Protein AF-0000000086637606 (afdb_homodimer)

InterPro domains:
  IPR001753 Enoyl-CoA hydratase/isomerase-like domain [PF00378] (425-588)
  IPR005793 Formyl transferase, C-terminal [PF02911] (262-353)
  IPR011034 Formyl transferase-like, C-terminal domain superfamily [SSF50486] (273-353)
  IPR029045 ClpP/crotonase-like domain superfamily [SSF52096] (412-614)
  IPR036477 Formyl transferase, N-terminal domain superfamily [SSF53328] (28-201)
  IPR047180 Hydrogenase maturation factor HoxX-like [PTHR43388] (24-675)

Secondary structure (DSSP, 8-state):
------------------------SPP-EEEEEESS--HHHHHHHHHHTTTSEEEEEE---HHHHHHHHHHH--SEEEESS-SSPPPHHHHTTS-EEEEESS-TT-BSTTHHHHHHHT--SSS--HHHHHHHT---SS--SEEEEEEEE--SSTT-SPEEEEEEEE--TTSTT--HHHHIIIIIHHHHHHHHHHHHHHHHHHHTT---HHHHTT-TTS-----TT--SS-TT----THHHHS-TTT-----S----B-----GGGG---TTTS-HHHHHHHHHHTTTTT-EEE-TTTT--EEEEEEEEE----TT----TT-EEEEETTEEEEE-TTS-EEEEEEEEEPPPTT-SSPPPPEEHHHHHHHTTSS-GGGGG--TTS----SSSPPSS-----EEEEEEE-STT-EEEEEEE--GGGEE-HHHHHHHHHHHHHHHT-TTEEEEEEEE-SSEEE-EE-HHHHHHSSSHHHHHHHHHHHHHHHHHIIIIIHHHTT-EEEEEE-SEEETHHHHHHHTSSEEEEETT-EEE---GGGT----TTHHHHHHHHH-HHHHHHHHHH---EEHHHHHHHTS-SEEE---HHHHHHHHHHHHHTS--SS----GGGGGS--SHHHHHHHHHHHHHHHHHHHHSTTHHHHHHHHHHHHTTPPPSS--TTT-GGG--TT---GGGSGGGG-HHHHHHHHHHHHHHHHHHHHHHHHHHHHHHHHHHHHHHHHTTSTT-------------------------/------------------------SPP-EEEEEESS--HHHHHHHHHHTTTSEEEEEE---HHHHHHHHHHH--SEEEESS-SSPPPHHHHTTS-EEEEESS-TT-BSTTHHHHHHHT--SSS--HHHHHHHT---SS--SEEEEEEEE--SSTT-S-EEEEEEEE--TTSTT--HHHHIIIIIHHHHHHHHHHHHHHHHHHHTT---HHHHHHHTTS-----TT--SS-TT----THHHHS-TTT-----S----B-----GGGG---TTTS-HHHHHHHHHHTTTTT-EEE-TTTT--EEEEEEEEE----TT----TT-EEEEETTEEEEE-TTS-EEEEEEEEEPPPTT-SSPPPPEEHHHHHHHTTSS-GGGGG--TTS----SSSPPSS-----EEEEEEE-STT-EEEEEEE--GGGEE-HHHHHHHHHHHHHHHT-TTEEEEEEEE-SSEEE-EE-HHHHHHSSSHHHHHHHHHHHHHHHHHIIIIIHHHTT-EEEEEE-SEEETHHHHHHHTSSEEEEETT-EEE---GGGT----TTHHHHHHHHH-HHHHHHHHHH---EEHHHHHHHTS-SEEE---HHHHHHHHHHHHHHS--SS----GGGGSS--SHHHHHHHHHHHHHHHHHHHHSTTHHHHHHHHHHHHTTPPPSS--TTT-GGG--TT---GGGSGGGG-HHHHHHHHHHHHHHHHHHHHHHHHHHHHHHHHHHHHHHHHHHHTTS------------------------

Foldseek 3Di:
DDPPPPPPPDPPPPPPPPPPPVQFAAAWQEEEEAQDCDLLNQLLCQVNVVRYHYFYFYPQDQVRLLVLCVLRLTLAYEYAHDPDAHDCSRLQQHWYKYKAQWAFAEFEDQRLLCQLLADLCPDADQVVCLVVVPHHPFTFQKTKIWIFTDDPDGSPHHTLAMAMDGDGSQDPPQFSVLCCNPPSSVRSNLGVVSSSLQQQCQQVVNNDPVCSVVNSHDHNPCPPPRRHRHSPGDHDPQRNQAHDPPGHGDRRHDHHYDYDQDLVSLEDDQQPDDLSSNLSSQRSCPPPPARWYLLQVRATKGWHFSWKADQWDQVDDDHGSDFQADDDLWTWGAGNVSIITITQWIFHDADPPRPFGAFIGRPVVVCVVVVSDDPVRHVNCVGPDDDPALDDDDDTDDDFWHWDWDDAPDRAIEIEIEGADDVQAAFLSNLVVSVVVVVVVLPDLRYLEYEQEAHQAFNHAAHDLSHLLNDPQSLVRVLSRQVSLLVVLCCQLPVQVVSQHFYEYETQHEYEALRLLSRLSGLAYEYEQSYKYQHEPLLLLAPGASLCVQRVCLQQNPVVSLCSHQLRRIDTQVVCCVRRSHVYYDYDHDPVSVVVVVVVVSPDDRPRPDGRNSCVVAPSPPVRSVVRRVVRVVLRNCCRPALSVVSNSVSSCCVRRVPRDPTDACSSRVSVDDVPDHDCSNDPCNSPSVSSVVVVVVVVVVVVVVVVVVVVVVVVVVVCVVVCVVVVVPPPDDDDDDDDDDPDDDPPPPDDDDDDDD/DDPPPPDDDDPPPPPPPPPPVVAFAAAWQEEEEAQDCDLLNQLLCQVNVVRYHYFYFYPQDQVRLLVLCVLRLTQAYEYAHDPDAHDPSRLQQHWYKYKAQWAFAEFEDQRLLCQLLADLCPDADQVVCLVVVPHHPFTFQKTKIWIATDDPDGPPHHTLAMAMDGDGSQDPPDFPVLCCNPVSSVRSSQGVVSSSLQQQCQQVVNNDPVCSVVNSHDHNPCPPPRRHRHSPGDHDPQRNQAHRPPGHGDRRHDHHYDYDQDLVSLEDDQQPDDLSSNLSSQRSCPPPPARWYLLQVRATKGWHFSWKADQWDQVDDDHGSDFQADDDLWTWGAGNVSIITITQWIFHDADPVHPFGAFIGRPVVVCVVVVSDDPVRHVRCVGPDDDPALDDDDDTDDDFWHWDWDDAPDRAIEIEIEGADDVQAAFLSNLVVSVVVVVVVLPDLRYLEYEQEAHQAFNHAAHDLSHLLNDPQSLVRVLSRQVSLLVVLCCQLPVQVVSQHFYEYETQHEYEALRLLSRLSGLAYEYEQSYKYQHEPLLLLAPGASLCVQRVCLQQNPVVSLCSHQLRRIDTQVVCCVRRSHVYYDYDHDPVSVVVVVVVVSPDDRPRPDGRNSCVVAPSPPVRSVVRRVVRVVLRNCCRPALSVVSNSVSSCCVRRVPRDPTDACSSRVSPDDVPDHDPSNDPCNSPSVSSVVVVVVVVVVVVVVVVVVVVVVVCVVVCVVVCVVVVVPPPPDDPDDDDDDDDDDDPDDDPDDPPDD

Structure (mmCIF, N/CA/C/O backbone):
data_AF-0000000086637606-model_v1
#
loop_
_entity.id
_entity.type
_entity.pdbx_description
1 polymer 'Formyl transferase C-terminal domain-containing protein'
#
loop_
_atom_site.group_PDB
_atom_site.id
_atom_site.type_symbol
_atom_site.label_atom_id
_atom_site.label_alt_id
_atom_site.label_comp_id
_atom_site.label_asym_id
_atom_site.label_entity_id
_atom_site.label_seq_id
_atom_site.pdbx_PDB_ins_code
_atom_site.Cartn_x
_atom_site.Cartn_y
_atom_site.Cartn_z
_atom_site.occupancy
_atom_site.B_iso_or_equiv
_atom_site.auth_seq_id
_atom_site.auth_comp_id
_atom_site.auth_asym_id
_atom_site.auth_atom_id
_atom_site.pdbx_PDB_model_num
ATOM 1 N N . MET A 1 1 ? 34.812 -20.938 33.812 1 20.97 1 MET A N 1
ATOM 2 C CA . MET A 1 1 ? 33.688 -21.234 34.688 1 20.97 1 MET A CA 1
ATOM 3 C C . MET A 1 1 ? 33.594 -20.234 35.844 1 20.97 1 MET A C 1
ATOM 5 O O . MET A 1 1 ? 32.75 -20.359 36.719 1 20.97 1 MET A O 1
ATOM 9 N N . GLY A 1 2 ? 34.719 -19.516 36.031 1 22.72 2 GLY A N 1
ATOM 10 C CA . GLY A 1 2 ? 34.906 -18.75 37.25 1 22.72 2 GLY A CA 1
ATOM 11 C C . GLY A 1 2 ? 33.875 -17.656 37.438 1 22.72 2 GLY A C 1
ATOM 12 O O . GLY A 1 2 ? 33.438 -17.047 36.469 1 22.72 2 GLY A O 1
ATOM 13 N N . SER A 1 3 ? 33.125 -17.781 38.531 1 22.56 3 SER A N 1
ATOM 14 C CA . SER A 1 3 ? 31.938 -17.203 39.125 1 22.56 3 SER A CA 1
ATOM 15 C C . SER A 1 3 ? 32.125 -15.719 39.438 1 22.56 3 SER A C 1
ATOM 17 O O . SER A 1 3 ? 32.531 -15.344 40.531 1 22.56 3 SER A O 1
ATOM 19 N N . GLN A 1 4 ? 33.062 -15.102 38.531 1 23.16 4 GLN A N 1
ATOM 20 C CA . GLN A 1 4 ? 33.5 -13.82 39.094 1 23.16 4 GLN A CA 1
ATOM 21 C C . GLN A 1 4 ? 32.312 -12.938 39.438 1 23.16 4 GLN A C 1
ATOM 23 O O . GLN A 1 4 ? 31.391 -12.758 38.656 1 23.16 4 GLN A O 1
ATOM 28 N N . GLN A 1 5 ? 32.062 -12.906 40.75 1 22.53 5 GLN A N 1
ATOM 29 C CA . GLN A 1 5 ? 31.062 -12.281 41.625 1 22.53 5 GLN A CA 1
ATOM 30 C C . GLN A 1 5 ? 30.953 -10.789 41.344 1 22.53 5 GLN A C 1
ATOM 32 O O . GLN A 1 5 ? 31.906 -10.039 41.5 1 22.53 5 GLN A O 1
ATOM 37 N N . LEU A 1 6 ? 30.25 -10.523 40.188 1 21.67 6 LEU A N 1
ATOM 38 C CA . LEU A 1 6 ? 30.109 -9.164 39.656 1 21.67 6 LEU A CA 1
ATOM 39 C C . LEU A 1 6 ? 29.578 -8.227 40.75 1 21.67 6 LEU A C 1
ATOM 41 O O . LEU A 1 6 ? 28.531 -8.5 41.344 1 21.67 6 LEU A O 1
ATOM 45 N N . PHE A 1 7 ? 30.578 -7.625 41.5 1 21.58 7 PHE A N 1
ATOM 46 C CA . PHE A 1 7 ? 30.422 -6.719 42.625 1 21.58 7 PHE A CA 1
ATOM 47 C C . PHE A 1 7 ? 29.406 -5.629 42.312 1 21.58 7 PHE A C 1
ATOM 49 O O . PHE A 1 7 ? 29.469 -5 41.25 1 21.58 7 PHE A O 1
ATOM 56 N N . HIS A 1 8 ? 28.156 -5.844 42.75 1 24.38 8 HIS A N 1
ATOM 57 C CA . HIS A 1 8 ? 26.922 -5.086 42.719 1 24.38 8 HIS A CA 1
ATOM 58 C C . HIS A 1 8 ? 27.094 -3.701 43.312 1 24.38 8 HIS A C 1
ATOM 60 O O . HIS A 1 8 ? 27.312 -3.574 44.531 1 24.38 8 HIS A O 1
ATOM 66 N N . GLY A 1 9 ? 28.172 -2.99 42.75 1 23.92 9 GLY A N 1
ATOM 67 C CA . GLY A 1 9 ? 28.391 -1.745 43.469 1 23.92 9 GLY A CA 1
ATOM 68 C C . GLY A 1 9 ? 27.109 -0.968 43.719 1 23.92 9 GLY A C 1
ATOM 69 O O . GLY A 1 9 ? 26.094 -1.2 43.031 1 23.92 9 GLY A O 1
ATOM 70 N N . PRO A 1 10 ? 27.031 -0.509 44.938 1 24.5 10 PRO A N 1
ATOM 71 C CA . PRO A 1 10 ? 25.844 0.077 45.531 1 24.5 10 PRO A CA 1
ATOM 72 C C . PRO A 1 10 ? 25.219 1.182 44.688 1 24.5 10 PRO A C 1
ATOM 74 O O . PRO A 1 10 ? 25.922 1.842 43.906 1 24.5 10 PRO A O 1
ATOM 77 N N . ALA A 1 11 ? 23.984 0.899 44.25 1 22.8 11 ALA A N 1
ATOM 78 C CA . ALA A 1 11 ? 23.047 1.742 43.5 1 22.8 11 ALA A CA 1
ATOM 79 C C . ALA A 1 11 ? 22.969 3.141 44.125 1 22.8 11 ALA A C 1
ATOM 81 O O . ALA A 1 11 ? 22.547 3.305 45.25 1 22.8 11 ALA A O 1
ATOM 82 N N . GLU A 1 12 ? 24.188 3.855 43.906 1 23.06 12 GLU A N 1
ATOM 83 C CA . GLU A 1 12 ? 24.156 5.207 44.438 1 23.06 12 GLU A CA 1
ATOM 84 C C . GLU A 1 12 ? 22.797 5.863 44.219 1 23.06 12 GLU A C 1
ATOM 86 O O . GLU A 1 12 ? 22.203 5.711 43.125 1 23.06 12 GLU A O 1
ATOM 91 N N . THR A 1 13 ? 22.109 6.098 45.25 1 23.97 13 THR A N 1
ATOM 92 C CA . THR A 1 13 ? 20.812 6.73 45.469 1 23.97 13 THR A CA 1
ATOM 93 C C . THR A 1 13 ? 20.703 8.016 44.656 1 23.97 13 THR A C 1
ATOM 95 O O . THR A 1 13 ? 21.531 8.922 44.781 1 23.97 13 THR A O 1
ATOM 98 N N . ALA A 1 14 ? 20.297 7.789 43.344 1 25.23 14 ALA A N 1
ATOM 99 C CA . ALA A 1 14 ? 19.984 8.898 42.438 1 25.23 14 ALA A CA 1
ATOM 100 C C . ALA A 1 14 ? 19.297 10.039 43.188 1 25.23 14 ALA A C 1
ATOM 102 O O . ALA A 1 14 ? 18.172 9.891 43.688 1 25.23 14 ALA A O 1
ATOM 103 N N . GLN A 1 15 ? 20.172 10.758 43.938 1 22.45 15 GLN A N 1
ATOM 104 C CA . GLN A 1 15 ? 19.641 11.953 44.594 1 22.45 15 GLN A CA 1
ATOM 105 C C . GLN A 1 15 ? 18.719 12.727 43.656 1 22.45 15 GLN A C 1
ATOM 107 O O . GLN A 1 15 ? 19.094 13.016 42.531 1 22.45 15 GLN A O 1
ATOM 112 N N . THR A 1 16 ? 17.438 12.516 43.812 1 27.2 16 THR A N 1
ATOM 113 C CA . THR A 1 16 ? 16.328 13.242 43.219 1 27.2 16 THR A CA 1
ATOM 114 C C . THR A 1 16 ? 16.656 14.734 43.156 1 27.2 16 THR A C 1
ATOM 116 O O . THR A 1 16 ? 17.047 15.344 44.125 1 27.2 16 THR A O 1
ATOM 119 N N . ALA A 1 17 ? 17.109 15.086 41.938 1 29.59 17 ALA A N 1
ATOM 120 C CA . ALA A 1 17 ? 17.391 16.5 41.719 1 29.59 17 ALA A CA 1
ATOM 121 C C . ALA A 1 17 ? 16.344 17.391 42.375 1 29.59 17 ALA A C 1
ATOM 123 O O . ALA A 1 17 ? 15.141 17.109 42.281 1 29.59 17 ALA A O 1
ATOM 124 N N . PRO A 1 18 ? 16.797 18.094 43.375 1 26.17 18 PRO A N 1
ATOM 125 C CA . PRO A 1 18 ? 15.812 18.969 44 1 26.17 18 PRO A CA 1
ATOM 126 C C . PRO A 1 18 ? 14.953 19.719 43 1 26.17 18 PRO A C 1
ATOM 128 O O . PRO A 1 18 ? 15.414 20.031 41.875 1 26.17 18 PRO A O 1
ATOM 131 N N . ASP A 1 19 ? 13.672 19.344 42.875 1 30.8 19 ASP A N 1
ATOM 132 C CA . ASP A 1 19 ? 12.586 20.031 42.188 1 30.8 19 ASP A CA 1
ATOM 133 C C . ASP A 1 19 ? 12.664 21.531 42.406 1 30.8 19 ASP A C 1
ATOM 135 O O . ASP A 1 19 ? 12.156 22.047 43.406 1 30.8 19 ASP A O 1
ATOM 139 N N . THR A 1 20 ? 13.867 22.094 42.219 1 29.3 20 THR A N 1
ATOM 140 C CA . THR A 1 20 ? 13.938 23.531 42.438 1 29.3 20 THR A CA 1
ATOM 141 C C . THR A 1 20 ? 12.969 24.266 41.5 1 29.3 20 THR A C 1
ATOM 143 O O . THR A 1 20 ? 13.359 24.719 40.406 1 29.3 20 THR A O 1
ATOM 146 N N . ARG A 1 21 ? 11.789 23.672 41.188 1 37.5 21 ARG A N 1
ATOM 147 C CA . ARG A 1 21 ? 10.836 24.5 40.469 1 37.5 21 ARG A CA 1
ATOM 148 C C . ARG A 1 21 ? 10.781 25.922 41.062 1 37.5 21 ARG A C 1
ATOM 150 O O . ARG A 1 21 ? 10.773 26.094 42.281 1 37.5 21 ARG A O 1
ATOM 157 N N . PRO A 1 22 ? 11.148 26.844 40.25 1 34.5 22 PRO A N 1
ATOM 158 C CA . PRO A 1 22 ? 11.016 28.219 40.75 1 34.5 22 PRO A CA 1
ATOM 159 C C . PRO A 1 22 ? 9.672 28.469 41.438 1 34.5 22 PRO A C 1
ATOM 161 O O . PRO A 1 22 ? 8.617 28.141 40.875 1 34.5 22 PRO A O 1
ATOM 164 N N . SER A 1 23 ? 9.43 28.516 42.688 1 38.09 23 SER A N 1
ATOM 165 C CA . SER A 1 23 ? 8.398 28.438 43.719 1 38.09 23 SER A CA 1
ATOM 166 C C . SER A 1 23 ? 7.336 29.516 43.531 1 38.09 23 SER A C 1
ATOM 168 O O . SER A 1 23 ? 6.34 29.562 44.25 1 38.09 23 SER A O 1
ATOM 170 N N . GLY A 1 24 ? 7.551 30.844 42.875 1 42.97 24 GLY A N 1
ATOM 171 C CA . GLY A 1 24 ? 6.879 31.953 43.531 1 42.97 24 GLY A CA 1
ATOM 172 C C . GLY A 1 24 ? 5.434 32.125 43.094 1 42.97 24 GLY A C 1
ATOM 173 O O . GLY A 1 24 ? 4.711 32.969 43.625 1 42.97 24 GLY A O 1
ATOM 174 N N . THR A 1 25 ? 5.055 32.031 41.875 1 56.19 25 THR A N 1
ATOM 175 C CA . THR A 1 25 ? 3.678 32.375 41.531 1 56.19 25 THR A CA 1
ATOM 176 C C . THR A 1 25 ? 2.721 31.281 42 1 56.19 25 THR A C 1
ATOM 178 O O . THR A 1 25 ? 2.955 30.094 41.781 1 56.19 25 THR A O 1
ATOM 181 N N . PRO A 1 26 ? 1.835 31.719 42.844 1 67.94 26 PRO A N 1
ATOM 182 C CA . PRO A 1 26 ? 0.892 30.719 43.344 1 67.94 26 PRO A CA 1
ATOM 183 C C . PRO A 1 26 ? 0.193 29.969 42.188 1 67.94 26 PRO A C 1
ATOM 185 O O . PRO A 1 26 ? -0.072 30.547 41.125 1 67.94 26 PRO A O 1
ATOM 188 N N . THR A 1 27 ? 0.023 28.75 42.312 1 87.81 27 THR A N 1
ATOM 189 C CA . THR A 1 27 ? -0.672 27.891 41.375 1 87.81 27 THR A CA 1
ATOM 190 C C . THR A 1 27 ? -2.148 28.266 41.281 1 87.81 27 THR A C 1
ATOM 192 O O . THR A 1 27 ? -2.824 28.406 42.312 1 87.81 27 THR A O 1
ATOM 195 N N . MET A 1 28 ? -2.57 28.609 40.062 1 93.19 28 MET A N 1
ATOM 196 C CA . MET A 1 28 ? -3.949 29.016 39.812 1 93.19 28 MET A CA 1
ATOM 197 C C . MET A 1 28 ? -4.703 27.953 39.031 1 93.19 28 MET A C 1
ATOM 199 O O . MET A 1 28 ? -4.098 27.203 38.25 1 93.19 28 MET A O 1
ATOM 203 N N . LYS A 1 29 ? -6.023 27.953 39.25 1 96.38 29 LYS A N 1
ATOM 204 C CA . LYS A 1 29 ? -6.945 27.25 38.375 1 96.38 29 LYS A CA 1
ATOM 205 C C . LYS A 1 29 ? -7.406 28.156 37.219 1 96.38 29 LYS A C 1
ATOM 207 O O . LYS A 1 29 ? -8.141 29.125 37.469 1 96.38 29 LYS A O 1
ATOM 212 N N . ILE A 1 30 ? -7.023 27.797 36.062 1 98.06 30 ILE A N 1
ATOM 213 C CA . ILE A 1 30 ? -7.281 28.672 34.938 1 98.06 30 ILE A CA 1
ATOM 214 C C . ILE A 1 30 ? -8.234 27.984 33.969 1 98.06 30 ILE A C 1
ATOM 216 O O . ILE A 1 30 ? -8.039 26.828 33.594 1 98.06 30 ILE A O 1
ATOM 220 N N . LEU A 1 31 ? -9.258 28.703 33.531 1 98.44 31 LEU A N 1
ATOM 221 C CA . LEU A 1 31 ? -10.172 28.25 32.5 1 98.44 31 LEU A CA 1
ATOM 222 C C . LEU A 1 31 ? -9.93 29.016 31.203 1 98.44 31 LEU A C 1
ATOM 224 O O . LEU A 1 31 ? -9.945 30.25 31.188 1 98.44 31 LEU A O 1
ATOM 228 N N . PHE A 1 32 ? -9.648 28.281 30.125 1 98.62 32 PHE A N 1
ATOM 229 C CA . PHE A 1 32 ? -9.602 28.859 28.781 1 98.62 32 PHE A CA 1
ATOM 230 C C . PHE A 1 32 ? -10.992 28.859 28.156 1 98.62 32 PHE A C 1
ATOM 232 O O . PHE A 1 32 ? -11.688 27.844 28.156 1 98.62 32 PHE A O 1
ATOM 239 N N . LEU A 1 33 ? -11.422 29.938 27.703 1 98.25 33 LEU A N 1
ATOM 240 C CA . LEU A 1 33 ? -12.523 30.016 26.75 1 98.25 33 LEU A CA 1
ATOM 241 C C . LEU A 1 33 ? -12.016 30.359 25.359 1 98.25 33 LEU A C 1
ATOM 243 O O . LEU A 1 33 ? -11.453 31.438 25.141 1 98.25 33 LEU A O 1
ATOM 247 N N . CYS A 1 34 ? -12.18 29.422 24.453 1 96.12 34 CYS A N 1
ATOM 248 C CA . CYS A 1 34 ? -11.641 29.656 23.109 1 96.12 34 CYS A CA 1
ATOM 249 C C . CYS A 1 34 ? -12.609 29.156 22.047 1 96.12 34 CYS A C 1
ATOM 251 O O . CYS A 1 34 ? -13.352 28.203 22.266 1 96.12 34 CYS A O 1
ATOM 253 N N . THR A 1 35 ? -12.609 29.797 20.891 1 95 35 THR A N 1
ATOM 254 C CA . THR A 1 35 ? -13.383 29.328 19.75 1 95 35 THR A CA 1
ATOM 255 C C . THR A 1 35 ? -12.875 27.984 19.266 1 95 35 THR A C 1
ATOM 257 O O . THR A 1 35 ? -13.672 27.109 18.891 1 95 35 THR A O 1
ATOM 260 N N . ALA A 1 36 ? -11.594 27.828 19.219 1 94.25 36 ALA A N 1
ATOM 261 C CA . ALA A 1 36 ? -10.875 26.609 18.906 1 94.25 36 ALA A CA 1
ATOM 262 C C . ALA A 1 36 ? -9.531 26.562 19.625 1 94.25 36 ALA A C 1
ATOM 264 O O . ALA A 1 36 ? -8.977 27.594 20 1 94.25 36 ALA A O 1
ATOM 265 N N . HIS A 1 37 ? -9.078 25.375 19.906 1 96 37 HIS A N 1
ATOM 266 C CA . HIS A 1 37 ? -7.762 25.219 20.516 1 96 37 HIS A CA 1
ATOM 267 C C . HIS A 1 37 ? -6.656 25.266 19.469 1 96 37 HIS A C 1
ATOM 269 O O . HIS A 1 37 ? -6.004 24.25 19.203 1 96 37 HIS A O 1
ATOM 275 N N . ASN A 1 38 ? -6.371 26.453 18.984 1 94.44 38 ASN A N 1
ATOM 276 C CA . ASN A 1 38 ? -5.488 26.688 17.844 1 94.44 38 ASN A CA 1
ATOM 277 C C . ASN A 1 38 ? -4.039 26.859 18.281 1 94.44 38 ASN A C 1
ATOM 279 O O . ASN A 1 38 ? -3.686 26.562 19.422 1 94.44 38 ASN A O 1
ATOM 283 N N . SER A 1 39 ? -3.166 27.375 17.406 1 94.25 39 SER A N 1
ATOM 284 C CA . SER A 1 39 ? -1.729 27.469 17.641 1 94.25 39 SER A CA 1
ATOM 285 C C . SER A 1 39 ? -1.426 28.312 18.875 1 94.25 39 SER A C 1
ATOM 287 O O . SER A 1 39 ? -0.661 27.891 19.75 1 94.25 39 SER A O 1
ATOM 289 N N . LEU A 1 40 ? -2.029 29.5 18.953 1 97 40 LEU A N 1
ATOM 290 C CA . LEU A 1 40 ? -1.78 30.391 20.078 1 97 40 LEU A CA 1
ATOM 291 C C . LEU A 1 40 ? -2.303 29.797 21.375 1 97 40 LEU A C 1
ATOM 293 O O . LEU A 1 40 ? -1.593 29.781 22.391 1 97 40 LEU A O 1
ATOM 297 N N . SER A 1 41 ? -3.516 29.328 21.406 1 97.88 41 SER A N 1
ATOM 298 C CA . SER A 1 41 ? -4.098 28.766 22.609 1 97.88 41 SER A CA 1
ATOM 299 C C . SER A 1 41 ? -3.309 27.547 23.109 1 97.88 41 SER A C 1
ATOM 301 O O . SER A 1 41 ? -3.146 27.359 24.312 1 97.88 41 SER A O 1
ATOM 303 N N . GLN A 1 42 ? -2.814 26.75 22.156 1 97.88 42 GLN A N 1
ATOM 304 C CA . GLN A 1 42 ? -2.039 25.578 22.547 1 97.88 42 GLN A CA 1
ATOM 305 C C . GLN A 1 42 ? -0.701 25.984 23.156 1 97.88 42 GLN A C 1
ATOM 307 O O . GLN A 1 42 ? -0.275 25.406 24.156 1 97.88 42 GLN A O 1
ATOM 312 N N . GLN A 1 43 ? -0.052 26.891 22.5 1 97.44 43 GLN A N 1
ATOM 313 C CA . GLN A 1 43 ? 1.229 27.328 23.047 1 97.44 43 GLN A CA 1
ATOM 314 C C . GLN A 1 43 ? 1.057 27.953 24.422 1 97.44 43 GLN A C 1
ATOM 316 O O . GLN A 1 43 ? 1.854 27.688 25.328 1 97.44 43 GLN A O 1
ATOM 321 N N . LEU A 1 44 ? 0.057 28.75 24.594 1 98.12 44 LEU A N 1
ATOM 322 C CA . LEU A 1 44 ? -0.215 29.359 25.891 1 98.12 44 LEU A CA 1
ATOM 323 C C . LEU A 1 44 ? -0.602 28.312 26.922 1 98.12 44 LEU A C 1
ATOM 325 O O . LEU A 1 44 ? -0.173 28.375 28.062 1 98.12 44 LEU A O 1
ATOM 329 N N . TYR A 1 45 ? -1.462 27.406 26.516 1 98.25 45 TYR A N 1
ATOM 330 C CA . TYR A 1 45 ? -1.854 26.297 27.359 1 98.25 45 TYR A CA 1
ATOM 331 C C . TYR A 1 45 ? -0.63 25.547 27.891 1 98.25 45 TYR A C 1
ATOM 333 O O . TYR A 1 45 ? -0.525 25.266 29.078 1 98.25 45 TYR A O 1
ATOM 341 N N . LEU A 1 46 ? 0.286 25.203 27.031 1 98.06 46 LEU A N 1
ATOM 342 C CA . LEU A 1 46 ? 1.483 24.453 27.375 1 98.06 46 LEU A CA 1
ATOM 343 C C . LEU A 1 46 ? 2.379 25.25 28.312 1 98.06 46 LEU A C 1
ATOM 345 O O . LEU A 1 46 ? 2.955 24.703 29.25 1 98.06 46 LEU A O 1
ATOM 349 N N . THR A 1 47 ? 2.486 26.516 28.047 1 97.19 47 THR A N 1
ATOM 350 C CA . THR A 1 47 ? 3.314 27.391 28.875 1 97.19 47 THR A CA 1
ATOM 351 C C . THR A 1 47 ? 2.742 27.5 30.281 1 97.19 47 THR A C 1
ATOM 353 O O . THR A 1 47 ? 3.477 27.391 31.266 1 97.19 47 THR A O 1
ATOM 356 N N . LEU A 1 48 ? 1.479 27.672 30.422 1 97.62 48 LEU A N 1
ATOM 357 C CA . LEU A 1 48 ? 0.825 27.906 31.703 1 97.62 48 LEU A CA 1
ATOM 358 C C . LEU A 1 48 ? 0.695 26.594 32.5 1 97.62 48 LEU A C 1
ATOM 360 O O . LEU A 1 48 ? 0.715 26.609 33.719 1 97.62 48 LEU A O 1
ATOM 364 N N . SER A 1 49 ? 0.572 25.5 31.781 1 96.62 49 SER A N 1
ATOM 365 C CA . SER A 1 49 ? 0.348 24.219 32.438 1 96.62 49 SER A CA 1
ATOM 366 C C . SER A 1 49 ? 1.587 23.766 33.188 1 96.62 49 SER A C 1
ATOM 368 O O . SER A 1 49 ? 1.521 22.812 33.969 1 96.62 49 SER A O 1
ATOM 370 N N . GLN A 1 50 ? 2.674 24.422 32.969 1 92.88 50 GLN A N 1
ATOM 371 C CA . GLN A 1 50 ? 3.887 24.094 33.719 1 92.88 50 GLN A CA 1
ATOM 372 C C . GLN A 1 50 ? 3.746 24.469 35.188 1 92.88 50 GLN A C 1
ATOM 374 O O . GLN A 1 50 ? 4.355 23.844 36.062 1 92.88 50 GLN A O 1
ATOM 379 N N . THR A 1 51 ? 2.934 25.438 35.438 1 92.69 51 THR A N 1
ATOM 380 C CA . THR A 1 51 ? 2.834 25.969 36.781 1 92.69 51 THR A CA 1
ATOM 381 C C . THR A 1 51 ? 1.388 25.938 37.281 1 92.69 51 THR A C 1
ATOM 383 O O . THR A 1 51 ? 1.134 25.828 38.469 1 92.69 51 THR A O 1
ATOM 386 N N . HIS A 1 52 ? 0.469 26.062 36.375 1 95.75 52 HIS A N 1
ATOM 387 C CA . HIS A 1 52 ? -0.941 26.203 36.719 1 95.75 52 HIS A CA 1
ATOM 388 C C . HIS A 1 52 ? -1.752 25.016 36.219 1 95.75 52 HIS A C 1
ATOM 390 O O . HIS A 1 52 ? -1.237 24.172 35.5 1 95.75 52 HIS A O 1
ATOM 396 N N . THR A 1 53 ? -2.926 24.875 36.75 1 96.38 53 THR A N 1
ATOM 397 C CA . THR A 1 53 ? -3.893 23.922 36.219 1 96.38 53 THR A CA 1
ATOM 398 C C . THR A 1 53 ? -4.773 24.609 35.156 1 96.38 53 THR A C 1
ATOM 400 O O . THR A 1 53 ? -5.453 25.594 35.469 1 96.38 53 THR A O 1
ATOM 403 N N . VAL A 1 54 ? -4.723 24.141 34.031 1 98.12 54 VAL A N 1
ATOM 404 C CA . VAL A 1 54 ? -5.434 24.797 32.938 1 98.12 54 VAL A CA 1
ATOM 405 C C . VAL A 1 54 ? -6.418 23.812 32.281 1 98.12 54 VAL A C 1
ATOM 407 O O . VAL A 1 54 ? -6.074 22.656 32.062 1 98.12 54 VAL A O 1
ATOM 410 N N . THR A 1 55 ? -7.617 24.156 32.094 1 98.19 55 THR A N 1
ATOM 411 C CA . THR A 1 55 ? -8.633 23.406 31.359 1 98.19 55 THR A CA 1
ATOM 412 C C . THR A 1 55 ? -9.242 24.266 30.266 1 98.19 55 THR A C 1
ATOM 414 O O . THR A 1 55 ? -9.156 25.5 30.297 1 98.19 55 THR A O 1
ATOM 417 N N . VAL A 1 56 ? -9.773 23.656 29.203 1 98.56 56 VAL A N 1
ATOM 418 C CA . VAL A 1 56 ? -10.195 24.375 28 1 98.56 56 VAL A CA 1
ATOM 419 C C . VAL A 1 56 ? -11.68 24.109 27.734 1 98.56 56 VAL A C 1
ATOM 421 O O . VAL A 1 56 ? -12.133 22.969 27.812 1 98.56 56 VAL A O 1
ATOM 424 N N . GLU A 1 57 ? -12.414 25.109 27.484 1 98.38 57 GLU A N 1
ATOM 425 C CA . GLU A 1 57 ? -13.789 25.047 27 1 98.38 57 GLU A CA 1
ATOM 426 C C . GLU A 1 57 ? -13.953 25.828 25.703 1 98.38 57 GLU A C 1
ATOM 428 O O . GLU A 1 57 ? -13.57 26.984 25.625 1 98.38 57 GLU A O 1
ATOM 433 N N . TYR A 1 58 ? -14.477 25.141 24.719 1 97.81 58 TYR A N 1
ATOM 434 C CA . TYR A 1 58 ? -14.805 25.859 23.484 1 97.81 58 TYR A CA 1
ATOM 435 C C . TYR A 1 58 ? -16 26.781 23.703 1 97.81 58 TYR A C 1
ATOM 437 O O . TYR A 1 58 ? -16.953 26.422 24.375 1 97.81 58 TYR A O 1
ATOM 445 N N . ALA A 1 59 ? -15.875 27.938 23.172 1 97.06 59 ALA A N 1
ATOM 446 C CA . ALA A 1 59 ? -16.969 28.906 23.25 1 97.06 59 ALA A CA 1
ATOM 447 C C . ALA A 1 59 ? -18.047 28.609 22.219 1 97.06 59 ALA A C 1
ATOM 449 O O . ALA A 1 59 ? -18.234 29.359 21.266 1 97.06 59 ALA A O 1
ATOM 450 N N . LEU A 1 60 ? -18.781 27.609 22.484 1 95.81 60 LEU A N 1
ATOM 451 C CA . LEU A 1 60 ? -19.766 27.109 21.531 1 95.81 60 LEU A CA 1
ATOM 452 C C . LEU A 1 60 ? -21.109 27.828 21.719 1 95.81 60 LEU A C 1
ATOM 454 O O . LEU A 1 60 ? -21.875 27.969 20.766 1 95.81 60 LEU A O 1
ATOM 458 N N . SER A 1 61 ? -21.438 28.188 23 1 95.88 61 SER A N 1
ATOM 459 C CA . SER A 1 61 ? -22.641 28.906 23.375 1 95.88 61 SER A CA 1
ATOM 460 C C . SER A 1 61 ? -22.469 29.641 24.703 1 95.88 61 SER A C 1
ATOM 462 O O . SER A 1 61 ? -21.547 29.328 25.453 1 95.88 61 SER A O 1
ATOM 464 N N . ASP A 1 62 ? -23.359 30.578 24.953 1 96.5 62 ASP A N 1
ATOM 465 C CA . ASP A 1 62 ? -23.344 31.25 26.25 1 96.5 62 ASP A CA 1
ATOM 466 C C . ASP A 1 62 ? -23.531 30.266 27.391 1 96.5 62 ASP A C 1
ATOM 468 O O . ASP A 1 62 ? -22.828 30.328 28.406 1 96.5 62 ASP A O 1
ATOM 472 N N . ALA A 1 63 ? -24.453 29.391 27.125 1 96.69 63 ALA A N 1
ATOM 473 C CA . ALA A 1 63 ? -24.766 28.406 28.156 1 96.69 63 ALA A CA 1
ATOM 474 C C . ALA A 1 63 ? -23.562 27.531 28.469 1 96.69 63 ALA A C 1
ATOM 476 O O . ALA A 1 63 ? -23.312 27.219 29.641 1 96.69 63 ALA A O 1
ATOM 477 N N . ALA A 1 64 ? -22.906 27.125 27.484 1 96.69 64 ALA A N 1
ATOM 478 C CA . ALA A 1 64 ? -21.734 26.266 27.672 1 96.69 64 ALA A CA 1
ATOM 479 C C . ALA A 1 64 ? -20.641 26.984 28.438 1 96.69 64 ALA A C 1
ATOM 481 O O . ALA A 1 64 ? -19.969 26.391 29.297 1 96.69 64 ALA A O 1
ATOM 482 N N . MET A 1 65 ? -20.422 28.234 28.203 1 97.81 65 MET A N 1
ATOM 483 C CA . MET A 1 65 ? -19.391 29.016 28.891 1 97.81 65 MET A CA 1
ATOM 484 C C . MET A 1 65 ? -19.75 29.25 30.344 1 97.81 65 MET A C 1
ATOM 486 O O . MET A 1 65 ? -18.891 29.125 31.234 1 97.81 65 MET A O 1
ATOM 490 N N . ILE A 1 66 ? -20.984 29.547 30.562 1 97.94 66 ILE A N 1
ATOM 491 C CA . ILE A 1 66 ? -21.453 29.766 31.922 1 97.94 66 ILE A CA 1
ATOM 492 C C . ILE A 1 66 ? -21.328 28.484 32.75 1 97.94 66 ILE A C 1
ATOM 494 O O . ILE A 1 66 ? -20.844 28.5 33.875 1 97.94 66 ILE A O 1
ATOM 498 N N . GLU A 1 67 ? -21.781 27.422 32.156 1 97.81 67 GLU A N 1
ATOM 499 C CA . GLU A 1 67 ? -21.703 26.125 32.812 1 97.81 67 GLU A CA 1
ATOM 500 C C . GLU A 1 67 ? -20.25 25.75 33.125 1 97.81 67 GLU A C 1
ATOM 502 O O . GLU A 1 67 ? -19.953 25.25 34.219 1 97.81 67 GLU A O 1
ATOM 507 N N . ALA A 1 68 ? -19.391 25.969 32.188 1 98.25 68 ALA A N 1
ATOM 508 C CA . ALA A 1 68 ? -17.969 25.641 32.375 1 98.25 68 ALA A CA 1
ATOM 509 C C . ALA A 1 68 ? -17.375 26.438 33.531 1 98.25 68 ALA A C 1
ATOM 511 O O . ALA A 1 68 ? -16.641 25.891 34.344 1 98.25 68 ALA A O 1
ATOM 512 N N . ALA A 1 69 ? -17.641 27.672 33.594 1 97.5 69 ALA A N 1
ATOM 513 C CA . ALA A 1 69 ? -17.141 28.516 34.688 1 97.5 69 ALA A CA 1
ATOM 514 C C . ALA A 1 69 ? -17.641 28.016 36.031 1 97.5 69 ALA A C 1
ATOM 516 O O . ALA A 1 69 ? -16.891 28 37 1 97.5 69 ALA A O 1
ATOM 517 N N . SER A 1 70 ? -18.891 27.594 36 1 96.69 70 SER A N 1
ATOM 518 C CA . SER A 1 70 ? -19.484 27.078 37.219 1 96.69 70 SER A CA 1
ATOM 519 C C . SER A 1 70 ? -18.828 25.75 37.656 1 96.69 70 SER A C 1
ATOM 521 O O . SER A 1 70 ? -18.703 25.469 38.844 1 96.69 70 SER A O 1
ATOM 523 N N . LEU A 1 71 ? -18.578 24.938 36.719 1 96.75 71 LEU A N 1
ATOM 524 C CA . LEU A 1 71 ? -17.984 23.641 36.969 1 96.75 71 LEU A CA 1
ATOM 525 C C . LEU A 1 71 ? -16.547 23.781 37.469 1 96.75 71 LEU A C 1
ATOM 527 O O . LEU A 1 71 ? -16.125 23.109 38.406 1 96.75 71 LEU A O 1
ATOM 531 N N . VAL A 1 72 ? -15.789 24.703 36.875 1 97.06 72 VAL A N 1
ATOM 532 C CA . VAL A 1 72 ? -14.359 24.812 37.125 1 97.06 72 VAL A CA 1
ATOM 533 C C . VAL A 1 72 ? -14.133 25.656 38.375 1 97.06 72 VAL A C 1
ATOM 535 O O . VAL A 1 72 ? -13.203 25.406 39.156 1 97.06 72 VAL A O 1
ATOM 538 N N . GLN A 1 73 ? -14.977 26.656 38.562 1 95.56 73 GLN A N 1
ATOM 539 C CA . GLN A 1 73 ? -14.742 27.656 39.594 1 95.56 73 GLN A CA 1
ATOM 540 C C . GLN A 1 73 ? -13.305 28.172 39.531 1 95.56 73 GLN A C 1
ATOM 542 O O . GLN A 1 73 ? -12.57 28.094 40.531 1 95.56 73 GLN A O 1
ATOM 547 N N . PRO A 1 74 ? -12.953 28.781 38.438 1 97.38 74 PRO A N 1
ATOM 548 C CA . PRO A 1 74 ? -11.555 29.156 38.219 1 97.38 74 PRO A CA 1
ATOM 549 C C . PRO A 1 74 ? -11.133 30.375 39.031 1 97.38 74 PRO A C 1
ATOM 551 O O . PRO A 1 74 ? -11.984 31.172 39.469 1 97.38 74 PRO A O 1
ATOM 554 N N . ASP A 1 75 ? -9.867 30.438 39.281 1 95.56 75 ASP A N 1
ATOM 555 C CA . ASP A 1 75 ? -9.312 31.672 39.844 1 95.56 75 ASP A CA 1
ATOM 556 C C . ASP A 1 75 ? -9.336 32.781 38.812 1 95.56 75 ASP A C 1
ATOM 558 O O . ASP A 1 75 ? -9.477 33.969 39.156 1 95.56 75 ASP A O 1
ATOM 562 N N . ILE A 1 76 ? -9.117 32.406 37.594 1 96.56 76 ILE A N 1
ATOM 563 C CA . ILE A 1 76 ? -9.07 33.375 36.5 1 96.56 76 ILE A CA 1
ATOM 564 C C . ILE A 1 76 ? -9.453 32.688 35.188 1 96.56 76 ILE A C 1
ATOM 566 O O . ILE A 1 76 ? -9.266 31.484 35.031 1 96.56 76 ILE A O 1
ATOM 570 N N . ILE A 1 77 ? -10.094 33.469 34.281 1 98.12 77 ILE A N 1
ATOM 571 C CA . ILE A 1 77 ? -10.438 33 32.938 1 98.12 77 ILE A CA 1
ATOM 572 C C . ILE A 1 77 ? -9.594 33.75 31.906 1 98.12 77 ILE A C 1
ATOM 574 O O . ILE A 1 77 ? -9.383 34.969 32.031 1 98.12 77 ILE A O 1
ATOM 578 N N . ILE A 1 78 ? -9.023 33.031 30.969 1 98.44 78 ILE A N 1
ATOM 579 C CA . ILE A 1 78 ? -8.25 33.625 29.875 1 98.44 78 ILE A CA 1
ATOM 580 C C . ILE A 1 78 ? -8.867 33.219 28.547 1 98.44 78 ILE A C 1
ATOM 582 O O . ILE A 1 78 ? -9.219 32.062 28.328 1 98.44 78 ILE A O 1
ATOM 586 N N . CYS A 1 79 ? -9 34.156 27.656 1 98.19 79 CYS A N 1
ATOM 587 C CA . CYS A 1 79 ? -9.539 33.906 26.312 1 98.19 79 CYS A CA 1
ATOM 588 C C . CYS A 1 79 ? -8.492 34.219 25.25 1 98.19 79 CYS A C 1
ATOM 590 O O . CYS A 1 79 ? -8.5 35.312 24.656 1 98.19 79 CYS A O 1
ATOM 592 N N . PRO A 1 80 ? -7.73 33.219 24.891 1 96.94 80 PRO A N 1
ATOM 593 C CA . PRO A 1 80 ? -6.625 33.469 23.953 1 96.94 80 PRO A CA 1
ATOM 594 C C . PRO A 1 80 ? -7.102 33.688 22.516 1 96.94 80 PRO A C 1
ATOM 596 O O . PRO A 1 80 ? -6.414 34.344 21.734 1 96.94 80 PRO A O 1
ATOM 599 N N . PHE A 1 81 ? -8.164 33.062 22.141 1 93.12 81 PHE A N 1
ATOM 600 C CA . PHE A 1 81 ? -8.719 33.156 20.781 1 93.12 81 PHE A CA 1
ATOM 601 C C . PHE A 1 81 ? -10.242 33.094 20.828 1 93.12 81 PHE A C 1
ATOM 603 O O . PHE A 1 81 ? -10.836 32.062 21.047 1 93.12 81 PHE A O 1
ATOM 610 N N . LEU A 1 82 ? -10.875 34.188 20.594 1 91.69 82 LEU A N 1
ATOM 611 C CA . LEU A 1 82 ? -12.328 34.25 20.656 1 91.69 82 LEU A CA 1
ATOM 612 C C . LEU A 1 82 ? -12.891 35 19.453 1 91.69 82 LEU A C 1
ATOM 614 O O . LEU A 1 82 ? -12.344 36.031 19.062 1 91.69 82 LEU A O 1
ATOM 618 N N . THR A 1 83 ? -13.945 34.438 18.922 1 87.25 83 THR A N 1
ATOM 619 C CA . THR A 1 83 ? -14.672 35.125 17.859 1 87.25 83 THR A CA 1
ATOM 620 C C . THR A 1 83 ? -16.062 35.562 18.359 1 87.25 83 THR A C 1
ATOM 622 O O . THR A 1 83 ? -16.828 36.156 17.609 1 87.25 83 THR A O 1
ATOM 625 N N . THR A 1 84 ? -16.375 35.219 19.641 1 88.88 84 THR A N 1
ATOM 626 C CA . THR A 1 84 ? -17.641 35.594 20.25 1 88.88 84 THR A CA 1
ATOM 627 C C . THR A 1 84 ? -17.422 36.312 21.578 1 88.88 84 THR A C 1
ATOM 629 O O . THR A 1 84 ? -16.359 36.188 22.172 1 88.88 84 THR A O 1
ATOM 632 N N . ARG A 1 85 ? -18.453 36.906 22.031 1 90.62 85 ARG A N 1
ATOM 633 C CA . ARG A 1 85 ? -18.359 37.625 23.297 1 90.62 85 ARG A CA 1
ATOM 634 C C . ARG A 1 85 ? -18.531 36.688 24.484 1 90.62 85 ARG A C 1
ATOM 636 O O . ARG A 1 85 ? -19.266 35.688 24.406 1 90.62 85 ARG A O 1
ATOM 643 N N . VAL A 1 86 ? -17.828 37.094 25.531 1 95.31 86 VAL A N 1
ATOM 644 C CA . VAL A 1 86 ? -18.016 36.375 26.781 1 95.31 86 VAL A CA 1
ATOM 645 C C . VAL A 1 86 ? -19.25 36.906 27.5 1 95.31 86 VAL A C 1
ATOM 647 O O . VAL A 1 86 ? -19.406 38.125 27.656 1 95.31 86 VAL A O 1
ATOM 650 N N . PRO A 1 87 ? -20.109 36 27.984 1 95.69 87 PRO A N 1
ATOM 651 C CA . PRO A 1 87 ? -21.328 36.469 28.656 1 95.69 87 PRO A CA 1
ATOM 652 C C . PRO A 1 87 ? -21.016 37.25 29.938 1 95.69 87 PRO A C 1
ATOM 654 O O . PRO A 1 87 ? -20.078 36.906 30.672 1 95.69 87 PRO A O 1
ATOM 657 N N . SER A 1 88 ? -21.906 38.188 30.281 1 95.5 88 SER A N 1
ATOM 658 C CA . SER A 1 88 ? -21.719 39.031 31.469 1 95.5 88 SER A CA 1
ATOM 659 C C . SER A 1 88 ? -21.781 38.188 32.75 1 95.5 88 SER A C 1
ATOM 661 O O . SER A 1 88 ? -21.125 38.531 33.719 1 95.5 88 SER A O 1
ATOM 663 N N . GLU A 1 89 ? -22.562 37.156 32.688 1 94.88 89 GLU A N 1
ATOM 664 C CA . GLU A 1 89 ? -22.688 36.25 33.812 1 94.88 89 GLU A CA 1
ATOM 665 C C . GLU A 1 89 ? -21.328 35.656 34.188 1 94.88 89 GLU A C 1
ATOM 667 O O . GLU A 1 89 ? -21.109 35.281 35.344 1 94.88 89 GLU A O 1
ATOM 672 N N . VAL A 1 90 ? -20.469 35.656 33.219 1 96.56 90 VAL A N 1
ATOM 673 C CA . VAL A 1 90 ? -19.172 35.031 33.438 1 96.56 90 VAL A CA 1
ATOM 674 C C . VAL A 1 90 ? -18.156 36.094 33.875 1 96.56 90 VAL A C 1
ATOM 676 O O . VAL A 1 90 ? -17.562 36 34.969 1 96.56 90 VAL A O 1
ATOM 679 N N . TYR A 1 91 ? -18.016 37.219 33.156 1 94.94 91 TYR A N 1
ATOM 680 C CA . TYR A 1 91 ? -16.922 38.125 33.438 1 94.94 91 TYR A CA 1
ATOM 681 C C . TYR A 1 91 ? -17.25 39.031 34.625 1 94.94 91 TYR A C 1
ATOM 683 O O . TYR A 1 91 ? -16.359 39.719 35.156 1 94.94 91 TYR A O 1
ATOM 691 N N . SER A 1 92 ? -18.516 39.062 35.094 1 93.5 92 SER A N 1
ATOM 692 C CA . SER A 1 92 ? -18.859 39.781 36.281 1 93.5 92 SER A CA 1
ATOM 693 C C . SER A 1 92 ? -18.484 39.031 37.562 1 93.5 92 SER A C 1
ATOM 695 O O . SER A 1 92 ? -18.359 39.594 38.625 1 93.5 92 SER A O 1
ATOM 697 N N . LYS A 1 93 ? -18.375 37.75 37.406 1 93.62 93 LYS A N 1
ATOM 698 C CA . LYS A 1 93 ? -18.109 36.875 38.562 1 93.62 93 LYS A CA 1
ATOM 699 C C . LYS A 1 93 ? -16.656 36.469 38.625 1 93.62 93 LYS A C 1
ATOM 701 O O . LYS A 1 93 ? -16.078 36.312 39.688 1 93.62 93 LYS A O 1
ATOM 706 N N . TYR A 1 94 ? -16.094 36.219 37.531 1 95.5 94 TYR A N 1
ATOM 707 C CA . TYR A 1 94 ? -14.711 35.75 37.406 1 95.5 94 TYR A CA 1
ATOM 708 C C . TYR A 1 94 ? -13.867 36.75 36.625 1 95.5 94 TYR A C 1
ATOM 710 O O . TYR A 1 94 ? -14.289 37.219 35.562 1 95.5 94 TYR A O 1
ATOM 718 N N . LEU A 1 95 ? -12.672 37.094 37.156 1 95.62 95 LEU A N 1
ATOM 719 C CA . LEU A 1 95 ? -11.773 37.938 36.375 1 95.62 95 LEU A CA 1
ATOM 720 C C . LEU A 1 95 ? -11.43 37.281 35.031 1 95.62 95 LEU A C 1
ATOM 722 O O . LEU A 1 95 ? -10.859 36.188 35.031 1 95.62 95 LEU A O 1
ATOM 726 N N . THR A 1 96 ? -11.852 37.906 33.969 1 97 96 THR A N 1
ATOM 727 C CA . THR A 1 96 ? -11.719 37.344 32.625 1 97 96 THR A CA 1
ATOM 728 C C . THR A 1 96 ? -10.805 38.188 31.766 1 97 96 THR A C 1
ATOM 730 O O . THR A 1 96 ? -11.055 39.406 31.578 1 97 96 THR A O 1
ATOM 733 N N . LEU A 1 97 ? -9.773 37.562 31.234 1 97.56 97 LEU A N 1
ATOM 734 C CA . LEU A 1 97 ? -8.797 38.281 30.406 1 97.56 97 LEU A CA 1
ATOM 735 C C . LEU A 1 97 ? -8.992 37.938 28.938 1 97.56 97 LEU A C 1
ATOM 737 O O . LEU A 1 97 ? -9.188 36.781 28.578 1 97.56 97 LEU A O 1
ATOM 741 N N . ILE A 1 98 ? -8.938 38.938 28.078 1 96.88 98 ILE A N 1
ATOM 742 C CA . ILE A 1 98 ? -8.992 38.812 26.625 1 96.88 98 ILE A CA 1
ATOM 743 C C . ILE A 1 98 ? -7.617 39.094 26.031 1 96.88 98 ILE A C 1
ATOM 745 O O . ILE A 1 98 ? -7.016 40.125 26.328 1 96.88 98 ILE A O 1
ATOM 749 N N . VAL A 1 99 ? -7.129 38.219 25.234 1 97.69 99 VAL A N 1
ATOM 750 C CA . VAL A 1 99 ? -5.895 38.469 24.5 1 97.69 99 VAL A CA 1
ATOM 751 C C . VAL A 1 99 ? -6.227 39.062 23.125 1 97.69 99 VAL A C 1
ATOM 753 O O . VAL A 1 99 ? -6.652 38.344 22.219 1 97.69 99 VAL A O 1
ATOM 756 N N . HIS A 1 100 ? -5.988 40.312 22.953 1 96.56 100 HIS A N 1
ATOM 757 C CA . HIS A 1 100 ? -6.309 41.031 21.734 1 96.56 100 HIS A CA 1
ATOM 758 C C . HIS A 1 100 ? -5.07 41.219 20.859 1 96.56 100 HIS A C 1
ATOM 760 O O . HIS A 1 100 ? -4.062 41.75 21.312 1 96.56 100 HIS A O 1
ATOM 766 N N . PRO A 1 101 ? -5.125 40.812 19.625 1 96.94 101 PRO A N 1
ATOM 767 C CA . PRO A 1 101 ? -3.959 40.938 18.75 1 96.94 101 PRO A CA 1
ATOM 768 C C . PRO A 1 101 ? -3.787 42.344 18.203 1 96.94 101 PRO A C 1
ATOM 770 O O . PRO A 1 101 ? -3.68 42.531 16.984 1 96.94 101 PRO A O 1
ATOM 773 N N . GLY A 1 102 ? -3.686 43.281 19.062 1 97.31 102 GLY A N 1
ATOM 774 C CA . GLY A 1 102 ? -3.471 44.688 18.797 1 97.31 102 GLY A CA 1
ATOM 775 C C . GLY A 1 102 ? -2.938 45.438 20 1 97.31 102 GLY A C 1
ATOM 776 O O . GLY A 1 102 ? -3.129 45 21.141 1 97.31 102 GLY A O 1
ATOM 777 N N . PRO A 1 103 ? -2.248 46.562 19.781 1 97.31 103 PRO A N 1
ATOM 778 C CA . PRO A 1 103 ? -1.709 47.344 20.875 1 97.31 103 PRO A CA 1
ATOM 779 C C . PRO A 1 103 ? -2.791 48.125 21.625 1 97.31 103 PRO A C 1
ATOM 781 O O . PRO A 1 103 ? -3.949 48.156 21.203 1 97.31 103 PRO A O 1
ATOM 784 N N . PRO A 1 104 ? -2.424 48.688 22.781 1 95.88 104 PRO A N 1
ATOM 785 C CA . PRO A 1 104 ? -3.428 49.438 23.516 1 95.88 104 PRO A CA 1
ATOM 786 C C . PRO A 1 104 ? -4.086 50.531 22.688 1 95.88 104 PRO A C 1
ATOM 788 O O . PRO A 1 104 ? -3.398 51.25 21.953 1 95.88 104 PRO A O 1
ATOM 791 N N . GLY A 1 105 ? -5.316 50.625 22.797 1 93.44 105 GLY A N 1
ATOM 792 C CA . GLY A 1 105 ? -6.066 51.594 22.016 1 93.44 105 GLY A CA 1
ATOM 793 C C . GLY A 1 105 ? -6.68 51 20.75 1 93.44 105 GLY A C 1
ATOM 794 O O . GLY A 1 105 ? -7.633 51.562 20.203 1 93.44 105 GLY A O 1
ATOM 795 N N . ASP A 1 106 ? -6.066 50 20.266 1 94.25 106 ASP A N 1
ATOM 796 C CA . ASP A 1 106 ? -6.664 49.281 19.141 1 94.25 106 ASP A CA 1
ATOM 797 C C . ASP A 1 106 ? -7.867 48.438 19.594 1 94.25 106 ASP A C 1
ATOM 799 O O . ASP A 1 106 ? -7.852 47.875 20.688 1 94.25 106 ASP A O 1
ATOM 803 N N . ALA A 1 107 ? -8.891 48.438 18.828 1 89.75 107 ALA A N 1
ATOM 804 C CA . ALA A 1 107 ? -10.078 47.625 19.125 1 89.75 107 ALA A CA 1
ATOM 805 C C . ALA A 1 107 ? -10.797 47.219 17.844 1 89.75 107 ALA A C 1
ATOM 807 O O . ALA A 1 107 ? -10.734 47.906 16.828 1 89.75 107 ALA A O 1
ATOM 808 N N . GLY A 1 108 ? -11.43 46.062 17.984 1 88.81 108 GLY A N 1
ATOM 809 C CA . GLY A 1 108 ? -12.188 45.531 16.844 1 88.81 108 GLY A CA 1
ATOM 810 C C . GLY A 1 108 ? -11.773 44.125 16.453 1 88.81 108 GLY A C 1
ATOM 811 O O . GLY A 1 108 ? -10.688 43.688 16.812 1 88.81 108 GLY A O 1
ATOM 812 N N . PRO A 1 109 ? -12.594 43.531 15.602 1 89.81 109 PRO A N 1
ATOM 813 C CA . PRO A 1 109 ? -12.422 42.094 15.32 1 89.81 109 PRO A CA 1
ATOM 814 C C . PRO A 1 109 ? -11.398 41.844 14.219 1 89.81 109 PRO A C 1
ATOM 816 O O . PRO A 1 109 ? -10.977 40.688 14.023 1 89.81 109 PRO A O 1
ATOM 819 N N . SER A 1 110 ? -10.93 42.875 13.477 1 94.56 110 SER A N 1
ATOM 820 C CA . SER A 1 110 ? -10.047 42.688 12.328 1 94.56 110 SER A CA 1
ATOM 821 C C . SER A 1 110 ? -8.742 43.469 12.5 1 94.56 110 SER A C 1
ATOM 823 O O . SER A 1 110 ? -8.289 44.125 11.57 1 94.56 110 SER A O 1
ATOM 825 N N . ALA A 1 111 ? -8.195 43.344 13.656 1 95.5 111 ALA A N 1
ATOM 826 C CA . ALA A 1 111 ? -7.016 44.125 14.008 1 95.5 111 ALA A CA 1
ATOM 827 C C . ALA A 1 111 ? -5.855 43.844 13.062 1 95.5 111 ALA A C 1
ATOM 829 O O . ALA A 1 111 ? -5.238 44.75 12.516 1 95.5 111 ALA A O 1
ATOM 830 N N . LEU A 1 112 ? -5.543 42.594 12.836 1 96.88 112 LEU A N 1
ATOM 831 C CA . LEU A 1 112 ? -4.414 42.219 11.992 1 96.88 112 LEU A CA 1
ATOM 832 C C . LEU A 1 112 ? -4.699 42.531 10.523 1 96.88 112 LEU A C 1
ATOM 834 O O . LEU A 1 112 ? -3.791 42.875 9.773 1 96.88 112 LEU A O 1
ATOM 838 N N . ASP A 1 113 ? -5.918 42.375 10.094 1 96.56 113 ASP A N 1
ATOM 839 C CA . ASP A 1 113 ? -6.293 42.688 8.719 1 96.56 113 ASP A CA 1
ATOM 840 C C . ASP A 1 113 ? -5.98 44.125 8.383 1 96.56 113 ASP A C 1
ATOM 842 O O . ASP A 1 113 ? -5.359 44.406 7.355 1 96.56 113 ASP A O 1
ATOM 846 N N . TRP A 1 114 ? -6.363 45 9.289 1 96.56 114 TRP A N 1
ATOM 847 C CA . TRP A 1 114 ? -6.191 46.438 9.078 1 96.56 114 TRP A CA 1
ATOM 848 C C . TRP A 1 114 ? -4.715 46.812 8.984 1 96.56 114 TRP A C 1
ATOM 850 O O . TRP A 1 114 ? -4.305 47.531 8.078 1 96.56 114 TRP A O 1
ATOM 860 N N . VAL A 1 115 ? -3.951 46.344 9.914 1 97.5 115 VAL A N 1
ATOM 861 C CA . VAL A 1 115 ? -2.545 46.719 9.953 1 97.5 115 VAL A CA 1
ATOM 862 C C . VAL A 1 115 ? -1.826 46.156 8.719 1 97.5 115 VAL A C 1
ATOM 864 O O . VAL A 1 115 ? -0.943 46.812 8.164 1 97.5 115 VAL A O 1
ATOM 867 N N . LEU A 1 116 ? -2.152 45.031 8.258 1 96.81 116 LEU A N 1
ATOM 868 C CA . LEU A 1 116 ? -1.497 44.406 7.113 1 96.81 116 LEU A CA 1
ATOM 869 C C . LEU A 1 116 ? -1.903 45.094 5.816 1 96.81 116 LEU A C 1
ATOM 871 O O . LEU A 1 116 ? -1.149 45.062 4.84 1 96.81 116 LEU A O 1
ATOM 875 N N . MET A 1 117 ? -3.098 45.656 5.805 1 95.44 117 MET A N 1
ATOM 876 C CA . MET A 1 117 ? -3.521 46.438 4.641 1 95.44 117 MET A CA 1
ATOM 877 C C . MET A 1 117 ? -2.727 47.719 4.527 1 95.44 117 MET A C 1
ATOM 879 O O . MET A 1 117 ? -2.582 48.281 3.436 1 95.44 117 MET A O 1
ATOM 883 N N . GLY A 1 118 ? -2.256 48.25 5.66 1 96.12 118 GLY A N 1
ATOM 884 C CA . GLY A 1 118 ? -1.442 49.438 5.645 1 96.12 118 GLY A CA 1
ATOM 885 C C . GLY A 1 118 ? -1.985 50.531 6.543 1 96.12 118 GLY A C 1
ATOM 886 O O . GLY A 1 118 ? -1.551 51.688 6.457 1 96.12 118 GLY A O 1
ATOM 887 N N . ASP A 1 119 ? -2.93 50.219 7.398 1 96.75 119 ASP A N 1
ATOM 888 C CA . ASP A 1 119 ? -3.441 51.188 8.336 1 96.75 119 ASP A CA 1
ATOM 889 C C . ASP A 1 119 ? -2.354 51.656 9.305 1 96.75 119 ASP A C 1
ATOM 891 O O . ASP A 1 119 ? -1.838 50.844 10.086 1 96.75 119 ASP A O 1
ATOM 895 N N . ASP A 1 120 ? -2.072 52.938 9.297 1 95.62 120 ASP A N 1
ATOM 896 C CA . ASP A 1 120 ? -1.031 53.469 10.18 1 95.62 120 ASP A CA 1
ATOM 897 C C . ASP A 1 120 ? -1.62 54.375 11.234 1 95.62 120 ASP A C 1
ATOM 899 O O . ASP A 1 120 ? -0.882 55.031 11.992 1 95.62 120 ASP A O 1
ATOM 903 N N . GLY A 1 121 ? -2.969 54.562 11.203 1 95.12 121 GLY A N 1
ATOM 904 C CA . GLY A 1 121 ? -3.674 55.312 12.242 1 95.12 121 GLY A CA 1
ATOM 905 C C . GLY A 1 121 ? -3.773 56.781 11.969 1 95.12 121 GLY A C 1
ATOM 906 O O . GLY A 1 121 ? -4.41 57.531 12.727 1 95.12 121 GLY A O 1
ATOM 907 N N . ILE A 1 122 ? -3.244 57.281 10.914 1 94.5 122 ILE A N 1
ATOM 908 C CA . ILE A 1 122 ? -3.277 58.719 10.586 1 94.5 122 ILE A CA 1
ATOM 909 C C . ILE A 1 122 ? -4.711 59.125 10.297 1 94.5 122 ILE A C 1
ATOM 911 O O . ILE A 1 122 ? -5.168 60.188 10.781 1 94.5 122 ILE A O 1
ATOM 915 N N . VAL A 1 123 ? -5.348 58.281 9.469 1 95.56 123 VAL A N 1
ATOM 916 C CA . VAL A 1 123 ? -6.754 58.562 9.195 1 95.56 123 VAL A CA 1
ATOM 917 C C . VAL A 1 123 ? -7.617 57.938 10.305 1 95.56 123 VAL A C 1
ATOM 919 O O . VAL A 1 123 ? -7.645 56.719 10.484 1 95.56 123 VAL A O 1
ATOM 922 N N . THR A 1 124 ? -8.383 58.75 11.008 1 94.62 124 THR A N 1
ATOM 923 C CA . THR A 1 124 ? -9.141 58.312 12.18 1 94.62 124 THR A CA 1
ATOM 924 C C . THR A 1 124 ? -10.414 57.594 11.766 1 94.62 124 THR A C 1
ATOM 926 O O . THR A 1 124 ? -10.781 56.594 12.359 1 94.62 124 THR A O 1
ATOM 929 N N . GLU A 1 125 ? -11.102 58.125 10.734 1 94.56 125 GLU A N 1
ATOM 930 C CA . GLU A 1 125 ? -12.375 57.562 10.305 1 94.56 125 GLU A CA 1
ATOM 931 C C . GLU A 1 125 ? -12.172 56.375 9.375 1 94.56 125 GLU A C 1
ATOM 933 O O . GLU A 1 125 ? -11.656 56.531 8.266 1 94.56 125 GLU A O 1
ATOM 938 N N . PRO A 1 126 ? -12.617 55.25 9.789 1 93.69 126 PRO A N 1
ATOM 939 C CA . PRO A 1 126 ? -12.383 54.062 8.969 1 93.69 126 PRO A CA 1
ATOM 940 C C . PRO A 1 126 ? -13.047 54.156 7.598 1 93.69 126 PRO A C 1
ATOM 942 O O . PRO A 1 126 ? -12.484 53.688 6.602 1 93.69 126 PRO A O 1
ATOM 945 N N . GLY A 1 127 ? -14.281 54.688 7.543 1 93.06 127 GLY A N 1
ATOM 946 C CA . GLY A 1 127 ? -14.961 54.844 6.27 1 93.06 127 GLY A CA 1
ATOM 947 C C . GLY A 1 127 ? -14.172 55.656 5.27 1 93.06 127 GLY A C 1
ATOM 948 O O . GLY A 1 127 ? -14.117 55.344 4.086 1 93.06 127 GLY A O 1
ATOM 949 N N . LYS A 1 128 ? -13.57 56.719 5.754 1 94.44 128 LYS A N 1
ATOM 950 C CA . LYS A 1 128 ? -12.758 57.594 4.895 1 94.44 128 LYS A CA 1
ATOM 951 C C . LYS A 1 128 ? -11.531 56.844 4.379 1 94.44 128 LYS A C 1
ATOM 953 O O . LYS A 1 128 ? -11.156 57 3.211 1 94.44 128 LYS A O 1
ATOM 958 N N . LEU A 1 129 ? -10.938 56.125 5.227 1 93.5 129 LEU A N 1
ATOM 959 C CA . LEU A 1 129 ? -9.758 55.375 4.848 1 93.5 129 LEU A CA 1
ATOM 960 C C . LEU A 1 129 ? -10.094 54.344 3.768 1 93.5 129 LEU A C 1
ATOM 962 O O . LEU A 1 129 ? -9.328 54.156 2.82 1 93.5 129 LEU A O 1
ATOM 966 N N . LEU A 1 130 ? -11.203 53.656 3.895 1 92.81 130 LEU A N 1
ATOM 967 C CA . LEU A 1 130 ? -11.633 52.656 2.939 1 92.81 130 LEU A CA 1
ATOM 968 C C . LEU A 1 130 ? -12.023 53.281 1.608 1 92.81 130 LEU A C 1
ATOM 970 O O . LEU A 1 130 ? -11.82 52.688 0.549 1 92.81 130 LEU A O 1
ATOM 974 N N . GLU A 1 131 ? -12.57 54.438 1.674 1 91.19 131 GLU A N 1
ATOM 975 C CA . GLU A 1 131 ? -12.984 55.156 0.469 1 91.19 131 GLU A CA 1
ATOM 976 C C . GLU A 1 131 ? -11.789 55.688 -0.308 1 91.19 131 GLU A C 1
ATOM 978 O O . GLU A 1 131 ? -11.719 55.562 -1.531 1 91.19 131 GLU A O 1
ATOM 983 N N . THR A 1 132 ? -10.859 56.281 0.433 1 90.56 132 THR A N 1
ATOM 984 C CA . THR A 1 132 ? -9.727 56.906 -0.221 1 90.56 132 THR A CA 1
ATOM 985 C C . THR A 1 132 ? -8.617 55.906 -0.493 1 90.56 132 THR A C 1
ATOM 987 O O . THR A 1 132 ? -7.723 56.156 -1.306 1 90.56 132 THR A O 1
ATOM 990 N N . GLN A 1 133 ? -8.641 54.844 0.274 1 89.5 133 GLN A N 1
ATOM 991 C CA . GLN A 1 133 ? -7.617 53.812 0.207 1 89.5 133 GLN A CA 1
ATOM 992 C C . GLN A 1 133 ? -6.227 54.406 0.423 1 89.5 133 GLN A C 1
ATOM 994 O O . GLN A 1 133 ? -5.285 54.062 -0.299 1 89.5 133 GLN A O 1
ATOM 999 N N . SER A 1 134 ? -6.137 55.375 1.287 1 89.38 134 SER A N 1
ATOM 1000 C CA . SER A 1 134 ? -4.875 56.031 1.597 1 89.38 134 SER A CA 1
ATOM 1001 C C . SER A 1 134 ? -4.039 55.219 2.561 1 89.38 134 SER A C 1
ATOM 1003 O O . SER A 1 134 ? -3.684 55.688 3.646 1 89.38 134 SER A O 1
ATOM 1005 N N . TRP A 1 135 ? -3.695 54.062 2.098 1 92.75 135 TRP A N 1
ATOM 1006 C CA . TRP A 1 135 ? -2.879 53.125 2.896 1 92.75 135 TRP A CA 1
ATOM 1007 C C . TRP A 1 135 ? -1.438 53.625 2.98 1 92.75 135 TRP A C 1
ATOM 1009 O O . TRP A 1 135 ? -0.914 54.188 2.02 1 92.75 135 TRP A O 1
ATOM 1019 N N . SER A 1 136 ? -0.819 53.344 4.059 1 94.56 136 SER A N 1
ATOM 1020 C CA . SER A 1 136 ? 0.569 53.75 4.258 1 94.56 136 SER A CA 1
ATOM 1021 C C . SER A 1 136 ? 1.495 53.062 3.266 1 94.56 136 SER A C 1
ATOM 1023 O O . SER A 1 136 ? 1.316 51.875 2.963 1 94.56 136 SER A O 1
ATOM 1025 N N . GLN A 1 137 ? 2.514 53.781 2.854 1 91.5 137 GLN A N 1
ATOM 1026 C CA . GLN A 1 137 ? 3.475 53.25 1.902 1 91.5 137 GLN A CA 1
ATOM 1027 C C . GLN A 1 137 ? 4.418 52.25 2.584 1 91.5 137 GLN A C 1
ATOM 1029 O O . GLN A 1 137 ? 4.84 51.25 1.976 1 91.5 137 GLN A O 1
ATOM 1034 N N . THR A 1 138 ? 4.648 52.5 3.785 1 93 138 THR A N 1
ATOM 1035 C CA . THR A 1 138 ? 5.637 51.688 4.461 1 93 138 THR A CA 1
ATOM 1036 C C . THR A 1 138 ? 4.98 50.844 5.57 1 93 138 THR A C 1
ATOM 1038 O O . THR A 1 138 ? 5.57 49.875 6.062 1 93 138 THR A O 1
ATOM 1041 N N . GLY A 1 139 ? 3.779 51.156 5.945 1 94.38 139 GLY A N 1
ATOM 1042 C CA . GLY A 1 139 ? 3.131 50.469 7.062 1 94.38 139 GLY A CA 1
ATOM 1043 C C . GLY A 1 139 ? 3.656 50.938 8.414 1 94.38 139 GLY A C 1
ATOM 1044 O O . GLY A 1 139 ? 4.543 51.781 8.484 1 94.38 139 GLY A O 1
ATOM 1045 N N . ARG A 1 140 ? 3.098 50.375 9.461 1 96.81 140 ARG A N 1
ATOM 1046 C CA . ARG A 1 140 ? 3.555 50.656 10.82 1 96.81 140 ARG A CA 1
ATOM 1047 C C . ARG A 1 140 ? 4.891 49.969 11.094 1 96.81 140 ARG A C 1
ATOM 1049 O O . ARG A 1 140 ? 5.184 48.906 10.531 1 96.81 140 ARG A O 1
ATOM 1056 N N . SER A 1 141 ? 5.684 50.594 11.977 1 97 141 SER A N 1
ATOM 1057 C CA . SER A 1 141 ? 6.961 50 12.352 1 97 141 SER A CA 1
ATOM 1058 C C . SER A 1 141 ? 6.77 48.906 13.398 1 97 141 SER A C 1
ATOM 1060 O O . SER A 1 141 ? 7.594 48 13.508 1 97 141 SER A O 1
ATOM 1062 N N . HIS A 1 142 ? 5.773 49.062 14.18 1 97.88 142 HIS A N 1
ATOM 1063 C CA . HIS A 1 142 ? 5.508 48.125 15.273 1 97.88 142 HIS A CA 1
ATOM 1064 C C . HIS A 1 142 ? 4.023 47.781 15.352 1 97.88 142 HIS A C 1
ATOM 1066 O O . HIS A 1 142 ? 3.178 48.531 14.883 1 97.88 142 HIS A O 1
ATOM 1072 N N . TRP A 1 143 ? 3.748 46.688 15.836 1 98.19 143 TRP A N 1
ATOM 1073 C CA . TRP A 1 143 ? 2.412 46.281 16.266 1 98.19 143 TRP A CA 1
ATOM 1074 C C . TRP A 1 143 ? 2.465 45.594 17.641 1 98.19 143 TRP A C 1
ATOM 1076 O O . TRP A 1 143 ? 3.5 45.625 18.312 1 98.19 143 TRP A O 1
ATOM 1086 N N . GLY A 1 144 ? 1.313 45.125 18.141 1 97.81 144 GLY A N 1
ATOM 1087 C CA . GLY A 1 144 ? 1.393 44.562 19.484 1 97.81 144 GLY A CA 1
ATOM 1088 C C . GLY A 1 144 ? 0.2 43.719 19.844 1 97.81 144 GLY A C 1
ATOM 1089 O O . GLY A 1 144 ? -0.687 43.5 19.016 1 97.81 144 GLY A O 1
ATOM 1090 N N . VAL A 1 145 ? 0.297 43.156 21.016 1 98.38 145 VAL A N 1
ATOM 1091 C CA . VAL A 1 145 ? -0.758 42.344 21.625 1 98.38 145 VAL A CA 1
ATOM 1092 C C . VAL A 1 145 ? -1.09 42.906 23 1 98.38 145 VAL A C 1
ATOM 1094 O O . VAL A 1 145 ? -0.191 43.281 23.766 1 98.38 145 VAL A O 1
ATOM 1097 N N . THR A 1 146 ? -2.363 42.969 23.297 1 98 146 THR A N 1
ATOM 1098 C CA . THR A 1 146 ? -2.812 43.5 24.594 1 98 146 THR A CA 1
ATOM 1099 C C . THR A 1 146 ? -3.637 42.469 25.344 1 98 146 THR A C 1
ATOM 1101 O O . THR A 1 146 ? -4.473 41.781 24.75 1 98 146 THR A O 1
ATOM 1104 N N . VAL A 1 147 ? -3.348 42.281 26.625 1 98.19 147 VAL A N 1
ATOM 1105 C CA . VAL A 1 147 ? -4.168 41.5 27.516 1 98.19 147 VAL A CA 1
ATOM 1106 C C . VAL A 1 147 ? -5.027 42.406 28.391 1 98.19 147 VAL A C 1
ATOM 1108 O O . VAL A 1 147 ? -4.512 43.125 29.25 1 98.19 147 VAL A O 1
ATOM 1111 N N . LEU A 1 148 ? -6.281 42.344 28.156 1 95.94 148 LEU A N 1
ATOM 1112 C CA . LEU A 1 148 ? -7.18 43.25 28.859 1 95.94 148 LEU A CA 1
ATOM 1113 C C . LEU A 1 148 ? -8.305 42.469 29.531 1 95.94 148 LEU A C 1
ATOM 1115 O O . LEU A 1 148 ? -8.547 41.312 29.219 1 95.94 148 LEU A O 1
ATOM 1119 N N . GLN A 1 149 ? -8.891 43.094 30.484 1 95.5 149 GLN A N 1
ATOM 1120 C CA . GLN A 1 149 ? -9.992 42.5 31.219 1 95.5 149 GLN A CA 1
ATOM 1121 C C . GLN A 1 149 ? -11.305 42.625 30.453 1 95.5 149 GLN A C 1
ATOM 1123 O O . GLN A 1 149 ? -11.57 43.688 29.859 1 95.5 149 GLN A O 1
ATOM 1128 N N . ALA A 1 150 ? -12.094 41.594 30.453 1 93.69 150 ALA A N 1
ATOM 1129 C CA . ALA A 1 150 ? -13.391 41.594 29.781 1 93.69 150 ALA A CA 1
ATOM 1130 C C . ALA A 1 150 ? -14.359 42.531 30.484 1 93.69 150 ALA A C 1
ATOM 1132 O O . ALA A 1 150 ? -14.492 42.5 31.719 1 93.69 150 ALA A O 1
ATOM 1133 N N . VAL A 1 151 ? -14.945 43.375 29.75 1 89.12 151 VAL A N 1
ATOM 1134 C CA . VAL A 1 151 ? -16.016 44.281 30.203 1 89.12 151 VAL A CA 1
ATOM 1135 C C . VAL A 1 151 ? -17.141 44.281 29.172 1 89.12 151 VAL A C 1
ATOM 1137 O O . VAL A 1 151 ? -17.125 43.5 28.203 1 89.12 151 VAL A O 1
ATOM 1140 N N . ALA A 1 152 ? -18.094 45.031 29.438 1 82.12 152 ALA A N 1
ATOM 1141 C CA . ALA A 1 152 ? -19.266 45.062 28.562 1 82.12 152 ALA A CA 1
ATOM 1142 C C . ALA A 1 152 ? -18.891 45.531 27.156 1 82.12 152 ALA A C 1
ATOM 1144 O O . ALA A 1 152 ? -19.344 44.969 26.156 1 82.12 152 ALA A O 1
ATOM 1145 N N . GLU A 1 153 ? -18.094 46.531 27.188 1 77.44 153 GLU A N 1
ATOM 1146 C CA . GLU A 1 153 ? -17.641 47.031 25.891 1 77.44 153 GLU A CA 1
ATOM 1147 C C . GLU A 1 153 ? -16.438 46.25 25.375 1 77.44 153 GLU A C 1
ATOM 1149 O O . GLU A 1 153 ? -15.477 46.031 26.125 1 77.44 153 GLU A O 1
ATOM 1154 N N . MET A 1 154 ? -16.484 45.844 24.172 1 74.94 154 MET A N 1
ATOM 1155 C CA . MET A 1 154 ? -15.461 45 23.562 1 74.94 154 MET A CA 1
ATOM 1156 C C . MET A 1 154 ? -14.102 45.688 23.578 1 74.94 154 MET A C 1
ATOM 1158 O O . MET A 1 154 ? -13.977 46.844 23.109 1 74.94 154 MET A O 1
ATOM 1162 N N . ASP A 1 155 ? -13.086 45.094 24.094 1 75.31 155 ASP A N 1
ATOM 1163 C CA . ASP A 1 155 ? -11.672 45.469 24.094 1 75.31 155 ASP A CA 1
ATOM 1164 C C . ASP A 1 155 ? -11.453 46.812 24.766 1 75.31 155 ASP A C 1
ATOM 1166 O O . ASP A 1 155 ? -10.586 47.562 24.344 1 75.31 155 ASP A O 1
ATOM 1170 N N . ALA A 1 156 ? -12.289 47.156 25.703 1 76.62 156 ALA A N 1
ATOM 1171 C CA . ALA A 1 156 ? -12.203 48.469 26.328 1 76.62 156 ALA A CA 1
ATOM 1172 C C . ALA A 1 156 ? -11.875 48.344 27.812 1 76.62 156 ALA A C 1
ATOM 1174 O O . ALA A 1 156 ? -11.789 49.344 28.516 1 76.62 156 ALA A O 1
ATOM 1175 N N . GLY A 1 157 ? -11.625 47.25 28.219 1 87.25 157 GLY A N 1
ATOM 1176 C CA . GLY A 1 157 ? -11.383 47.031 29.641 1 87.25 157 GLY A CA 1
ATOM 1177 C C . GLY A 1 157 ? -9.977 47.406 30.078 1 87.25 157 GLY A C 1
ATOM 1178 O O . GLY A 1 157 ? -9.156 47.812 29.234 1 87.25 157 GLY A O 1
ATOM 1179 N N . PRO A 1 158 ? -9.758 47.375 31.344 1 93.75 158 PRO A N 1
ATOM 1180 C CA . PRO A 1 158 ? -8.414 47.688 31.859 1 93.75 158 PRO A CA 1
ATOM 1181 C C . PRO A 1 158 ? -7.336 46.781 31.266 1 93.75 158 PRO A C 1
ATOM 1183 O O . PRO A 1 158 ? -7.547 45.562 31.109 1 93.75 158 PRO A O 1
ATOM 1186 N N . VAL A 1 159 ? -6.238 47.406 30.859 1 97.25 159 VAL A N 1
ATOM 1187 C CA . VAL A 1 159 ? -5.105 46.688 30.297 1 97.25 159 VAL A CA 1
ATOM 1188 C C . VAL A 1 159 ? -4.191 46.188 31.422 1 97.25 159 VAL A C 1
ATOM 1190 O O . VAL A 1 159 ? -3.754 47 32.25 1 97.25 159 VAL A O 1
ATOM 1193 N N . TRP A 1 160 ? -3.945 44.938 31.422 1 97.5 160 TRP A N 1
ATOM 1194 C CA . TRP A 1 160 ? -3.082 44.375 32.438 1 97.5 160 TRP A CA 1
ATOM 1195 C C . TRP A 1 160 ? -1.652 44.219 31.938 1 97.5 160 TRP A C 1
ATOM 1197 O O . TRP A 1 160 ? -0.706 44.188 32.719 1 97.5 160 TRP A O 1
ATOM 1207 N N . ALA A 1 161 ? -1.522 44.094 30.656 1 98.25 161 ALA A N 1
ATOM 1208 C CA . ALA A 1 161 ? -0.202 44.062 30.031 1 98.25 161 ALA A CA 1
ATOM 1209 C C . ALA A 1 161 ? -0.303 44.188 28.516 1 98.25 161 ALA A C 1
ATOM 1211 O O . ALA A 1 161 ? -1.327 43.844 27.922 1 98.25 161 ALA A O 1
ATOM 1212 N N . PHE A 1 162 ? 0.672 44.688 27.875 1 97.94 162 PHE A N 1
ATOM 1213 C CA . PHE A 1 162 ? 0.792 44.594 26.422 1 97.94 162 PHE A CA 1
ATOM 1214 C C . PHE A 1 162 ? 2.252 44.469 26.016 1 97.94 162 PHE A C 1
ATOM 1216 O O . PHE A 1 162 ? 3.152 44.906 26.734 1 97.94 162 PHE A O 1
ATOM 1223 N N . GLU A 1 163 ? 2.451 43.812 25.016 1 98.44 163 GLU A N 1
ATOM 1224 C CA . GLU A 1 163 ? 3.758 43.625 24.391 1 98.44 163 GLU A CA 1
ATOM 1225 C C . GLU A 1 163 ? 3.738 44.031 22.922 1 98.44 163 GLU A C 1
ATOM 1227 O O . GLU A 1 163 ? 2.691 44 22.281 1 98.44 163 GLU A O 1
ATOM 1232 N N . GLN A 1 164 ? 4.879 44.594 22.422 1 98.44 164 GLN A N 1
ATOM 1233 C CA . GLN A 1 164 ? 4.949 45.062 21.031 1 98.44 164 GLN A CA 1
ATOM 1234 C C . GLN A 1 164 ? 6.133 44.438 20.312 1 98.44 164 GLN A C 1
ATOM 1236 O O . GLN A 1 164 ? 7.059 43.938 20.938 1 98.44 164 GLN A O 1
ATOM 1241 N N . PHE A 1 165 ? 6.133 44.406 19.047 1 97.44 165 PHE A N 1
ATOM 1242 C CA . PHE A 1 165 ? 7.156 43.812 18.188 1 97.44 165 PHE A CA 1
ATOM 1243 C C . PHE A 1 165 ? 7.254 44.562 16.875 1 97.44 165 PHE A C 1
ATOM 1245 O O . PHE A 1 165 ? 6.301 45.219 16.453 1 97.44 165 PHE A O 1
ATOM 1252 N N . LYS A 1 166 ? 8.391 44.438 16.234 1 96.31 166 LYS A N 1
ATOM 1253 C CA . LYS A 1 166 ? 8.586 45.031 14.93 1 96.31 166 LYS A CA 1
ATOM 1254 C C . LYS A 1 166 ? 7.789 44.312 13.852 1 96.31 166 LYS A C 1
ATOM 1256 O O . LYS A 1 166 ? 7.648 43.094 13.914 1 96.31 166 LYS A O 1
ATOM 1261 N N . ILE A 1 167 ? 7.254 45.062 12.906 1 96.81 167 ILE A N 1
ATOM 1262 C CA . ILE A 1 167 ? 6.52 44.438 11.812 1 96.81 167 ILE A CA 1
ATOM 1263 C C . ILE A 1 167 ? 6.926 45.062 10.492 1 96.81 167 ILE A C 1
ATOM 1265 O O . ILE A 1 167 ? 7.258 46.25 10.438 1 96.81 167 ILE A O 1
ATOM 1269 N N . ASP A 1 168 ? 7.164 44.312 9.539 1 96.38 168 ASP A N 1
ATOM 1270 C CA . ASP A 1 168 ? 7.27 44.688 8.133 1 96.38 168 ASP A CA 1
ATOM 1271 C C . ASP A 1 168 ? 6.184 44.031 7.293 1 96.38 168 ASP A C 1
ATOM 1273 O O . ASP A 1 168 ? 6.281 42.844 6.977 1 96.38 168 ASP A O 1
ATOM 1277 N N . ILE A 1 169 ? 5.18 44.812 6.918 1 96.38 169 ILE A N 1
ATOM 1278 C CA . ILE A 1 169 ? 3.986 44.25 6.305 1 96.38 169 ILE A CA 1
ATOM 1279 C C . ILE A 1 169 ? 4.293 43.812 4.867 1 96.38 169 ILE A C 1
ATOM 1281 O O . ILE A 1 169 ? 3.502 43.125 4.234 1 96.38 169 ILE A O 1
ATOM 1285 N N . ASP A 1 170 ? 5.449 44.219 4.305 1 95.88 170 ASP A N 1
ATOM 1286 C CA . ASP A 1 170 ? 5.805 43.875 2.934 1 95.88 170 ASP A CA 1
ATOM 1287 C C . ASP A 1 170 ? 6.918 42.812 2.904 1 95.88 170 ASP A C 1
ATOM 1289 O O . ASP A 1 170 ? 7.402 42.438 1.833 1 95.88 170 ASP A O 1
ATOM 1293 N N . ALA A 1 171 ? 7.309 42.375 4.082 1 92.19 171 ALA A N 1
ATOM 1294 C CA . ALA A 1 171 ? 8.32 41.312 4.125 1 92.19 171 ALA A CA 1
ATOM 1295 C C . ALA A 1 171 ? 7.805 40.031 3.48 1 92.19 171 ALA A C 1
ATOM 1297 O O . ALA A 1 171 ? 6.633 39.688 3.623 1 92.19 171 ALA A O 1
ATOM 1298 N N . PRO A 1 172 ? 8.758 39.344 2.811 1 86.56 172 PRO A N 1
ATOM 1299 C CA . PRO A 1 172 ? 8.336 38.062 2.229 1 86.56 172 PRO A CA 1
ATOM 1300 C C . PRO A 1 172 ? 7.766 37.094 3.266 1 86.56 172 PRO A C 1
ATOM 1302 O O . PRO A 1 172 ? 8.336 36.938 4.344 1 86.56 172 PRO A O 1
ATOM 1305 N N . GLY A 1 173 ? 6.637 36.562 2.965 1 87.81 173 GLY A N 1
ATOM 1306 C CA . GLY A 1 173 ? 6.059 35.531 3.818 1 87.81 173 GLY A CA 1
ATOM 1307 C C . GLY A 1 173 ? 5.152 36.094 4.895 1 87.81 173 GLY A C 1
ATOM 1308 O O . GLY A 1 173 ? 4.496 35.344 5.621 1 87.81 173 GLY A O 1
ATOM 1309 N N . THR A 1 174 ? 5.066 37.344 5.02 1 93.69 174 THR A N 1
ATOM 1310 C CA . THR A 1 174 ? 4.207 37.969 6.031 1 93.69 174 THR A CA 1
ATOM 1311 C C . THR A 1 174 ? 2.74 37.875 5.613 1 93.69 174 THR A C 1
ATOM 1313 O O . THR A 1 174 ? 2.291 38.625 4.742 1 93.69 174 THR A O 1
ATOM 1316 N N . THR A 1 175 ? 2.061 36.969 6.109 1 96.19 175 THR A N 1
ATOM 1317 C CA . THR A 1 175 ? 0.616 36.812 5.977 1 96.19 175 THR A CA 1
ATOM 1318 C C . THR A 1 175 ? -0.062 36.906 7.344 1 96.19 175 THR A C 1
ATOM 1320 O O . THR A 1 175 ? 0.602 36.812 8.375 1 96.19 175 THR A O 1
ATOM 1323 N N . LYS A 1 176 ? -1.342 37.125 7.324 1 96.5 176 LYS A N 1
ATOM 1324 C CA . LYS A 1 176 ? -2.1 37.188 8.57 1 96.5 176 LYS A CA 1
ATOM 1325 C C . LYS A 1 176 ? -1.838 35.938 9.414 1 96.5 176 LYS A C 1
ATOM 1327 O O . LYS A 1 176 ? -1.582 36.031 10.617 1 96.5 176 LYS A O 1
ATOM 1332 N N . SER A 1 177 ? -1.863 34.75 8.805 1 95.19 177 SER A N 1
ATOM 1333 C CA . SER A 1 177 ? -1.688 33.5 9.5 1 95.19 177 SER A CA 1
ATOM 1334 C C . SER A 1 177 ? -0.272 33.344 10.047 1 95.19 177 SER A C 1
ATOM 1336 O O . SER A 1 177 ? -0.08 32.906 11.188 1 95.19 177 SER A O 1
ATOM 1338 N N . ASN A 1 178 ? 0.697 33.688 9.242 1 94.5 178 ASN A N 1
ATOM 1339 C CA . ASN A 1 178 ? 2.082 33.594 9.688 1 94.5 178 ASN A CA 1
ATOM 1340 C C . ASN A 1 178 ? 2.379 34.562 10.828 1 94.5 178 ASN A C 1
ATOM 1342 O O . ASN A 1 178 ? 3.09 34.219 11.773 1 94.5 178 ASN A O 1
ATOM 1346 N N . LEU A 1 179 ? 1.846 35.75 10.703 1 95.44 179 LEU A N 1
ATOM 1347 C CA . LEU A 1 179 ? 2.01 36.719 11.758 1 95.44 179 LEU A CA 1
ATOM 1348 C C . LEU A 1 179 ? 1.364 36.25 13.055 1 95.44 179 LEU A C 1
ATOM 1350 O O . LEU A 1 179 ? 1.952 36.375 14.133 1 95.44 179 LEU A O 1
ATOM 1354 N N . TYR A 1 180 ? 0.209 35.719 12.938 1 95.69 180 TYR A N 1
ATOM 1355 C CA . TYR A 1 180 ? -0.54 35.25 14.086 1 95.69 180 TYR A CA 1
ATOM 1356 C C . TYR A 1 180 ? 0.219 34.125 14.789 1 95.69 180 TYR A C 1
ATOM 1358 O O . TYR A 1 180 ? 0.37 34.125 16.016 1 95.69 180 TYR A O 1
ATOM 1366 N N . ARG A 1 181 ? 0.799 33.156 14.094 1 93.88 181 ARG A N 1
ATOM 1367 C CA . ARG A 1 181 ? 1.456 31.984 14.672 1 93.88 181 ARG A CA 1
ATOM 1368 C C . ARG A 1 181 ? 2.859 32.344 15.156 1 93.88 181 ARG A C 1
ATOM 1370 O O . ARG A 1 181 ? 3.434 31.609 15.977 1 93.88 181 ARG A O 1
ATOM 1377 N N . GLY A 1 182 ? 3.318 33.438 14.672 1 93.62 182 GLY A N 1
ATOM 1378 C CA . GLY A 1 182 ? 4.676 33.844 15.016 1 93.62 182 GLY A CA 1
ATOM 1379 C C . GLY A 1 182 ? 4.734 34.938 16.047 1 93.62 182 GLY A C 1
ATOM 1380 O O . GLY A 1 182 ? 4.508 34.688 17.234 1 93.62 182 GLY A O 1
ATOM 1381 N N . ARG A 1 183 ? 4.852 36.156 15.586 1 95.19 183 ARG A N 1
ATOM 1382 C CA . ARG A 1 183 ? 5.133 37.281 16.453 1 95.19 183 ARG A CA 1
ATOM 1383 C C . ARG A 1 183 ? 3.955 37.562 17.375 1 95.19 183 ARG A C 1
ATOM 1385 O O . ARG A 1 183 ? 4.145 37.938 18.531 1 95.19 183 ARG A O 1
ATOM 1392 N N . VAL A 1 184 ? 2.801 37.406 16.875 1 97.38 184 VAL A N 1
ATOM 1393 C CA . VAL A 1 184 ? 1.62 37.656 17.703 1 97.38 184 VAL A CA 1
ATOM 1394 C C . VAL A 1 184 ? 1.565 36.656 18.844 1 97.38 184 VAL A C 1
ATOM 1396 O O . VAL A 1 184 ? 1.314 37.031 20 1 97.38 184 VAL A O 1
ATOM 1399 N N . THR A 1 185 ? 1.743 35.406 18.547 1 97.06 185 THR A N 1
ATOM 1400 C CA . THR A 1 185 ? 1.725 34.375 19.578 1 97.06 185 THR A CA 1
ATOM 1401 C C . THR A 1 185 ? 2.83 34.594 20.594 1 97.06 185 THR A C 1
ATOM 1403 O O . THR A 1 185 ? 2.605 34.469 21.797 1 97.06 185 THR A O 1
ATOM 1406 N N . GLN A 1 186 ? 4.012 35 20.203 1 95.94 186 GLN A N 1
ATOM 1407 C CA . GLN A 1 186 ? 5.117 35.281 21.109 1 95.94 186 GLN A CA 1
ATOM 1408 C C . GLN A 1 186 ? 4.785 36.438 22.047 1 95.94 186 GLN A C 1
ATOM 1410 O O . GLN A 1 186 ? 5.016 36.344 23.25 1 95.94 186 GLN A O 1
ATOM 1415 N N . ALA A 1 187 ? 4.27 37.406 21.453 1 98.12 187 ALA A N 1
ATOM 1416 C CA . ALA A 1 187 ? 3.885 38.594 22.234 1 98.12 187 ALA A CA 1
ATOM 1417 C C . ALA A 1 187 ? 2.758 38.25 23.203 1 98.12 187 ALA A C 1
ATOM 1419 O O . ALA A 1 187 ? 2.732 38.75 24.328 1 98.12 187 ALA A O 1
ATOM 1420 N N . ALA A 1 188 ? 1.83 37.469 22.719 1 98.5 188 ALA A N 1
ATOM 1421 C CA . ALA A 1 188 ? 0.702 37.062 23.562 1 98.5 188 ALA A CA 1
ATOM 1422 C C . ALA A 1 188 ? 1.178 36.312 24.781 1 98.5 188 ALA A C 1
ATOM 1424 O O . ALA A 1 188 ? 0.657 36.5 25.891 1 98.5 188 ALA A O 1
ATOM 1425 N N . ILE A 1 189 ? 2.094 35.438 24.641 1 97.5 189 ILE A N 1
ATOM 1426 C CA . ILE A 1 189 ? 2.625 34.656 25.734 1 97.5 189 ILE A CA 1
ATOM 1427 C C . ILE A 1 189 ? 3.291 35.562 26.766 1 97.5 189 ILE A C 1
ATOM 1429 O O . ILE A 1 189 ? 2.994 35.5 27.953 1 97.5 189 ILE A O 1
ATOM 1433 N N . THR A 1 190 ? 4.121 36.469 26.281 1 97.69 190 THR A N 1
ATOM 1434 C CA . THR A 1 190 ? 4.836 37.375 27.141 1 97.69 190 THR A CA 1
ATOM 1435 C C . THR A 1 190 ? 3.863 38.281 27.906 1 97.69 190 THR A C 1
ATOM 1437 O O . THR A 1 190 ? 3.986 38.438 29.125 1 97.69 190 THR A O 1
ATOM 1440 N N . ALA A 1 191 ? 2.943 38.781 27.203 1 98.56 191 ALA A N 1
ATOM 1441 C CA . ALA A 1 191 ? 1.973 39.688 27.797 1 98.56 191 ALA A CA 1
ATOM 1442 C C . ALA A 1 191 ? 1.09 38.969 28.812 1 98.56 191 ALA A C 1
ATOM 1444 O O . ALA A 1 191 ? 0.788 39.5 29.875 1 98.56 191 ALA A O 1
ATOM 1445 N N . THR A 1 192 ? 0.649 37.812 28.5 1 98.31 192 THR A N 1
ATOM 1446 C CA . THR A 1 192 ? -0.245 37.062 29.375 1 98.31 192 THR A CA 1
ATOM 1447 C C . THR A 1 192 ? 0.469 36.656 30.656 1 98.31 192 THR A C 1
ATOM 1449 O O . THR A 1 192 ? -0.089 36.781 31.75 1 98.31 192 THR A O 1
ATOM 1452 N N . LEU A 1 193 ? 1.658 36.156 30.609 1 97.25 193 LEU A N 1
ATOM 1453 C CA . LEU A 1 193 ? 2.42 35.781 31.797 1 97.25 193 LEU A CA 1
ATOM 1454 C C . LEU A 1 193 ? 2.623 36.969 32.719 1 97.25 193 LEU A C 1
ATOM 1456 O O . LEU A 1 193 ? 2.477 36.875 33.938 1 97.25 193 LEU A O 1
ATOM 1460 N N . THR A 1 194 ? 2.947 38.062 32.094 1 97.56 194 THR A N 1
ATOM 1461 C CA . THR A 1 194 ? 3.16 39.281 32.875 1 97.56 194 THR A CA 1
ATOM 1462 C C . THR A 1 194 ? 1.857 39.75 33.531 1 97.56 194 THR A C 1
ATOM 1464 O O . THR A 1 194 ? 1.849 40.188 34.656 1 97.56 194 THR A O 1
ATOM 1467 N N . ALA A 1 195 ? 0.791 39.688 32.75 1 97.56 195 ALA A N 1
ATOM 1468 C CA . ALA A 1 195 ? -0.519 40.062 33.281 1 97.56 195 ALA A CA 1
ATOM 1469 C C . ALA A 1 195 ? -0.863 39.25 34.5 1 97.56 195 ALA A C 1
ATOM 1471 O O . ALA A 1 195 ? -1.353 39.781 35.5 1 97.56 195 ALA A O 1
ATOM 1472 N N . LEU A 1 196 ? -0.691 37.969 34.469 1 96.06 196 LEU A N 1
ATOM 1473 C CA . LEU A 1 196 ? -0.994 37.094 35.562 1 96.06 196 LEU A CA 1
ATOM 1474 C C . LEU A 1 196 ? -0.158 37.438 36.812 1 96.06 196 LEU A C 1
ATOM 1476 O O . LEU A 1 196 ? -0.666 37.438 37.938 1 96.06 196 LEU A O 1
ATOM 1480 N N . ASN A 1 197 ? 1.105 37.719 36.625 1 94.12 197 ASN A N 1
ATOM 1481 C CA . ASN A 1 197 ? 1.968 38.125 37.719 1 94.12 197 ASN A CA 1
ATOM 1482 C C . ASN A 1 197 ? 1.486 39.438 38.344 1 94.12 197 ASN A C 1
ATOM 1484 O O . ASN A 1 197 ? 1.48 39.594 39.562 1 94.12 197 ASN A O 1
ATOM 1488 N N . ARG A 1 198 ? 1.145 40.344 37.562 1 94.44 198 ARG A N 1
ATOM 1489 C CA . ARG A 1 198 ? 0.66 41.656 38.031 1 94.44 198 ARG A CA 1
ATOM 1490 C C . ARG A 1 198 ? -0.652 41.5 38.812 1 94.44 198 ARG A C 1
ATOM 1492 O O . ARG A 1 198 ? -0.86 42.156 39.812 1 94.44 198 ARG A O 1
ATOM 1499 N N . ILE A 1 199 ? -1.52 40.688 38.281 1 94.12 199 ILE A N 1
ATOM 1500 C CA . ILE A 1 199 ? -2.807 40.438 38.906 1 94.12 199 ILE A CA 1
ATOM 1501 C C . ILE A 1 199 ? -2.59 39.75 40.25 1 94.12 199 ILE A C 1
ATOM 1503 O O . ILE A 1 199 ? -3.213 40.125 41.25 1 94.12 199 ILE A O 1
ATOM 1507 N N . ALA A 1 200 ? -1.749 38.75 40.281 1 90.5 200 ALA A N 1
ATOM 1508 C CA . ALA A 1 200 ? -1.431 38.062 41.531 1 90.5 200 ALA A CA 1
ATOM 1509 C C . ALA A 1 200 ? -0.859 39.031 42.562 1 90.5 200 ALA A C 1
ATOM 1511 O O . ALA A 1 200 ? -1.213 38.969 43.75 1 90.5 200 ALA A O 1
ATOM 1512 N N . SER A 1 201 ? -0.012 39.875 42.125 1 88.19 201 SER A N 1
ATOM 1513 C CA . SER A 1 201 ? 0.598 40.875 43.031 1 88.19 201 SER A CA 1
ATOM 1514 C C . SER A 1 201 ? -0.439 41.844 43.531 1 88.19 201 SER A C 1
ATOM 1516 O O . SER A 1 201 ? -0.427 42.219 44.719 1 88.19 201 SER A O 1
ATOM 1518 N N . THR A 1 202 ? -1.271 42.312 42.656 1 88.56 202 THR A N 1
ATOM 1519 C CA . THR A 1 202 ? -2.311 43.281 43.031 1 88.56 202 THR A CA 1
ATOM 1520 C C . THR A 1 202 ? -3.307 42.625 43.969 1 88.56 202 THR A C 1
ATOM 1522 O O . THR A 1 202 ? -3.781 43.281 44.906 1 88.56 202 THR A O 1
ATOM 1525 N N . ALA A 1 203 ? -3.637 41.438 43.75 1 84.5 203 ALA A N 1
ATOM 1526 C CA . ALA A 1 203 ? -4.574 40.688 44.594 1 84.5 203 ALA A CA 1
ATOM 1527 C C . ALA A 1 203 ? -4.008 40.5 46 1 84.5 203 ALA A C 1
ATOM 1529 O O . ALA A 1 203 ? -4.758 40.438 47 1 84.5 203 ALA A O 1
ATOM 1530 N N . ASN A 1 204 ? -2.75 40.469 46.188 1 80.62 204 ASN A N 1
ATOM 1531 C CA . ASN A 1 204 ? -2.096 40.25 47.469 1 80.62 204 ASN A CA 1
ATOM 1532 C C . ASN A 1 204 ? -1.728 41.594 48.125 1 80.62 204 ASN A C 1
ATOM 1534 O O . ASN A 1 204 ? -1.045 41.594 49.156 1 80.62 204 ASN A O 1
ATOM 1538 N N . GLY A 1 205 ? -2.256 42.656 47.75 1 69.44 205 GLY A N 1
ATOM 1539 C CA . GLY A 1 205 ? -2.109 43.938 48.375 1 69.44 205 GLY A CA 1
ATOM 1540 C C . GLY A 1 205 ? -0.846 44.688 47.969 1 69.44 205 GLY A C 1
ATOM 1541 O O . GLY A 1 205 ? -0.485 45.688 48.562 1 69.44 205 GLY A O 1
ATOM 1542 N N . TYR A 1 206 ? 0.002 44.125 47.219 1 57.94 206 TYR A N 1
ATOM 1543 C CA . TYR A 1 206 ? 1.24 44.781 46.844 1 57.94 206 TYR A CA 1
ATOM 1544 C C . TYR A 1 206 ? 1.064 45.562 45.531 1 57.94 206 TYR A C 1
ATOM 1546 O O . TYR A 1 206 ? 0.986 44.938 44.469 1 57.94 206 TYR A O 1
ATOM 1554 N N . SER A 1 207 ? 0.422 46.531 45.562 1 49.28 207 SER A N 1
ATOM 1555 C CA . SER A 1 207 ? 0.156 47.25 44.312 1 49.28 207 SER A CA 1
ATOM 1556 C C . SER A 1 207 ? 1.449 47.719 43.656 1 49.28 207 SER A C 1
ATOM 1558 O O . SER A 1 207 ? 1.428 48.281 42.562 1 49.28 207 SER A O 1
ATOM 1560 N N . ASP A 1 208 ? 2.688 47.938 44.406 1 44.03 208 ASP A N 1
ATOM 1561 C CA . ASP A 1 208 ? 3.891 48.531 43.844 1 44.03 208 ASP A CA 1
ATOM 1562 C C . ASP A 1 208 ? 4.59 47.562 42.875 1 44.03 208 ASP A C 1
ATOM 1564 O O . ASP A 1 208 ? 4.945 46.469 43.25 1 44.03 208 ASP A O 1
ATOM 1568 N N . PRO A 1 209 ? 4.77 47.812 41.625 1 45.91 209 PRO A N 1
ATOM 1569 C CA . PRO A 1 209 ? 5.328 46.969 40.562 1 45.91 209 PRO A CA 1
ATOM 1570 C C . PRO A 1 209 ? 6.707 46.406 40.938 1 45.91 209 PRO A C 1
ATOM 1572 O O . PRO A 1 209 ? 7.086 45.344 40.469 1 45.91 209 PRO A O 1
ATOM 1575 N N . SER A 1 210 ? 7.648 47.125 41.625 1 40.94 210 SER A N 1
ATOM 1576 C CA . SER A 1 210 ? 9 46.75 42.031 1 40.94 210 SER A CA 1
ATOM 1577 C C . SER A 1 210 ? 8.977 45.625 43.062 1 40.94 210 SER A C 1
ATOM 1579 O O . SER A 1 210 ? 9.883 44.781 43.094 1 40.94 210 SER A O 1
ATOM 1581 N N . VAL A 1 211 ? 8.086 45.656 43.938 1 41.41 211 VAL A N 1
ATOM 1582 C CA . VAL A 1 211 ? 7.996 44.719 45.031 1 41.41 211 VAL A CA 1
ATOM 1583 C C . VAL A 1 211 ? 7.293 43.438 44.594 1 41.41 211 VAL A C 1
ATOM 1585 O O . VAL A 1 211 ? 7.445 42.375 45.219 1 41.41 211 VAL A O 1
ATOM 1588 N N . ALA A 1 212 ? 6.473 43.469 43.656 1 39.56 212 ALA A N 1
ATOM 1589 C CA . ALA A 1 212 ? 5.684 42.375 43.125 1 39.56 212 ALA A CA 1
ATOM 1590 C C . ALA A 1 212 ? 6.582 41.281 42.531 1 39.56 212 ALA A C 1
ATOM 1592 O O . ALA A 1 212 ? 6.273 40.094 42.656 1 39.56 212 ALA A O 1
ATOM 1593 N N . SER A 1 213 ? 7.684 41.625 41.938 1 40.53 213 SER A N 1
ATOM 1594 C CA . SER A 1 213 ? 8.633 40.625 41.438 1 40.53 213 SER A CA 1
ATOM 1595 C C . SER A 1 213 ? 9.133 39.75 42.562 1 40.53 213 SER A C 1
ATOM 1597 O O . SER A 1 213 ? 9.484 38.594 42.344 1 40.53 213 SER A O 1
ATOM 1599 N N . ALA A 1 214 ? 9.359 40.406 43.75 1 37.28 214 ALA A N 1
ATOM 1600 C CA . ALA A 1 214 ? 9.945 39.688 44.875 1 37.28 214 ALA A CA 1
ATOM 1601 C C . ALA A 1 214 ? 8.922 38.781 45.531 1 37.28 214 ALA A C 1
ATOM 1603 O O . ALA A 1 214 ? 9.273 37.75 46.094 1 37.28 214 ALA A O 1
ATOM 1604 N N . LEU A 1 215 ? 7.688 39.219 45.75 1 37.84 215 LEU A N 1
ATOM 1605 C CA . LEU A 1 215 ? 6.727 38.469 46.562 1 37.84 215 LEU A CA 1
ATOM 1606 C C . LEU A 1 215 ? 5.961 37.469 45.688 1 37.84 215 LEU A C 1
ATOM 1608 O O . LEU A 1 215 ? 4.945 36.938 46.125 1 37.84 215 LEU A O 1
ATOM 1612 N N . SER A 1 216 ? 6.207 37.312 44.531 1 36.44 216 SER A N 1
ATOM 1613 C CA . SER A 1 216 ? 5.551 36.281 43.75 1 36.44 216 SER A CA 1
ATOM 1614 C C . SER A 1 216 ? 5.352 35.031 44.562 1 36.44 216 SER A C 1
ATOM 1616 O O . SER A 1 216 ? 4.805 34.031 44.062 1 36.44 216 SER A O 1
ATOM 1618 N N . ARG A 1 217 ? 5.965 35.031 45.688 1 34.53 217 ARG A N 1
ATOM 1619 C CA . ARG A 1 217 ? 5.871 33.781 46.438 1 34.53 217 ARG A CA 1
ATOM 1620 C C . ARG A 1 217 ? 4.547 33.719 47.188 1 34.53 217 ARG A C 1
ATOM 1622 O O . ARG A 1 217 ? 4.289 32.75 47.906 1 34.53 217 ARG A O 1
ATOM 1629 N N . LEU A 1 218 ? 3.934 34.844 47.5 1 34.56 218 LEU A N 1
ATOM 1630 C CA . LEU A 1 218 ? 2.875 34.719 48.5 1 34.56 218 LEU A CA 1
ATOM 1631 C C . LEU A 1 218 ? 1.611 34.125 47.906 1 34.56 218 LEU A C 1
ATOM 1633 O O . LEU A 1 218 ? 1.269 34.438 46.75 1 34.56 218 LEU A O 1
ATOM 1637 N N . SER A 1 219 ? 1.041 33.062 48.406 1 39.78 219 SER A N 1
ATOM 1638 C CA . SER A 1 219 ? -0.206 32.344 48.188 1 39.78 219 SER A CA 1
ATOM 1639 C C . SER A 1 219 ? -1.384 33.312 48.062 1 39.78 219 SER A C 1
ATOM 1641 O O . SER A 1 219 ? -1.358 34.406 48.594 1 39.78 219 SER A O 1
ATOM 1643 N N . LEU A 1 220 ? -2.139 33.281 46.969 1 45.97 220 LEU A N 1
ATOM 1644 C CA . LEU A 1 220 ? -3.41 34 46.844 1 45.97 220 LEU A CA 1
ATOM 1645 C C . LEU A 1 220 ? -4.133 34.031 48.188 1 45.97 220 LEU A C 1
ATOM 1647 O O . LEU A 1 220 ? -4.301 33 48.844 1 45.97 220 LEU A O 1
ATOM 1651 N N . LEU A 1 221 ? -3.953 35 49 1 39.38 221 LEU A N 1
ATOM 1652 C CA . LEU A 1 221 ? -4.676 35.125 50.25 1 39.38 221 LEU A CA 1
ATOM 1653 C C . LEU A 1 221 ? -6.137 34.719 50.094 1 39.38 221 LEU A C 1
ATOM 1655 O O . LEU A 1 221 ? -6.816 35.219 49.188 1 39.38 221 LEU A O 1
ATOM 1659 N N . GLN A 1 222 ? -6.457 33.5 50.406 1 39.47 222 GLN A N 1
ATOM 1660 C CA . GLN A 1 222 ? -7.812 32.969 50.438 1 39.47 222 GLN A CA 1
ATOM 1661 C C . GLN A 1 222 ? -8.727 33.812 51.281 1 39.47 222 GLN A C 1
ATOM 1663 O O . GLN A 1 222 ? -8.555 33.906 52.5 1 39.47 222 GLN A O 1
ATOM 1668 N N . THR A 1 223 ? -9.094 35.031 50.906 1 39.41 223 THR A N 1
ATOM 1669 C CA . THR A 1 223 ? -10.219 35.531 51.688 1 39.41 223 THR A CA 1
ATOM 1670 C C . THR A 1 223 ? -11.391 34.562 51.656 1 39.41 223 THR A C 1
ATOM 1672 O O . THR A 1 223 ? -11.727 34.031 50.594 1 39.41 223 THR A O 1
ATOM 1675 N N . PRO A 1 224 ? -11.883 34.094 52.781 1 40.62 224 PRO A N 1
ATOM 1676 C CA . PRO A 1 224 ? -12.867 33.031 52.906 1 40.62 224 PRO A CA 1
ATOM 1677 C C . PRO A 1 224 ? -13.93 33.094 51.812 1 40.62 224 PRO A C 1
ATOM 1679 O O . PRO A 1 224 ? -14.359 32.031 51.312 1 40.62 224 PRO A O 1
ATOM 1682 N N . ASP A 1 225 ? -14.719 34.188 51.656 1 40.88 225 ASP A N 1
ATOM 1683 C CA . ASP A 1 225 ? -15.953 34.188 50.875 1 40.88 225 ASP A CA 1
ATOM 1684 C C . ASP A 1 225 ? -15.68 34.406 49.375 1 40.88 225 ASP A C 1
ATOM 1686 O O . ASP A 1 225 ? -16.609 34.5 48.594 1 40.88 225 ASP A O 1
ATOM 1690 N N . VAL A 1 226 ? -14.586 34.875 49.031 1 46.72 226 VAL A N 1
ATOM 1691 C CA . VAL A 1 226 ? -14.406 35.156 47.594 1 46.72 226 VAL A CA 1
ATOM 1692 C C . VAL A 1 226 ? -13.672 34.031 46.906 1 46.72 226 VAL A C 1
ATOM 1694 O O . VAL A 1 226 ? -12.523 33.719 47.281 1 46.72 226 VAL A O 1
ATOM 1697 N N . CYS A 1 227 ? -14.406 33.156 46.344 1 55 227 CYS A N 1
ATOM 1698 C CA . CYS A 1 227 ? -13.922 32.062 45.469 1 55 227 CYS A CA 1
ATOM 1699 C C . CYS A 1 227 ? -13.227 32.625 44.219 1 55 227 CYS A C 1
ATOM 1701 O O . CYS A 1 227 ? -13.867 33.25 43.375 1 55 227 CYS A O 1
ATOM 1703 N N . GLY A 1 228 ? -11.82 32.781 44.188 1 70.81 228 GLY A N 1
ATOM 1704 C CA . GLY A 1 228 ? -11.008 33.188 43.031 1 70.81 228 GLY A CA 1
ATOM 1705 C C . GLY A 1 228 ? -10.516 34.625 43.125 1 70.81 228 GLY A C 1
ATOM 1706 O O . GLY A 1 228 ? -10.547 35.219 44.188 1 70.81 228 GLY A O 1
ATOM 1707 N N . ILE A 1 229 ? -9.93 35.219 42.188 1 87.56 229 ILE A N 1
ATOM 1708 C CA . ILE A 1 229 ? -9.383 36.562 42.125 1 87.56 229 ILE A CA 1
ATOM 1709 C C . ILE A 1 229 ? -10.516 37.562 41.875 1 87.56 229 ILE A C 1
ATOM 1711 O O . ILE A 1 229 ? -11.398 37.312 41.062 1 87.56 229 ILE A O 1
ATOM 1715 N N . SER A 1 230 ? -10.492 38.625 42.594 1 87.94 230 SER A N 1
ATOM 1716 C CA . SER A 1 230 ? -11.547 39.625 42.5 1 87.94 230 SER A CA 1
ATOM 1717 C C . SER A 1 230 ? -11.578 40.25 41.125 1 87.94 230 SER A C 1
ATOM 1719 O O . SER A 1 230 ? -10.523 40.531 40.531 1 87.94 230 SER A O 1
ATOM 1721 N N . VAL A 1 231 ? -12.781 40.562 40.656 1 91 231 VAL A N 1
ATOM 1722 C CA . VAL A 1 231 ? -12.977 41.219 39.375 1 91 231 VAL A CA 1
ATOM 1723 C C . VAL A 1 231 ? -12.781 42.719 39.5 1 91 231 VAL A C 1
ATOM 1725 O O . VAL A 1 231 ? -12.648 43.438 38.5 1 91 231 VAL A O 1
ATOM 1728 N N . HIS A 1 232 ? -12.602 43.219 40.719 1 89.56 232 HIS A N 1
ATOM 1729 C CA . HIS A 1 232 ? -12.578 44.656 40.969 1 89.56 232 HIS A CA 1
ATOM 1730 C C . HIS A 1 232 ? -11.164 45.156 41.219 1 89.56 232 HIS A C 1
ATOM 1732 O O . HIS A 1 232 ? -10.961 46.25 41.688 1 89.56 232 HIS A O 1
ATOM 1738 N N . LEU A 1 233 ? -10.258 44.312 40.938 1 90.38 233 LEU A N 1
ATOM 1739 C CA . LEU A 1 233 ? -8.875 44.75 41.031 1 90.38 233 LEU A CA 1
ATOM 1740 C C . LEU A 1 233 ? -8.617 45.938 40.094 1 90.38 233 LEU A C 1
ATOM 1742 O O . LEU A 1 233 ? -9.18 46 39 1 90.38 233 LEU A O 1
ATOM 1746 N N . ILE A 1 234 ? -7.762 46.812 40.5 1 89.88 234 ILE A N 1
ATOM 1747 C CA . ILE A 1 234 ? -7.465 48 39.688 1 89.88 234 ILE A CA 1
ATOM 1748 C C . ILE A 1 234 ? -6.082 47.844 39.062 1 89.88 234 ILE A C 1
ATOM 1750 O O . ILE A 1 234 ? -5.078 47.75 39.75 1 89.88 234 ILE A O 1
ATOM 1754 N N . ALA A 1 235 ? -5.992 47.844 37.812 1 92.88 235 ALA A N 1
ATOM 1755 C CA . ALA A 1 235 ? -4.73 47.781 37.094 1 92.88 235 ALA A CA 1
ATOM 1756 C C . ALA A 1 235 ? -4.008 49.125 37.094 1 92.88 235 ALA A C 1
ATOM 1758 O O . ALA A 1 235 ? -4.641 50.156 36.938 1 92.88 235 ALA A O 1
ATOM 1759 N N . SER A 1 236 ? -2.738 49.062 37.219 1 93.06 236 SER A N 1
ATOM 1760 C CA . SER A 1 236 ? -1.942 50.281 37.125 1 93.06 236 SER A CA 1
ATOM 1761 C C . SER A 1 236 ? -2.016 50.906 35.75 1 93.06 236 SER A C 1
ATOM 1763 O O . SER A 1 236 ? -1.984 50.188 34.75 1 93.06 236 SER A O 1
ATOM 1765 N N . PRO A 1 237 ? -2.09 52.219 35.625 1 91.62 237 PRO A N 1
ATOM 1766 C CA . PRO A 1 237 ? -2.111 52.875 34.312 1 91.62 237 PRO A CA 1
ATOM 1767 C C . PRO A 1 237 ? -0.842 52.625 33.5 1 91.62 237 PRO A C 1
ATOM 1769 O O . PRO A 1 237 ? -0.875 52.656 32.281 1 91.62 237 PRO A O 1
ATOM 1772 N N . THR A 1 238 ? 0.207 52.312 34.188 1 94.38 238 THR A N 1
ATOM 1773 C CA . THR A 1 238 ? 1.48 52.094 33.5 1 94.38 238 THR A CA 1
ATOM 1774 C C . THR A 1 238 ? 1.434 50.812 32.688 1 94.38 238 THR A C 1
ATOM 1776 O O . THR A 1 238 ? 2.211 50.625 31.75 1 94.38 238 THR A O 1
ATOM 1779 N N . TYR A 1 239 ? 0.516 49.938 33.094 1 96.38 239 TYR A N 1
ATOM 1780 C CA . TYR A 1 239 ? 0.412 48.656 32.375 1 96.38 239 TYR A CA 1
ATOM 1781 C C . TYR A 1 239 ? -0.06 48.875 30.953 1 96.38 239 TYR A C 1
ATOM 1783 O O . TYR A 1 239 ? 0.272 48.094 30.062 1 96.38 239 TYR A O 1
ATOM 1791 N N . ARG A 1 240 ? -0.811 49.938 30.688 1 95.19 240 ARG A N 1
ATOM 1792 C CA . ARG A 1 240 ? -1.318 50.281 29.359 1 95.19 240 ARG A CA 1
ATOM 1793 C C . ARG A 1 240 ? -0.299 51.125 28.594 1 95.19 240 ARG A C 1
ATOM 1795 O O . ARG A 1 240 ? -0.256 51.094 27.375 1 95.19 240 ARG A O 1
ATOM 1802 N N . THR A 1 241 ? 0.555 51.875 29.328 1 95.88 241 THR A N 1
ATOM 1803 C CA . THR A 1 241 ? 1.404 52.875 28.703 1 95.88 241 THR A CA 1
ATOM 1804 C C . THR A 1 241 ? 2.754 52.281 28.312 1 95.88 241 THR A C 1
ATOM 1806 O O . THR A 1 241 ? 3.355 52.688 27.312 1 95.88 241 THR A O 1
ATOM 1809 N N . LEU A 1 242 ? 3.201 51.281 29.125 1 97.38 242 LEU A N 1
ATOM 1810 C CA . LEU A 1 242 ? 4.535 50.75 28.891 1 97.38 242 LEU A CA 1
ATOM 1811 C C . LEU A 1 242 ? 4.469 49.25 28.531 1 97.38 242 LEU A C 1
ATOM 1813 O O . LEU A 1 242 ? 3.812 48.469 29.234 1 97.38 242 LEU A O 1
ATOM 1817 N N . SER A 1 243 ? 5.152 48.938 27.438 1 97.88 243 SER A N 1
ATOM 1818 C CA . SER A 1 243 ? 5.219 47.531 27.031 1 97.88 243 SER A CA 1
ATOM 1819 C C . SER A 1 243 ? 6.012 46.719 28.031 1 97.88 243 SER A C 1
ATOM 1821 O O . SER A 1 243 ? 6.789 47.25 28.828 1 97.88 243 SER A O 1
ATOM 1823 N N . VAL A 1 244 ? 5.82 45.406 28 1 97.56 244 VAL A N 1
ATOM 1824 C CA . VAL A 1 244 ? 6.379 44.5 29 1 97.56 244 VAL A CA 1
ATOM 1825 C C . VAL A 1 244 ? 7.898 44.469 28.875 1 97.56 244 VAL A C 1
ATOM 1827 O O . VAL A 1 244 ? 8.617 44.688 29.844 1 97.56 244 VAL A O 1
ATOM 1830 N N . THR A 1 245 ? 8.383 44.219 27.688 1 96.5 245 THR A N 1
ATOM 1831 C CA . THR A 1 245 ? 9.797 43.938 27.5 1 96.5 245 THR A CA 1
ATOM 1832 C C . THR A 1 245 ? 10.617 45.219 27.422 1 96.5 245 THR A C 1
ATOM 1834 O O . THR A 1 245 ? 11.602 45.375 28.156 1 96.5 245 THR A O 1
ATOM 1837 N N . GLN A 1 246 ? 10.18 46.156 26.656 1 96.62 246 GLN A N 1
ATOM 1838 C CA . GLN A 1 246 ? 10.977 47.344 26.391 1 96.62 246 GLN A CA 1
ATOM 1839 C C . GLN A 1 246 ? 10.633 48.469 27.375 1 96.62 246 GLN A C 1
ATOM 1841 O O . GLN A 1 246 ? 11.375 49.438 27.516 1 96.62 246 GLN A O 1
ATOM 1846 N N . ARG A 1 247 ? 9.523 48.375 28 1 96.81 247 ARG A N 1
ATOM 1847 C CA . ARG A 1 247 ? 9.039 49.406 28.922 1 96.81 247 ARG A CA 1
ATOM 1848 C C . ARG A 1 247 ? 8.938 50.75 28.203 1 96.81 247 ARG A C 1
ATOM 1850 O O . ARG A 1 247 ? 9.422 51.781 28.719 1 96.81 247 ARG A O 1
ATOM 1857 N N . LYS A 1 248 ? 8.406 50.719 27.047 1 97.69 248 LYS A N 1
ATOM 1858 C CA . LYS A 1 248 ? 8.172 51.906 26.219 1 97.69 248 LYS A CA 1
ATOM 1859 C C . LYS A 1 248 ? 6.723 51.969 25.75 1 97.69 248 LYS A C 1
ATOM 1861 O O . LYS A 1 248 ? 6.035 50.938 25.688 1 97.69 248 LYS A O 1
ATOM 1866 N N . PRO A 1 249 ? 6.316 53.188 25.516 1 97.25 249 PRO A N 1
ATOM 1867 C CA . PRO A 1 249 ? 5 53.312 24.875 1 97.25 249 PRO A CA 1
ATOM 1868 C C . PRO A 1 249 ? 4.953 52.656 23.5 1 97.25 249 PRO A C 1
ATOM 1870 O O . PRO A 1 249 ? 5.996 52.344 22.922 1 97.25 249 PRO A O 1
ATOM 1873 N N . PHE A 1 250 ? 3.791 52.438 23.062 1 97.5 250 PHE A N 1
ATOM 1874 C CA . PHE A 1 250 ? 3.631 51.812 21.75 1 97.5 250 PHE A CA 1
ATOM 1875 C C . PHE A 1 250 ? 4.312 52.656 20.688 1 97.5 250 PHE A C 1
ATOM 1877 O O . PHE A 1 250 ? 4.047 53.844 20.562 1 97.5 250 PHE A O 1
ATOM 1884 N N . LEU A 1 251 ? 5.086 52.031 19.891 1 97.81 251 LEU A N 1
ATOM 1885 C CA . LEU A 1 251 ? 5.957 52.719 18.953 1 97.81 251 LEU A CA 1
ATOM 1886 C C . LEU A 1 251 ? 5.344 52.75 17.562 1 97.81 251 LEU A C 1
ATOM 1888 O O . LEU A 1 251 ? 5.863 53.406 16.656 1 97.81 251 LEU A O 1
ATOM 1892 N N . GLY A 1 252 ? 4.223 52.094 17.344 1 97.19 252 GLY A N 1
ATOM 1893 C CA . GLY A 1 252 ? 3.68 51.938 16 1 97.19 252 GLY A CA 1
ATOM 1894 C C . GLY A 1 252 ? 2.725 53.031 15.586 1 97.19 252 GLY A C 1
ATOM 1895 O O . GLY A 1 252 ? 2.018 52.906 14.586 1 97.19 252 GLY A O 1
ATOM 1896 N N . GLY A 1 253 ? 2.635 54.062 16.375 1 95.56 253 GLY A N 1
ATOM 1897 C CA . GLY A 1 253 ? 1.781 55.188 16.031 1 95.56 253 GLY A CA 1
ATOM 1898 C C . GLY A 1 253 ? 0.433 55.156 16.719 1 95.56 253 GLY A C 1
ATOM 1899 O O . GLY A 1 253 ? 0.251 54.438 17.703 1 95.56 253 GLY A O 1
ATOM 1900 N N . VAL A 1 254 ? -0.469 55.938 16.203 1 95.69 254 VAL A N 1
ATOM 1901 C CA . VAL A 1 254 ? -1.766 56.125 16.844 1 95.69 254 VAL A CA 1
ATOM 1902 C C . VAL A 1 254 ? -2.664 54.938 16.531 1 95.69 254 VAL A C 1
ATOM 1904 O O . VAL A 1 254 ? -2.668 54.438 15.406 1 95.69 254 VAL A O 1
ATOM 1907 N N . THR A 1 255 ? -3.402 54.469 17.484 1 95.5 255 THR A N 1
ATOM 1908 C CA . THR A 1 255 ? -4.324 53.375 17.328 1 95.5 255 THR A CA 1
ATOM 1909 C C . THR A 1 255 ? -5.773 53.844 17.438 1 95.5 255 THR A C 1
ATOM 1911 O O . THR A 1 255 ? -6.043 54.875 18.031 1 95.5 255 THR A O 1
ATOM 1914 N N . HIS A 1 256 ? -6.664 53.125 16.828 1 94.62 256 HIS A N 1
ATOM 1915 C CA . HIS A 1 256 ? -8.086 53.438 16.812 1 94.62 256 HIS A CA 1
ATOM 1916 C C . HIS A 1 256 ? -8.938 52.188 16.953 1 94.62 256 HIS A C 1
ATOM 1918 O O . HIS A 1 256 ? -8.438 51.062 16.75 1 94.62 256 HIS A O 1
ATOM 1924 N N . ARG A 1 257 ? -10.141 52.406 17.297 1 93.56 257 ARG A N 1
ATOM 1925 C CA . ARG A 1 257 ? -11.141 51.344 17.109 1 93.56 257 ARG A CA 1
ATOM 1926 C C . ARG A 1 257 ? -11.5 51.188 15.633 1 93.56 257 ARG A C 1
ATOM 1928 O O . ARG A 1 257 ? -11.891 52.156 14.977 1 93.56 257 ARG A O 1
ATOM 1935 N N . ARG A 1 258 ? -11.32 50.062 15.117 1 94.56 258 ARG A N 1
ATOM 1936 C CA . ARG A 1 258 ? -11.648 49.781 13.727 1 94.56 258 ARG A CA 1
ATOM 1937 C C . ARG A 1 258 ? -12.75 48.719 13.648 1 94.56 258 ARG A C 1
ATOM 1939 O O . ARG A 1 258 ? -12.742 47.75 14.398 1 94.56 258 ARG A O 1
ATOM 1946 N N . PRO A 1 259 ? -13.695 48.906 12.781 1 92.44 259 PRO A N 1
ATOM 1947 C CA . PRO A 1 259 ? -14.766 47.906 12.625 1 92.44 259 PRO A CA 1
ATOM 1948 C C . PRO A 1 259 ? -14.305 46.625 11.906 1 92.44 259 PRO A C 1
ATOM 1950 O O . PRO A 1 259 ? -13.156 46.562 11.461 1 92.44 259 PRO A O 1
ATOM 1953 N N . LEU A 1 260 ? -15.211 45.656 11.883 1 92.56 260 LEU A N 1
ATOM 1954 C CA . LEU A 1 260 ? -14.977 44.469 11.086 1 92.56 260 LEU A CA 1
ATOM 1955 C C . LEU A 1 260 ? -14.688 44.812 9.633 1 92.56 260 LEU A C 1
ATOM 1957 O O . LEU A 1 260 ? -15.406 45.625 9.023 1 92.56 260 LEU A O 1
ATOM 1961 N N . LEU A 1 261 ? -13.586 44.406 9.156 1 93.44 261 LEU A N 1
ATOM 1962 C CA . LEU A 1 261 ? -13.273 44.562 7.738 1 93.44 261 LEU A CA 1
ATOM 1963 C C . LEU A 1 261 ? -14.039 43.562 6.887 1 93.44 261 LEU A C 1
ATOM 1965 O O . LEU A 1 261 ? -13.68 42.375 6.828 1 93.44 261 LEU A O 1
ATOM 1969 N N . LYS A 1 262 ? -14.961 44 6.16 1 91.62 262 LYS A N 1
ATOM 1970 C CA . LYS A 1 262 ? -15.812 43.125 5.355 1 91.62 262 LYS A CA 1
ATOM 1971 C C . LYS A 1 262 ? -15.078 42.625 4.117 1 91.62 262 LYS A C 1
ATOM 1973 O O . LYS A 1 262 ? -14.07 43.188 3.711 1 91.62 262 LYS A O 1
ATOM 1978 N N . ALA A 1 263 ? -15.625 41.594 3.545 1 89.06 263 ALA A N 1
ATOM 1979 C CA . ALA A 1 263 ? -15.016 40.969 2.367 1 89.06 263 ALA A CA 1
ATOM 1980 C C . ALA A 1 263 ? -14.922 41.969 1.219 1 89.06 263 ALA A C 1
ATOM 1982 O O . ALA A 1 263 ? -13.922 42 0.501 1 89.06 263 ALA A O 1
ATOM 1983 N N . ALA A 1 264 ? -15.891 42.688 1.039 1 86.12 264 ALA A N 1
ATOM 1984 C CA . ALA A 1 264 ? -15.953 43.656 -0.052 1 86.12 264 ALA A CA 1
ATOM 1985 C C . ALA A 1 264 ? -14.891 44.75 0.111 1 86.12 264 ALA A C 1
ATOM 1987 O O . ALA A 1 264 ? -14.391 45.281 -0.878 1 86.12 264 ALA A O 1
ATOM 1988 N N . ASP A 1 265 ? -14.516 44.969 1.34 1 89.19 265 ASP A N 1
ATOM 1989 C CA . ASP A 1 265 ? -13.539 46.031 1.625 1 89.19 265 ASP A CA 1
ATOM 1990 C C . ASP A 1 265 ? -12.117 45.531 1.357 1 89.19 265 ASP A C 1
ATOM 1992 O O . ASP A 1 265 ? -11.188 46.344 1.314 1 89.19 265 ASP A O 1
ATOM 1996 N N . ARG A 1 266 ? -11.961 44.281 1.16 1 88.06 266 ARG A N 1
ATOM 1997 C CA . ARG A 1 266 ? -10.656 43.688 0.914 1 88.06 266 ARG A CA 1
ATOM 1998 C C . ARG A 1 266 ? -10.406 43.5 -0.58 1 88.06 266 ARG A C 1
ATOM 2000 O O . ARG A 1 266 ? -9.305 43.125 -0.99 1 88.06 266 ARG A O 1
ATOM 2007 N N . ASN A 1 267 ? -11.32 43.812 -1.351 1 88 267 ASN A N 1
ATOM 2008 C CA . ASN A 1 267 ? -11.219 43.594 -2.789 1 88 267 ASN A CA 1
ATOM 2009 C C . ASN A 1 267 ? -10.188 44.531 -3.422 1 88 267 ASN A C 1
ATOM 2011 O O . ASN A 1 267 ? -9.75 45.5 -2.793 1 88 267 ASN A O 1
ATOM 2015 N N . PHE A 1 268 ? -9.773 44.156 -4.617 1 92.88 268 PHE A N 1
ATOM 2016 C CA . PHE A 1 268 ? -8.797 44.969 -5.328 1 92.88 268 PHE A CA 1
ATOM 2017 C C . PHE A 1 268 ? -9.219 45.188 -6.777 1 92.88 268 PHE A C 1
ATOM 2019 O O . PHE A 1 268 ? -10.016 44.406 -7.316 1 92.88 268 PHE A O 1
ATOM 2026 N N . ASP A 1 269 ? -8.695 46.25 -7.328 1 92.44 269 ASP A N 1
ATOM 2027 C CA . ASP A 1 269 ? -8.836 46.531 -8.75 1 92.44 269 ASP A CA 1
ATOM 2028 C C . ASP A 1 269 ? -7.508 46.375 -9.484 1 92.44 269 ASP A C 1
ATOM 2030 O O . ASP A 1 269 ? -6.656 47.25 -9.453 1 92.44 269 ASP A O 1
ATOM 2034 N N . VAL A 1 270 ? -7.414 45.344 -10.188 1 93.25 270 VAL A N 1
ATOM 2035 C CA . VAL A 1 270 ? -6.156 44.938 -10.797 1 93.25 270 VAL A CA 1
ATOM 2036 C C . VAL A 1 270 ? -5.738 45.969 -11.852 1 93.25 270 VAL A C 1
ATOM 2038 O O . VAL A 1 270 ? -4.555 46.062 -12.188 1 93.25 270 VAL A O 1
ATOM 2041 N N . ARG A 1 271 ? -6.598 46.75 -12.391 1 92.38 271 ARG A N 1
ATOM 2042 C CA . ARG A 1 271 ? -6.32 47.719 -13.453 1 92.38 271 ARG A CA 1
ATOM 2043 C C . ARG A 1 271 ? -5.691 49 -12.898 1 92.38 271 ARG A C 1
ATOM 2045 O O . ARG A 1 271 ? -5.031 49.719 -13.625 1 92.38 271 ARG A O 1
ATOM 2052 N N . HIS A 1 272 ? -5.93 49.188 -11.633 1 92.56 272 HIS A N 1
ATOM 2053 C CA . HIS A 1 272 ? -5.512 50.5 -11.117 1 92.56 272 HIS A CA 1
ATOM 2054 C C . HIS A 1 272 ? -4.578 50.344 -9.914 1 92.56 272 HIS A C 1
ATOM 2056 O O . HIS A 1 272 ? -3.928 51.281 -9.5 1 92.56 272 HIS A O 1
ATOM 2062 N N . GLU A 1 273 ? -4.52 49.188 -9.375 1 94.19 273 GLU A N 1
ATOM 2063 C CA . GLU A 1 273 ? -3.717 49 -8.172 1 94.19 273 GLU A CA 1
ATOM 2064 C C . GLU A 1 273 ? -2.41 48.281 -8.492 1 94.19 273 GLU A C 1
ATOM 2066 O O . GLU A 1 273 ? -2.373 47.406 -9.359 1 94.19 273 GLU A O 1
ATOM 2071 N N . SER A 1 274 ? -1.371 48.688 -7.734 1 94 274 SER A N 1
ATOM 2072 C CA . SER A 1 274 ? -0.06 48.062 -7.914 1 94 274 SER A CA 1
ATOM 2073 C C . SER A 1 274 ? -0.028 46.656 -7.34 1 94 274 SER A C 1
ATOM 2075 O O . SER A 1 274 ? -0.888 46.281 -6.539 1 94 274 SER A O 1
ATOM 2077 N N . ALA A 1 275 ? 0.975 45.875 -7.762 1 95.75 275 ALA A N 1
ATOM 2078 C CA . ALA A 1 275 ? 1.173 44.531 -7.242 1 95.75 275 ALA A CA 1
ATOM 2079 C C . ALA A 1 275 ? 1.324 44.531 -5.723 1 95.75 275 ALA A C 1
ATOM 2081 O O . ALA A 1 275 ? 0.811 43.656 -5.035 1 95.75 275 ALA A O 1
ATOM 2082 N N . ARG A 1 276 ? 2.02 45.469 -5.238 1 95.69 276 ARG A N 1
ATOM 2083 C CA . ARG A 1 276 ? 2.254 45.594 -3.803 1 95.69 276 ARG A CA 1
ATOM 2084 C C . ARG A 1 276 ? 0.943 45.781 -3.045 1 95.69 276 ARG A C 1
ATOM 2086 O O . ARG A 1 276 ? 0.716 45.125 -2.021 1 95.69 276 ARG A O 1
ATOM 2093 N N . SER A 1 277 ? 0.126 46.656 -3.529 1 95 277 SER A N 1
ATOM 2094 C CA . SER A 1 277 ? -1.167 46.906 -2.904 1 95 277 SER A CA 1
ATOM 2095 C C . SER A 1 277 ? -2.047 45.656 -2.922 1 95 277 SER A C 1
ATOM 2097 O O . SER A 1 277 ? -2.672 45.312 -1.914 1 95 277 SER A O 1
ATOM 2099 N N . ILE A 1 278 ? -2.08 45 -4.027 1 96.62 278 ILE A N 1
ATOM 2100 C CA . ILE A 1 278 ? -2.881 43.812 -4.172 1 96.62 278 ILE A CA 1
ATOM 2101 C C . ILE A 1 278 ? -2.328 42.719 -3.262 1 96.62 278 ILE A C 1
ATOM 2103 O O . ILE A 1 278 ? -3.092 42 -2.605 1 96.62 278 ILE A O 1
ATOM 2107 N N . SER A 1 279 ? -1.068 42.594 -3.27 1 97.44 279 SER A N 1
ATOM 2108 C CA . SER A 1 279 ? -0.41 41.594 -2.41 1 97.44 279 SER A CA 1
ATOM 2109 C C . SER A 1 279 ? -0.824 41.781 -0.954 1 97.44 279 SER A C 1
ATOM 2111 O O . SER A 1 279 ? -1.15 40.812 -0.273 1 97.44 279 SER A O 1
ATOM 2113 N N . ARG A 1 280 ? -0.783 43 -0.464 1 97.06 280 ARG A N 1
ATOM 2114 C CA . ARG A 1 280 ? -1.154 43.312 0.916 1 97.06 280 ARG A CA 1
ATOM 2115 C C . ARG A 1 280 ? -2.578 42.844 1.21 1 97.06 280 ARG A C 1
ATOM 2117 O O . ARG A 1 280 ? -2.838 42.25 2.252 1 97.06 280 ARG A O 1
ATOM 2124 N N . LYS A 1 281 ? -3.445 43.125 0.324 1 96.5 281 LYS A N 1
ATOM 2125 C CA . LYS A 1 281 ? -4.852 42.781 0.516 1 96.5 281 LYS A CA 1
ATOM 2126 C C . LYS A 1 281 ? -5.051 41.281 0.581 1 96.5 281 LYS A C 1
ATOM 2128 O O . LYS A 1 281 ? -5.773 40.781 1.446 1 96.5 281 LYS A O 1
ATOM 2133 N N . ILE A 1 282 ? -4.43 40.562 -0.294 1 97.44 282 ILE A N 1
ATOM 2134 C CA . ILE A 1 282 ? -4.551 39.094 -0.316 1 97.44 282 ILE A CA 1
ATOM 2135 C C . ILE A 1 282 ? -3.949 38.531 0.96 1 97.44 282 ILE A C 1
ATOM 2137 O O . ILE A 1 282 ? -4.57 37.688 1.619 1 97.44 282 ILE A O 1
ATOM 2141 N N . ARG A 1 283 ? -2.82 38.938 1.367 1 97.38 283 ARG A N 1
ATOM 2142 C CA . ARG A 1 283 ? -2.105 38.406 2.521 1 97.38 283 ARG A CA 1
ATOM 2143 C C . ARG A 1 283 ? -2.816 38.781 3.822 1 97.38 283 ARG A C 1
ATOM 2145 O O . ARG A 1 283 ? -2.779 38 4.789 1 97.38 283 ARG A O 1
ATOM 2152 N N . SER A 1 284 ? -3.457 39.938 3.854 1 96.88 284 SER A N 1
ATOM 2153 C CA . SER A 1 284 ? -4.18 40.375 5.047 1 96.88 284 SER A CA 1
ATOM 2154 C C . SER A 1 284 ? -5.406 39.5 5.293 1 96.88 284 SER A C 1
ATOM 2156 O O . SER A 1 284 ? -5.898 39.406 6.422 1 96.88 284 SER A O 1
ATOM 2158 N N . ALA A 1 285 ? -5.844 38.875 4.238 1 96.25 285 ALA A N 1
ATOM 2159 C CA . ALA A 1 285 ? -7.07 38.094 4.32 1 96.25 285 ALA A CA 1
ATOM 2160 C C . ALA A 1 285 ? -6.758 36.594 4.41 1 96.25 285 ALA A C 1
ATOM 2162 O O . ALA A 1 285 ? -7.66 35.75 4.34 1 96.25 285 ALA A O 1
ATOM 2163 N N . ASP A 1 286 ? -5.562 36.281 4.617 1 95.5 286 ASP A N 1
ATOM 2164 C CA . ASP A 1 286 ? -5.137 34.875 4.617 1 95.5 286 ASP A CA 1
ATOM 2165 C C . ASP A 1 286 ? -5.844 34.094 5.719 1 95.5 286 ASP A C 1
ATOM 2167 O O . ASP A 1 286 ? -6.191 34.625 6.762 1 95.5 286 ASP A O 1
ATOM 2171 N N . SER A 1 287 ? -6.055 32.719 5.527 1 89.12 287 SER A N 1
ATOM 2172 C CA . SER A 1 287 ? -6.77 31.75 6.344 1 89.12 287 SER A CA 1
ATOM 2173 C C . SER A 1 287 ? -8.273 31.984 6.301 1 89.12 287 SER A C 1
ATOM 2175 O O . SER A 1 287 ? -8.969 31.469 5.422 1 89.12 287 SER A O 1
ATOM 2177 N N . GLN A 1 288 ? -8.797 32.875 7 1 86.94 288 GLN A N 1
ATOM 2178 C CA . GLN A 1 288 ? -10.211 33.219 6.926 1 86.94 288 GLN A CA 1
ATOM 2179 C C . GLN A 1 288 ? -10.391 34.75 6.84 1 86.94 288 GLN A C 1
ATOM 2181 O O . GLN A 1 288 ? -9.805 35.5 7.625 1 86.94 288 GLN A O 1
ATOM 2186 N N . PRO A 1 289 ? -11.055 35.188 5.895 1 90.06 289 PRO A N 1
ATOM 2187 C CA . PRO A 1 289 ? -11.891 34.469 4.941 1 90.06 289 PRO A CA 1
ATOM 2188 C C . PRO A 1 289 ? -11.188 34.219 3.609 1 90.06 289 PRO A C 1
ATOM 2190 O O . PRO A 1 289 ? -11.609 33.344 2.84 1 90.06 289 PRO A O 1
ATOM 2193 N N . GLY A 1 290 ? -10.211 34.938 3.27 1 94.81 290 GLY A N 1
ATOM 2194 C CA . GLY A 1 290 ? -9.625 35.062 1.947 1 94.81 290 GLY A CA 1
ATOM 2195 C C . GLY A 1 290 ? -9.961 36.406 1.277 1 94.81 290 GLY A C 1
ATOM 2196 O O . GLY A 1 290 ? -10.789 37.156 1.777 1 94.81 290 GLY A O 1
ATOM 2197 N N . CYS A 1 291 ? -9.258 36.625 0.273 1 97.12 291 CYS A N 1
ATOM 2198 C CA . CYS A 1 291 ? -9.523 37.875 -0.469 1 97.12 291 CYS A CA 1
ATOM 2199 C C . CYS A 1 291 ? -10.57 37.625 -1.55 1 97.12 291 CYS A C 1
ATOM 2201 O O . CYS A 1 291 ? -10.344 36.875 -2.49 1 97.12 291 CYS A O 1
ATOM 2203 N N . LEU A 1 292 ? -11.641 38.281 -1.396 1 95.81 292 LEU A N 1
ATOM 2204 C CA . LEU A 1 292 ? -12.742 38.094 -2.332 1 95.81 292 LEU A CA 1
ATOM 2205 C C . LEU A 1 292 ? -12.461 38.844 -3.645 1 95.81 292 LEU A C 1
ATOM 2207 O O . LEU A 1 292 ? -12.031 40 -3.641 1 95.81 292 LEU A O 1
ATOM 2211 N N . THR A 1 293 ? -12.664 38.156 -4.762 1 95 293 THR A N 1
ATOM 2212 C CA . THR A 1 293 ? -12.445 38.781 -6.062 1 95 293 THR A CA 1
ATOM 2213 C C . THR A 1 293 ? -13.375 38.188 -7.109 1 95 293 THR A C 1
ATOM 2215 O O . THR A 1 293 ? -13.938 37.094 -6.906 1 95 293 THR A O 1
ATOM 2218 N N . THR A 1 294 ? -13.586 38.906 -8.188 1 94.38 294 THR A N 1
ATOM 2219 C CA . THR A 1 294 ? -14.344 38.438 -9.336 1 94.38 294 THR A CA 1
ATOM 2220 C C . THR A 1 294 ? -13.469 38.375 -10.586 1 94.38 294 THR A C 1
ATOM 2222 O O . THR A 1 294 ? -13.977 38.406 -11.711 1 94.38 294 THR A O 1
ATOM 2225 N N . LEU A 1 295 ? -12.289 38.406 -10.352 1 93.44 295 LEU A N 1
ATOM 2226 C CA . LEU A 1 295 ? -11.297 38.531 -11.414 1 93.44 295 LEU A CA 1
ATOM 2227 C C . LEU A 1 295 ? -11.445 37.375 -12.422 1 93.44 295 LEU A C 1
ATOM 2229 O O . LEU A 1 295 ? -11.195 37.562 -13.609 1 93.44 295 LEU A O 1
ATOM 2233 N N . PHE A 1 296 ? -11.797 36.25 -11.922 1 94.06 296 PHE A N 1
ATOM 2234 C CA . PHE A 1 296 ? -11.852 35.062 -12.781 1 94.06 296 PHE A CA 1
ATOM 2235 C C . PHE A 1 296 ? -13.266 34.844 -13.305 1 94.06 296 PHE A C 1
ATOM 2237 O O . PHE A 1 296 ? -14.133 34.375 -12.57 1 94.06 296 PHE A O 1
ATOM 2244 N N . GLY A 1 297 ? -13.5 35.188 -14.477 1 90.81 297 GLY A N 1
ATOM 2245 C CA . GLY A 1 297 ? -14.758 34.906 -15.148 1 90.81 297 GLY A CA 1
ATOM 2246 C C . GLY A 1 297 ? -15.945 35.594 -14.5 1 90.81 297 GLY A C 1
ATOM 2247 O O . GLY A 1 297 ? -17.094 35.188 -14.672 1 90.81 297 GLY A O 1
ATOM 2248 N N . GLY A 1 298 ? -15.734 36.438 -13.617 1 91.75 298 GLY A N 1
ATOM 2249 C CA . GLY A 1 298 ? -16.828 37.156 -12.984 1 91.75 298 GLY A CA 1
ATOM 2250 C C . GLY A 1 298 ? -17.422 36.438 -11.797 1 91.75 298 GLY A C 1
ATOM 2251 O O . GLY A 1 298 ? -18.344 36.906 -11.156 1 91.75 298 GLY A O 1
ATOM 2252 N N . VAL A 1 299 ? -16.859 35.312 -11.508 1 92.94 299 VAL A N 1
ATOM 2253 C CA . VAL A 1 299 ? -17.344 34.531 -10.383 1 92.94 299 VAL A CA 1
ATOM 2254 C C . VAL A 1 299 ? -16.625 34.938 -9.102 1 92.94 299 VAL A C 1
ATOM 2256 O O . VAL A 1 299 ? -15.414 35.125 -9.102 1 92.94 299 VAL A O 1
ATOM 2259 N N . SER A 1 300 ? -17.453 35.125 -8.039 1 93.88 300 SER A N 1
ATOM 2260 C CA . SER A 1 300 ? -16.859 35.5 -6.758 1 93.88 300 SER A CA 1
ATOM 2261 C C . SER A 1 300 ? -16.109 34.344 -6.129 1 93.88 300 SER A C 1
ATOM 2263 O O . SER A 1 300 ? -16.703 33.281 -5.875 1 93.88 300 SER A O 1
ATOM 2265 N N . LEU A 1 301 ? -14.867 34.531 -5.891 1 95.94 301 LEU A N 1
ATOM 2266 C CA . LEU A 1 301 ? -14.008 33.562 -5.262 1 95.94 301 LEU A CA 1
ATOM 2267 C C . LEU A 1 301 ? -13.125 34.188 -4.188 1 95.94 301 LEU A C 1
ATOM 2269 O O . LEU A 1 301 ? -12.773 35.375 -4.285 1 95.94 301 LEU A O 1
ATOM 2273 N N . TYR A 1 302 ? -12.898 33.406 -3.162 1 97.25 302 TYR A N 1
ATOM 2274 C CA . TYR A 1 302 ? -11.82 33.781 -2.26 1 97.25 302 TYR A CA 1
ATOM 2275 C C . TYR A 1 302 ? -10.477 33.312 -2.781 1 97.25 302 TYR A C 1
ATOM 2277 O O . TYR A 1 302 ? -10.359 32.156 -3.242 1 97.25 302 TYR A O 1
ATOM 2285 N N . ILE A 1 303 ? -9.5 34.156 -2.768 1 97.69 303 ILE A N 1
ATOM 2286 C CA . ILE A 1 303 ? -8.188 33.781 -3.27 1 97.69 303 ILE A CA 1
ATOM 2287 C C . ILE A 1 303 ? -7.148 33.938 -2.168 1 97.69 303 ILE A C 1
ATOM 2289 O O . ILE A 1 303 ? -7.348 34.719 -1.223 1 97.69 303 ILE A O 1
ATOM 2293 N N . TYR A 1 304 ? -6.035 33.188 -2.242 1 97.69 304 TYR A N 1
ATOM 2294 C CA . TYR A 1 304 ? -4.934 33.156 -1.288 1 97.69 304 TYR A CA 1
ATOM 2295 C C . TYR A 1 304 ? -3.592 33.25 -2.004 1 97.69 304 TYR A C 1
ATOM 2297 O O . TYR A 1 304 ? -3.514 33.062 -3.219 1 97.69 304 TYR A O 1
ATOM 2305 N N . GLY A 1 305 ? -2.564 33.469 -1.203 1 97.12 305 GLY A N 1
ATOM 2306 C CA . GLY A 1 305 ? -1.234 33.719 -1.739 1 97.12 305 GLY A CA 1
ATOM 2307 C C . GLY A 1 305 ? -0.811 35.156 -1.641 1 97.12 305 GLY A C 1
ATOM 2308 O O . GLY A 1 305 ? -0.811 35.75 -0.552 1 97.12 305 GLY A O 1
ATOM 2309 N N . GLY A 1 306 ? -0.479 35.75 -2.809 1 96.88 306 GLY A N 1
ATOM 2310 C CA . GLY A 1 306 ? -0.159 37.156 -2.818 1 96.88 306 GLY A CA 1
ATOM 2311 C C . GLY A 1 306 ? 1.315 37.438 -3.043 1 96.88 306 GLY A C 1
ATOM 2312 O O . GLY A 1 306 ? 1.768 38.562 -2.895 1 96.88 306 GLY A O 1
ATOM 2313 N N . THR A 1 307 ? 2.088 36.406 -3.383 1 97.06 307 THR A N 1
ATOM 2314 C CA . THR A 1 307 ? 3.492 36.625 -3.705 1 97.06 307 THR A CA 1
ATOM 2315 C C . THR A 1 307 ? 3.629 37.438 -5 1 97.06 307 THR A C 1
ATOM 2317 O O . THR A 1 307 ? 2.961 37.125 -5.992 1 97.06 307 THR A O 1
ATOM 2320 N N . ILE A 1 308 ? 4.508 38.406 -5.012 1 96.69 308 ILE A N 1
ATOM 2321 C CA . ILE A 1 308 ? 4.703 39.25 -6.18 1 96.69 308 ILE A CA 1
ATOM 2322 C C . ILE A 1 308 ? 5.664 38.594 -7.156 1 96.69 308 ILE A C 1
ATOM 2324 O O . ILE A 1 308 ? 6.672 38 -6.746 1 96.69 308 ILE A O 1
ATOM 2328 N N . GLU A 1 309 ? 5.281 38.562 -8.383 1 94.88 309 GLU A N 1
ATOM 2329 C CA . GLU A 1 309 ? 6.184 38.125 -9.445 1 94.88 309 GLU A CA 1
ATOM 2330 C C . GLU A 1 309 ? 6.984 39.312 -10 1 94.88 309 GLU A C 1
ATOM 2332 O O . GLU A 1 309 ? 6.453 40.125 -10.75 1 94.88 309 GLU A O 1
ATOM 2337 N N . ALA A 1 310 ? 8.281 39.281 -9.734 1 91.62 310 ALA A N 1
ATOM 2338 C CA . ALA A 1 310 ? 9.141 40.375 -10.133 1 91.62 310 ALA A CA 1
ATOM 2339 C C . ALA A 1 310 ? 10.094 39.969 -11.25 1 91.62 310 ALA A C 1
ATOM 2341 O O . ALA A 1 310 ? 10.875 40.781 -11.742 1 91.62 310 ALA A O 1
ATOM 2342 N N . GLY A 1 311 ? 10.125 38.75 -11.617 1 80.25 311 GLY A N 1
ATOM 2343 C CA . GLY A 1 311 ? 11.055 38.25 -12.617 1 80.25 311 GLY A CA 1
ATOM 2344 C C . GLY A 1 311 ? 10.516 38.344 -14.031 1 80.25 311 GLY A C 1
ATOM 2345 O O . GLY A 1 311 ? 11.07 37.75 -14.953 1 80.25 311 GLY A O 1
ATOM 2346 N N . ARG A 1 312 ? 9.531 39.062 -14.273 1 75.75 312 ARG A N 1
ATOM 2347 C CA . ARG A 1 312 ? 8.906 39.125 -15.586 1 75.75 312 ARG A CA 1
ATOM 2348 C C . ARG A 1 312 ? 9.75 39.969 -16.547 1 75.75 312 ARG A C 1
ATOM 2350 O O . ARG A 1 312 ? 10.445 40.875 -16.125 1 75.75 312 ARG A O 1
ATOM 2357 N N . ASP A 1 313 ? 9.719 39.344 -17.703 1 69.88 313 ASP A N 1
ATOM 2358 C CA . ASP A 1 313 ? 10.359 40.125 -18.766 1 69.88 313 ASP A CA 1
ATOM 2359 C C . ASP A 1 313 ? 9.555 41.375 -19.094 1 69.88 313 ASP A C 1
ATOM 2361 O O . ASP A 1 313 ? 8.359 41.281 -19.375 1 69.88 313 ASP A O 1
ATOM 2365 N N . SER A 1 314 ? 10.094 42.469 -18.938 1 61.66 314 SER A N 1
ATOM 2366 C CA . SER A 1 314 ? 9.469 43.781 -19.109 1 61.66 314 SER A CA 1
ATOM 2367 C C . SER A 1 314 ? 8.93 43.938 -20.531 1 61.66 314 SER A C 1
ATOM 2369 O O . SER A 1 314 ? 8.039 44.75 -20.781 1 61.66 314 SER A O 1
ATOM 2371 N N . ASN A 1 315 ? 9.414 43.125 -21.359 1 62.56 315 ASN A N 1
ATOM 2372 C CA . ASN A 1 315 ? 9.055 43.344 -22.766 1 62.56 315 ASN A CA 1
ATOM 2373 C C . ASN A 1 315 ? 7.723 42.688 -23.109 1 62.56 315 ASN A C 1
ATOM 2375 O O . ASN A 1 315 ? 7.176 42.906 -24.188 1 62.56 315 ASN A O 1
ATOM 2379 N N . CYS A 1 316 ? 7.191 41.875 -22.25 1 64.81 316 CYS A N 1
ATOM 2380 C CA . CYS A 1 316 ? 5.941 41.188 -22.562 1 64.81 316 CYS A CA 1
ATOM 2381 C C . CYS A 1 316 ? 4.742 41.969 -22.031 1 64.81 316 CYS A C 1
ATOM 2383 O O . CYS A 1 316 ? 4.621 42.156 -20.812 1 64.81 316 CYS A O 1
ATOM 2385 N N . LYS A 1 317 ? 4.047 42.562 -22.938 1 73.56 317 LYS A N 1
ATOM 2386 C CA . LYS A 1 317 ? 2.904 43.375 -22.531 1 73.56 317 LYS A CA 1
ATOM 2387 C C . LYS A 1 317 ? 1.671 42.531 -22.297 1 73.56 317 LYS A C 1
ATOM 2389 O O . LYS A 1 317 ? 1.329 41.688 -23.141 1 73.56 317 LYS A O 1
ATOM 2394 N N . HIS A 1 318 ? 1.197 42.469 -21.094 1 84.44 318 HIS A N 1
ATOM 2395 C CA . HIS A 1 318 ? -0.042 41.812 -20.719 1 84.44 318 HIS A CA 1
ATOM 2396 C C . HIS A 1 318 ? -1.036 42.781 -20.094 1 84.44 318 HIS A C 1
ATOM 2398 O O . HIS A 1 318 ? -0.639 43.719 -19.422 1 84.44 318 HIS A O 1
ATOM 2404 N N . GLU A 1 319 ? -2.283 42.5 -20.391 1 89.25 319 GLU A N 1
ATOM 2405 C CA . GLU A 1 319 ? -3.324 43.312 -19.75 1 89.25 319 GLU A CA 1
ATOM 2406 C C . GLU A 1 319 ? -3.475 42.938 -18.281 1 89.25 319 GLU A C 1
ATOM 2408 O O . GLU A 1 319 ? -3.393 41.75 -17.906 1 89.25 319 GLU A O 1
ATOM 2413 N N . PRO A 1 320 ? -3.621 43.969 -17.516 1 93.12 320 PRO A N 1
ATOM 2414 C CA . PRO A 1 320 ? -3.859 43.688 -16.094 1 93.12 320 PRO A CA 1
ATOM 2415 C C . PRO A 1 320 ? -5.008 42.688 -15.891 1 93.12 320 PRO A C 1
ATOM 2417 O O . PRO A 1 320 ? -6.059 42.812 -16.516 1 93.12 320 PRO A O 1
ATOM 2420 N N . GLY A 1 321 ? -4.707 41.656 -15.055 1 92.56 321 GLY A N 1
ATOM 2421 C CA . GLY A 1 321 ? -5.746 40.688 -14.773 1 92.56 321 GLY A CA 1
ATOM 2422 C C . GLY A 1 321 ? -5.594 39.406 -15.57 1 92.56 321 GLY A C 1
ATOM 2423 O O . GLY A 1 321 ? -6.188 38.375 -15.227 1 92.56 321 GLY A O 1
ATOM 2424 N N . GLN A 1 322 ? -4.844 39.438 -16.547 1 91.56 322 GLN A N 1
ATOM 2425 C CA . GLN A 1 322 ? -4.625 38.281 -17.375 1 91.56 322 GLN A CA 1
ATOM 2426 C C . GLN A 1 322 ? -3.723 37.25 -16.672 1 91.56 322 GLN A C 1
ATOM 2428 O O . GLN A 1 322 ? -2.758 37.656 -16 1 91.56 322 GLN A O 1
ATOM 2433 N N . ILE A 1 323 ? -4.117 35.969 -16.875 1 93.06 323 ILE A N 1
ATOM 2434 C CA . ILE A 1 323 ? -3.234 34.938 -16.375 1 93.06 323 ILE A CA 1
ATOM 2435 C C . ILE A 1 323 ? -1.986 34.844 -17.25 1 93.06 323 ILE A C 1
ATOM 2437 O O . ILE A 1 323 ? -2.084 34.625 -18.469 1 93.06 323 ILE A O 1
ATOM 2441 N N . ILE A 1 324 ? -0.843 34.969 -16.703 1 91.12 324 ILE A N 1
ATOM 2442 C CA . ILE A 1 324 ? 0.374 35.031 -17.5 1 91.12 324 ILE A CA 1
ATOM 2443 C C . ILE A 1 324 ? 1.206 33.75 -17.281 1 91.12 324 ILE A C 1
ATOM 2445 O O . ILE A 1 324 ? 2.232 33.562 -17.938 1 91.12 324 ILE A O 1
ATOM 2449 N N . GLY A 1 325 ? 0.744 32.906 -16.328 1 90.69 325 GLY A N 1
ATOM 2450 C CA . GLY A 1 325 ? 1.438 31.656 -16.125 1 90.69 325 GLY A CA 1
ATOM 2451 C C . GLY A 1 325 ? 0.914 30.859 -14.953 1 90.69 325 GLY A C 1
ATOM 2452 O O . GLY A 1 325 ? 0.157 31.391 -14.133 1 90.69 325 GLY A O 1
ATOM 2453 N N . CYS A 1 326 ? 1.262 29.578 -14.922 1 93.25 326 CYS A N 1
ATOM 2454 C CA . CYS A 1 326 ? 0.952 28.656 -13.828 1 93.25 326 CYS A CA 1
ATOM 2455 C C . CYS A 1 326 ? 2.211 27.953 -13.336 1 93.25 326 CYS A C 1
ATOM 2457 O O . CYS A 1 326 ? 3.152 27.75 -14.102 1 93.25 326 CYS A O 1
ATOM 2459 N N . ARG A 1 327 ? 2.273 27.703 -12.125 1 92.75 327 ARG A N 1
ATOM 2460 C CA . ARG A 1 327 ? 3.4 26.984 -11.547 1 92.75 327 ARG A CA 1
ATOM 2461 C C . ARG A 1 327 ? 2.99 26.266 -10.266 1 92.75 327 ARG A C 1
ATOM 2463 O O . ARG A 1 327 ? 2.465 26.891 -9.336 1 92.75 327 ARG A O 1
ATOM 2470 N N . ASP A 1 328 ? 3.193 25 -10.203 1 92.69 328 ASP A N 1
ATOM 2471 C CA . ASP A 1 328 ? 3.061 24.188 -9 1 92.69 328 ASP A CA 1
ATOM 2472 C C . ASP A 1 328 ? 1.713 24.422 -8.328 1 92.69 328 ASP A C 1
ATOM 2474 O O . ASP A 1 328 ? 1.65 24.656 -7.113 1 92.69 328 ASP A O 1
ATOM 2478 N N . GLY A 1 329 ? 0.717 24.484 -9.062 1 94.31 329 GLY A N 1
ATOM 2479 C CA . GLY A 1 329 ? -0.646 24.578 -8.562 1 94.31 329 GLY A CA 1
ATOM 2480 C C . GLY A 1 329 ? -1.136 26.016 -8.422 1 94.31 329 GLY A C 1
ATOM 2481 O O . GLY A 1 329 ? -2.303 26.25 -8.102 1 94.31 329 GLY A O 1
ATOM 2482 N N . ALA A 1 330 ? -0.27 26.984 -8.688 1 96.31 330 ALA A N 1
ATOM 2483 C CA . ALA A 1 330 ? -0.612 28.406 -8.57 1 96.31 330 ALA A CA 1
ATOM 2484 C C . ALA A 1 330 ? -0.793 29.031 -9.945 1 96.31 330 ALA A C 1
ATOM 2486 O O . ALA A 1 330 ? -0.324 28.5 -10.953 1 96.31 330 ALA A O 1
ATOM 2487 N N . VAL A 1 331 ? -1.513 30.125 -9.977 1 95.62 331 VAL A N 1
ATOM 2488 C CA . VAL A 1 331 ? -1.689 30.922 -11.188 1 95.62 331 VAL A CA 1
ATOM 2489 C C . VAL A 1 331 ? -1.158 32.344 -10.969 1 95.62 331 VAL A C 1
ATOM 2491 O O . VAL A 1 331 ? -1.307 32.906 -9.875 1 95.62 331 VAL A O 1
ATOM 2494 N N . CYS A 1 332 ? -0.512 32.875 -11.969 1 95.12 332 CYS A N 1
ATOM 2495 C CA . CYS A 1 332 ? 0.019 34.25 -11.891 1 95.12 332 CYS A CA 1
ATOM 2496 C C . CYS A 1 332 ? -0.797 35.188 -12.758 1 95.12 332 CYS A C 1
ATOM 2498 O O . CYS A 1 332 ? -1.005 34.938 -13.945 1 95.12 332 CYS A O 1
ATOM 2500 N N . ILE A 1 333 ? -1.228 36.312 -12.172 1 94.69 333 ILE A N 1
ATOM 2501 C CA . ILE A 1 333 ? -1.979 37.312 -12.938 1 94.69 333 ILE A CA 1
ATOM 2502 C C . ILE A 1 333 ? -1.135 38.562 -13.117 1 94.69 333 ILE A C 1
ATOM 2504 O O . ILE A 1 333 ? -0.388 38.938 -12.211 1 94.69 333 ILE A O 1
ATOM 2508 N N . ALA A 1 334 ? -1.265 39.219 -14.234 1 93.12 334 ALA A N 1
ATOM 2509 C CA . ALA A 1 334 ? -0.544 40.469 -14.516 1 93.12 334 ALA A CA 1
ATOM 2510 C C . ALA A 1 334 ? -1.171 41.656 -13.781 1 93.12 334 ALA A C 1
ATOM 2512 O O . ALA A 1 334 ? -2.395 41.719 -13.664 1 93.12 334 ALA A O 1
ATOM 2513 N N . THR A 1 335 ? -0.361 42.531 -13.273 1 93.88 335 THR A N 1
ATOM 2514 C CA . THR A 1 335 ? -0.831 43.75 -12.664 1 93.88 335 THR A CA 1
ATOM 2515 C C . THR A 1 335 ? -0.505 44.969 -13.555 1 93.88 335 THR A C 1
ATOM 2517 O O . THR A 1 335 ? 0.214 44.812 -14.547 1 93.88 335 THR A O 1
ATOM 2520 N N . CYS A 1 336 ? -1.01 46.125 -13.234 1 92.56 336 CYS A N 1
ATOM 2521 C CA . CYS A 1 336 ? -0.918 47.312 -14.078 1 92.56 336 CYS A CA 1
ATOM 2522 C C . CYS A 1 336 ? 0.491 47.906 -14.055 1 92.56 336 CYS A C 1
ATOM 2524 O O . CYS A 1 336 ? 0.867 48.656 -14.945 1 92.56 336 CYS A O 1
ATOM 2526 N N . ASP A 1 337 ? 1.326 47.625 -13.039 1 91.81 337 ASP A N 1
ATOM 2527 C CA . ASP A 1 337 ? 2.668 48.188 -12.906 1 91.81 337 ASP A CA 1
ATOM 2528 C C . ASP A 1 337 ? 3.709 47.281 -13.547 1 91.81 337 ASP A C 1
ATOM 2530 O O . ASP A 1 337 ? 4.902 47.406 -13.273 1 91.81 337 ASP A O 1
ATOM 2534 N N . GLY A 1 338 ? 3.27 46.312 -14.289 1 89.25 338 GLY A N 1
ATOM 2535 C CA . GLY A 1 338 ? 4.176 45.469 -15.055 1 89.25 338 GLY A CA 1
ATOM 2536 C C . GLY A 1 338 ? 4.684 44.25 -14.266 1 89.25 338 GLY A C 1
ATOM 2537 O O . GLY A 1 338 ? 5.52 43.5 -14.75 1 89.25 338 GLY A O 1
ATOM 2538 N N . LEU A 1 339 ? 4.227 44.062 -13.086 1 93 339 LEU A N 1
ATOM 2539 C CA . LEU A 1 339 ? 4.574 42.906 -12.266 1 93 339 LEU A CA 1
ATOM 2540 C C . LEU A 1 339 ? 3.471 41.875 -12.305 1 93 339 LEU A C 1
ATOM 2542 O O . LEU A 1 339 ? 2.672 41.844 -13.242 1 93 339 LEU A O 1
ATOM 2546 N N . GLY A 1 340 ? 3.445 40.969 -11.422 1 93.69 340 GLY A N 1
ATOM 2547 C CA . GLY A 1 340 ? 2.414 39.938 -11.305 1 93.69 340 GLY A CA 1
ATOM 2548 C C . GLY A 1 340 ? 2.143 39.531 -9.867 1 93.69 340 GLY A C 1
ATOM 2549 O O . GLY A 1 340 ? 2.881 39.938 -8.961 1 93.69 340 GLY A O 1
ATOM 2550 N N . ILE A 1 341 ? 1.06 38.844 -9.68 1 96.25 341 ILE A N 1
ATOM 2551 C CA . ILE A 1 341 ? 0.687 38.344 -8.375 1 96.25 341 ILE A CA 1
ATOM 2552 C C . ILE A 1 341 ? 0.36 36.844 -8.484 1 96.25 341 ILE A C 1
ATOM 2554 O O . ILE A 1 341 ? -0.423 36.438 -9.344 1 96.25 341 ILE A O 1
ATOM 2558 N N . TRP A 1 342 ? 0.934 36.062 -7.609 1 96.75 342 TRP A N 1
ATOM 2559 C CA . TRP A 1 342 ? 0.661 34.625 -7.586 1 96.75 342 TRP A CA 1
ATOM 2560 C C . TRP A 1 342 ? -0.519 34.312 -6.672 1 96.75 342 TRP A C 1
ATOM 2562 O O . TRP A 1 342 ? -0.511 34.688 -5.492 1 96.75 342 TRP A O 1
ATOM 2572 N N . ILE A 1 343 ? -1.5 33.656 -7.195 1 97.69 343 ILE A N 1
ATOM 2573 C CA . ILE A 1 343 ? -2.621 33.094 -6.461 1 97.69 343 ILE A CA 1
ATOM 2574 C C . ILE A 1 343 ? -2.402 31.594 -6.273 1 97.69 343 ILE A C 1
ATOM 2576 O O . ILE A 1 343 ? -2.434 30.828 -7.242 1 97.69 343 ILE A O 1
ATOM 2580 N N . THR A 1 344 ? -2.223 31.188 -5.078 1 97.75 344 THR A N 1
ATOM 2581 C CA . THR A 1 344 ? -1.83 29.812 -4.828 1 97.75 344 THR A CA 1
ATOM 2582 C C . THR A 1 344 ? -3.057 28.938 -4.582 1 97.75 344 THR A C 1
ATOM 2584 O O . THR A 1 344 ? -3.059 27.75 -4.922 1 97.75 344 THR A O 1
ATOM 2587 N N . HIS A 1 345 ? -4.074 29.516 -3.955 1 98.19 345 HIS A N 1
ATOM 2588 C CA . HIS A 1 345 ? -5.277 28.75 -3.637 1 98.19 345 HIS A CA 1
ATOM 2589 C C . HIS A 1 345 ? -6.535 29.562 -3.92 1 98.19 345 HIS A C 1
ATOM 2591 O O . HIS A 1 345 ? -6.488 30.797 -3.975 1 98.19 345 HIS A O 1
ATOM 2597 N N . VAL A 1 346 ? -7.613 28.844 -4.102 1 97.88 346 VAL A N 1
ATOM 2598 C CA . VAL A 1 346 ? -8.922 29.453 -4.266 1 97.88 346 VAL A CA 1
ATOM 2599 C C . VAL A 1 346 ? -9.961 28.688 -3.441 1 97.88 346 VAL A C 1
ATOM 2601 O O . VAL A 1 346 ? -9.75 27.531 -3.1 1 97.88 346 VAL A O 1
ATOM 2604 N N . ARG A 1 347 ? -10.922 29.344 -3.08 1 97.31 347 ARG A N 1
ATOM 2605 C CA . ARG A 1 347 ? -12.047 28.75 -2.361 1 97.31 347 ARG A CA 1
ATOM 2606 C C . ARG A 1 347 ? -13.367 29.344 -2.838 1 97.31 347 ARG A C 1
ATOM 2608 O O . ARG A 1 347 ? -13.492 30.562 -2.975 1 97.31 347 ARG A O 1
ATOM 2615 N N . ARG A 1 348 ? -14.328 28.531 -3.018 1 95.19 348 ARG A N 1
ATOM 2616 C CA . ARG A 1 348 ? -15.672 28.969 -3.385 1 95.19 348 ARG A CA 1
ATOM 2617 C C . ARG A 1 348 ? -16.344 29.688 -2.219 1 95.19 348 ARG A C 1
ATOM 2619 O O . ARG A 1 348 ? -16.109 29.359 -1.057 1 95.19 348 ARG A O 1
ATOM 2626 N N . MET A 1 349 ? -17.172 30.578 -2.561 1 92.69 349 MET A N 1
ATOM 2627 C CA . MET A 1 349 ? -17.969 31.234 -1.532 1 92.69 349 MET A CA 1
ATOM 2628 C C . MET A 1 349 ? -19.062 30.312 -0.998 1 92.69 349 MET A C 1
ATOM 2630 O O . MET A 1 349 ? -19.672 29.562 -1.762 1 92.69 349 MET A O 1
ATOM 2634 N N . LYS A 1 350 ? -19.156 30.391 0.226 1 90.31 350 LYS A N 1
ATOM 2635 C CA . LYS A 1 350 ? -20.25 29.656 0.829 1 90.31 350 LYS A CA 1
ATOM 2636 C C . LYS A 1 350 ? -21.594 30.359 0.571 1 90.31 350 LYS A C 1
ATOM 2638 O O . LYS A 1 350 ? -21.812 31.469 1.037 1 90.31 350 LYS A O 1
ATOM 2643 N N . ARG A 1 351 ? -22.609 29.734 -0.169 1 81.69 351 ARG A N 1
ATOM 2644 C CA . ARG A 1 351 ? -23.953 30.234 -0.413 1 81.69 351 ARG A CA 1
ATOM 2645 C C . ARG A 1 351 ? -24.891 29.906 0.75 1 81.69 351 ARG A C 1
ATOM 2647 O O . ARG A 1 351 ? -24.562 29.047 1.581 1 81.69 351 ARG A O 1
ATOM 2654 N N . LYS A 1 352 ? -25.812 30.594 0.869 1 84.06 352 LYS A N 1
ATOM 2655 C CA . LYS A 1 352 ? -26.797 30.375 1.917 1 84.06 352 LYS A CA 1
ATOM 2656 C C . LYS A 1 352 ? -27.281 28.922 1.912 1 84.06 352 LYS A C 1
ATOM 2658 O O . LYS A 1 352 ? -27.547 28.344 2.969 1 84.06 352 LYS A O 1
ATOM 2663 N N . VAL A 1 353 ? -27.281 28.344 0.814 1 85 353 VAL A N 1
ATOM 2664 C CA . VAL A 1 353 ? -27.797 26.984 0.661 1 85 353 VAL A CA 1
ATOM 2665 C C . VAL A 1 353 ? -26.719 25.984 1.072 1 85 353 VAL A C 1
ATOM 2667 O O . VAL A 1 353 ? -27.031 24.812 1.322 1 85 353 VAL A O 1
ATOM 2670 N N . ASP A 1 354 ? -25.5 26.562 1.134 1 86.5 354 ASP A N 1
ATOM 2671 C CA . ASP A 1 354 ? -24.406 25.672 1.52 1 86.5 354 ASP A CA 1
ATOM 2672 C C . ASP A 1 354 ? -24.344 25.5 3.035 1 86.5 354 ASP A C 1
ATOM 2674 O O . ASP A 1 354 ? -24.422 26.484 3.783 1 86.5 354 ASP A O 1
ATOM 2678 N N . ALA A 1 355 ? -24.375 24.281 3.451 1 85.62 355 ALA A N 1
ATOM 2679 C CA . ALA A 1 355 ? -24.375 24 4.883 1 85.62 355 ALA A CA 1
ATOM 2680 C C . ALA A 1 355 ? -22.969 24.188 5.477 1 85.62 355 ALA A C 1
ATOM 2682 O O . ALA A 1 355 ? -22.828 24.438 6.676 1 85.62 355 ALA A O 1
ATOM 2683 N N . MET A 1 356 ? -21.984 24.062 4.633 1 92.69 356 MET A N 1
ATOM 2684 C CA . MET A 1 356 ? -20.609 24.062 5.121 1 92.69 356 MET A CA 1
ATOM 2685 C C . MET A 1 356 ? -19.703 24.828 4.176 1 92.69 356 MET A C 1
ATOM 2687 O O . MET A 1 356 ? -20.062 25.078 3.02 1 92.69 356 MET A O 1
ATOM 2691 N N . LEU A 1 357 ? -18.531 25.25 4.664 1 94.38 357 LEU A N 1
ATOM 2692 C CA . LEU A 1 357 ? -17.562 25.953 3.836 1 94.38 357 LEU A CA 1
ATOM 2693 C C . LEU A 1 357 ? -16.984 25.031 2.773 1 94.38 357 LEU A C 1
ATOM 2695 O O . LEU A 1 357 ? -17 23.797 2.938 1 94.38 357 LEU A O 1
ATOM 2699 N N . TRP A 1 358 ? -16.484 25.625 1.741 1 95.75 358 TRP A N 1
ATOM 2700 C CA . TRP A 1 358 ? -15.82 24.844 0.703 1 95.75 358 TRP A CA 1
ATOM 2701 C C . TRP A 1 358 ? -14.336 24.688 1.014 1 95.75 358 TRP A C 1
ATOM 2703 O O . TRP A 1 358 ? -13.742 25.531 1.7 1 95.75 358 TRP A O 1
ATOM 2713 N N . PRO A 1 359 ? -13.727 23.656 0.547 1 96.88 359 PRO A N 1
ATOM 2714 C CA . PRO A 1 359 ? -12.289 23.484 0.779 1 96.88 359 PRO A CA 1
ATOM 2715 C C . PRO A 1 359 ? -11.445 24.5 0.018 1 96.88 359 PRO A C 1
ATOM 2717 O O . PRO A 1 359 ? -11.828 24.938 -1.065 1 96.88 359 PRO A O 1
ATOM 2720 N N . LYS A 1 360 ? -10.336 24.875 0.558 1 97 360 LYS A N 1
ATOM 2721 C CA . LYS A 1 360 ? -9.305 25.609 -0.169 1 97 360 LYS A CA 1
ATOM 2722 C C . LYS A 1 360 ? -8.508 24.688 -1.087 1 97 360 LYS A C 1
ATOM 2724 O O . LYS A 1 360 ? -7.891 23.719 -0.624 1 97 360 LYS A O 1
ATOM 2729 N N . THR A 1 361 ? -8.492 24.984 -2.326 1 97.06 361 THR A N 1
ATOM 2730 C CA . THR A 1 361 ? -7.809 24.125 -3.279 1 97.06 361 THR A CA 1
ATOM 2731 C C . THR A 1 361 ? -6.699 24.875 -4 1 97.06 361 THR A C 1
ATOM 2733 O O . THR A 1 361 ? -6.742 26.109 -4.098 1 97.06 361 THR A O 1
ATOM 2736 N N . PRO A 1 362 ? -5.684 24.141 -4.445 1 97.62 362 PRO A N 1
ATOM 2737 C CA . PRO A 1 362 ? -4.742 24.828 -5.332 1 97.62 362 PRO A CA 1
ATOM 2738 C C . PRO A 1 362 ? -5.438 25.562 -6.477 1 97.62 362 PRO A C 1
ATOM 2740 O O . PRO A 1 362 ? -6.43 25.062 -7.02 1 97.62 362 PRO A O 1
ATOM 2743 N N . ALA A 1 363 ? -4.957 26.688 -6.812 1 97.94 363 ALA A N 1
ATOM 2744 C CA . ALA A 1 363 ? -5.641 27.578 -7.742 1 97.94 363 ALA A CA 1
ATOM 2745 C C . ALA A 1 363 ? -5.895 26.891 -9.078 1 97.94 363 ALA A C 1
ATOM 2747 O O . ALA A 1 363 ? -6.996 26.969 -9.633 1 97.94 363 ALA A O 1
ATOM 2748 N N . THR A 1 364 ? -4.93 26.203 -9.625 1 96.25 364 THR A N 1
ATOM 2749 C CA . THR A 1 364 ? -5.086 25.562 -10.93 1 96.25 364 THR A CA 1
ATOM 2750 C C . THR A 1 364 ? -6.211 24.531 -10.898 1 96.25 364 THR A C 1
ATOM 2752 O O . THR A 1 364 ? -7.094 24.547 -11.758 1 96.25 364 THR A O 1
ATOM 2755 N N . SER A 1 365 ? -6.18 23.703 -9.898 1 95.94 365 SER A N 1
ATOM 2756 C CA . SER A 1 365 ? -7.184 22.641 -9.805 1 95.94 365 SER A CA 1
ATOM 2757 C C . SER A 1 365 ? -8.57 23.234 -9.547 1 95.94 365 SER A C 1
ATOM 2759 O O . SER A 1 365 ? -9.562 22.781 -10.125 1 95.94 365 SER A O 1
ATOM 2761 N N . GLY A 1 366 ? -8.648 24.219 -8.633 1 96.56 366 GLY A N 1
ATOM 2762 C CA . GLY A 1 366 ? -9.922 24.828 -8.32 1 96.56 366 GLY A CA 1
ATOM 2763 C C . GLY A 1 366 ? -10.555 25.547 -9.5 1 96.56 366 GLY A C 1
ATOM 2764 O O . GLY A 1 366 ? -11.75 25.391 -9.758 1 96.56 366 GLY A O 1
ATOM 2765 N N . LEU A 1 367 ? -9.75 26.281 -10.25 1 97.12 367 LEU A N 1
ATOM 2766 C CA . LEU A 1 367 ? -10.25 27.031 -11.391 1 97.12 367 LEU A CA 1
ATOM 2767 C C . LEU A 1 367 ? -10.648 26.094 -12.523 1 97.12 367 LEU A C 1
ATOM 2769 O O . LEU A 1 367 ? -11.625 26.359 -13.234 1 97.12 367 LEU A O 1
ATOM 2773 N N . LEU A 1 368 ? -9.906 25.047 -12.703 1 95.38 368 LEU A N 1
ATOM 2774 C CA . LEU A 1 368 ? -10.242 24.062 -13.711 1 95.38 368 LEU A CA 1
ATOM 2775 C C . LEU A 1 368 ? -11.586 23.391 -13.398 1 95.38 368 LEU A C 1
ATOM 2777 O O . LEU A 1 368 ? -12.414 23.219 -14.289 1 95.38 368 LEU A O 1
ATOM 2781 N N . GLU A 1 369 ? -11.688 23.031 -12.141 1 93.94 369 GLU A N 1
ATOM 2782 C CA . GLU A 1 369 ? -12.914 22.359 -11.711 1 93.94 369 GLU A CA 1
ATOM 2783 C C . GLU A 1 369 ? -14.133 23.266 -11.922 1 93.94 369 GLU A C 1
ATOM 2785 O O . GLU A 1 369 ? -15.219 22.781 -12.25 1 93.94 369 GLU A O 1
ATOM 2790 N N . LEU A 1 370 ? -13.953 24.562 -11.773 1 94.62 370 LEU A N 1
ATOM 2791 C CA . LEU A 1 370 ? -15.039 25.516 -11.906 1 94.62 370 LEU A CA 1
ATOM 2792 C C . LEU A 1 370 ? -15.219 25.953 -13.359 1 94.62 370 LEU A C 1
ATOM 2794 O O . LEU A 1 370 ? -16.109 26.734 -13.672 1 94.62 370 LEU A O 1
ATOM 2798 N N . GLY A 1 371 ? -14.336 25.438 -14.266 1 93.94 371 GLY A N 1
ATOM 2799 C CA . GLY A 1 371 ? -14.414 25.766 -15.688 1 93.94 371 GLY A CA 1
ATOM 2800 C C . GLY A 1 371 ? -13.984 27.188 -16 1 93.94 371 GLY A C 1
ATOM 2801 O O . GLY A 1 371 ? -14.398 27.75 -17 1 93.94 371 GLY A O 1
ATOM 2802 N N . LEU A 1 372 ? -13.227 27.75 -15.086 1 95.06 372 LEU A N 1
ATOM 2803 C CA . LEU A 1 372 ? -12.836 29.141 -15.242 1 95.06 372 LEU A CA 1
ATOM 2804 C C . LEU A 1 372 ? -11.531 29.266 -16.031 1 95.06 372 LEU A C 1
ATOM 2806 O O . LEU A 1 372 ? -11.188 30.344 -16.5 1 95.06 372 LEU A O 1
ATOM 2810 N N . ILE A 1 373 ? -10.805 28.141 -16.094 1 93.56 373 ILE A N 1
ATOM 2811 C CA . ILE A 1 373 ? -9.648 28.047 -16.969 1 93.56 373 ILE A CA 1
ATOM 2812 C C . ILE A 1 373 ? -9.664 26.719 -17.703 1 93.56 373 ILE A C 1
ATOM 2814 O O . ILE A 1 373 ? -10.422 25.812 -17.344 1 93.56 373 ILE A O 1
ATOM 2818 N N . ASP A 1 374 ? -8.875 26.656 -18.734 1 91.12 374 ASP A N 1
ATOM 2819 C CA . ASP A 1 374 ? -8.781 25.422 -19.5 1 91.12 374 ASP A CA 1
ATOM 2820 C C . ASP A 1 374 ? -7.418 24.766 -19.312 1 91.12 374 ASP A C 1
ATOM 2822 O O . ASP A 1 374 ? -6.496 25.375 -18.766 1 91.12 374 ASP A O 1
ATOM 2826 N N . GLN A 1 375 ? -7.371 23.531 -19.656 1 87.62 375 GLN A N 1
ATOM 2827 C CA . GLN A 1 375 ? -6.152 22.75 -19.531 1 87.62 375 GLN A CA 1
ATOM 2828 C C . GLN A 1 375 ? -4.988 23.406 -20.266 1 87.62 375 GLN A C 1
ATOM 2830 O O . GLN A 1 375 ? -3.836 23.297 -19.844 1 87.62 375 GLN A O 1
ATOM 2835 N N . SER A 1 376 ? -5.258 24.047 -21.297 1 84.88 376 SER A N 1
ATOM 2836 C CA . SER A 1 376 ? -4.227 24.703 -22.094 1 84.88 376 SER A CA 1
ATOM 2837 C C . SER A 1 376 ? -3.557 25.828 -21.328 1 84.88 376 SER A C 1
ATOM 2839 O O . SER A 1 376 ? -2.389 26.141 -21.562 1 84.88 376 SER A O 1
ATOM 2841 N N . THR A 1 377 ? -4.316 26.406 -20.375 1 83.5 377 THR A N 1
ATOM 2842 C CA . THR A 1 377 ? -3.793 27.5 -19.547 1 83.5 377 THR A CA 1
ATOM 2843 C C . THR A 1 377 ? -2.645 27 -18.672 1 83.5 377 THR A C 1
ATOM 2845 O O . THR A 1 377 ? -1.749 27.781 -18.328 1 83.5 377 THR A O 1
ATOM 2848 N N . LEU A 1 378 ? -2.689 25.734 -18.391 1 81.12 378 LEU A N 1
ATOM 2849 C CA . LEU A 1 378 ? -1.693 25.172 -17.484 1 81.12 378 LEU A CA 1
ATOM 2850 C C . LEU A 1 378 ? -0.315 25.156 -18.141 1 81.12 378 LEU A C 1
ATOM 2852 O O . LEU A 1 378 ? 0.704 25.125 -17.438 1 81.12 378 LEU A O 1
ATOM 2856 N N . PHE A 1 379 ? -0.329 25.219 -19.422 1 74.94 379 PHE A N 1
ATOM 2857 C CA . PHE A 1 379 ? 0.932 25.125 -20.156 1 74.94 379 PHE A CA 1
ATOM 2858 C C . PHE A 1 379 ? 1.416 26.5 -20.594 1 74.94 379 PHE A C 1
ATOM 2860 O O . PHE A 1 379 ? 2.482 26.625 -21.188 1 74.94 379 PHE A O 1
ATOM 2867 N N . LYS A 1 380 ? 0.624 27.453 -20.297 1 66.81 380 LYS A N 1
ATOM 2868 C CA . LYS A 1 380 ? 1.043 28.812 -20.609 1 66.81 380 LYS A CA 1
ATOM 2869 C C . LYS A 1 380 ? 2.211 29.25 -19.719 1 66.81 380 LYS A C 1
ATOM 2871 O O . LYS A 1 380 ? 2.08 29.328 -18.5 1 66.81 380 LYS A O 1
ATOM 2876 N N . THR A 1 381 ? 3.539 29.109 -20.109 1 62.81 381 THR A N 1
ATOM 2877 C CA . THR A 1 381 ? 4.699 29.516 -19.328 1 62.81 381 THR A CA 1
ATOM 2878 C C . THR A 1 381 ? 5.402 30.703 -19.969 1 62.81 381 THR A C 1
ATOM 2880 O O . THR A 1 381 ? 6.398 31.203 -19.438 1 62.81 381 THR A O 1
ATOM 2883 N N . GLY A 1 382 ? 4.965 31.188 -21 1 60.16 382 GLY A N 1
ATOM 2884 C CA . GLY A 1 382 ? 5.848 31.969 -21.859 1 60.16 382 GLY A CA 1
ATOM 2885 C C . GLY A 1 382 ? 6.262 33.281 -21.219 1 60.16 382 GLY A C 1
ATOM 2886 O O . GLY A 1 382 ? 7.262 33.875 -21.625 1 60.16 382 GLY A O 1
ATOM 2887 N N . SER A 1 383 ? 5.52 33.719 -20.203 1 70.62 383 SER A N 1
ATOM 2888 C CA . SER A 1 383 ? 5.918 35.031 -19.734 1 70.62 383 SER A CA 1
ATOM 2889 C C . SER A 1 383 ? 6.66 34.938 -18.406 1 70.62 383 SER A C 1
ATOM 2891 O O . SER A 1 383 ? 7.109 35.969 -17.859 1 70.62 383 SER A O 1
ATOM 2893 N N . LEU A 1 384 ? 6.828 33.688 -17.953 1 83.88 384 LEU A N 1
ATOM 2894 C CA . LEU A 1 384 ? 7.484 33.531 -16.656 1 83.88 384 LEU A CA 1
ATOM 2895 C C . LEU A 1 384 ? 8.859 32.875 -16.828 1 83.88 384 LEU A C 1
ATOM 2897 O O . LEU A 1 384 ? 9.039 32 -17.688 1 83.88 384 LEU A O 1
ATOM 2901 N N . ARG A 1 385 ? 9.82 33.344 -16.109 1 81.75 385 ARG A N 1
ATOM 2902 C CA . ARG A 1 385 ? 11.133 32.719 -16.125 1 81.75 385 ARG A CA 1
ATOM 2903 C C . ARG A 1 385 ? 11.086 31.328 -15.484 1 81.75 385 ARG A C 1
ATOM 2905 O O . ARG A 1 385 ? 10.547 31.172 -14.391 1 81.75 385 ARG A O 1
ATOM 2912 N N . PRO A 1 386 ? 11.578 30.359 -16.203 1 81.88 386 PRO A N 1
ATOM 2913 C CA . PRO A 1 386 ? 11.617 29.016 -15.594 1 81.88 386 PRO A CA 1
ATOM 2914 C C . PRO A 1 386 ? 12.594 28.922 -14.43 1 81.88 386 PRO A C 1
ATOM 2916 O O . PRO A 1 386 ? 13.609 29.625 -14.406 1 81.88 386 PRO A O 1
ATOM 2919 N N . LEU A 1 387 ? 12.242 28.109 -13.508 1 86.94 387 LEU A N 1
ATOM 2920 C CA . LEU A 1 387 ? 13.18 27.797 -12.43 1 86.94 387 LEU A CA 1
ATOM 2921 C C . LEU A 1 387 ? 14.133 26.688 -12.836 1 86.94 387 LEU A C 1
ATOM 2923 O O . LEU A 1 387 ? 13.711 25.547 -13.039 1 86.94 387 LEU A O 1
ATOM 2927 N N . THR A 1 388 ? 15.312 26.844 -13.156 1 82.69 388 THR A N 1
ATOM 2928 C CA . THR A 1 388 ? 16.234 25.906 -13.797 1 82.69 388 THR A CA 1
ATOM 2929 C C . THR A 1 388 ? 16.984 25.094 -12.758 1 82.69 388 THR A C 1
ATOM 2931 O O . THR A 1 388 ? 17.609 24.094 -13.086 1 82.69 388 THR A O 1
ATOM 2934 N N . SER A 1 389 ? 16.938 25.484 -11.531 1 88.62 389 SER A N 1
ATOM 2935 C CA . SER A 1 389 ? 17.656 24.75 -10.492 1 88.62 389 SER A CA 1
ATOM 2936 C C . SER A 1 389 ? 16.859 24.703 -9.195 1 88.62 389 SER A C 1
ATOM 2938 O O . SER A 1 389 ? 15.781 25.297 -9.102 1 88.62 389 SER A O 1
ATOM 2940 N N . TRP A 1 390 ? 17.438 23.938 -8.25 1 95.5 390 TRP A N 1
ATOM 2941 C CA . TRP A 1 390 ? 16.797 23.844 -6.945 1 95.5 390 TRP A CA 1
ATOM 2942 C C . TRP A 1 390 ? 17.281 24.953 -6.02 1 95.5 390 TRP A C 1
ATOM 2944 O O . TRP A 1 390 ? 16.969 24.969 -4.828 1 95.5 390 TRP A O 1
ATOM 2954 N N . SER A 1 391 ? 18 25.906 -6.59 1 95.88 391 SER A N 1
ATOM 2955 C CA . SER A 1 391 ? 18.469 27.031 -5.797 1 95.88 391 SER A CA 1
ATOM 2956 C C . SER A 1 391 ? 17.375 28.094 -5.652 1 95.88 391 SER A C 1
ATOM 2958 O O . SER A 1 391 ? 16.531 28.25 -6.535 1 95.88 391 SER A O 1
ATOM 2960 N N . LYS A 1 392 ? 17.422 28.797 -4.566 1 95 392 LYS A N 1
ATOM 2961 C CA . LYS A 1 392 ? 16.484 29.906 -4.387 1 95 392 LYS A CA 1
ATOM 2962 C C . LYS A 1 392 ? 16.797 31.062 -5.324 1 95 392 LYS A C 1
ATOM 2964 O O . LYS A 1 392 ? 17.938 31.531 -5.371 1 95 392 LYS A O 1
ATOM 2969 N N . VAL A 1 393 ? 15.82 31.5 -6.02 1 93.94 393 VAL A N 1
ATOM 2970 C CA . VAL A 1 393 ? 16.031 32.594 -6.945 1 93.94 393 VAL A CA 1
ATOM 2971 C C . VAL A 1 393 ? 16.125 33.906 -6.168 1 93.94 393 VAL A C 1
ATOM 2973 O O . VAL A 1 393 ? 15.609 34.031 -5.055 1 93.94 393 VAL A O 1
ATOM 2976 N N . THR A 1 394 ? 16.656 34.969 -6.77 1 90.94 394 THR A N 1
ATOM 2977 C CA . THR A 1 394 ? 16.938 36.219 -6.086 1 90.94 394 THR A CA 1
ATOM 2978 C C . THR A 1 394 ? 15.758 37.188 -6.195 1 90.94 394 THR A C 1
ATOM 2980 O O . THR A 1 394 ? 15.641 38.125 -5.41 1 90.94 394 THR A O 1
ATOM 2983 N N . TYR A 1 395 ? 14.914 37 -7.129 1 91.31 395 TYR A N 1
ATOM 2984 C CA . TYR A 1 395 ? 13.75 37.875 -7.277 1 91.31 395 TYR A CA 1
ATOM 2985 C C . TYR A 1 395 ? 12.508 37.219 -6.66 1 91.31 395 TYR A C 1
ATOM 2987 O O . TYR A 1 395 ? 12.484 36 -6.422 1 91.31 395 TYR A O 1
ATOM 2995 N N . SER A 1 396 ? 11.57 38.062 -6.391 1 94.5 396 SER A N 1
ATOM 2996 C CA . SER A 1 396 ? 10.328 37.562 -5.793 1 94.5 396 SER A CA 1
ATOM 2997 C C . SER A 1 396 ? 9.508 36.75 -6.797 1 94.5 396 SER A C 1
ATOM 2999 O O . SER A 1 396 ? 9.203 37.25 -7.887 1 94.5 396 SER A O 1
ATOM 3001 N N . THR A 1 397 ? 9.18 35.5 -6.477 1 94.88 397 THR A N 1
ATOM 3002 C CA . THR A 1 397 ? 8.375 34.625 -7.32 1 94.88 397 THR A CA 1
ATOM 3003 C C . THR A 1 397 ? 7.824 33.438 -6.512 1 94.88 397 THR A C 1
ATOM 3005 O O . THR A 1 397 ? 8.133 33.312 -5.324 1 94.88 397 THR A O 1
ATOM 3008 N N . GLN A 1 398 ? 6.984 32.719 -7.152 1 94.81 398 GLN A N 1
ATOM 3009 C CA . GLN A 1 398 ? 6.457 31.516 -6.531 1 94.81 398 GLN A CA 1
ATOM 3010 C C . GLN A 1 398 ? 7.477 30.375 -6.574 1 94.81 398 GLN A C 1
ATOM 3012 O O . GLN A 1 398 ? 7.809 29.875 -7.648 1 94.81 398 GLN A O 1
ATOM 3017 N N . GLN A 1 399 ? 8.055 30.062 -5.52 1 95.5 399 GLN A N 1
ATOM 3018 C CA . GLN A 1 399 ? 8.977 28.953 -5.309 1 95.5 399 GLN A CA 1
ATOM 3019 C C . GLN A 1 399 ? 8.836 28.391 -3.902 1 95.5 399 GLN A C 1
ATOM 3021 O O . GLN A 1 399 ? 9.25 29.016 -2.926 1 95.5 399 GLN A O 1
ATOM 3026 N N . ASP A 1 400 ? 8.328 27.172 -3.855 1 95.94 400 ASP A N 1
ATOM 3027 C CA . ASP A 1 400 ? 8.031 26.688 -2.51 1 95.94 400 ASP A CA 1
ATOM 3028 C C . ASP A 1 400 ? 9.016 25.594 -2.096 1 95.94 400 ASP A C 1
ATOM 3030 O O . ASP A 1 400 ? 8.977 25.109 -0.959 1 95.94 400 ASP A O 1
ATOM 3034 N N . ILE A 1 401 ? 9.891 25.078 -2.949 1 97.75 401 ILE A N 1
ATOM 3035 C CA . ILE A 1 401 ? 10.961 24.156 -2.592 1 97.75 401 ILE A CA 1
ATOM 3036 C C . ILE A 1 401 ? 12.297 24.688 -3.109 1 97.75 401 ILE A C 1
ATOM 3038 O O . ILE A 1 401 ? 12.391 25.156 -4.246 1 97.75 401 ILE A O 1
ATOM 3042 N N . TRP A 1 402 ? 13.328 24.656 -2.375 1 97.75 402 TRP A N 1
ATOM 3043 C CA . TRP A 1 402 ? 14.672 24.969 -2.842 1 97.75 402 TRP A CA 1
ATOM 3044 C C . TRP A 1 402 ? 15.727 24.297 -1.959 1 97.75 402 TRP A C 1
ATOM 3046 O O . TRP A 1 402 ? 15.406 23.797 -0.883 1 97.75 402 TRP A O 1
ATOM 3056 N N . VAL A 1 403 ? 16.922 24.203 -2.406 1 98 403 VAL A N 1
ATOM 3057 C CA . VAL A 1 403 ? 18.047 23.562 -1.723 1 98 403 VAL A CA 1
ATOM 3058 C C . VAL A 1 403 ? 19.203 24.547 -1.603 1 98 403 VAL A C 1
ATOM 3060 O O . VAL A 1 403 ? 19.547 25.219 -2.572 1 98 403 VAL A O 1
ATOM 3063 N N . ASP A 1 404 ? 19.672 24.719 -0.447 1 96.38 404 ASP A N 1
ATOM 3064 C CA . ASP A 1 404 ? 20.891 25.484 -0.18 1 96.38 404 ASP A CA 1
ATOM 3065 C C . ASP A 1 404 ? 22.031 24.578 0.281 1 96.38 404 ASP A C 1
ATOM 3067 O O . ASP A 1 404 ? 21.844 23.75 1.172 1 96.38 404 ASP A O 1
ATOM 3071 N N . PHE A 1 405 ? 23.188 24.688 -0.307 1 95.25 405 PHE A N 1
ATOM 3072 C CA . PHE A 1 405 ? 24.344 23.875 0.085 1 95.25 405 PHE A CA 1
ATOM 3073 C C . PHE A 1 405 ? 25.328 24.688 0.906 1 95.25 405 PHE A C 1
ATOM 3075 O O . PHE A 1 405 ? 25.547 25.875 0.623 1 95.25 405 PHE A O 1
ATOM 3082 N N . ALA A 1 406 ? 25.781 24.125 1.882 1 93.62 406 ALA A N 1
ATOM 3083 C CA . ALA A 1 406 ? 26.875 24.703 2.676 1 93.62 406 ALA A CA 1
ATOM 3084 C C . ALA A 1 406 ? 28.078 23.766 2.725 1 93.62 406 ALA A C 1
ATOM 3086 O O . ALA A 1 406 ? 27.922 22.547 2.592 1 93.62 406 ALA A O 1
ATOM 3087 N N . SER A 1 407 ? 29.203 24.391 2.916 1 87.81 407 SER A N 1
ATOM 3088 C CA . SER A 1 407 ? 30.422 23.594 3.021 1 87.81 407 SER A CA 1
ATOM 3089 C C . SER A 1 407 ? 30.547 22.938 4.391 1 87.81 407 SER A C 1
ATOM 3091 O O . SER A 1 407 ? 30.156 23.531 5.402 1 87.81 407 SER A O 1
ATOM 3093 N N . SER A 1 408 ? 30.984 21.812 4.43 1 82.19 408 SER A N 1
ATOM 3094 C CA . SER A 1 408 ? 31.344 21.078 5.641 1 82.19 408 SER A CA 1
ATOM 3095 C C . SER A 1 408 ? 32.844 20.906 5.746 1 82.19 408 SER A C 1
ATOM 3097 O O . SER A 1 408 ? 33.625 21.812 5.418 1 82.19 408 SER A O 1
ATOM 3099 N N . ALA A 1 409 ? 33.375 19.781 6.102 1 77.38 409 ALA A N 1
ATOM 3100 C CA . ALA A 1 409 ? 34.812 19.516 6.156 1 77.38 409 ALA A CA 1
ATOM 3101 C C . ALA A 1 409 ? 35.344 19.109 4.789 1 77.38 409 ALA A C 1
ATOM 3103 O O . ALA A 1 409 ? 34.75 18.266 4.109 1 77.38 409 ALA A O 1
ATOM 3104 N N . GLY A 1 410 ? 36.406 19.781 4.406 1 78 410 GLY A N 1
ATOM 3105 C CA . GLY A 1 410 ? 37.031 19.453 3.131 1 78 410 GLY A CA 1
ATOM 3106 C C . GLY A 1 410 ? 36.125 19.734 1.945 1 78 410 GLY A C 1
ATOM 3107 O O . GLY A 1 410 ? 35.594 20.844 1.804 1 78 410 GLY A O 1
ATOM 3108 N N . LYS A 1 411 ? 35.875 18.656 1.143 1 82.06 411 LYS A N 1
ATOM 3109 C CA . LYS A 1 411 ? 35.062 18.766 -0.072 1 82.06 411 LYS A CA 1
ATOM 3110 C C . LYS A 1 411 ? 33.625 18.312 0.181 1 82.06 411 LYS A C 1
ATOM 3112 O O . LYS A 1 411 ? 32.812 18.234 -0.75 1 82.06 411 LYS A O 1
ATOM 3117 N N . HIS A 1 412 ? 33.312 18.156 1.495 1 88.19 412 HIS A N 1
ATOM 3118 C CA . HIS A 1 412 ? 31.984 17.641 1.79 1 88.19 412 HIS A CA 1
ATOM 3119 C C . HIS A 1 412 ? 30.984 18.781 2.002 1 88.19 412 HIS A C 1
ATOM 3121 O O . HIS A 1 412 ? 31.375 19.906 2.279 1 88.19 412 HIS A O 1
ATOM 3127 N N . ARG A 1 413 ? 29.766 18.469 1.736 1 93.81 413 ARG A N 1
ATOM 3128 C CA . ARG A 1 413 ? 28.719 19.469 1.777 1 93.81 413 ARG A CA 1
ATOM 3129 C C . ARG A 1 413 ? 27.547 19.016 2.646 1 93.81 413 ARG A C 1
ATOM 3131 O O . ARG A 1 413 ? 27.422 17.828 2.943 1 93.81 413 ARG A O 1
ATOM 3138 N N . ILE A 1 414 ? 26.859 20 3.117 1 96.56 414 ILE A N 1
ATOM 3139 C CA . ILE A 1 414 ? 25.578 19.812 3.781 1 96.56 414 ILE A CA 1
ATOM 3140 C C . ILE A 1 414 ? 24.469 20.469 2.957 1 96.56 414 ILE A C 1
ATOM 3142 O O . ILE A 1 414 ? 24.625 21.609 2.49 1 96.56 414 ILE A O 1
ATOM 3146 N N . ALA A 1 415 ? 23.438 19.75 2.691 1 97.81 415 ALA A N 1
ATOM 3147 C CA . ALA A 1 415 ? 22.312 20.297 1.933 1 97.81 415 ALA A CA 1
ATOM 3148 C C . ALA A 1 415 ? 21.172 20.703 2.857 1 97.81 415 ALA A C 1
ATOM 3150 O O . ALA A 1 415 ? 20.719 19.891 3.68 1 97.81 415 ALA A O 1
ATOM 3151 N N . PHE A 1 416 ? 20.781 21.938 2.816 1 97.88 416 PHE A N 1
ATOM 3152 C CA . PHE A 1 416 ? 19.594 22.422 3.5 1 97.88 416 PHE A CA 1
ATOM 3153 C C . PHE A 1 416 ? 18.406 22.484 2.545 1 97.88 416 PHE A C 1
ATOM 3155 O O . PHE A 1 416 ? 18.406 23.266 1.589 1 97.88 416 PHE A O 1
ATOM 3162 N N . VAL A 1 417 ? 17.375 21.641 2.762 1 98.56 417 VAL A N 1
ATOM 3163 C CA . VAL A 1 417 ? 16.234 21.547 1.869 1 98.56 417 VAL A CA 1
ATOM 3164 C C . VAL A 1 417 ? 15.039 22.281 2.479 1 98.56 417 VAL A C 1
ATOM 3166 O O . VAL A 1 417 ? 14.562 21.906 3.555 1 98.56 417 VAL A O 1
ATOM 3169 N N . TYR A 1 418 ? 14.555 23.25 1.785 1 97.56 418 TYR A N 1
ATOM 3170 C CA . TYR A 1 418 ? 13.406 24.031 2.217 1 97.56 418 TYR A CA 1
ATOM 3171 C C . TYR A 1 418 ? 12.156 23.641 1.437 1 97.56 418 TYR A C 1
ATOM 3173 O O . TYR A 1 418 ? 12.219 23.406 0.228 1 97.56 418 TYR A O 1
ATOM 3181 N N . PHE A 1 419 ? 11.023 23.516 2.111 1 97.69 419 PHE A N 1
ATOM 3182 C CA . PHE A 1 419 ? 9.734 23.312 1.453 1 97.69 419 PHE A CA 1
ATOM 3183 C C . PHE A 1 419 ? 8.641 24.109 2.158 1 97.69 419 PHE A C 1
ATOM 3185 O O . PHE A 1 419 ? 8.047 23.625 3.129 1 97.69 419 PHE A O 1
ATOM 3192 N N . GLU A 1 420 ? 8.281 25.203 1.623 1 95.38 420 GLU A N 1
ATOM 3193 C CA . GLU A 1 420 ? 7.305 26.141 2.16 1 95.38 420 GLU A CA 1
ATOM 3194 C C . GLU A 1 420 ? 5.91 25.875 1.604 1 95.38 420 GLU A C 1
ATOM 3196 O O . GLU A 1 420 ? 5.414 26.625 0.763 1 95.38 420 GLU A O 1
ATOM 3201 N N . PHE A 1 421 ? 5.273 24.891 2.148 1 96.44 421 PHE A N 1
ATOM 3202 C CA . PHE A 1 421 ? 3.939 24.5 1.702 1 96.44 421 PHE A CA 1
ATOM 3203 C C . PHE A 1 421 ? 2.869 25.219 2.523 1 96.44 421 PHE A C 1
ATOM 3205 O O . PHE A 1 421 ? 3.031 25.406 3.73 1 96.44 421 PHE A O 1
ATOM 3212 N N . TYR A 1 422 ? 1.812 25.609 1.89 1 94.81 422 TYR A N 1
ATOM 3213 C CA . TYR A 1 422 ? 0.714 26.344 2.504 1 94.81 422 TYR A CA 1
ATOM 3214 C C . TYR A 1 422 ? 0.16 25.594 3.709 1 94.81 422 TYR A C 1
ATOM 3216 O O . TYR A 1 422 ? -0.303 24.453 3.582 1 94.81 422 TYR A O 1
ATOM 3224 N N . ASN A 1 423 ? 0.299 26.188 4.883 1 92.94 423 ASN A N 1
ATOM 3225 C CA . ASN A 1 423 ? -0.175 25.672 6.164 1 92.94 423 ASN A CA 1
ATOM 3226 C C . ASN A 1 423 ? 0.522 24.359 6.535 1 92.94 423 ASN A C 1
ATOM 3228 O O . ASN A 1 423 ? -0.004 23.578 7.324 1 92.94 423 ASN A O 1
ATOM 3232 N N . GLY A 1 424 ? 1.568 24 5.914 1 96.06 424 GLY A N 1
ATOM 3233 C CA . GLY A 1 424 ? 2.387 22.844 6.246 1 96.06 424 GLY A CA 1
ATOM 3234 C C . GLY A 1 424 ? 1.833 21.547 5.703 1 96.06 424 GLY A C 1
ATOM 3235 O O . GLY A 1 424 ? 2.373 20.469 5.977 1 96.06 424 GLY A O 1
ATOM 3236 N N . ALA A 1 425 ? 0.715 21.594 4.965 1 96.81 425 ALA A N 1
ATOM 3237 C CA . ALA A 1 425 ? 0.108 20.406 4.375 1 96.81 425 ALA A CA 1
ATOM 3238 C C . ALA A 1 425 ? 0.841 19.984 3.104 1 96.81 425 ALA A C 1
ATOM 3240 O O . ALA A 1 425 ? 1.26 20.844 2.314 1 96.81 425 ALA A O 1
ATOM 3241 N N . MET A 1 426 ? 0.975 18.719 2.879 1 98.06 426 MET A N 1
ATOM 3242 C CA . MET A 1 426 ? 1.729 18.219 1.732 1 98.06 426 MET A CA 1
ATOM 3243 C C . MET A 1 426 ? 0.845 17.359 0.835 1 98.06 426 MET A C 1
ATOM 3245 O O . MET A 1 426 ? 0.545 16.219 1.168 1 98.06 426 MET A O 1
ATOM 3249 N N . SER A 1 427 ? 0.519 17.906 -0.316 1 98.12 427 SER A N 1
ATOM 3250 C CA . SER A 1 427 ? -0.28 17.156 -1.276 1 98.12 427 SER A CA 1
ATOM 3251 C C . SER A 1 427 ? 0.565 16.109 -2.002 1 98.12 427 SER A C 1
ATOM 3253 O O . SER A 1 427 ? 1.793 16.109 -1.885 1 98.12 427 SER A O 1
ATOM 3255 N N . THR A 1 428 ? -0.082 15.234 -2.713 1 97.5 428 THR A N 1
ATOM 3256 C CA . THR A 1 428 ? 0.602 14.211 -3.49 1 97.5 428 THR A CA 1
ATOM 3257 C C . THR A 1 428 ? 1.619 14.836 -4.438 1 97.5 428 THR A C 1
ATOM 3259 O O . THR A 1 428 ? 2.764 14.383 -4.516 1 97.5 428 THR A O 1
ATOM 3262 N N . SER A 1 429 ? 1.202 15.867 -5.148 1 96.31 429 SER A N 1
ATOM 3263 C CA . SER A 1 429 ? 2.074 16.547 -6.109 1 96.31 429 SER A CA 1
ATOM 3264 C C . SER A 1 429 ? 3.248 17.219 -5.406 1 96.31 429 SER A C 1
ATOM 3266 O O . SER A 1 429 ? 4.371 17.219 -5.922 1 96.31 429 SER A O 1
ATOM 3268 N N . GLN A 1 430 ? 2.975 17.781 -4.312 1 97.62 430 GLN A N 1
ATOM 3269 C CA . GLN A 1 430 ? 4.031 18.438 -3.549 1 97.62 430 GLN A CA 1
ATOM 3270 C C . GLN A 1 430 ? 5.047 17.422 -3.035 1 97.62 430 GLN A C 1
ATOM 3272 O O . GLN A 1 430 ? 6.254 17.672 -3.062 1 97.62 430 GLN A O 1
ATOM 3277 N N . CYS A 1 431 ? 4.586 16.297 -2.535 1 98.31 431 CYS A N 1
ATOM 3278 C CA . CYS A 1 431 ? 5.488 15.234 -2.115 1 98.31 431 CYS A CA 1
ATOM 3279 C C . CYS A 1 431 ? 6.363 14.773 -3.275 1 98.31 431 CYS A C 1
ATOM 3281 O O . CYS A 1 431 ? 7.555 14.523 -3.098 1 98.31 431 CYS A O 1
ATOM 3283 N N . SER A 1 432 ? 5.723 14.633 -4.438 1 97.06 432 SER A N 1
ATOM 3284 C CA . SER A 1 432 ? 6.473 14.227 -5.617 1 97.06 432 SER A CA 1
ATOM 3285 C C . SER A 1 432 ? 7.594 15.211 -5.93 1 97.06 432 SER A C 1
ATOM 3287 O O . SER A 1 432 ? 8.719 14.805 -6.223 1 97.06 432 SER A O 1
ATOM 3289 N N . ARG A 1 433 ? 7.324 16.469 -5.875 1 96.62 433 ARG A N 1
ATOM 3290 C CA . ARG A 1 433 ? 8.336 17.484 -6.148 1 96.62 433 ARG A CA 1
ATOM 3291 C C . ARG A 1 433 ? 9.422 17.484 -5.082 1 96.62 433 ARG A C 1
ATOM 3293 O O . ARG A 1 433 ? 10.602 17.703 -5.383 1 96.62 433 ARG A O 1
ATOM 3300 N N . LEU A 1 434 ? 9.008 17.328 -3.859 1 98.25 434 LEU A N 1
ATOM 3301 C CA . LEU A 1 434 ? 9.992 17.25 -2.787 1 98.25 434 LEU A CA 1
ATOM 3302 C C . LEU A 1 434 ? 10.922 16.062 -2.99 1 98.25 434 LEU A C 1
ATOM 3304 O O . LEU A 1 434 ? 12.125 16.156 -2.746 1 98.25 434 LEU A O 1
ATOM 3308 N N . ILE A 1 435 ? 10.375 14.883 -3.387 1 98.12 435 ILE A N 1
ATOM 3309 C CA . ILE A 1 435 ? 11.172 13.695 -3.672 1 98.12 435 ILE A CA 1
ATOM 3310 C C . ILE A 1 435 ? 12.18 14 -4.777 1 98.12 435 ILE A C 1
ATOM 3312 O O . ILE A 1 435 ? 13.344 13.609 -4.695 1 98.12 435 ILE A O 1
ATOM 3316 N N . GLU A 1 436 ? 11.727 14.719 -5.82 1 96.38 436 GLU A N 1
ATOM 3317 C CA . GLU A 1 436 ? 12.633 15.109 -6.895 1 96.38 436 GLU A CA 1
ATOM 3318 C C . GLU A 1 436 ? 13.789 15.953 -6.363 1 96.38 436 GLU A C 1
ATOM 3320 O O . GLU A 1 436 ? 14.938 15.766 -6.766 1 96.38 436 GLU A O 1
ATOM 3325 N N . ALA A 1 437 ? 13.492 16.875 -5.496 1 97.88 437 ALA A N 1
ATOM 3326 C CA . ALA A 1 437 ? 14.523 17.703 -4.879 1 97.88 437 ALA A CA 1
ATOM 3327 C C . ALA A 1 437 ? 15.484 16.844 -4.059 1 97.88 437 ALA A C 1
ATOM 3329 O O . ALA A 1 437 ? 16.703 17.062 -4.102 1 97.88 437 ALA A O 1
ATOM 3330 N N . LEU A 1 438 ? 14.969 15.961 -3.34 1 98.31 438 LEU A N 1
ATOM 3331 C CA . LEU A 1 438 ? 15.789 15.094 -2.494 1 98.31 438 LEU A CA 1
ATOM 3332 C C . LEU A 1 438 ? 16.641 14.164 -3.342 1 98.31 438 LEU A C 1
ATOM 3334 O O . LEU A 1 438 ? 17.781 13.836 -2.963 1 98.31 438 LEU A O 1
ATOM 3338 N N . GLU A 1 439 ? 16.062 13.664 -4.402 1 95.88 439 GLU A N 1
ATOM 3339 C CA . GLU A 1 439 ? 16.844 12.852 -5.336 1 95.88 439 GLU A CA 1
ATOM 3340 C C . GLU A 1 439 ? 18.016 13.648 -5.91 1 95.88 439 GLU A C 1
ATOM 3342 O O . GLU A 1 439 ? 19.109 13.125 -6.055 1 95.88 439 GLU A O 1
ATOM 3347 N N . PHE A 1 440 ? 17.797 14.891 -6.258 1 96.81 440 PHE A N 1
ATOM 3348 C CA . PHE A 1 440 ? 18.859 15.789 -6.691 1 96.81 440 PHE A CA 1
ATOM 3349 C C . PHE A 1 440 ? 19.953 15.898 -5.629 1 96.81 440 PHE A C 1
ATOM 3351 O O . PHE A 1 440 ? 21.141 15.781 -5.934 1 96.81 440 PHE A O 1
ATOM 3358 N N . VAL A 1 441 ? 19.516 16.094 -4.453 1 97.75 441 VAL A N 1
ATOM 3359 C CA . VAL A 1 441 ? 20.453 16.203 -3.338 1 97.75 441 VAL A CA 1
ATOM 3360 C C . VAL A 1 441 ? 21.234 14.898 -3.188 1 97.75 441 VAL A C 1
ATOM 3362 O O . VAL A 1 441 ? 22.453 14.922 -3.035 1 97.75 441 VAL A O 1
ATOM 3365 N N . ALA A 1 442 ? 20.594 13.75 -3.242 1 96.25 442 ALA A N 1
ATOM 3366 C CA . ALA A 1 442 ? 21.188 12.438 -3.049 1 96.25 442 ALA A CA 1
ATOM 3367 C C . ALA A 1 442 ? 22.188 12.117 -4.156 1 96.25 442 ALA A C 1
ATOM 3369 O O . ALA A 1 442 ? 23.078 11.273 -3.984 1 96.25 442 ALA A O 1
ATOM 3370 N N . SER A 1 443 ? 22.016 12.727 -5.262 1 93.62 443 SER A N 1
ATOM 3371 C CA . SER A 1 443 ? 22.875 12.461 -6.406 1 93.62 443 SER A CA 1
ATOM 3372 C C . SER A 1 443 ? 24.25 13.094 -6.211 1 93.62 443 SER A C 1
ATOM 3374 O O . SER A 1 443 ? 25.203 12.758 -6.922 1 93.62 443 SER A O 1
ATOM 3376 N N . HIS A 1 444 ? 24.359 13.891 -5.215 1 91.81 444 HIS A N 1
ATOM 3377 C CA . HIS A 1 444 ? 25.656 14.492 -4.934 1 91.81 444 HIS A CA 1
ATOM 3378 C C . HIS A 1 444 ? 26.578 13.516 -4.215 1 91.81 444 HIS A C 1
ATOM 3380 O O . HIS A 1 444 ? 26.172 12.883 -3.238 1 91.81 444 HIS A O 1
ATOM 3386 N N . GLU A 1 445 ? 27.812 13.156 -4.59 1 84.81 445 GLU A N 1
ATOM 3387 C CA . GLU A 1 445 ? 28.719 12.133 -4.074 1 84.81 445 GLU A CA 1
ATOM 3388 C C . GLU A 1 445 ? 29.328 12.555 -2.744 1 84.81 445 GLU A C 1
ATOM 3390 O O . GLU A 1 445 ? 29.594 11.719 -1.88 1 84.81 445 GLU A O 1
ATOM 3395 N N . SER A 1 446 ? 29.531 13.898 -2.48 1 90.12 446 SER A N 1
ATOM 3396 C CA . SER A 1 446 ? 30.203 14.367 -1.271 1 90.12 446 SER A CA 1
ATOM 3397 C C . SER A 1 446 ? 29.234 15.094 -0.347 1 90.12 446 SER A C 1
ATOM 3399 O O . SER A 1 446 ? 29.5 16.219 0.09 1 90.12 446 SER A O 1
ATOM 3401 N N . LEU A 1 447 ? 28.234 14.328 0.06 1 94.81 447 LEU A N 1
ATOM 3402 C CA . LEU A 1 447 ? 27.219 14.883 0.956 1 94.81 447 LEU A CA 1
ATOM 3403 C C . LEU A 1 447 ? 27.312 14.242 2.338 1 94.81 447 LEU A C 1
ATOM 3405 O O . LEU A 1 447 ? 27.266 13.016 2.463 1 94.81 447 LEU A O 1
ATOM 3409 N N . ASP A 1 448 ? 27.5 15.109 3.35 1 95.44 448 ASP A N 1
ATOM 3410 C CA . ASP A 1 448 ? 27.594 14.609 4.719 1 95.44 448 ASP A CA 1
ATOM 3411 C C . ASP A 1 448 ? 26.219 14.508 5.367 1 95.44 448 ASP A C 1
ATOM 3413 O O . ASP A 1 448 ? 25.953 13.594 6.152 1 95.44 448 ASP A O 1
ATOM 3417 N N . ALA A 1 449 ? 25.406 15.5 5.07 1 97.38 449 ALA A N 1
ATOM 3418 C CA . ALA A 1 449 ? 24.094 15.555 5.727 1 97.38 449 ALA A CA 1
ATOM 3419 C C . ALA A 1 449 ? 23.078 16.266 4.855 1 97.38 449 ALA A C 1
ATOM 3421 O O . ALA A 1 449 ? 23.422 17.094 4.016 1 97.38 449 ALA A O 1
ATOM 3422 N N . VAL A 1 450 ? 21.875 15.891 5.004 1 98.25 450 VAL A N 1
ATOM 3423 C CA . VAL A 1 450 ? 20.734 16.594 4.445 1 98.25 450 VAL A CA 1
ATOM 3424 C C . VAL A 1 450 ? 19.828 17.094 5.578 1 98.25 450 VAL A C 1
ATOM 3426 O O . VAL A 1 450 ? 19.5 16.328 6.484 1 98.25 450 VAL A O 1
ATOM 3429 N N . VAL A 1 451 ? 19.531 18.359 5.602 1 98.56 451 VAL A N 1
ATOM 3430 C CA . VAL A 1 451 ? 18.719 18.984 6.641 1 98.56 451 VAL A CA 1
ATOM 3431 C C . VAL A 1 451 ? 17.375 19.422 6.051 1 98.56 451 VAL A C 1
ATOM 3433 O O . VAL A 1 451 ? 17.328 20.281 5.168 1 98.56 451 VAL A O 1
ATOM 3436 N N . LEU A 1 452 ? 16.312 18.797 6.5 1 98.75 452 LEU A N 1
ATOM 3437 C CA . LEU A 1 452 ? 14.977 19.25 6.125 1 98.75 452 LEU A CA 1
ATOM 3438 C C . LEU A 1 452 ? 14.555 20.453 6.957 1 98.75 452 LEU A C 1
ATOM 3440 O O . LEU A 1 452 ? 14.359 20.344 8.164 1 98.75 452 LEU A O 1
ATOM 3444 N N . MET A 1 453 ? 14.359 21.547 6.336 1 97.56 453 MET A N 1
ATOM 3445 C CA . MET A 1 453 ? 14.125 22.812 7.035 1 97.56 453 MET A CA 1
ATOM 3446 C C . MET A 1 453 ? 12.633 23.094 7.148 1 97.56 453 MET A C 1
ATOM 3448 O O . MET A 1 453 ? 12.211 23.891 7.988 1 97.56 453 MET A O 1
ATOM 3452 N N . GLY A 1 454 ? 11.797 22.438 6.301 1 95 454 GLY A N 1
ATOM 3453 C CA . GLY A 1 454 ? 10.375 22.703 6.312 1 95 454 GLY A CA 1
ATOM 3454 C C . GLY A 1 454 ? 10.039 24.172 6.074 1 95 454 GLY A C 1
ATOM 3455 O O . GLY A 1 454 ? 10.805 24.891 5.422 1 95 454 GLY A O 1
ATOM 3456 N N . SER A 1 455 ? 8.836 24.547 6.469 1 87.88 455 SER A N 1
ATOM 3457 C CA . SER A 1 455 ? 8.406 25.938 6.371 1 87.88 455 SER A CA 1
ATOM 3458 C C . SER A 1 455 ? 8.695 26.703 7.656 1 87.88 455 SER A C 1
ATOM 3460 O O . SER A 1 455 ? 9.039 26.094 8.68 1 87.88 455 SER A O 1
ATOM 3462 N N . GLU A 1 456 ? 8.586 27.984 7.613 1 86.31 456 GLU A N 1
ATOM 3463 C CA . GLU A 1 456 ? 8.914 28.828 8.758 1 86.31 456 GLU A CA 1
ATOM 3464 C C . GLU A 1 456 ? 7.844 28.719 9.836 1 86.31 456 GLU A C 1
ATOM 3466 O O . GLU A 1 456 ? 8.156 28.703 11.031 1 86.31 456 GLU A O 1
ATOM 3471 N N . SER A 1 457 ? 6.641 28.672 9.445 1 89.25 457 SER A N 1
ATOM 3472 C CA . SER A 1 457 ? 5.559 28.672 10.43 1 89.25 457 SER A CA 1
ATOM 3473 C C . SER A 1 457 ? 5.152 27.25 10.797 1 89.25 457 SER A C 1
ATOM 3475 O O . SER A 1 457 ? 4.805 26.969 11.945 1 89.25 457 SER A O 1
ATOM 3477 N N . TYR A 1 458 ? 5.059 26.406 9.867 1 94.19 458 TYR A N 1
ATOM 3478 C CA . TYR A 1 458 ? 4.879 24.969 10.039 1 94.19 458 TYR A CA 1
ATOM 3479 C C . TYR A 1 458 ? 6.023 24.188 9.398 1 94.19 458 TYR A C 1
ATOM 3481 O O . TYR A 1 458 ? 6.383 24.438 8.25 1 94.19 458 TYR A O 1
ATOM 3489 N N . PHE A 1 459 ? 6.551 23.297 10.188 1 97.06 459 PHE A N 1
ATOM 3490 C CA . PHE A 1 459 ? 7.438 22.344 9.531 1 97.06 459 PHE A CA 1
ATOM 3491 C C . PHE A 1 459 ? 6.672 21.484 8.531 1 97.06 459 PHE A C 1
ATOM 3493 O O . PHE A 1 459 ? 6.957 21.516 7.332 1 97.06 459 PHE A O 1
ATOM 3500 N N . SER A 1 460 ? 5.73 20.781 9.016 1 97.75 460 SER A N 1
ATOM 3501 C CA . SER A 1 460 ? 4.816 19.969 8.211 1 97.75 460 SER A CA 1
ATOM 3502 C C . SER A 1 460 ? 3.625 19.5 9.039 1 97.75 460 SER A C 1
ATOM 3504 O O . SER A 1 460 ? 3.762 19.219 10.234 1 97.75 460 SER A O 1
ATOM 3506 N N . ASN A 1 461 ? 2.496 19.406 8.352 1 97.31 461 ASN A N 1
ATOM 3507 C CA . ASN A 1 461 ? 1.303 18.891 9.016 1 97.31 461 ASN A CA 1
ATOM 3508 C C . ASN A 1 461 ? 0.834 17.578 8.383 1 97.31 461 ASN A C 1
ATOM 3510 O O . ASN A 1 461 ? -0.286 17.125 8.633 1 97.31 461 ASN A O 1
ATOM 3514 N N . GLY A 1 462 ? 1.687 17.047 7.539 1 97.75 462 GLY A N 1
ATOM 3515 C CA . GLY A 1 462 ? 1.318 15.781 6.918 1 97.75 462 GLY A CA 1
ATOM 3516 C C . GLY A 1 462 ? 0.491 15.961 5.66 1 97.75 462 GLY A C 1
ATOM 3517 O O . GLY A 1 462 ? 0.755 16.859 4.855 1 97.75 462 GLY A O 1
ATOM 3518 N N . ILE A 1 463 ? -0.446 15.078 5.402 1 97.75 463 ILE A N 1
ATOM 3519 C CA . ILE A 1 463 ? -1.164 15.016 4.133 1 97.75 463 ILE A CA 1
ATOM 3520 C C . ILE A 1 463 ? -2.068 16.234 3.994 1 97.75 463 ILE A C 1
ATOM 3522 O O . ILE A 1 463 ? -2.445 16.859 4.992 1 97.75 463 ILE A O 1
ATOM 3526 N N . ALA A 1 464 ? -2.443 16.562 2.768 1 98.38 464 ALA A N 1
ATOM 3527 C CA . ALA A 1 464 ? -3.203 17.781 2.461 1 98.38 464 ALA A CA 1
ATOM 3528 C C . ALA A 1 464 ? -4.703 17.5 2.469 1 98.38 464 ALA A C 1
ATOM 3530 O O . ALA A 1 464 ? -5.309 17.281 1.416 1 98.38 464 ALA A O 1
ATOM 3531 N N . LEU A 1 465 ? -5.336 17.734 3.598 1 98.38 465 LEU A N 1
ATOM 3532 C CA . LEU A 1 465 ? -6.73 17.359 3.816 1 98.38 465 LEU A CA 1
ATOM 3533 C C . LEU A 1 465 ? -7.66 18.172 2.934 1 98.38 465 LEU A C 1
ATOM 3535 O O . LEU A 1 465 ? -8.695 17.672 2.488 1 98.38 465 LEU A O 1
ATOM 3539 N N . ASN A 1 466 ? -7.316 19.453 2.65 1 98.12 466 ASN A N 1
ATOM 3540 C CA . ASN A 1 466 ? -8.148 20.266 1.771 1 98.12 466 ASN A CA 1
ATOM 3541 C C . ASN A 1 466 ? -8.188 19.703 0.354 1 98.12 466 ASN A C 1
ATOM 3543 O O . ASN A 1 466 ? -9.25 19.625 -0.261 1 98.12 466 ASN A O 1
ATOM 3547 N N . VAL A 1 467 ? -7.02 19.328 -0.128 1 98.38 467 VAL A N 1
ATOM 3548 C CA . VAL A 1 467 ? -6.93 18.734 -1.458 1 98.38 467 VAL A CA 1
ATOM 3549 C C . VAL A 1 467 ? -7.719 17.438 -1.496 1 98.38 467 VAL A C 1
ATOM 3551 O O . VAL A 1 467 ? -8.43 17.156 -2.463 1 98.38 467 VAL A O 1
ATOM 3554 N N . ILE A 1 468 ? -7.621 16.656 -0.477 1 98.38 468 ILE A N 1
ATOM 3555 C CA . ILE A 1 468 ? -8.289 15.359 -0.369 1 98.38 468 ILE A CA 1
ATOM 3556 C C . ILE A 1 468 ? -9.805 15.57 -0.356 1 98.38 468 ILE A C 1
ATOM 3558 O O . ILE A 1 468 ? -10.531 14.906 -1.1 1 98.38 468 ILE A O 1
ATOM 3562 N N . GLU A 1 469 ? -10.305 16.516 0.476 1 97.81 469 GLU A N 1
ATOM 3563 C CA . GLU A 1 469 ? -11.734 16.766 0.611 1 97.81 469 GLU A CA 1
ATOM 3564 C C . GLU A 1 469 ? -12.328 17.281 -0.692 1 97.81 469 GLU A C 1
ATOM 3566 O O . GLU A 1 469 ? -13.492 17.016 -1.003 1 97.81 469 GLU A O 1
ATOM 3571 N N . ALA A 1 470 ? -11.57 17.969 -1.479 1 97.31 470 ALA A N 1
ATOM 3572 C CA . ALA A 1 470 ? -12.031 18.562 -2.73 1 97.31 470 ALA A CA 1
ATOM 3573 C C . ALA A 1 470 ? -12.086 17.516 -3.846 1 97.31 470 ALA A C 1
ATOM 3575 O O . ALA A 1 470 ? -12.727 17.734 -4.879 1 97.31 470 ALA A O 1
ATOM 3576 N N . SER A 1 471 ? -11.469 16.406 -3.619 1 97 471 SER A N 1
ATOM 3577 C CA . SER A 1 471 ? -11.383 15.375 -4.641 1 97 471 SER A CA 1
ATOM 3578 C C . SER A 1 471 ? -12.727 14.68 -4.836 1 97 471 SER A C 1
ATOM 3580 O O . SER A 1 471 ? -13.508 14.547 -3.891 1 97 471 SER A O 1
ATOM 3582 N N . SER A 1 472 ? -12.977 14.242 -6.133 1 94.62 472 SER A N 1
ATOM 3583 C CA . SER A 1 472 ? -14.164 13.445 -6.422 1 94.62 472 SER A CA 1
ATOM 3584 C C . SER A 1 472 ? -14.062 12.062 -5.789 1 94.62 472 SER A C 1
ATOM 3586 O O . SER A 1 472 ? -15.07 11.375 -5.633 1 94.62 472 SER A O 1
ATOM 3588 N N . ASP A 1 473 ? -12.891 11.68 -5.387 1 95 473 ASP A N 1
ATOM 3589 C CA . ASP A 1 473 ? -12.594 10.422 -4.699 1 95 473 ASP A CA 1
ATOM 3590 C C . ASP A 1 473 ? -11.672 10.656 -3.502 1 95 473 ASP A C 1
ATOM 3592 O O . ASP A 1 473 ? -10.492 10.32 -3.545 1 95 473 ASP A O 1
ATOM 3596 N N . PRO A 1 474 ? -12.25 11.148 -2.428 1 97 474 PRO A N 1
ATOM 3597 C CA . PRO A 1 474 ? -11.422 11.508 -1.273 1 97 474 PRO A CA 1
ATOM 3598 C C . PRO A 1 474 ? -10.602 10.336 -0.745 1 97 474 PRO A C 1
ATOM 3600 O O . PRO A 1 474 ? -9.445 10.516 -0.354 1 97 474 PRO A O 1
ATOM 3603 N N . SER A 1 475 ? -11.18 9.117 -0.726 1 95.75 475 SER A N 1
ATOM 3604 C CA . SER A 1 475 ? -10.438 7.949 -0.271 1 95.75 475 SER A CA 1
ATOM 3605 C C . SER A 1 475 ? -9.242 7.668 -1.172 1 95.75 475 SER A C 1
ATOM 3607 O O . SER A 1 475 ? -8.141 7.414 -0.685 1 95.75 475 SER A O 1
ATOM 3609 N N . GLY A 1 476 ? -9.516 7.691 -2.457 1 95.19 476 GLY A N 1
ATOM 3610 C CA . GLY A 1 476 ? -8.43 7.492 -3.408 1 95.19 476 GLY A CA 1
ATOM 3611 C C . GLY A 1 476 ? -7.336 8.531 -3.293 1 95.19 476 GLY A C 1
ATOM 3612 O O . GLY A 1 476 ? -6.148 8.203 -3.361 1 95.19 476 GLY A O 1
ATOM 3613 N N . GLU A 1 477 ? -7.688 9.797 -3.127 1 97.44 477 GLU A N 1
ATOM 3614 C CA . GLU A 1 477 ? -6.703 10.867 -2.98 1 97.44 477 GLU A CA 1
ATOM 3615 C C . GLU A 1 477 ? -5.922 10.719 -1.677 1 97.44 477 GLU A C 1
ATOM 3617 O O . GLU A 1 477 ? -4.715 10.977 -1.64 1 97.44 477 GLU A O 1
ATOM 3622 N N . SER A 1 478 ? -6.629 10.383 -0.619 1 98.31 478 SER A N 1
ATOM 3623 C CA . SER A 1 478 ? -5.941 10.117 0.64 1 98.31 478 SER A CA 1
ATOM 3624 C C . SER A 1 478 ? -4.867 9.047 0.469 1 98.31 478 SER A C 1
ATOM 3626 O O . SER A 1 478 ? -3.756 9.188 0.983 1 98.31 478 SER A O 1
ATOM 3628 N N . TRP A 1 479 ? -5.25 7.996 -0.232 1 97.94 479 TRP A N 1
ATOM 3629 C CA . TRP A 1 479 ? -4.359 6.859 -0.463 1 97.94 479 TRP A CA 1
ATOM 3630 C C . TRP A 1 479 ? -3.133 7.285 -1.262 1 97.94 479 TRP A C 1
ATOM 3632 O O . TRP A 1 479 ? -2.002 6.965 -0.891 1 97.94 479 TRP A O 1
ATOM 3642 N N . ARG A 1 480 ? -3.312 7.973 -2.348 1 97.38 480 ARG A N 1
ATOM 3643 C CA . ARG A 1 480 ? -2.189 8.453 -3.146 1 97.38 480 ARG A CA 1
ATOM 3644 C C . ARG A 1 480 ? -1.28 9.359 -2.322 1 97.38 480 ARG A C 1
ATOM 3646 O O . ARG A 1 480 ? -0.054 9.25 -2.395 1 97.38 480 ARG A O 1
ATOM 3653 N N . ASN A 1 481 ? -1.874 10.234 -1.581 1 98.38 481 ASN A N 1
ATOM 3654 C CA . ASN A 1 481 ? -1.126 11.203 -0.78 1 98.38 481 ASN A CA 1
ATOM 3655 C C . ASN A 1 481 ? -0.303 10.508 0.303 1 98.38 481 ASN A C 1
ATOM 3657 O O . ASN A 1 481 ? 0.878 10.812 0.48 1 98.38 481 ASN A O 1
ATOM 3661 N N . ILE A 1 482 ? -0.92 9.578 1.035 1 98.44 482 ILE A N 1
ATOM 3662 C CA . ILE A 1 482 ? -0.217 8.914 2.127 1 98.44 482 ILE A CA 1
ATOM 3663 C C . ILE A 1 482 ? 0.932 8.078 1.568 1 98.44 482 ILE A C 1
ATOM 3665 O O . ILE A 1 482 ? 2 7.992 2.178 1 98.44 482 ILE A O 1
ATOM 3669 N N . ASN A 1 483 ? 0.738 7.402 0.451 1 98.06 483 ASN A N 1
ATOM 3670 C CA . ASN A 1 483 ? 1.812 6.637 -0.171 1 98.06 483 ASN A CA 1
ATOM 3671 C C . ASN A 1 483 ? 2.977 7.531 -0.583 1 98.06 483 ASN A C 1
ATOM 3673 O O . ASN A 1 483 ? 4.141 7.16 -0.426 1 98.06 483 ASN A O 1
ATOM 3677 N N . ARG A 1 484 ? 2.641 8.664 -1.091 1 98.19 484 ARG A N 1
ATOM 3678 C CA . ARG A 1 484 ? 3.707 9.508 -1.619 1 98.19 484 ARG A CA 1
ATOM 3679 C C . ARG A 1 484 ? 4.516 10.141 -0.491 1 98.19 484 ARG A C 1
ATOM 3681 O O . ARG A 1 484 ? 5.727 10.32 -0.614 1 98.19 484 ARG A O 1
ATOM 3688 N N . ILE A 1 485 ? 3.836 10.586 0.548 1 98.5 485 ILE A N 1
ATOM 3689 C CA . ILE A 1 485 ? 4.602 11.109 1.678 1 98.5 485 ILE A CA 1
ATOM 3690 C C . ILE A 1 485 ? 5.438 9.992 2.291 1 98.5 485 ILE A C 1
ATOM 3692 O O . ILE A 1 485 ? 6.551 10.227 2.77 1 98.5 485 ILE A O 1
ATOM 3696 N N . ASP A 1 486 ? 4.906 8.727 2.359 1 98.5 486 ASP A N 1
ATOM 3697 C CA . ASP A 1 486 ? 5.703 7.586 2.793 1 98.5 486 ASP A CA 1
ATOM 3698 C C . ASP A 1 486 ? 6.973 7.449 1.955 1 98.5 486 ASP A C 1
ATOM 3700 O O . ASP A 1 486 ? 8.023 7.055 2.469 1 98.5 486 ASP A O 1
ATOM 3704 N N . ASP A 1 487 ? 6.859 7.719 0.672 1 98.06 487 ASP A N 1
ATOM 3705 C CA . ASP A 1 487 ? 8.031 7.664 -0.203 1 98.06 487 ASP A CA 1
ATOM 3706 C C . ASP A 1 487 ? 9.07 8.703 0.204 1 98.06 487 ASP A C 1
ATOM 3708 O O . ASP A 1 487 ? 10.273 8.469 0.084 1 98.06 487 ASP A O 1
ATOM 3712 N N . VAL A 1 488 ? 8.625 9.898 0.602 1 98.62 488 VAL A N 1
ATOM 3713 C CA . VAL A 1 488 ? 9.547 10.906 1.126 1 98.62 488 VAL A CA 1
ATOM 3714 C C . VAL A 1 488 ? 10.289 10.344 2.336 1 98.62 488 VAL A C 1
ATOM 3716 O O . VAL A 1 488 ? 11.516 10.43 2.412 1 98.62 488 VAL A O 1
ATOM 3719 N N . VAL A 1 489 ? 9.555 9.812 3.238 1 98.81 489 VAL A N 1
ATOM 3720 C CA . VAL A 1 489 ? 10.133 9.305 4.477 1 98.81 489 VAL A CA 1
ATOM 3721 C C . VAL A 1 489 ? 11.07 8.133 4.168 1 98.81 489 VAL A C 1
ATOM 3723 O O . VAL A 1 489 ? 12.094 7.957 4.828 1 98.81 489 VAL A O 1
ATOM 3726 N N . HIS A 1 490 ? 10.664 7.301 3.189 1 98.19 490 HIS A N 1
ATOM 3727 C CA . HIS A 1 490 ? 11.508 6.184 2.783 1 98.19 490 HIS A CA 1
ATOM 3728 C C . HIS A 1 490 ? 12.898 6.668 2.367 1 98.19 490 HIS A C 1
ATOM 3730 O O . HIS A 1 490 ? 13.898 6 2.639 1 98.19 490 HIS A O 1
ATOM 3736 N N . MET A 1 491 ? 13.016 7.801 1.683 1 97.88 491 MET A N 1
ATOM 3737 C CA . MET A 1 491 ? 14.32 8.352 1.314 1 97.88 491 MET A CA 1
ATOM 3738 C C . MET A 1 491 ? 15.148 8.664 2.555 1 97.88 491 MET A C 1
ATOM 3740 O O . MET A 1 491 ? 16.359 8.43 2.574 1 97.88 491 MET A O 1
ATOM 3744 N N . LEU A 1 492 ? 14.5 9.102 3.557 1 98.44 492 LEU A N 1
ATOM 3745 C CA . LEU A 1 492 ? 15.18 9.484 4.789 1 98.44 492 LEU A CA 1
ATOM 3746 C C . LEU A 1 492 ? 15.648 8.25 5.555 1 98.44 492 LEU A C 1
ATOM 3748 O O . LEU A 1 492 ? 16.688 8.281 6.227 1 98.44 492 LEU A O 1
ATOM 3752 N N . LEU A 1 493 ? 14.922 7.188 5.504 1 98.06 493 LEU A N 1
ATOM 3753 C CA . LEU A 1 493 ? 15.164 5.992 6.301 1 98.06 493 LEU A CA 1
ATOM 3754 C C . LEU A 1 493 ? 16.125 5.043 5.586 1 98.06 493 LEU A C 1
ATOM 3756 O O . LEU A 1 493 ? 16.797 4.238 6.223 1 98.06 493 LEU A O 1
ATOM 3760 N N . ASP A 1 494 ? 16.141 5.148 4.309 1 96.5 494 ASP A N 1
ATOM 3761 C CA . ASP A 1 494 ? 16.844 4.102 3.584 1 96.5 494 ASP A CA 1
ATOM 3762 C C . ASP A 1 494 ? 17.812 4.699 2.559 1 96.5 494 ASP A C 1
ATOM 3764 O O . ASP A 1 494 ? 19.016 4.441 2.602 1 96.5 494 ASP A O 1
ATOM 3768 N N . THR A 1 495 ? 17.312 5.578 1.61 1 95.31 495 THR A N 1
ATOM 3769 C CA . THR A 1 495 ? 18.094 6.078 0.485 1 95.31 495 THR A CA 1
ATOM 3770 C C . THR A 1 495 ? 19.344 6.824 0.976 1 95.31 495 THR A C 1
ATOM 3772 O O . THR A 1 495 ? 20.453 6.547 0.53 1 95.31 495 THR A O 1
ATOM 3775 N N . PHE A 1 496 ? 19.172 7.754 1.875 1 97.69 496 PHE A N 1
ATOM 3776 C CA . PHE A 1 496 ? 20.297 8.57 2.338 1 97.69 496 PHE A CA 1
ATOM 3777 C C . PHE A 1 496 ? 21.219 7.762 3.23 1 97.69 496 PHE A C 1
ATOM 3779 O O . PHE A 1 496 ? 22.438 7.805 3.062 1 97.69 496 PHE A O 1
ATOM 3786 N N . PRO A 1 497 ? 20.703 6.984 4.156 1 96.38 497 PRO A N 1
ATOM 3787 C CA . PRO A 1 497 ? 21.578 6.164 4.98 1 96.38 497 PRO A CA 1
ATOM 3788 C C . PRO A 1 497 ? 22.438 5.199 4.156 1 96.38 497 PRO A C 1
ATOM 3790 O O . PRO A 1 497 ? 23.609 4.977 4.477 1 96.38 497 PRO A O 1
ATOM 3793 N N . ARG A 1 498 ? 21.906 4.609 3.125 1 93.5 498 ARG A N 1
ATOM 3794 C CA . ARG A 1 498 ? 22.656 3.705 2.262 1 93.5 498 ARG A CA 1
ATOM 3795 C C . ARG A 1 498 ? 23.859 4.422 1.631 1 93.5 498 ARG A C 1
ATOM 3797 O O . ARG A 1 498 ? 24.844 3.787 1.273 1 93.5 498 ARG A O 1
ATOM 3804 N N . LYS A 1 499 ? 23.766 5.734 1.522 1 94.81 499 LYS A N 1
ATOM 3805 C CA . LYS A 1 499 ? 24.844 6.555 0.953 1 94.81 499 LYS A CA 1
ATOM 3806 C C . LYS A 1 499 ? 25.688 7.184 2.049 1 94.81 499 LYS A C 1
ATOM 3808 O O . LYS A 1 499 ? 26.5 8.078 1.779 1 94.81 499 LYS A O 1
ATOM 3813 N N . ASN A 1 500 ? 25.453 6.777 3.271 1 95.62 500 ASN A N 1
ATOM 3814 C CA . ASN A 1 500 ? 26.172 7.266 4.445 1 95.62 500 ASN A CA 1
ATOM 3815 C C . ASN A 1 500 ? 25.953 8.766 4.656 1 95.62 500 ASN A C 1
ATOM 3817 O O . ASN A 1 500 ? 26.891 9.5 4.969 1 95.62 500 ASN A O 1
ATOM 3821 N N . VAL A 1 501 ? 24.75 9.219 4.344 1 97.31 501 VAL A N 1
ATOM 3822 C CA . VAL A 1 501 ? 24.375 10.609 4.547 1 97.31 501 VAL A CA 1
ATOM 3823 C C . VAL A 1 501 ? 23.469 10.727 5.773 1 97.31 501 VAL A C 1
ATOM 3825 O O . VAL A 1 501 ? 22.438 10.055 5.859 1 97.31 501 VAL A O 1
ATOM 3828 N N . THR A 1 502 ? 23.812 11.602 6.711 1 97.94 502 THR A N 1
ATOM 3829 C CA . THR A 1 502 ? 23.016 11.82 7.906 1 97.94 502 THR A CA 1
ATOM 3830 C C . THR A 1 502 ? 21.766 12.656 7.574 1 97.94 502 THR A C 1
ATOM 3832 O O . THR A 1 502 ? 21.859 13.641 6.848 1 97.94 502 THR A O 1
ATOM 3835 N N . THR A 1 503 ? 20.641 12.242 8.047 1 98.5 503 THR A N 1
ATOM 3836 C CA . THR A 1 503 ? 19.406 12.992 7.84 1 98.5 503 THR A CA 1
ATOM 3837 C C . THR A 1 503 ? 19.031 13.773 9.094 1 98.5 503 THR A C 1
ATOM 3839 O O . THR A 1 503 ? 19.078 13.242 10.203 1 98.5 503 THR A O 1
ATOM 3842 N N . VAL A 1 504 ? 18.688 15.07 8.922 1 98.56 504 VAL A N 1
ATOM 3843 C CA . VAL A 1 504 ? 18.328 15.961 10.023 1 98.56 504 VAL A CA 1
ATOM 3844 C C . VAL A 1 504 ? 17.016 16.656 9.727 1 98.56 504 VAL A C 1
ATOM 3846 O O . VAL A 1 504 ? 16.797 17.125 8.609 1 98.56 504 VAL A O 1
ATOM 3849 N N . ALA A 1 505 ? 16.094 16.625 10.617 1 98.75 505 ALA A N 1
ATOM 3850 C CA . ALA A 1 505 ? 14.906 17.469 10.547 1 98.75 505 ALA A CA 1
ATOM 3851 C C . ALA A 1 505 ? 15.039 18.688 11.461 1 98.75 505 ALA A C 1
ATOM 3853 O O . ALA A 1 505 ? 15.391 18.547 12.641 1 98.75 505 ALA A O 1
ATOM 3854 N N . ALA A 1 506 ? 14.859 19.828 10.938 1 98.44 506 ALA A N 1
ATOM 3855 C CA . ALA A 1 506 ? 14.898 21.078 11.703 1 98.44 506 ALA A CA 1
ATOM 3856 C C . ALA A 1 506 ? 13.523 21.734 11.758 1 98.44 506 ALA A C 1
ATOM 3858 O O . ALA A 1 506 ? 13.133 22.438 10.828 1 98.44 506 ALA A O 1
ATOM 3859 N N . LEU A 1 507 ? 12.828 21.562 12.883 1 98.12 507 LEU A N 1
ATOM 3860 C CA . LEU A 1 507 ? 11.492 22.125 13.07 1 98.12 507 LEU A CA 1
ATOM 3861 C C . LEU A 1 507 ? 11.562 23.594 13.453 1 98.12 507 LEU A C 1
ATOM 3863 O O . LEU A 1 507 ? 11.656 23.938 14.633 1 98.12 507 LEU A O 1
ATOM 3867 N N . ARG A 1 508 ? 11.398 24.406 12.492 1 96.19 508 ARG A N 1
ATOM 3868 C CA . ARG A 1 508 ? 11.469 25.844 12.719 1 96.19 508 ARG A CA 1
ATOM 3869 C C . ARG A 1 508 ? 10.117 26.406 13.156 1 96.19 508 ARG A C 1
ATOM 3871 O O . ARG A 1 508 ? 10.039 27.531 13.664 1 96.19 508 ARG A O 1
ATOM 3878 N N . GLY A 1 509 ? 9.039 25.672 12.977 1 95.38 509 GLY A N 1
ATOM 3879 C CA . GLY A 1 509 ? 7.684 26 13.383 1 95.38 509 GLY A CA 1
ATOM 3880 C C . GLY A 1 509 ? 6.91 24.797 13.914 1 95.38 509 GLY A C 1
ATOM 3881 O O . GLY A 1 509 ? 7.5 23.766 14.242 1 95.38 509 GLY A O 1
ATOM 3882 N N . ASN A 1 510 ? 5.578 24.984 14.109 1 97.44 510 ASN A N 1
ATOM 3883 C CA . ASN A 1 510 ? 4.73 23.922 14.617 1 97.44 510 ASN A CA 1
ATOM 3884 C C . ASN A 1 510 ? 4.754 22.703 13.695 1 97.44 510 ASN A C 1
ATOM 3886 O O . ASN A 1 510 ? 5.148 22.797 12.539 1 97.44 510 ASN A O 1
ATOM 3890 N N . CYS A 1 511 ? 4.457 21.594 14.211 1 97.94 511 CYS A N 1
ATOM 3891 C CA . CYS A 1 511 ? 4.488 20.328 13.492 1 97.94 511 CYS A CA 1
ATOM 3892 C C . CYS A 1 511 ? 3.389 19.391 13.984 1 97.94 511 CYS A C 1
ATOM 3894 O O . CYS A 1 511 ? 3.162 19.281 15.188 1 97.94 511 CYS A O 1
ATOM 3896 N N . ALA A 1 512 ? 2.723 18.75 13.023 1 97.69 512 ALA A N 1
ATOM 3897 C CA . ALA A 1 512 ? 1.609 17.922 13.477 1 97.69 512 ALA A CA 1
ATOM 3898 C C . ALA A 1 512 ? 1.511 16.641 12.656 1 97.69 512 ALA A C 1
ATOM 3900 O O . ALA A 1 512 ? 1.984 16.578 11.523 1 97.69 512 ALA A O 1
ATOM 3901 N N . ALA A 1 513 ? 0.93 15.609 13.242 1 97.44 513 ALA A N 1
ATOM 3902 C CA . ALA A 1 513 ? 0.536 14.344 12.625 1 97.44 513 ALA A CA 1
ATOM 3903 C C . ALA A 1 513 ? 1.667 13.773 11.773 1 97.44 513 ALA A C 1
ATOM 3905 O O . ALA A 1 513 ? 2.785 13.594 12.266 1 97.44 513 ALA A O 1
ATOM 3906 N N . GLY A 1 514 ? 1.384 13.617 10.5 1 98 514 GLY A N 1
ATOM 3907 C CA . GLY A 1 514 ? 2.373 13.023 9.617 1 98 514 GLY A CA 1
ATOM 3908 C C . GLY A 1 514 ? 3.65 13.828 9.516 1 98 514 GLY A C 1
ATOM 3909 O O . GLY A 1 514 ? 4.719 13.289 9.227 1 98 514 GLY A O 1
ATOM 3910 N N . GLY A 1 515 ? 3.521 15.117 9.789 1 98.44 515 GLY A N 1
ATOM 3911 C CA . GLY A 1 515 ? 4.719 15.945 9.812 1 98.44 515 GLY A CA 1
ATOM 3912 C C . GLY A 1 515 ? 5.676 15.586 10.93 1 98.44 515 GLY A C 1
ATOM 3913 O O . GLY A 1 515 ? 6.891 15.602 10.742 1 98.44 515 GLY A O 1
ATOM 3914 N N . VAL A 1 516 ? 5.113 15.258 12.078 1 98.69 516 VAL A N 1
ATOM 3915 C CA . VAL A 1 516 ? 5.945 14.852 13.203 1 98.69 516 VAL A CA 1
ATOM 3916 C C . VAL A 1 516 ? 6.605 13.508 12.898 1 98.69 516 VAL A C 1
ATOM 3918 O O . VAL A 1 516 ? 7.789 13.312 13.188 1 98.69 516 VAL A O 1
ATOM 3921 N N . ALA A 1 517 ? 5.801 12.617 12.32 1 98.69 517 ALA A N 1
ATOM 3922 C CA . ALA A 1 517 ? 6.336 11.305 11.969 1 98.69 517 ALA A CA 1
ATOM 3923 C C . ALA A 1 517 ? 7.453 11.422 10.93 1 98.69 517 ALA A C 1
ATOM 3925 O O . ALA A 1 517 ? 8.453 10.703 11.008 1 98.69 517 ALA A O 1
ATOM 3926 N N . LEU A 1 518 ? 7.25 12.289 9.961 1 98.62 518 LEU A N 1
ATOM 3927 C CA . LEU A 1 518 ? 8.273 12.555 8.961 1 98.62 518 LEU A CA 1
ATOM 3928 C C . LEU A 1 518 ? 9.562 13.039 9.617 1 98.62 518 LEU A C 1
ATOM 3930 O O . LEU A 1 518 ? 10.648 12.531 9.32 1 98.62 518 LEU A O 1
ATOM 3934 N N . ALA A 1 519 ? 9.469 13.938 10.531 1 98.75 519 ALA A N 1
ATOM 3935 C CA . ALA A 1 519 ? 10.633 14.469 11.242 1 98.75 519 ALA A CA 1
ATOM 3936 C C . ALA A 1 519 ? 11.297 13.383 12.086 1 98.75 519 ALA A C 1
ATOM 3938 O O . ALA A 1 519 ? 12.523 13.25 12.086 1 98.75 519 ALA A O 1
ATOM 3939 N N . ALA A 1 520 ? 10.484 12.602 12.781 1 98.81 520 ALA A N 1
ATOM 3940 C CA . ALA A 1 520 ? 10.977 11.594 13.719 1 98.81 520 ALA A CA 1
ATOM 3941 C C . ALA A 1 520 ? 11.766 10.508 13 1 98.81 520 ALA A C 1
ATOM 3943 O O . ALA A 1 520 ? 12.57 9.805 13.609 1 98.81 520 ALA A O 1
ATOM 3944 N N . ALA A 1 521 ? 11.539 10.367 11.734 1 98.75 521 ALA A N 1
ATOM 3945 C CA . ALA A 1 521 ? 12.203 9.328 10.945 1 98.75 521 ALA A CA 1
ATOM 3946 C C . ALA A 1 521 ? 13.664 9.695 10.68 1 98.75 521 ALA A C 1
ATOM 3948 O O . ALA A 1 521 ? 14.469 8.836 10.305 1 98.75 521 ALA A O 1
ATOM 3949 N N . CYS A 1 522 ? 14.07 10.945 10.812 1 98.69 522 CYS A N 1
ATOM 3950 C CA . CYS A 1 522 ? 15.438 11.391 10.562 1 98.69 522 CYS A CA 1
ATOM 3951 C C . CYS A 1 522 ? 16.375 10.891 11.648 1 98.69 522 CYS A C 1
ATOM 3953 O O . CYS A 1 522 ? 15.938 10.5 12.734 1 98.69 522 CYS A O 1
ATOM 3955 N N . ASP A 1 523 ? 17.688 10.898 11.383 1 98.5 523 ASP A N 1
ATOM 3956 C CA . ASP A 1 523 ? 18.703 10.516 12.367 1 98.5 523 ASP A CA 1
ATOM 3957 C C . ASP A 1 523 ? 18.688 11.469 13.562 1 98.5 523 ASP A C 1
ATOM 3959 O O . ASP A 1 523 ? 18.859 11.031 14.703 1 98.5 523 ASP A O 1
ATOM 3963 N N . VAL A 1 524 ? 18.531 12.742 13.227 1 98.38 524 VAL A N 1
ATOM 3964 C CA . VAL A 1 524 ? 18.547 13.789 14.242 1 98.38 524 VAL A CA 1
ATOM 3965 C C . VAL A 1 524 ? 17.359 14.742 14.023 1 98.38 524 VAL A C 1
ATOM 3967 O O . VAL A 1 524 ? 17.047 15.102 12.891 1 98.38 524 VAL A O 1
ATOM 3970 N N . VAL A 1 525 ? 16.703 15.07 15.125 1 98.75 525 VAL A N 1
ATOM 3971 C CA . VAL A 1 525 ? 15.625 16.047 15.07 1 98.75 525 VAL A CA 1
ATOM 3972 C C . VAL A 1 525 ? 15.969 17.25 15.938 1 98.75 525 VAL A C 1
ATOM 3974 O O . VAL A 1 525 ? 16.219 17.109 17.141 1 98.75 525 VAL A O 1
ATOM 3977 N N . ILE A 1 526 ? 16 18.406 15.32 1 98.56 526 ILE A N 1
ATOM 3978 C CA . ILE A 1 526 ? 16.203 19.688 15.992 1 98.56 526 ILE A CA 1
ATOM 3979 C C . ILE A 1 526 ? 14.906 20.484 15.969 1 98.56 526 ILE A C 1
ATOM 3981 O O . ILE A 1 526 ? 14.258 20.594 14.922 1 98.56 526 ILE A O 1
ATOM 3985 N N . ALA A 1 527 ? 14.5 21.062 17.141 1 98.44 527 ALA A N 1
ATOM 3986 C CA . ALA A 1 527 ? 13.273 21.844 17.188 1 98.44 527 ALA A CA 1
ATOM 3987 C C . ALA A 1 527 ? 13.516 23.219 17.828 1 98.44 527 ALA A C 1
ATOM 3989 O O . ALA A 1 527 ? 14.281 23.328 18.781 1 98.44 527 ALA A O 1
ATOM 3990 N N . GLY A 1 528 ? 12.898 24.203 17.234 1 97.56 528 GLY A N 1
ATOM 3991 C CA . GLY A 1 528 ? 12.844 25.469 17.953 1 97.56 528 GLY A CA 1
ATOM 3992 C C . GLY A 1 528 ? 12.078 25.391 19.25 1 97.56 528 GLY A C 1
ATOM 3993 O O . GLY A 1 528 ? 11.062 24.688 19.344 1 97.56 528 GLY A O 1
ATOM 3994 N N . SER A 1 529 ? 12.477 26.125 20.219 1 96.5 529 SER A N 1
ATOM 3995 C CA . SER A 1 529 ? 11.93 26.031 21.578 1 96.5 529 SER A CA 1
ATOM 3996 C C . SER A 1 529 ? 10.461 26.453 21.609 1 96.5 529 SER A C 1
ATOM 3998 O O . SER A 1 529 ? 9.711 26.062 22.5 1 96.5 529 SER A O 1
ATOM 4000 N N . GLU A 1 530 ? 10.031 27.188 20.625 1 94.62 530 GLU A N 1
ATOM 4001 C CA . GLU A 1 530 ? 8.672 27.719 20.625 1 94.62 530 GLU A CA 1
ATOM 4002 C C . GLU A 1 530 ? 7.75 26.859 19.781 1 94.62 530 GLU A C 1
ATOM 4004 O O . GLU A 1 530 ? 6.551 27.125 19.672 1 94.62 530 GLU A O 1
ATOM 4009 N N . SER A 1 531 ? 8.242 25.797 19.172 1 95.81 531 SER A N 1
ATOM 4010 C CA . SER A 1 531 ? 7.445 24.922 18.328 1 95.81 531 SER A CA 1
ATOM 4011 C C . SER A 1 531 ? 6.523 24.047 19.172 1 95.81 531 SER A C 1
ATOM 4013 O O . SER A 1 531 ? 6.914 23.562 20.234 1 95.81 531 SER A O 1
ATOM 4015 N N . VAL A 1 532 ? 5.32 23.906 18.719 1 97.81 532 VAL A N 1
ATOM 4016 C CA . VAL A 1 532 ? 4.359 23 19.328 1 97.81 532 VAL A CA 1
ATOM 4017 C C . VAL A 1 532 ? 4.184 21.766 18.453 1 97.81 532 VAL A C 1
ATOM 4019 O O . VAL A 1 532 ? 4.004 21.875 17.234 1 97.81 532 VAL A O 1
ATOM 4022 N N . LEU A 1 533 ? 4.23 20.594 19.031 1 98.31 533 LEU A N 1
ATOM 4023 C CA . LEU A 1 533 ? 4.098 19.328 18.297 1 98.31 533 LEU A CA 1
ATOM 4024 C C . LEU A 1 533 ? 2.785 18.641 18.641 1 98.31 533 LEU A C 1
ATOM 4026 O O . LEU A 1 533 ? 2.375 18.609 19.797 1 98.31 533 LEU A O 1
ATOM 4030 N N . ASN A 1 534 ? 2.115 18.219 17.688 1 98.19 534 ASN A N 1
ATOM 4031 C CA . ASN A 1 534 ? 0.942 17.344 17.781 1 98.19 534 ASN A CA 1
ATOM 4032 C C . ASN A 1 534 ? 1.15 16.031 17.047 1 98.19 534 ASN A C 1
ATOM 4034 O O . ASN A 1 534 ? 0.727 15.891 15.891 1 98.19 534 ASN A O 1
ATOM 4038 N N . PRO A 1 535 ? 1.652 14.992 17.672 1 97.81 535 PRO A N 1
ATOM 4039 C CA . PRO A 1 535 ? 2.135 13.805 16.953 1 97.81 535 PRO A CA 1
ATOM 4040 C C . PRO A 1 535 ? 1.007 12.852 16.562 1 97.81 535 PRO A C 1
ATOM 4042 O O . PRO A 1 535 ? 1.203 11.969 15.734 1 97.81 535 PRO A O 1
ATOM 4045 N N . ALA A 1 536 ? -0.149 12.977 17.078 1 96.44 536 ALA A N 1
ATOM 4046 C CA . ALA A 1 536 ? -1.188 11.969 16.922 1 96.44 536 ALA A CA 1
ATOM 4047 C C . ALA A 1 536 ? -1.983 12.188 15.641 1 96.44 536 ALA A C 1
ATOM 4049 O O . ALA A 1 536 ? -2.139 13.32 15.188 1 96.44 536 ALA A O 1
ATOM 4050 N N . TYR A 1 537 ? -2.568 11.062 15.094 1 92.75 537 TYR A N 1
ATOM 4051 C CA . TYR A 1 537 ? -3.428 11.008 13.914 1 92.75 537 TYR A CA 1
ATOM 4052 C C . TYR A 1 537 ? -4.887 10.82 14.312 1 92.75 537 TYR A C 1
ATOM 4054 O O . TYR A 1 537 ? -5.793 11.164 13.555 1 92.75 537 TYR A O 1
ATOM 4062 N N . ARG A 1 538 ? -5 10.344 15.445 1 94.75 538 ARG A N 1
ATOM 4063 C CA . ARG A 1 538 ? -6.199 9.641 15.898 1 94.75 538 ARG A CA 1
ATOM 4064 C C . ARG A 1 538 ? -7.391 10.594 15.977 1 94.75 538 ARG A C 1
ATOM 4066 O O . ARG A 1 538 ? -8.531 10.188 15.734 1 94.75 538 ARG A O 1
ATOM 4073 N N . ALA A 1 539 ? -7.164 11.828 16.25 1 95.31 539 ALA A N 1
ATOM 4074 C CA . ALA A 1 539 ? -8.234 12.82 16.344 1 95.31 539 ALA A CA 1
ATOM 4075 C C . ALA A 1 539 ? -8.961 12.977 15.016 1 95.31 539 ALA A C 1
ATOM 4077 O O . ALA A 1 539 ? -10.141 13.352 14.984 1 95.31 539 ALA A O 1
ATOM 4078 N N . LEU A 1 540 ? -8.305 12.625 13.906 1 96.88 540 LEU A N 1
ATOM 4079 C CA . LEU A 1 540 ? -8.898 12.695 12.578 1 96.88 540 LEU A CA 1
ATOM 4080 C C . LEU A 1 540 ? -9.43 11.328 12.141 1 96.88 540 LEU A C 1
ATOM 4082 O O . LEU A 1 540 ? -9.922 11.18 11.023 1 96.88 540 LEU A O 1
ATOM 4086 N N . GLY A 1 541 ? -9.32 10.398 13.047 1 97.25 541 GLY A N 1
ATOM 4087 C CA . GLY A 1 541 ? -9.797 9.062 12.711 1 97.25 541 GLY A CA 1
ATOM 4088 C C . GLY A 1 541 ? -8.828 8.289 11.828 1 97.25 541 GLY A C 1
ATOM 4089 O O . GLY A 1 541 ? -9.25 7.449 11.031 1 97.25 541 GLY A O 1
ATOM 4090 N N . LEU A 1 542 ? -7.57 8.594 11.922 1 97.81 542 LEU A N 1
ATOM 4091 C CA . LEU A 1 542 ? -6.555 7.91 11.125 1 97.81 542 LEU A CA 1
ATOM 4092 C C . LEU A 1 542 ? -5.609 7.113 12.016 1 97.81 542 L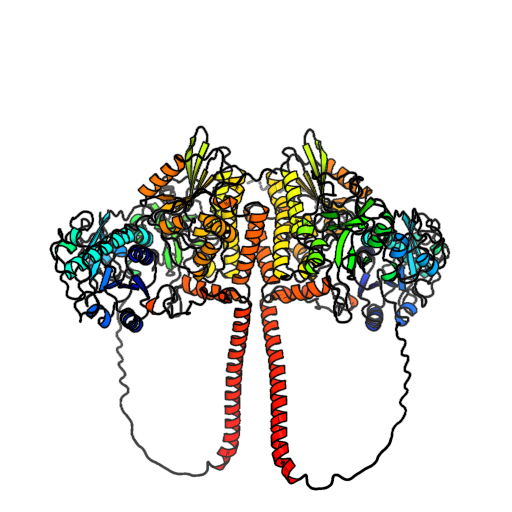EU A C 1
ATOM 4094 O O . LEU A 1 542 ? -5.277 7.547 13.117 1 97.81 542 LEU A O 1
ATOM 4098 N N . HIS A 1 543 ? -5.172 5.984 11.547 1 97.19 543 HIS A N 1
ATOM 4099 C CA . HIS A 1 543 ? -4.102 5.227 12.188 1 97.19 543 HIS A CA 1
ATOM 4100 C C . HIS A 1 543 ? -2.758 5.926 12.016 1 97.19 543 HIS A C 1
ATOM 4102 O O . HIS A 1 543 ? -1.954 5.965 12.953 1 97.19 543 HIS A O 1
ATOM 4108 N N . GLY A 1 544 ? -2.594 6.438 10.883 1 97.31 544 GLY A N 1
ATOM 4109 C CA . GLY A 1 544 ? -1.325 7.07 10.562 1 97.31 544 GLY A CA 1
ATOM 4110 C C . GLY A 1 544 ? -0.35 6.137 9.875 1 97.31 544 GLY A C 1
ATOM 4111 O O . GLY A 1 544 ? -0.476 4.914 9.969 1 97.31 544 GLY A O 1
ATOM 4112 N N . SER A 1 545 ? 0.676 6.66 9.211 1 97.75 545 SER A N 1
ATOM 4113 C CA . SER A 1 545 ? 1.722 5.906 8.523 1 97.75 545 SER A CA 1
ATOM 4114 C C . SER A 1 545 ? 3.08 6.578 8.68 1 97.75 545 SER A C 1
ATOM 4116 O O . SER A 1 545 ? 3.561 6.77 9.797 1 97.75 545 SER A O 1
ATOM 4118 N N . GLU A 1 546 ? 3.648 7.09 7.578 1 98.44 546 GLU A N 1
ATOM 4119 C CA . GLU A 1 546 ? 4.941 7.766 7.602 1 98.44 546 GLU A CA 1
ATOM 4120 C C . GLU A 1 546 ? 5.93 7.035 8.508 1 98.44 546 GLU A C 1
ATOM 4122 O O . GLU A 1 546 ? 6.793 7.664 9.125 1 98.44 546 GLU A O 1
ATOM 4127 N N . TYR A 1 547 ? 5.801 5.715 8.734 1 98.62 547 TYR A N 1
ATOM 4128 C CA . TYR A 1 547 ? 6.699 4.82 9.453 1 98.62 547 TYR A CA 1
ATOM 4129 C C . TYR A 1 547 ? 6.762 5.18 10.93 1 98.62 547 TYR A C 1
ATOM 4131 O O . TYR A 1 547 ? 7.797 5.008 11.578 1 98.62 547 TYR A O 1
ATOM 4139 N N . HIS A 1 548 ? 5.672 5.789 11.469 1 98.38 548 HIS A N 1
ATOM 4140 C CA . HIS A 1 548 ? 5.664 6.176 12.875 1 98.38 548 HIS A CA 1
ATOM 4141 C C . HIS A 1 548 ? 5.824 4.961 13.781 1 98.38 548 HIS A C 1
ATOM 4143 O O . HIS A 1 548 ? 6.34 5.074 14.891 1 98.38 548 HIS A O 1
ATOM 4149 N N . SER A 1 549 ? 5.391 3.779 13.328 1 97.88 549 SER A N 1
ATOM 4150 C CA . SER A 1 549 ? 5.492 2.553 14.109 1 97.88 549 SER A CA 1
ATOM 4151 C C . SER A 1 549 ? 6.949 2.176 14.359 1 97.88 549 SER A C 1
ATOM 4153 O O . SER A 1 549 ? 7.246 1.41 15.281 1 97.88 549 SER A O 1
ATOM 4155 N N . LEU A 1 550 ? 7.844 2.641 13.508 1 98.31 550 LEU A N 1
ATOM 4156 C CA . LEU A 1 550 ? 9.273 2.459 13.734 1 98.31 550 LEU A CA 1
ATOM 4157 C C . LEU A 1 550 ? 9.844 3.615 14.547 1 98.31 550 LEU A C 1
ATOM 4159 O O . LEU A 1 550 ? 10.391 3.406 15.633 1 98.31 550 LEU A O 1
ATOM 4163 N N . SER A 1 551 ? 9.648 4.82 14.055 1 98.56 551 SER A N 1
ATOM 4164 C CA . SER A 1 551 ? 10.344 5.977 14.609 1 98.56 551 SER A CA 1
ATOM 4165 C C . SER A 1 551 ? 9.836 6.309 16.016 1 98.56 551 SER A C 1
ATOM 4167 O O . SER A 1 551 ? 10.633 6.605 16.906 1 98.56 551 SER A O 1
ATOM 4169 N N . TYR A 1 552 ? 8.469 6.352 16.188 1 98.5 552 TYR A N 1
ATOM 4170 C CA . TYR A 1 552 ? 7.957 6.66 17.516 1 98.5 552 TYR A CA 1
ATOM 4171 C C . TYR A 1 552 ? 8.422 5.621 18.531 1 98.5 552 TYR A C 1
ATOM 4173 O O . TYR A 1 552 ? 8.844 5.969 19.641 1 98.5 552 TYR A O 1
ATOM 4181 N N . VAL A 1 553 ? 8.383 4.328 18.156 1 98.31 553 VAL A N 1
ATOM 4182 C CA . VAL A 1 553 ? 8.766 3.246 19.062 1 98.31 553 VAL A CA 1
ATOM 4183 C C . VAL A 1 553 ? 10.266 3.312 19.328 1 98.31 553 VAL A C 1
ATOM 4185 O O . VAL A 1 553 ? 10.711 3.154 20.469 1 98.31 553 VAL A O 1
ATOM 4188 N N . GLY A 1 554 ? 11.016 3.482 18.312 1 98.69 554 GLY A N 1
ATOM 4189 C CA . GLY A 1 554 ? 12.453 3.57 18.484 1 98.69 554 GLY A CA 1
ATOM 4190 C C . GLY A 1 554 ? 12.891 4.75 19.328 1 98.69 554 GLY A C 1
ATOM 4191 O O . GLY A 1 554 ? 13.828 4.637 20.125 1 98.69 554 GLY A O 1
ATOM 4192 N N . ARG A 1 555 ? 12.219 5.875 19.219 1 98.44 555 ARG A N 1
ATOM 4193 C CA . ARG A 1 555 ? 12.617 7.105 19.891 1 98.44 555 ARG A CA 1
ATOM 4194 C C . ARG A 1 555 ? 12.062 7.152 21.312 1 98.44 555 ARG A C 1
ATOM 4196 O O . ARG A 1 555 ? 12.773 7.539 22.25 1 98.44 555 ARG A O 1
ATOM 4203 N N . CYS A 1 556 ? 10.805 6.707 21.453 1 97.94 556 CYS A N 1
ATOM 4204 C CA . CYS A 1 556 ? 10.117 6.973 22.719 1 97.94 556 CYS A CA 1
ATOM 4205 C C . CYS A 1 556 ? 9.883 5.68 23.484 1 97.94 556 CYS A C 1
ATOM 4207 O O . CYS A 1 556 ? 9.539 5.715 24.672 1 97.94 556 CYS A O 1
ATOM 4209 N N . GLY A 1 557 ? 10.102 4.523 22.891 1 97.31 557 GLY A N 1
ATOM 4210 C CA . GLY A 1 557 ? 9.68 3.262 23.469 1 97.31 557 GLY A CA 1
ATOM 4211 C C . GLY A 1 557 ? 8.227 2.928 23.203 1 97.31 557 GLY A C 1
ATOM 4212 O O . GLY A 1 557 ? 7.438 3.812 22.859 1 97.31 557 GLY A O 1
ATOM 4213 N N . PRO A 1 558 ? 7.852 1.697 23.266 1 95.56 558 PRO A N 1
ATOM 4214 C CA . PRO A 1 558 ? 6.504 1.25 22.891 1 95.56 558 PRO A CA 1
ATOM 4215 C C . PRO A 1 558 ? 5.414 1.9 23.75 1 95.56 558 PRO A C 1
ATOM 4217 O O . PRO A 1 558 ? 4.371 2.293 23.219 1 95.56 558 PRO A O 1
ATOM 4220 N N . ASP A 1 559 ? 5.598 2.061 25.016 1 95.44 559 ASP A N 1
ATOM 4221 C CA . ASP A 1 559 ? 4.574 2.6 25.906 1 95.44 559 ASP A CA 1
ATOM 4222 C C . ASP A 1 559 ? 4.324 4.082 25.625 1 95.44 559 ASP A C 1
ATOM 4224 O O . ASP A 1 559 ? 3.178 4.504 25.469 1 95.44 559 ASP A O 1
ATOM 4228 N N . ASN A 1 560 ? 5.398 4.852 25.594 1 96.19 560 ASN A N 1
ATOM 4229 C CA . ASN A 1 560 ? 5.262 6.281 25.328 1 96.19 560 ASN A CA 1
ATOM 4230 C C . ASN A 1 560 ? 4.676 6.539 23.938 1 96.19 560 ASN A C 1
ATOM 4232 O O . ASN A 1 560 ? 3.918 7.492 23.75 1 96.19 560 ASN A O 1
ATOM 4236 N N . SER A 1 561 ? 5.09 5.711 23 1 96.44 561 SER A N 1
ATOM 4237 C CA . SER A 1 561 ? 4.535 5.844 21.656 1 96.44 561 SER A CA 1
ATOM 4238 C C . SER A 1 561 ? 3.021 5.664 21.656 1 96.44 561 SER A C 1
ATOM 4240 O O . SER A 1 561 ? 2.301 6.406 20.984 1 96.44 561 SER A O 1
ATOM 4242 N N . ARG A 1 562 ? 2.545 4.699 22.359 1 94.69 562 ARG A N 1
ATOM 4243 C CA . ARG A 1 562 ? 1.108 4.461 22.484 1 94.69 562 ARG A CA 1
ATOM 4244 C C . ARG A 1 562 ? 0.413 5.648 23.141 1 94.69 562 ARG A C 1
ATOM 4246 O O . ARG A 1 562 ? -0.651 6.078 22.688 1 94.69 562 ARG A O 1
ATOM 4253 N N . HIS A 1 563 ? 1.019 6.172 24.141 1 94 563 HIS A N 1
ATOM 4254 C CA . HIS A 1 563 ? 0.443 7.293 24.875 1 94 563 HIS A CA 1
ATOM 4255 C C . HIS A 1 563 ? 0.35 8.539 24 1 94 563 HIS A C 1
ATOM 4257 O O . HIS A 1 563 ? -0.669 9.234 24.016 1 94 563 HIS A O 1
ATOM 4263 N N . ILE A 1 564 ? 1.383 8.812 23.312 1 94.44 564 ILE A N 1
ATOM 4264 C CA . ILE A 1 564 ? 1.406 10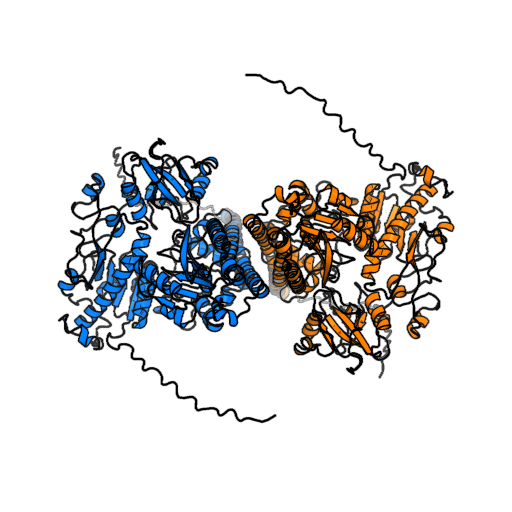.023 22.484 1 94.44 564 ILE A CA 1
ATOM 4265 C C . ILE A 1 564 ? 0.315 9.945 21.422 1 94.44 564 ILE A C 1
ATOM 4267 O O . ILE A 1 564 ? -0.33 10.945 21.109 1 94.44 564 ILE A O 1
ATOM 4271 N N . LE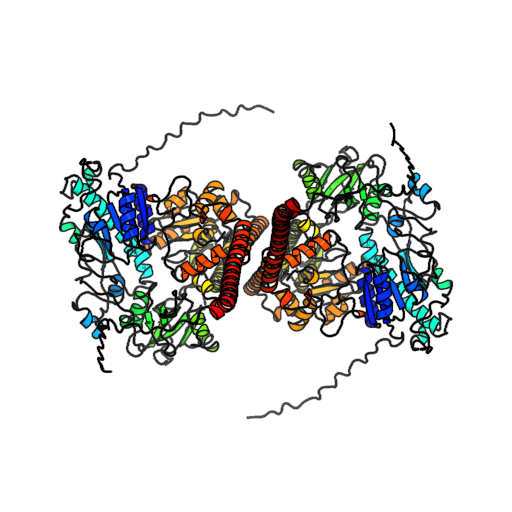U A 1 565 ? 0.087 8.742 20.906 1 95.25 565 LEU A N 1
ATOM 4272 C CA . LEU A 1 565 ? -0.892 8.555 19.828 1 95.25 565 LEU A CA 1
ATOM 4273 C C . LEU A 1 565 ? -2.311 8.562 20.391 1 95.25 565 LEU A C 1
ATOM 4275 O O . LEU A 1 565 ? -3.24 9.039 19.734 1 95.25 565 LEU A O 1
ATOM 4279 N N . GLN A 1 566 ? -2.494 8.125 21.578 1 95.25 566 GLN A N 1
ATOM 4280 C CA . GLN A 1 566 ? -3.83 7.945 22.141 1 95.25 566 GLN A CA 1
ATOM 4281 C C . GLN A 1 566 ? -4.285 9.195 22.891 1 95.25 566 GLN A C 1
ATOM 4283 O O . GLN A 1 566 ? -5.477 9.5 22.922 1 95.25 566 GLN A O 1
ATOM 4288 N N . ASP A 1 567 ? -3.336 9.867 23.484 1 94.19 567 ASP A N 1
ATOM 4289 C CA . ASP A 1 567 ? -3.695 11.023 24.297 1 94.19 567 ASP A CA 1
ATOM 4290 C C . ASP A 1 567 ? -4.121 12.195 23.422 1 94.19 567 ASP A C 1
ATOM 4292 O O . ASP A 1 567 ? -4.988 12.984 23.812 1 94.19 567 ASP A O 1
ATOM 4296 N N . MET A 1 568 ? -3.506 12.336 22.281 1 96.88 568 MET A N 1
ATOM 4297 C CA . MET A 1 568 ? -3.84 13.383 21.312 1 96.88 568 MET A CA 1
ATOM 4298 C C . MET A 1 568 ? -3.74 14.766 21.953 1 96.88 568 MET A C 1
ATOM 4300 O O . MET A 1 568 ? -4.625 15.602 21.781 1 96.88 568 MET A O 1
ATOM 4304 N N . LEU A 1 569 ? -2.719 15 22.719 1 96.88 569 LEU A N 1
ATOM 4305 C CA . LEU A 1 569 ? -2.453 16.281 23.359 1 96.88 569 LEU A CA 1
ATOM 4306 C C . LEU A 1 569 ? -1.25 16.969 22.719 1 96.88 569 LEU A C 1
ATOM 4308 O O . LEU A 1 569 ? -0.334 16.297 22.234 1 96.88 569 LEU A O 1
ATOM 4312 N N . PRO A 1 570 ? -1.255 18.344 22.703 1 97.5 570 PRO A N 1
ATOM 4313 C CA . PRO A 1 570 ? -0.056 19.047 22.234 1 97.5 570 PRO A CA 1
ATOM 4314 C C . PRO A 1 570 ? 1.126 18.891 23.188 1 97.5 570 PRO A C 1
ATOM 4316 O O . PRO A 1 570 ? 0.934 18.578 24.375 1 97.5 570 PRO A O 1
ATOM 4319 N N . MET A 1 571 ? 2.326 19.094 22.641 1 97.31 571 MET A N 1
ATOM 4320 C CA . MET A 1 571 ? 3.518 19 23.484 1 97.31 571 MET A CA 1
ATOM 4321 C C . MET A 1 571 ? 4.531 20.078 23.109 1 97.31 571 MET A C 1
ATOM 4323 O O . MET A 1 571 ? 4.605 20.5 21.953 1 97.31 571 MET A O 1
ATOM 4327 N N . THR A 1 572 ? 5.281 20.516 24.078 1 97.38 572 THR A N 1
ATOM 4328 C CA . THR A 1 572 ? 6.363 21.453 23.828 1 97.38 572 THR A CA 1
ATOM 4329 C C . THR A 1 572 ? 7.566 20.75 23.219 1 97.38 572 THR A C 1
ATOM 4331 O O . THR A 1 572 ? 7.668 19.531 23.266 1 97.38 572 THR A O 1
ATOM 4334 N N . ALA A 1 573 ? 8.453 21.516 22.672 1 97.88 573 ALA A N 1
ATOM 4335 C CA . ALA A 1 573 ? 9.711 20.969 22.156 1 97.88 573 ALA A CA 1
ATOM 4336 C C . ALA A 1 573 ? 10.5 20.281 23.266 1 97.88 573 ALA A C 1
ATOM 4338 O O . ALA A 1 573 ? 11.125 19.234 23.047 1 97.88 573 ALA A O 1
ATOM 4339 N N . TYR A 1 574 ? 10.43 20.781 24.453 1 97.44 574 TYR A N 1
ATOM 4340 C CA . TYR A 1 574 ? 11.172 20.234 25.578 1 97.44 574 TYR A CA 1
ATOM 4341 C C . TYR A 1 574 ? 10.562 18.906 26.031 1 97.44 574 TYR A C 1
ATOM 4343 O O . TYR A 1 574 ? 11.281 17.953 26.328 1 97.44 574 TYR A O 1
ATOM 4351 N N . GLN A 1 575 ? 9.266 18.875 26.125 1 97 575 GLN A N 1
ATOM 4352 C CA . GLN A 1 575 ? 8.602 17.625 26.453 1 97 575 GLN A CA 1
ATOM 4353 C C . GLN A 1 575 ? 8.93 16.547 25.438 1 97 575 GLN A C 1
ATOM 4355 O O . GLN A 1 575 ? 9.148 15.383 25.797 1 97 575 GLN A O 1
ATOM 4360 N N . ALA A 1 576 ? 8.922 16.938 24.172 1 98.31 576 ALA A N 1
ATOM 4361 C CA . ALA A 1 576 ? 9.25 16 23.094 1 98.31 576 ALA A CA 1
ATOM 4362 C C . ALA A 1 576 ? 10.68 15.484 23.219 1 98.31 576 ALA A C 1
ATOM 4364 O O . ALA A 1 576 ? 10.945 14.305 22.953 1 98.31 576 ALA A O 1
ATOM 4365 N N . ARG A 1 577 ? 11.578 16.375 23.562 1 98.19 577 ARG A N 1
ATOM 4366 C CA . ARG A 1 577 ? 12.953 15.969 23.797 1 98.19 577 ARG A CA 1
ATOM 4367 C C . ARG A 1 577 ? 13.047 14.969 24.953 1 98.19 577 ARG A C 1
ATOM 4369 O O . ARG A 1 577 ? 13.742 13.953 24.844 1 98.19 577 ARG A O 1
ATOM 4376 N N . ASP A 1 578 ? 12.344 15.273 26.016 1 97.12 578 ASP A N 1
ATOM 4377 C CA . ASP A 1 578 ? 12.367 14.406 27.203 1 97.12 578 ASP A CA 1
ATOM 4378 C C . ASP A 1 578 ? 11.82 13.016 26.859 1 97.12 578 ASP A C 1
ATOM 4380 O O . ASP A 1 578 ? 12.273 12.016 27.422 1 97.12 578 ASP A O 1
ATOM 4384 N N . MET A 1 579 ? 10.922 12.992 25.875 1 96.56 579 MET A N 1
ATOM 4385 C CA . MET A 1 579 ? 10.305 11.727 25.484 1 96.56 579 MET A CA 1
ATOM 4386 C C . MET A 1 579 ? 11.148 11.023 24.422 1 96.56 579 MET A C 1
ATOM 4388 O O . MET A 1 579 ? 10.914 9.852 24.125 1 96.56 579 MET A O 1
ATOM 4392 N N . GLY A 1 580 ? 12.008 11.789 23.812 1 97.5 580 GLY A N 1
ATOM 4393 C CA . GLY A 1 580 ? 12.906 11.195 22.828 1 97.5 580 GLY A CA 1
ATOM 4394 C C . GLY A 1 580 ? 12.516 11.516 21.406 1 97.5 580 GLY A C 1
ATOM 4395 O O . GLY A 1 580 ? 13.25 11.195 20.469 1 97.5 580 GLY A O 1
ATOM 4396 N N . LEU A 1 581 ? 11.406 12.172 21.156 1 97.56 581 LEU A N 1
ATOM 4397 C CA . LEU A 1 581 ? 10.922 12.508 19.812 1 97.56 581 LEU A CA 1
ATOM 4398 C C . LEU A 1 581 ? 11.82 13.547 19.156 1 97.56 581 LEU A C 1
ATOM 4400 O O . LEU A 1 581 ? 11.922 13.594 17.938 1 97.56 581 LEU A O 1
ATOM 4404 N N . VAL A 1 582 ? 12.383 14.398 19.984 1 98.38 582 VAL A N 1
ATOM 4405 C CA . VAL A 1 582 ? 13.297 15.461 19.562 1 98.38 582 VAL A CA 1
ATOM 4406 C C . VAL A 1 582 ? 14.656 15.266 20.234 1 98.38 582 VAL A C 1
ATOM 4408 O O . VAL A 1 582 ? 14.742 14.836 21.375 1 98.38 582 VAL A O 1
ATOM 4411 N N . ASP A 1 583 ? 15.711 15.523 19.484 1 98.19 583 ASP A N 1
ATOM 4412 C CA . ASP A 1 583 ? 17.047 15.312 20.016 1 98.19 583 ASP A CA 1
ATOM 4413 C C . ASP A 1 583 ? 17.594 16.609 20.625 1 98.19 583 ASP A C 1
ATOM 4415 O O . ASP A 1 583 ? 18.266 16.578 21.656 1 98.19 583 ASP A O 1
ATOM 4419 N N . HIS A 1 584 ? 17.391 17.734 19.922 1 98.19 584 HIS A N 1
ATOM 4420 C CA . HIS A 1 584 ? 17.922 19.016 20.375 1 98.19 584 HIS A CA 1
ATOM 4421 C C . HIS A 1 584 ? 16.859 20.109 20.281 1 98.19 584 HIS A C 1
ATOM 4423 O O . HIS A 1 584 ? 16.062 20.125 19.344 1 98.19 584 HIS A O 1
ATOM 4429 N N . VAL A 1 585 ? 16.797 20.953 21.297 1 98.5 585 VAL A N 1
ATOM 4430 C CA . VAL A 1 585 ? 15.922 22.141 21.297 1 98.5 585 VAL A CA 1
ATOM 4431 C C . VAL A 1 585 ? 16.766 23.406 21.297 1 98.5 585 VAL A C 1
ATOM 4433 O O . VAL A 1 585 ? 17.656 23.562 22.141 1 98.5 585 VAL A O 1
ATOM 4436 N N . LEU A 1 586 ? 16.562 24.234 20.359 1 97.88 586 LEU A N 1
ATOM 4437 C CA . LEU A 1 586 ? 17.312 25.484 20.25 1 97.88 586 LEU A CA 1
ATOM 4438 C C . LEU A 1 586 ? 16.391 26.688 20.484 1 97.88 586 LEU A C 1
ATOM 4440 O O . LEU A 1 586 ? 15.25 26.703 20.031 1 97.88 586 LEU A O 1
ATOM 4444 N N . PRO A 1 587 ? 16.875 27.672 21.172 1 95.38 587 PRO A N 1
ATOM 4445 C CA . PRO A 1 587 ? 16.062 28.875 21.422 1 95.38 587 PRO A CA 1
ATOM 4446 C C . PRO A 1 587 ? 15.977 29.797 20.219 1 95.38 587 PRO A C 1
ATOM 4448 O O . PRO A 1 587 ? 16.891 29.812 19.375 1 95.38 587 PRO A O 1
ATOM 4451 N N . GLY A 1 588 ? 14.891 30.516 20.188 1 88.56 588 GLY A N 1
ATOM 4452 C CA . GLY A 1 588 ? 14.734 31.531 19.156 1 88.56 588 GLY A CA 1
ATOM 4453 C C . GLY A 1 588 ? 13.672 31.172 18.125 1 88.56 588 GLY A C 1
ATOM 4454 O O . GLY A 1 588 ? 13.055 30.109 18.203 1 88.56 588 GLY A O 1
ATOM 4455 N N . SER A 1 589 ? 13.461 32.188 17.203 1 88.81 589 SER A N 1
ATOM 4456 C CA . SER A 1 589 ? 12.516 32.031 16.109 1 88.81 589 SER A CA 1
ATOM 4457 C C . SER A 1 589 ? 12.977 32.812 14.867 1 88.81 589 SER A C 1
ATOM 4459 O O . SER A 1 589 ? 13.922 33.594 14.938 1 88.81 589 SER A O 1
ATOM 4461 N N . GLY A 1 590 ? 12.414 32.469 13.781 1 88.75 590 GLY A N 1
ATOM 4462 C CA . GLY A 1 590 ? 12.703 33.219 12.555 1 88.75 590 GLY A CA 1
ATOM 4463 C C . GLY A 1 590 ? 14.148 33.094 12.117 1 88.75 590 GLY A C 1
ATOM 4464 O O . GLY A 1 590 ? 14.734 32 12.164 1 88.75 590 GLY A O 1
ATOM 4465 N N . ALA A 1 591 ? 14.719 34.219 11.742 1 88 591 ALA A N 1
ATOM 4466 C CA . ALA A 1 591 ? 16.062 34.25 11.164 1 88 591 ALA A CA 1
ATOM 4467 C C . ALA A 1 591 ? 17.109 33.812 12.188 1 88 591 ALA A C 1
ATOM 4469 O O . ALA A 1 591 ? 18.094 33.156 11.844 1 88 591 ALA A O 1
ATOM 4470 N N . ILE A 1 592 ? 16.859 34.156 13.406 1 91.56 592 ILE A N 1
ATOM 4471 C CA . ILE A 1 592 ? 17.812 33.812 14.461 1 91.56 592 ILE A CA 1
ATOM 4472 C C . ILE A 1 592 ? 17.844 32.281 14.641 1 91.56 592 ILE A C 1
ATOM 4474 O O . ILE A 1 592 ? 18.906 31.688 14.805 1 91.56 592 ILE A O 1
ATOM 4478 N N . LEU A 1 593 ? 16.719 31.688 14.688 1 94.75 593 LEU A N 1
ATOM 4479 C CA . LEU A 1 593 ? 16.656 30.234 14.805 1 94.75 593 LEU A CA 1
ATOM 4480 C C . LEU A 1 593 ? 17.312 29.562 13.609 1 94.75 593 LEU A C 1
ATOM 4482 O O . LEU A 1 593 ? 18 28.547 13.758 1 94.75 593 LEU A O 1
ATOM 4486 N N . ASP A 1 594 ? 17.125 30.078 12.414 1 94.19 594 ASP A N 1
ATOM 4487 C CA . ASP A 1 594 ? 17.75 29.562 11.203 1 94.19 594 ASP A CA 1
ATOM 4488 C C . ASP A 1 594 ? 19.281 29.531 11.344 1 94.19 594 ASP A C 1
ATOM 4490 O O . ASP A 1 594 ? 19.922 28.531 11 1 94.19 594 ASP A O 1
ATOM 4494 N N . ILE A 1 595 ? 19.766 30.578 11.805 1 93.5 595 ILE A N 1
ATOM 4495 C CA . ILE A 1 595 ? 21.219 30.719 11.984 1 93.5 595 ILE A CA 1
ATOM 4496 C C . ILE A 1 595 ? 21.703 29.703 13.008 1 93.5 595 ILE A C 1
ATOM 4498 O O . ILE A 1 595 ? 22.734 29.047 12.805 1 93.5 595 ILE A O 1
ATOM 4502 N N . ARG A 1 596 ? 20.969 29.594 14.062 1 95.56 596 ARG A N 1
ATOM 4503 C CA . ARG A 1 596 ? 21.359 28.672 15.117 1 95.56 596 ARG A CA 1
ATOM 4504 C C . ARG A 1 596 ? 21.344 27.219 14.625 1 95.56 596 ARG A C 1
ATOM 4506 O O . ARG A 1 596 ? 22.219 26.422 14.984 1 95.56 596 ARG A O 1
ATOM 4513 N N . ILE A 1 597 ? 20.375 26.875 13.859 1 96.38 597 ILE A N 1
ATOM 4514 C CA . ILE A 1 597 ? 20.281 25.531 13.305 1 96.38 597 ILE A CA 1
ATOM 4515 C C . ILE A 1 597 ? 21.469 25.266 12.391 1 96.38 597 ILE A C 1
ATOM 4517 O O . ILE A 1 597 ? 22.109 24.203 12.5 1 96.38 597 ILE A O 1
ATOM 4521 N N . ARG A 1 598 ? 21.781 26.188 11.508 1 94.94 598 ARG A N 1
ATOM 4522 C CA . ARG A 1 598 ? 22.891 26.016 10.586 1 94.94 598 ARG A CA 1
ATOM 4523 C C . ARG A 1 598 ? 24.219 25.875 11.344 1 94.94 598 ARG A C 1
ATOM 4525 O O . ARG A 1 598 ? 25.047 25.047 10.984 1 94.94 598 ARG A O 1
ATOM 4532 N N . TYR A 1 599 ? 24.344 26.688 12.367 1 93.44 599 TYR A N 1
ATOM 4533 C CA . TYR A 1 599 ? 25.547 26.609 13.188 1 93.44 599 TYR A CA 1
ATOM 4534 C C . TYR A 1 599 ? 25.656 25.25 13.883 1 93.44 599 TYR A C 1
ATOM 4536 O O . TYR A 1 599 ? 26.734 24.641 13.906 1 93.44 599 TYR A O 1
ATOM 4544 N N . HIS A 1 600 ? 24.562 24.891 14.477 1 95.12 600 HIS A N 1
ATOM 4545 C CA . HIS A 1 600 ? 24.531 23.609 15.172 1 95.12 600 HIS A CA 1
ATOM 4546 C C . HIS A 1 600 ? 24.875 22.453 14.234 1 95.12 600 HIS A C 1
ATOM 4548 O O . HIS A 1 600 ? 25.688 21.594 14.586 1 95.12 600 HIS A O 1
ATOM 4554 N N . VAL A 1 601 ? 24.281 22.422 13.039 1 95.31 601 VAL A N 1
ATOM 4555 C CA . VAL A 1 601 ? 24.469 21.359 12.07 1 95.31 601 VAL A CA 1
ATOM 4556 C C . VAL A 1 601 ? 25.906 21.344 11.562 1 95.31 601 VAL A C 1
ATOM 4558 O O . VAL A 1 601 ? 26.531 20.297 11.445 1 95.31 601 VAL A O 1
ATOM 4561 N N . ARG A 1 602 ? 26.438 22.453 11.305 1 90.56 602 ARG A N 1
ATOM 4562 C CA . ARG A 1 602 ? 27.797 22.562 10.781 1 90.56 602 ARG A CA 1
ATOM 4563 C C . ARG A 1 602 ? 28.828 22.172 11.844 1 90.56 602 ARG A C 1
ATOM 4565 O O . ARG A 1 602 ? 29.906 21.688 11.516 1 90.56 602 ARG A O 1
ATOM 4572 N N . GLY A 1 603 ? 28.438 22.375 13.078 1 87.94 603 GLY A N 1
ATOM 4573 C CA . GLY A 1 603 ? 29.344 22.078 14.172 1 87.94 603 GLY A CA 1
ATOM 4574 C C . GLY A 1 603 ? 29.344 20.609 14.555 1 87.94 603 GLY A C 1
ATOM 4575 O O . GLY A 1 603 ? 30.172 20.172 15.359 1 87.94 603 GLY A O 1
ATOM 4576 N N . THR A 1 604 ? 28.484 19.906 14.023 1 89.25 604 THR A N 1
ATOM 4577 C CA . THR A 1 604 ? 28.344 18.484 14.32 1 89.25 604 THR A CA 1
ATOM 4578 C C . THR A 1 604 ? 29.141 17.656 13.32 1 89.25 604 THR A C 1
ATOM 4580 O O . THR A 1 604 ? 29.188 17.984 12.133 1 89.25 604 THR A O 1
ATOM 4583 N N . CYS A 1 605 ? 29.797 16.594 13.75 1 82.94 605 CYS A N 1
ATOM 4584 C CA . CYS A 1 605 ? 30.547 15.695 12.883 1 82.94 605 CYS A CA 1
ATOM 4585 C C . CYS A 1 605 ? 29.641 14.617 12.305 1 82.94 605 CYS A C 1
ATOM 4587 O O . CYS A 1 605 ? 28.984 13.883 13.047 1 82.94 605 CYS A O 1
ATOM 4589 N N . TYR A 1 606 ? 29.672 14.492 11 1 89 606 TYR A N 1
ATOM 4590 C CA . TYR A 1 606 ? 28.781 13.547 10.336 1 89 606 TYR A CA 1
ATOM 4591 C C . TYR A 1 606 ? 29.578 12.445 9.648 1 89 606 TYR A C 1
ATOM 4593 O O . TYR A 1 606 ? 29 11.5 9.109 1 89 606 TYR A O 1
ATOM 4601 N N . ASN A 1 607 ? 30.859 12.609 9.641 1 85.81 607 ASN A N 1
ATOM 4602 C CA . ASN A 1 607 ? 31.719 11.633 8.984 1 85.81 607 ASN A CA 1
ATOM 4603 C C . ASN A 1 607 ? 32.656 10.953 9.984 1 85.81 607 ASN A C 1
ATOM 4605 O O . ASN A 1 607 ? 33.5 11.609 10.594 1 85.81 607 ASN A O 1
ATOM 4609 N N . PRO A 1 608 ? 32.562 9.648 10.219 1 90.12 608 PRO A N 1
ATOM 4610 C CA . PRO A 1 608 ? 31.734 8.695 9.477 1 90.12 608 PRO A CA 1
ATOM 4611 C C . PRO A 1 608 ? 30.266 8.758 9.859 1 90.12 608 PRO A C 1
ATOM 4613 O O . PRO A 1 608 ? 29.922 9.242 10.938 1 90.12 608 PRO A O 1
ATOM 4616 N N . TYR A 1 609 ? 29.453 8.336 8.953 1 93.94 609 TYR A N 1
ATOM 4617 C CA . TYR A 1 609 ? 28.016 8.266 9.188 1 93.94 609 TYR A CA 1
ATOM 4618 C C . TYR A 1 609 ? 27.703 7.387 10.391 1 93.94 609 TYR A C 1
ATOM 4620 O O . TYR A 1 609 ? 28.234 6.277 10.508 1 93.94 609 TYR A O 1
ATOM 4628 N N . LYS A 1 610 ? 26.906 7.941 11.289 1 94.25 610 LYS A N 1
ATOM 4629 C CA . LYS A 1 610 ? 26.359 7.199 12.422 1 94.25 610 LYS A CA 1
ATOM 4630 C C . LYS A 1 610 ? 24.844 7.301 12.469 1 94.25 610 LYS A C 1
ATOM 4632 O O . LYS A 1 610 ? 24.297 8.398 12.617 1 94.25 610 LYS A O 1
ATOM 4637 N N . PRO A 1 611 ? 24.156 6.148 12.328 1 95.94 611 PRO A N 1
ATOM 4638 C CA . PRO A 1 611 ? 22.703 6.188 12.414 1 95.94 611 PRO A CA 1
ATOM 4639 C C . PRO A 1 611 ? 22.203 6.73 13.75 1 95.94 611 PRO A C 1
ATOM 4641 O O . PRO A 1 611 ? 22.859 6.57 14.773 1 95.94 611 PRO A O 1
ATOM 4644 N N . GLY A 1 612 ? 21.078 7.457 13.734 1 96.44 612 GLY A N 1
ATOM 4645 C CA . GLY A 1 612 ? 20.469 7.879 14.992 1 96.44 612 GLY A CA 1
ATOM 4646 C C . GLY A 1 612 ? 20.344 6.754 16 1 96.44 612 GLY A C 1
ATOM 4647 O O . GLY A 1 612 ? 20.094 5.605 15.633 1 96.44 612 GLY A O 1
ATOM 4648 N N . LYS A 1 613 ? 20.469 7.02 17.219 1 95.81 613 LYS A N 1
ATOM 4649 C CA . LYS A 1 613 ? 20.469 6.023 18.297 1 95.81 613 LYS A CA 1
ATOM 4650 C C . LYS A 1 613 ? 19.172 5.223 18.297 1 95.81 613 LYS A C 1
ATOM 4652 O O . LYS A 1 613 ? 19.188 4.027 18.609 1 95.81 613 LYS A O 1
ATOM 4657 N N . TRP A 1 614 ? 18.094 5.84 17.953 1 97.81 614 TRP A N 1
ATOM 4658 C CA . TRP A 1 614 ? 16.781 5.199 18 1 97.81 614 TRP A CA 1
ATOM 4659 C C . TRP A 1 614 ? 16.703 4.035 17.031 1 97.81 614 TRP A C 1
ATOM 4661 O O . TRP A 1 614 ? 15.938 3.086 17.234 1 97.81 614 TRP A O 1
ATOM 4671 N N . LYS A 1 615 ? 17.469 4.066 15.953 1 97.88 615 LYS A N 1
ATOM 4672 C CA . LYS A 1 615 ? 17.422 3.068 14.891 1 97.88 615 LYS A CA 1
ATOM 4673 C C . LYS A 1 615 ? 17.969 1.728 15.359 1 97.88 615 LYS A C 1
ATOM 4675 O O . LYS A 1 615 ? 17.703 0.691 14.75 1 97.88 615 LYS A O 1
ATOM 4680 N N . SER A 1 616 ? 18.719 1.714 16.438 1 97.19 616 SER A N 1
ATOM 4681 C CA . SER A 1 616 ? 19.25 0.468 17 1 97.19 616 SER A CA 1
ATOM 4682 C C . SER A 1 616 ? 18.188 -0.28 17.781 1 97.19 616 SER A C 1
ATOM 4684 O O . SER A 1 616 ? 18.328 -1.47 18.078 1 97.19 616 SER A O 1
ATOM 4686 N N . ARG A 1 617 ? 17.078 0.34 18.062 1 97 617 ARG A N 1
ATOM 4687 C CA . ARG A 1 617 ? 16.047 -0.229 18.922 1 97 617 ARG A CA 1
ATOM 4688 C C . ARG A 1 617 ? 14.922 -0.846 18.109 1 97 617 ARG A C 1
ATOM 4690 O O . ARG A 1 617 ? 14.031 -1.495 18.672 1 97 617 ARG A O 1
ATOM 4697 N N . VAL A 1 618 ? 14.922 -0.654 16.859 1 97.75 618 VAL A N 1
ATOM 4698 C CA . VAL A 1 618 ? 13.898 -1.185 15.953 1 97.75 618 VAL A CA 1
ATOM 4699 C C . VAL A 1 618 ? 14.562 -1.728 14.688 1 97.75 618 VAL A C 1
ATOM 4701 O O . VAL A 1 618 ? 15.758 -1.503 14.461 1 97.75 618 VAL A O 1
ATOM 4704 N N . ASP A 1 619 ? 13.828 -2.465 13.875 1 96.75 619 ASP A N 1
ATOM 4705 C CA . ASP A 1 619 ? 14.359 -3.053 12.648 1 96.75 619 ASP A CA 1
ATOM 4706 C C . ASP A 1 619 ? 14.25 -2.078 11.477 1 96.75 619 ASP A C 1
ATOM 4708 O O . ASP A 1 619 ? 13.227 -2.041 10.789 1 96.75 619 ASP A O 1
ATOM 4712 N N . VAL A 1 620 ? 15.344 -1.384 11.18 1 96.81 620 VAL A N 1
ATOM 4713 C CA . VAL A 1 620 ? 15.328 -0.427 10.078 1 96.81 620 VAL A CA 1
ATOM 4714 C C . VAL A 1 620 ? 16.062 -1.014 8.875 1 96.81 620 VAL A C 1
ATOM 4716 O O . VAL A 1 620 ? 16.578 -0.275 8.039 1 96.81 620 VAL A O 1
ATOM 4719 N N . SER A 1 621 ? 16.188 -2.371 8.859 1 94.5 621 SER A N 1
ATOM 4720 C CA . SER A 1 621 ? 16.656 -3.021 7.637 1 94.5 621 SER A CA 1
ATOM 4721 C C . SER A 1 621 ? 15.648 -2.838 6.5 1 94.5 621 SER A C 1
ATOM 4723 O O . SER A 1 621 ? 14.5 -2.461 6.73 1 94.5 621 SER A O 1
ATOM 4725 N N . PRO A 1 622 ? 16.078 -3.037 5.254 1 90.06 622 PRO A N 1
ATOM 4726 C CA . PRO A 1 622 ? 15.133 -2.928 4.145 1 90.06 622 PRO A CA 1
ATOM 4727 C C . PRO A 1 622 ? 13.875 -3.771 4.355 1 90.06 622 PRO A C 1
ATOM 4729 O O . PRO A 1 622 ? 12.766 -3.322 4.059 1 90.06 622 PRO A O 1
ATOM 4732 N N . SER A 1 623 ? 14.047 -4.957 4.879 1 90.5 623 SER A N 1
ATOM 4733 C CA . SER A 1 623 ? 12.898 -5.816 5.156 1 90.5 623 SER A CA 1
ATOM 4734 C C . SER A 1 623 ? 12.031 -5.238 6.266 1 90.5 623 SER A C 1
ATOM 4736 O O . SER A 1 623 ? 10.797 -5.32 6.203 1 90.5 623 SER A O 1
ATOM 4738 N N . GLY A 1 624 ? 12.711 -4.727 7.309 1 94.19 624 GLY A N 1
ATOM 4739 C CA . GLY A 1 624 ? 11.969 -4.109 8.398 1 94.19 624 GLY A CA 1
ATOM 4740 C C . GLY A 1 624 ? 11.18 -2.891 7.957 1 94.19 624 GLY A C 1
ATOM 4741 O O . GLY A 1 624 ? 10.023 -2.719 8.352 1 94.19 624 GLY A O 1
ATOM 4742 N N . ILE A 1 625 ? 11.781 -2.061 7.145 1 96.88 625 ILE A N 1
ATOM 4743 C CA . ILE A 1 625 ? 11.133 -0.865 6.613 1 96.88 625 ILE A CA 1
ATOM 4744 C C . ILE A 1 625 ? 9.938 -1.264 5.754 1 96.88 625 ILE A C 1
ATOM 4746 O O . ILE A 1 625 ? 8.852 -0.688 5.879 1 96.88 625 ILE A O 1
ATOM 4750 N N . ALA A 1 626 ? 10.109 -2.266 4.945 1 93.56 626 ALA A N 1
ATOM 4751 C CA . ALA A 1 626 ? 9.039 -2.75 4.082 1 93.56 626 ALA A CA 1
ATOM 4752 C C . ALA A 1 626 ? 7.879 -3.299 4.906 1 93.56 626 ALA A C 1
ATOM 4754 O O . ALA A 1 626 ? 6.711 -3.068 4.578 1 93.56 626 ALA A O 1
ATOM 4755 N N . ALA A 1 627 ? 8.203 -4.059 5.902 1 94.5 627 ALA A N 1
ATOM 4756 C CA . ALA A 1 627 ? 7.176 -4.637 6.766 1 94.5 627 ALA A CA 1
ATOM 4757 C C . ALA A 1 627 ? 6.375 -3.549 7.473 1 94.5 627 ALA A C 1
ATOM 4759 O O . ALA A 1 627 ? 5.148 -3.639 7.574 1 94.5 627 ALA A O 1
ATOM 4760 N N . ALA A 1 628 ? 7.062 -2.545 7.988 1 97.25 628 ALA A N 1
ATOM 4761 C CA . ALA A 1 628 ? 6.398 -1.439 8.68 1 97.25 628 ALA A CA 1
ATOM 4762 C C . ALA A 1 628 ? 5.457 -0.695 7.734 1 97.25 628 ALA A C 1
ATOM 4764 O O . ALA A 1 628 ? 4.328 -0.366 8.109 1 97.25 628 ALA A O 1
ATOM 4765 N N . ARG A 1 629 ? 5.93 -0.406 6.527 1 97.19 629 ARG A N 1
ATOM 4766 C CA . ARG A 1 629 ? 5.098 0.27 5.535 1 97.19 629 ARG A CA 1
ATOM 4767 C C . ARG A 1 629 ? 3.842 -0.542 5.23 1 97.19 629 ARG A C 1
ATOM 4769 O O . ARG A 1 629 ? 2.736 0.002 5.199 1 97.19 629 ARG A O 1
ATOM 4776 N N . ALA A 1 630 ? 4.031 -1.806 4.98 1 94.44 630 ALA A N 1
ATOM 4777 C CA . ALA A 1 630 ? 2.904 -2.682 4.664 1 94.44 630 ALA A CA 1
ATOM 4778 C C . ALA A 1 630 ? 1.889 -2.701 5.801 1 94.44 630 ALA A C 1
ATOM 4780 O O . ALA A 1 630 ? 0.68 -2.637 5.566 1 94.44 630 ALA A O 1
ATOM 4781 N N . GLN A 1 631 ? 2.369 -2.807 6.992 1 95.88 631 GLN A N 1
ATOM 4782 C CA . GLN A 1 631 ? 1.485 -2.875 8.156 1 95.88 631 GLN A CA 1
ATOM 4783 C C . GLN A 1 631 ? 0.702 -1.576 8.32 1 95.88 631 GLN A C 1
ATOM 4785 O O . GLN A 1 631 ? -0.515 -1.601 8.516 1 95.88 631 GLN A O 1
ATOM 4790 N N . GLU A 1 632 ? 1.389 -0.461 8.297 1 97.94 632 GLU A N 1
ATOM 4791 C CA . GLU A 1 632 ? 0.719 0.825 8.461 1 97.94 632 GLU A CA 1
ATOM 4792 C C . GLU A 1 632 ? -0.298 1.066 7.352 1 97.94 632 GLU A C 1
ATOM 4794 O O . GLU A 1 632 ? -1.398 1.562 7.605 1 97.94 632 GLU A O 1
ATOM 4799 N N . LEU A 1 633 ? 0.067 0.711 6.145 1 97.56 633 LEU A N 1
ATOM 4800 C CA . LEU A 1 633 ? -0.826 0.934 5.012 1 97.56 633 LEU A CA 1
ATOM 4801 C C . LEU A 1 633 ? -2.029 -0.001 5.078 1 97.56 633 LEU A C 1
ATOM 4803 O O . LEU A 1 633 ? -3.109 0.337 4.59 1 97.56 633 LEU A O 1
ATOM 4807 N N . SER A 1 634 ? -1.881 -1.227 5.648 1 95.94 634 SER A N 1
ATOM 4808 C CA . SER A 1 634 ? -3.041 -2.084 5.863 1 95.94 634 SER A CA 1
ATOM 4809 C C . SER A 1 634 ? -4.066 -1.412 6.77 1 95.94 634 SER A C 1
ATOM 4811 O O . SER A 1 634 ? -5.27 -1.496 6.523 1 95.94 634 SER A O 1
ATOM 4813 N N . GLU A 1 635 ? -3.574 -0.751 7.84 1 97 635 GLU A N 1
ATOM 4814 C CA . GLU A 1 635 ? -4.461 -0.027 8.742 1 97 635 GLU A CA 1
ATOM 4815 C C . GLU A 1 635 ? -5.082 1.186 8.055 1 97 635 GLU A C 1
ATOM 4817 O O . GLU A 1 635 ? -6.273 1.46 8.227 1 97 635 GLU A O 1
ATOM 4822 N N . MET A 1 636 ? -4.285 1.907 7.281 1 97.94 636 MET A N 1
ATOM 4823 C CA . MET A 1 636 ? -4.801 3.068 6.559 1 97.94 636 MET A CA 1
ATOM 4824 C C . MET A 1 636 ? -5.855 2.65 5.539 1 97.94 636 MET A C 1
ATOM 4826 O O . MET A 1 636 ? -6.828 3.373 5.316 1 97.94 636 MET A O 1
ATOM 4830 N N . ALA A 1 637 ? -5.645 1.51 4.848 1 95.94 637 ALA A N 1
ATOM 4831 C CA . ALA A 1 637 ? -6.629 0.99 3.9 1 95.94 637 ALA A CA 1
ATOM 4832 C C . ALA A 1 637 ? -7.977 0.767 4.578 1 95.94 637 ALA A C 1
ATOM 4834 O O . ALA A 1 637 ? -9.023 1.061 3.998 1 95.94 637 ALA A O 1
ATOM 4835 N N . LYS A 1 638 ? -7.961 0.235 5.77 1 95.75 638 LYS A N 1
ATOM 4836 C CA . LYS A 1 638 ? -9.195 0.055 6.531 1 95.75 638 LYS A CA 1
ATOM 4837 C C . LYS A 1 638 ? -9.867 1.396 6.812 1 95.75 638 LYS A C 1
ATOM 4839 O O . LYS A 1 638 ? -11.094 1.494 6.801 1 95.75 638 LYS A O 1
ATOM 4844 N N . ASP A 1 639 ? -9.039 2.469 7.094 1 97.31 639 ASP A N 1
ATOM 4845 C CA . ASP A 1 639 ? -9.562 3.805 7.355 1 97.31 639 ASP A CA 1
ATOM 4846 C C . ASP A 1 639 ? -10.219 4.395 6.109 1 97.31 639 ASP A C 1
ATOM 4848 O O . ASP A 1 639 ? -11.039 5.305 6.207 1 97.31 639 ASP A O 1
ATOM 4852 N N . PHE A 1 640 ? -9.875 3.926 4.93 1 96.81 640 PHE A N 1
ATOM 4853 C CA . PHE A 1 640 ? -10.328 4.57 3.703 1 96.81 640 PHE A CA 1
ATOM 4854 C C . PHE A 1 640 ? -11.469 3.783 3.068 1 96.81 640 PHE A C 1
ATOM 4856 O O . PHE A 1 640 ? -12.32 4.355 2.381 1 96.81 640 PHE A O 1
ATOM 4863 N N . TRP A 1 641 ? -11.539 2.416 3.301 1 93 641 TRP A N 1
ATOM 4864 C CA . TRP A 1 641 ? -12.469 1.684 2.451 1 93 641 TRP A CA 1
ATOM 4865 C C . TRP A 1 641 ? -13.281 0.683 3.271 1 93 641 TRP A C 1
ATOM 4867 O O . TRP A 1 641 ? -14.273 0.131 2.785 1 93 641 TRP A O 1
ATOM 4877 N N . SER A 1 642 ? -12.875 0.312 4.504 1 92.75 642 SER A N 1
ATOM 4878 C CA . SER A 1 642 ? -13.672 -0.582 5.336 1 92.75 642 SER A CA 1
ATOM 4879 C C . SER A 1 642 ? -14.828 0.165 6.004 1 92.75 642 SER A C 1
ATOM 4881 O O . SER A 1 642 ? -15.039 1.351 5.742 1 92.75 642 SER A O 1
ATOM 4883 N N . ALA A 1 643 ? -15.547 -0.531 6.891 1 90.12 643 ALA A N 1
ATOM 4884 C CA . ALA A 1 643 ? -16.609 0.114 7.66 1 90.12 643 ALA A CA 1
ATOM 4885 C C . ALA A 1 643 ? -16.047 1.193 8.578 1 90.12 643 ALA A C 1
ATOM 4887 O O . ALA A 1 643 ? -16.734 2.162 8.906 1 90.12 643 ALA A O 1
ATOM 4888 N N . ARG A 1 644 ? -14.852 1.081 8.922 1 94.5 644 ARG A N 1
ATOM 4889 C CA . ARG A 1 644 ? -14.164 2.012 9.812 1 94.5 644 ARG A CA 1
ATOM 4890 C C . ARG A 1 644 ? -13.914 3.35 9.125 1 94.5 644 ARG A C 1
ATOM 4892 O O . ARG A 1 644 ? -13.609 4.344 9.781 1 94.5 644 ARG A O 1
ATOM 4899 N N . SER A 1 645 ? -14.141 3.432 7.828 1 94.62 645 SER A N 1
ATOM 4900 C CA . SER A 1 645 ? -13.875 4.633 7.047 1 94.62 645 SER A CA 1
ATOM 4901 C C . SER A 1 645 ? -14.773 5.789 7.484 1 94.62 645 SER A C 1
ATOM 4903 O O . SER A 1 645 ? -14.43 6.957 7.281 1 94.62 645 SER A O 1
ATOM 4905 N N . GLU A 1 646 ? -15.812 5.508 8.109 1 94.25 646 GLU A N 1
ATOM 4906 C CA . GLU A 1 646 ? -16.75 6.535 8.547 1 94.25 646 GLU A CA 1
ATOM 4907 C C . GLU A 1 646 ? -16.094 7.504 9.523 1 94.25 646 GLU A C 1
ATOM 4909 O O . GLU A 1 646 ? -16.375 8.703 9.492 1 94.25 646 GLU A O 1
ATOM 4914 N N . ARG A 1 647 ? -15.25 6.984 10.383 1 96.12 647 ARG A N 1
ATOM 4915 C CA . ARG A 1 647 ? -14.648 7.832 11.406 1 96.12 647 ARG A CA 1
ATOM 4916 C C . ARG A 1 647 ? -13.742 8.883 10.781 1 96.12 647 ARG A C 1
ATOM 4918 O O . ARG A 1 647 ? -13.695 10.031 11.242 1 96.12 647 ARG A O 1
ATOM 4925 N N . TYR A 1 648 ? -13.078 8.539 9.719 1 97.94 648 TYR A N 1
ATOM 4926 C CA . TYR A 1 648 ? -12.195 9.469 9.031 1 97.94 648 TYR A CA 1
ATOM 4927 C C . TYR A 1 648 ? -12.992 10.414 8.133 1 97.94 648 TYR A C 1
ATOM 4929 O O . TYR A 1 648 ? -12.734 11.617 8.109 1 97.94 648 TYR A O 1
ATOM 4937 N N . THR A 1 649 ? -13.898 9.891 7.41 1 96.62 649 THR A N 1
ATOM 4938 C CA . THR A 1 649 ? -14.656 10.656 6.426 1 96.62 649 THR A CA 1
ATOM 4939 C C . THR A 1 649 ? -15.398 11.812 7.094 1 96.62 649 THR A C 1
ATOM 4941 O O . THR A 1 649 ? -15.328 12.953 6.625 1 96.62 649 THR A O 1
ATOM 4944 N N . SER A 1 650 ? -16.109 11.555 8.125 1 96.44 650 SER A N 1
ATOM 4945 C CA . SER A 1 650 ? -16.875 12.586 8.82 1 96.44 650 SER A CA 1
ATOM 4946 C C . SER A 1 650 ? -15.953 13.625 9.461 1 96.44 650 SER A C 1
ATOM 4948 O O . SER A 1 650 ? -16.188 14.828 9.352 1 96.44 650 SER A O 1
ATOM 4950 N N . ARG A 1 651 ? -14.922 13.188 10.086 1 97.5 651 ARG A N 1
ATOM 4951 C CA . ARG A 1 651 ? -14.016 14.086 10.797 1 97.5 651 ARG A CA 1
ATOM 4952 C C . ARG A 1 651 ? -13.227 14.945 9.812 1 97.5 651 ARG A C 1
ATOM 4954 O O . ARG A 1 651 ? -12.992 16.125 10.07 1 97.5 651 ARG A O 1
ATOM 4961 N N . ARG A 1 652 ? -12.773 14.344 8.68 1 97.81 652 ARG A N 1
ATOM 4962 C CA . ARG A 1 652 ? -12.102 15.109 7.641 1 97.81 652 ARG A CA 1
ATOM 4963 C C . ARG A 1 652 ? -13 16.219 7.102 1 97.81 652 ARG A C 1
ATOM 4965 O O . ARG A 1 652 ? -12.586 17.375 6.996 1 97.81 652 ARG A O 1
ATOM 4972 N N . ARG A 1 653 ? -14.211 15.852 6.781 1 97.12 653 ARG A N 1
ATOM 4973 C CA . ARG A 1 653 ? -15.195 16.812 6.293 1 97.12 653 ARG A CA 1
ATOM 4974 C C . ARG A 1 653 ? -15.391 17.953 7.293 1 97.12 653 ARG A C 1
ATOM 4976 O O . ARG A 1 653 ? -15.297 19.125 6.93 1 97.12 653 ARG A O 1
ATOM 4983 N N . ASP A 1 654 ? -15.656 17.594 8.547 1 96.69 654 ASP A N 1
ATOM 4984 C CA . ASP A 1 654 ? -15.93 18.578 9.578 1 96.69 654 ASP A CA 1
ATOM 4985 C C . ASP A 1 654 ? -14.734 19.5 9.789 1 96.69 654 ASP A C 1
ATOM 4987 O O . ASP A 1 654 ? -14.898 20.703 10 1 96.69 654 ASP A O 1
ATOM 4991 N N . PHE A 1 655 ? -13.586 18.969 9.758 1 96.38 655 PHE A N 1
ATOM 4992 C CA . PHE A 1 655 ? -12.367 19.75 9.938 1 96.38 655 PHE A CA 1
ATOM 4993 C C . PHE A 1 655 ? -12.172 20.719 8.789 1 96.38 655 PHE A C 1
ATOM 4995 O O . PHE A 1 655 ? -11.977 21.922 9.008 1 96.38 655 PHE A O 1
ATOM 5002 N N . VAL A 1 656 ? -12.188 20.219 7.531 1 97.06 656 VAL A N 1
ATOM 5003 C CA . VAL A 1 656 ? -11.883 21.016 6.344 1 97.06 656 VAL A CA 1
ATOM 5004 C C . VAL A 1 656 ? -12.984 22.047 6.113 1 97.06 656 VAL A C 1
ATOM 5006 O O . VAL A 1 656 ? -12.703 23.203 5.777 1 97.06 656 VAL A O 1
ATOM 5009 N N . ARG A 1 657 ? -14.164 21.641 6.324 1 96.19 657 ARG A N 1
ATOM 5010 C CA . ARG A 1 657 ? -15.297 22.5 5.98 1 96.19 657 ARG A CA 1
ATOM 5011 C C . ARG A 1 657 ? -15.789 23.281 7.195 1 96.19 657 ARG A C 1
ATOM 5013 O O . ARG A 1 657 ? -16.812 23.953 7.133 1 96.19 657 ARG A O 1
ATOM 5020 N N . LYS A 1 658 ? -15.094 23.156 8.297 1 93.38 658 LYS A N 1
ATOM 5021 C CA . LYS A 1 658 ? -15.242 23.953 9.508 1 93.38 658 LYS A CA 1
ATOM 5022 C C . LYS A 1 658 ? -16.656 23.828 10.086 1 93.38 658 LYS A C 1
ATOM 5024 O O . LYS A 1 658 ? -17.312 24.828 10.367 1 93.38 658 LYS A O 1
ATOM 5029 N N . VAL A 1 659 ? -17.062 22.594 10.156 1 93.62 659 VAL A N 1
ATOM 5030 C CA . VAL A 1 659 ? -18.328 22.328 10.844 1 93.62 659 VAL A CA 1
ATOM 5031 C C . VAL A 1 659 ? -18.156 22.594 12.344 1 93.62 659 VAL A C 1
ATOM 5033 O O . VAL A 1 659 ? -17.141 22.203 12.938 1 93.62 659 VAL A O 1
ATOM 5036 N N . LYS A 1 660 ? -19.062 23.312 12.914 1 91.56 660 LYS A N 1
ATOM 5037 C CA . LYS A 1 660 ? -19 23.641 14.328 1 91.56 660 LYS A CA 1
ATOM 5038 C C . LYS A 1 660 ? -19.031 22.391 15.195 1 91.56 660 LYS A C 1
ATOM 5040 O O . LYS A 1 660 ? -19.891 21.531 15.016 1 91.56 660 LYS A O 1
ATOM 5045 N N . PRO A 1 661 ? -18.078 22.312 16.094 1 93.69 661 PRO A N 1
ATOM 5046 C CA . PRO A 1 661 ? -18.125 21.156 17 1 93.69 661 PRO A CA 1
ATOM 5047 C C . PRO A 1 661 ? -19.344 21.156 17.906 1 93.69 661 PRO A C 1
ATOM 5049 O O . PRO A 1 661 ? -19.906 22.219 18.203 1 93.69 661 PRO A O 1
ATOM 5052 N N . THR A 1 662 ? -19.719 19.984 18.328 1 92.75 662 THR A N 1
ATOM 5053 C CA . THR A 1 662 ? -20.891 19.859 19.188 1 92.75 662 THR A CA 1
ATOM 5054 C C . THR A 1 662 ? -20.5 19.906 20.656 1 92.75 662 THR A C 1
ATOM 5056 O O . THR A 1 662 ? -21.328 20.188 21.516 1 92.75 662 THR A O 1
ATOM 5059 N N . ARG A 1 663 ? -19.297 19.641 20.938 1 95.19 663 ARG A N 1
ATOM 5060 C CA . ARG A 1 663 ? -18.781 19.672 22.297 1 95.19 663 ARG A CA 1
ATOM 5061 C C . ARG A 1 663 ? -17.25 19.797 22.297 1 95.19 663 ARG A C 1
ATOM 5063 O O . ARG A 1 663 ? -16.609 19.531 21.281 1 95.19 663 ARG A O 1
ATOM 5070 N N . THR A 1 664 ? -16.734 20.281 23.438 1 97.12 664 THR A N 1
ATOM 5071 C CA . THR A 1 664 ? -15.281 20.266 23.625 1 97.12 664 THR A CA 1
ATOM 5072 C C . THR A 1 664 ? -14.797 18.859 23.953 1 97.12 664 THR A C 1
ATOM 5074 O O . THR A 1 664 ? -15.352 18.203 24.844 1 97.12 664 THR A O 1
ATOM 5077 N N . PRO A 1 665 ? -13.82 18.328 23.25 1 96.56 665 PRO A N 1
ATOM 5078 C CA . PRO A 1 665 ? -13.305 17 23.625 1 96.56 665 PRO A CA 1
ATOM 5079 C C . PRO A 1 665 ? -12.914 16.922 25.094 1 96.56 665 PRO A C 1
ATOM 5081 O O . PRO A 1 665 ? -12.352 17.875 25.656 1 96.56 665 PRO A O 1
ATOM 5084 N N . LEU A 1 666 ? -13.148 15.82 25.719 1 97.12 666 LEU A N 1
ATOM 5085 C CA . LEU A 1 666 ? -12.891 15.625 27.141 1 97.12 666 LEU A CA 1
ATOM 5086 C C . LEU A 1 666 ? -11.406 15.75 27.453 1 97.12 666 LEU A C 1
ATOM 5088 O O . LEU A 1 666 ? -11.031 16.203 28.531 1 97.12 666 LEU A O 1
ATOM 5092 N N . ARG A 1 667 ? -10.562 15.43 26.547 1 95.81 667 ARG A N 1
ATOM 5093 C CA . ARG A 1 667 ? -9.117 15.492 26.75 1 95.81 667 ARG A CA 1
ATOM 5094 C C . ARG A 1 667 ? -8.664 16.922 27 1 95.81 667 ARG A C 1
ATOM 5096 O O . ARG A 1 667 ? -7.629 17.156 27.641 1 95.81 667 ARG A O 1
ATOM 5103 N N . PHE A 1 668 ? -9.422 17.906 26.531 1 97.44 668 PHE A N 1
ATOM 5104 C CA . PHE A 1 668 ? -9.125 19.312 26.781 1 97.44 668 PHE A CA 1
ATOM 5105 C C . PHE A 1 668 ? -9.945 19.844 27.938 1 97.44 668 PHE A C 1
ATOM 5107 O O . PHE A 1 668 ? -9.461 20.641 28.75 1 97.44 668 PHE A O 1
ATOM 5114 N N . ALA A 1 669 ? -11.211 19.359 27.984 1 97.81 669 ALA A N 1
ATOM 5115 C CA . ALA A 1 669 ? -12.141 19.812 29.031 1 97.81 669 ALA A CA 1
ATOM 5116 C C . ALA A 1 669 ? -12.094 18.875 30.234 1 97.81 669 ALA A C 1
ATOM 5118 O O . ALA A 1 669 ? -13.07 18.188 30.531 1 97.81 669 ALA A O 1
ATOM 5119 N N . SER A 1 670 ? -11.086 19 30.969 1 95.75 670 SER A N 1
ATOM 5120 C CA . SER A 1 670 ? -10.898 18.109 32.094 1 95.75 670 SER A CA 1
ATOM 5121 C C . SER A 1 670 ? -12 18.312 33.156 1 95.75 670 SER A C 1
ATOM 5123 O O . SER A 1 670 ? -12.352 17.375 33.875 1 95.75 670 SER A O 1
ATOM 5125 N N . HIS A 1 671 ? -12.594 19.438 33.25 1 96.19 671 HIS A N 1
ATOM 5126 C CA . HIS A 1 671 ? -13.648 19.75 34.219 1 96.19 671 HIS A CA 1
ATOM 5127 C C . HIS A 1 671 ? -14.93 18.984 33.906 1 96.19 671 HIS A C 1
ATOM 5129 O O . HIS A 1 671 ? -15.82 18.891 34.75 1 96.19 671 HIS A O 1
ATOM 5135 N N . ARG A 1 672 ? -14.984 18.516 32.656 1 96.62 672 ARG A N 1
ATOM 5136 C CA . ARG A 1 672 ? -16.172 17.766 32.281 1 96.62 672 ARG A CA 1
ATOM 5137 C C . ARG A 1 672 ? -15.898 16.266 32.312 1 96.62 672 ARG A C 1
ATOM 5139 O O . ARG A 1 672 ? -16.812 15.453 32.094 1 96.62 672 ARG A O 1
ATOM 5146 N N . ARG A 1 673 ? -14.672 15.898 32.5 1 95.06 673 ARG A N 1
ATOM 5147 C CA . ARG A 1 673 ? -14.258 14.508 32.406 1 95.06 673 ARG A CA 1
ATOM 5148 C C . ARG A 1 673 ? -14.445 13.789 33.75 1 95.06 673 ARG A C 1
ATOM 5150 O O . ARG A 1 673 ? -13.781 14.109 34.719 1 95.06 673 ARG A O 1
ATOM 5157 N N . CYS A 1 674 ? -15.336 12.836 33.781 1 91.31 674 CYS A N 1
ATOM 5158 C CA . CYS A 1 674 ? -15.508 12 34.938 1 91.31 674 CYS A CA 1
ATOM 5159 C C . CYS A 1 674 ? -14.547 10.812 34.938 1 91.31 674 CYS A C 1
ATOM 5161 O O . CYS A 1 674 ? -13.938 10.523 33.906 1 91.31 674 CYS A O 1
ATOM 5163 N N . GLU A 1 675 ? -14.453 10.242 36.062 1 90.75 675 GLU A N 1
ATOM 5164 C CA . GLU A 1 675 ? -13.57 9.086 36.156 1 90.75 675 GLU A CA 1
ATOM 5165 C C . GLU A 1 675 ? -14.023 7.973 35.219 1 90.75 675 GLU A C 1
ATOM 5167 O O . GLU A 1 675 ? -15.203 7.594 35.219 1 90.75 675 GLU A O 1
ATOM 5172 N N . GLY A 1 676 ? -13.195 7.551 34.438 1 89.62 676 GLY A N 1
ATOM 5173 C CA . GLY A 1 676 ? -13.492 6.449 33.531 1 89.62 676 GLY A CA 1
ATOM 5174 C C . GLY A 1 676 ? -14.078 6.906 32.219 1 89.62 676 GLY A C 1
ATOM 5175 O O . GLY A 1 676 ? -14.336 6.086 31.328 1 89.62 676 GLY A O 1
ATOM 5176 N N . GLU A 1 677 ? -14.242 8.211 32.125 1 93.31 677 GLU A N 1
ATOM 5177 C CA . GLU A 1 677 ? -14.797 8.727 30.875 1 93.31 677 GLU A CA 1
ATOM 5178 C C . GLU A 1 677 ? -13.695 9.109 29.891 1 93.31 677 GLU A C 1
ATOM 5180 O O . GLU A 1 677 ? -12.688 9.695 30.281 1 93.31 677 GLU A O 1
ATOM 5185 N N . PHE A 1 678 ? -13.883 8.648 28.625 1 94.19 678 PHE A N 1
ATOM 5186 C CA . PHE A 1 678 ? -12.898 8.914 27.578 1 94.19 678 PHE A CA 1
ATOM 5187 C C . PHE A 1 678 ? -13.578 9.422 26.312 1 94.19 678 PHE A C 1
ATOM 5189 O O . PHE A 1 678 ? -14.758 9.164 26.094 1 94.19 678 PHE A O 1
ATOM 5196 N N . ASP A 1 679 ? -12.836 10.273 25.625 1 95.69 679 ASP A N 1
ATOM 5197 C CA . ASP A 1 679 ? -13.25 10.477 24.234 1 95.69 679 ASP A CA 1
ATOM 5198 C C . ASP A 1 679 ? -13.273 9.148 23.469 1 95.69 679 ASP A C 1
ATOM 5200 O O . ASP A 1 679 ? -12.508 8.234 23.781 1 95.69 679 ASP A O 1
ATOM 5204 N N . GLU A 1 680 ? -14.133 9 22.453 1 94.31 680 GLU A N 1
ATOM 5205 C CA . GLU A 1 680 ? -14.219 7.762 21.688 1 94.31 680 GLU A CA 1
ATOM 5206 C C . GLU A 1 680 ? -12.867 7.391 21.078 1 94.31 680 GLU A C 1
ATOM 5208 O O . GLU A 1 680 ? -12.523 6.211 21 1 94.31 680 GLU A O 1
ATOM 5213 N N . GLU A 1 681 ? -12.109 8.43 20.703 1 95.69 681 GLU A N 1
ATOM 5214 C CA . GLU A 1 681 ? -10.828 8.227 20.047 1 95.69 681 GLU A CA 1
ATOM 5215 C C . GLU A 1 681 ? -9.805 7.605 20.984 1 95.69 681 GLU A C 1
ATOM 5217 O O . GLU A 1 681 ? -8.789 7.062 20.547 1 95.69 681 GLU A O 1
ATOM 5222 N N . GLU A 1 682 ? -10.023 7.691 22.266 1 95.25 682 GLU A N 1
ATOM 5223 C CA . GLU A 1 682 ? -9.055 7.223 23.25 1 95.25 682 GLU A CA 1
ATOM 5224 C C . GLU A 1 682 ? -9.25 5.738 23.562 1 95.25 682 GLU A C 1
ATOM 5226 O O . GLU A 1 682 ? -8.422 5.125 24.234 1 95.25 682 GLU A O 1
ATOM 5231 N N . THR A 1 683 ? -10.266 5.16 23 1 93.56 683 THR A N 1
ATOM 5232 C CA . THR A 1 683 ? -10.609 3.787 23.359 1 93.56 683 THR A CA 1
ATOM 5233 C C . THR A 1 683 ? -10.039 2.807 22.344 1 93.56 683 THR A C 1
ATOM 5235 O O . THR A 1 683 ? -9.797 3.172 21.188 1 93.56 683 THR A O 1
ATOM 5238 N N . ASP A 1 684 ? -9.859 1.58 22.734 1 90.44 684 ASP A N 1
ATOM 5239 C CA . ASP A 1 684 ? -9.344 0.533 21.844 1 90.44 684 ASP A CA 1
ATOM 5240 C C . ASP A 1 684 ? -10.367 0.168 20.781 1 90.44 684 ASP A C 1
ATOM 5242 O O . ASP A 1 684 ? -9.992 -0.2 19.656 1 90.44 684 ASP A O 1
ATOM 5246 N N . GLY A 1 685 ? -11.586 0.217 21.141 1 92.56 685 GLY A N 1
ATOM 5247 C CA . GLY A 1 685 ? -12.648 -0.085 20.188 1 92.56 685 GLY A CA 1
ATOM 5248 C C . GLY A 1 685 ? -12.664 0.849 19 1 92.56 685 GLY A C 1
ATOM 5249 O O . GLY A 1 685 ? -13.242 0.524 17.953 1 92.56 685 GLY A O 1
ATOM 5250 N N . PHE A 1 686 ? -12.047 1.959 19.172 1 95.56 686 PHE A N 1
ATOM 5251 C CA . PHE A 1 686 ? -11.992 2.951 18.109 1 95.56 686 PHE A CA 1
ATOM 5252 C C . PHE A 1 686 ? -11.281 2.387 16.891 1 95.56 686 PHE A C 1
ATOM 5254 O O . PHE A 1 686 ? -11.547 2.809 15.758 1 95.56 686 PHE A O 1
ATOM 5261 N N . ASP A 1 687 ? -10.398 1.361 17.062 1 94.19 687 ASP A N 1
ATOM 5262 C CA . ASP A 1 687 ? -9.602 0.805 15.977 1 94.19 687 ASP A CA 1
ATOM 5263 C C . ASP A 1 687 ? -10.242 -0.464 15.414 1 94.19 687 ASP A C 1
ATOM 5265 O O . ASP A 1 687 ? -9.812 -0.98 14.383 1 94.19 687 ASP A O 1
ATOM 5269 N N . ASP A 1 688 ? -11.258 -0.932 16.031 1 92.94 688 ASP A N 1
ATOM 5270 C CA . ASP A 1 688 ? -11.852 -2.221 15.68 1 92.94 688 ASP A CA 1
ATOM 5271 C C . ASP A 1 688 ? -12.891 -2.062 14.57 1 92.94 688 ASP A C 1
ATOM 5273 O O . ASP A 1 688 ? -13.961 -1.505 14.797 1 92.94 688 ASP A O 1
ATOM 5277 N N . VAL A 1 689 ? -12.625 -2.592 13.391 1 91.94 689 VAL A N 1
ATOM 5278 C CA . VAL A 1 689 ? -13.5 -2.494 12.234 1 91.94 689 VAL A CA 1
ATOM 5279 C C . VAL A 1 689 ? -14.867 -3.086 12.57 1 91.94 689 VAL A C 1
ATOM 5281 O O . VAL A 1 689 ? -15.898 -2.596 12.094 1 91.94 689 VAL A O 1
ATOM 5284 N N . ALA A 1 690 ? -14.93 -4.117 13.383 1 88.81 690 ALA A N 1
ATOM 5285 C CA . ALA A 1 690 ? -16.156 -4.828 13.727 1 88.81 690 ALA A CA 1
ATOM 5286 C C . ALA A 1 690 ? -17.156 -3.898 14.422 1 88.81 690 ALA A C 1
ATOM 5288 O O . ALA A 1 690 ? -18.359 -4.035 14.242 1 88.81 690 ALA A O 1
ATOM 5289 N N . VAL A 1 691 ? -16.641 -2.982 15.203 1 91 691 VAL A N 1
ATOM 5290 C CA . VAL A 1 691 ? -17.484 -2.023 15.914 1 91 691 VAL A CA 1
ATOM 5291 C C . VAL A 1 691 ? -18.25 -1.162 14.906 1 91 691 VAL A C 1
ATOM 5293 O O . VAL A 1 691 ? -19.438 -0.901 15.086 1 91 691 VAL A O 1
ATOM 5296 N N . TYR A 1 692 ? -17.641 -0.76 13.875 1 92.06 692 TYR A N 1
ATOM 5297 C CA . TYR A 1 692 ? -18.25 0.098 12.867 1 92.06 692 TYR A CA 1
ATOM 5298 C C . TYR A 1 692 ? -19.203 -0.696 11.969 1 92.06 692 TYR A C 1
ATOM 5300 O O . TYR A 1 692 ? -20.203 -0.164 11.484 1 92.06 692 TYR A O 1
ATOM 5308 N N . GLU A 1 693 ? -18.812 -1.954 11.688 1 85.5 693 GLU A N 1
ATOM 5309 C CA . GLU A 1 693 ? -19.719 -2.822 10.945 1 85.5 693 GLU A CA 1
ATOM 5310 C C . GLU A 1 693 ? -21.047 -2.99 11.68 1 85.5 693 GLU A C 1
ATOM 5312 O O . GLU A 1 693 ? -22.109 -2.934 11.062 1 85.5 693 GLU A O 1
ATOM 5317 N N . GLU A 1 694 ? -20.953 -3.182 12.953 1 84.44 694 GLU A N 1
ATOM 5318 C CA . GLU A 1 694 ? -22.156 -3.32 13.781 1 84.44 694 GLU A CA 1
ATOM 5319 C C . GLU A 1 694 ? -22.969 -2.031 13.789 1 84.44 694 GLU A C 1
ATOM 5321 O O . GLU A 1 694 ? -24.203 -2.068 13.711 1 84.44 694 GLU A O 1
ATOM 5326 N N . ARG A 1 695 ? -22.312 -0.964 13.898 1 85.12 695 ARG A N 1
ATOM 5327 C CA . ARG A 1 695 ? -23 0.329 13.883 1 85.12 695 ARG A CA 1
ATOM 5328 C C . ARG A 1 695 ? -23.719 0.56 12.562 1 85.12 695 ARG A C 1
ATOM 5330 O O . ARG A 1 695 ? -24.828 1.09 12.539 1 85.12 695 ARG A O 1
ATOM 5337 N N . ALA A 1 696 ? -23.062 0.239 11.492 1 81.44 696 ALA A N 1
ATOM 5338 C CA . ALA A 1 696 ? -23.656 0.397 10.172 1 81.44 696 ALA A CA 1
ATOM 5339 C C . ALA A 1 696 ? -24.906 -0.468 10.023 1 81.44 696 ALA A C 1
ATOM 5341 O O . ALA A 1 696 ? -25.891 -0.041 9.43 1 81.44 696 ALA A O 1
ATOM 5342 N N . LEU A 1 697 ? -24.812 -1.621 10.539 1 76.94 697 LEU A N 1
ATOM 5343 C CA . LEU A 1 697 ? -25.953 -2.531 10.5 1 76.94 697 LEU A CA 1
ATOM 5344 C C . LEU A 1 697 ? -27.109 -1.986 11.328 1 76.94 697 LEU A C 1
ATOM 5346 O O . LEU A 1 697 ? -28.266 -2.043 10.898 1 76.94 697 LEU A O 1
ATOM 5350 N N . GLN A 1 698 ? -26.781 -1.469 12.438 1 77.31 698 GLN A N 1
ATOM 5351 C CA . GLN A 1 698 ? -27.812 -0.907 13.312 1 77.31 698 GLN A CA 1
ATOM 5352 C C . GLN A 1 698 ? -28.469 0.306 12.664 1 77.31 698 GLN A C 1
ATOM 5354 O O . GLN A 1 698 ? -29.688 0.494 12.797 1 77.31 698 GLN A O 1
ATOM 5359 N N . LYS A 1 699 ? -27.734 1.084 12.023 1 78.25 699 LYS A N 1
ATOM 5360 C CA . LYS A 1 699 ? -28.281 2.26 11.344 1 78.25 699 LYS A CA 1
ATOM 5361 C C . LYS A 1 699 ? -29.25 1.858 10.227 1 78.25 699 LYS A C 1
ATOM 5363 O O . LYS A 1 699 ? -30.297 2.482 10.055 1 78.25 699 LYS A O 1
ATOM 5368 N N . VAL A 1 700 ? -28.859 0.874 9.492 1 72.56 700 VAL A N 1
ATOM 5369 C CA . VAL A 1 700 ? -29.703 0.405 8.398 1 72.56 700 VAL A CA 1
ATOM 5370 C C . VAL A 1 700 ? -30.984 -0.19 8.945 1 72.56 700 VAL A C 1
ATOM 5372 O O . VAL A 1 700 ? -32.062 0.061 8.414 1 72.56 700 VAL A O 1
ATOM 5375 N N . ILE A 1 701 ? -30.828 -0.916 9.945 1 68.12 701 ILE A N 1
ATOM 5376 C CA . ILE A 1 701 ? -31.984 -1.519 10.594 1 68.12 701 ILE A CA 1
ATOM 5377 C C . ILE A 1 701 ? -32.906 -0.423 11.141 1 68.12 701 ILE A C 1
ATOM 5379 O O . ILE A 1 701 ? -34.125 -0.474 10.969 1 68.12 701 ILE A O 1
ATOM 5383 N N . GLY A 1 702 ? -32.281 0.478 11.758 1 68.12 702 GLY A N 1
ATOM 5384 C CA . GLY A 1 702 ? -33.031 1.583 12.312 1 68.12 702 GLY A CA 1
ATOM 5385 C C . GLY A 1 702 ? -33.781 2.373 11.258 1 68.12 702 GLY A C 1
ATOM 5386 O O . GLY A 1 702 ? -34.969 2.705 11.445 1 68.12 702 GLY A O 1
ATOM 5387 N N . GLU A 1 703 ? -33.156 2.631 10.18 1 70.62 703 GLU A N 1
ATOM 5388 C CA . GLU A 1 703 ? -33.781 3.379 9.094 1 70.62 703 GLU A CA 1
ATOM 5389 C C . GLU A 1 703 ? -34.906 2.584 8.461 1 70.62 703 GLU A C 1
ATOM 5391 O O . GLU A 1 703 ? -35.969 3.15 8.109 1 70.62 703 GLU A O 1
ATOM 5396 N N . ARG A 1 704 ? -34.75 1.368 8.289 1 61.97 704 ARG A N 1
ATOM 5397 C CA . ARG A 1 704 ? -35.781 0.526 7.688 1 61.97 704 ARG A CA 1
ATOM 5398 C C . ARG A 1 704 ? -36.969 0.361 8.625 1 61.97 704 ARG A C 1
ATOM 5400 O O . ARG A 1 704 ? -38.125 0.358 8.188 1 61.97 704 ARG A O 1
ATOM 5407 N N . LEU A 1 705 ? -36.562 0.214 9.875 1 63.34 705 LEU A N 1
ATOM 5408 C CA . LEU A 1 705 ? -37.625 0.148 10.875 1 63.34 705 LEU A CA 1
ATOM 5409 C C . LEU A 1 705 ? -38.438 1.444 10.898 1 63.34 705 LEU A C 1
ATOM 5411 O O . LEU A 1 705 ? -39.656 1.418 11.016 1 63.34 705 LEU A O 1
ATOM 5415 N N . LEU A 1 706 ? -37.688 2.424 10.742 1 64.94 706 LEU A N 1
ATOM 5416 C CA . LEU A 1 706 ? -38.344 3.717 10.688 1 64.94 706 LEU A CA 1
ATOM 5417 C C . LEU A 1 706 ? -39.219 3.83 9.43 1 64.94 706 LEU A C 1
ATOM 5419 O O . LEU A 1 706 ? -40.312 4.355 9.477 1 64.94 706 LEU A O 1
ATOM 5423 N N . LYS A 1 707 ? -38.688 3.229 8.375 1 63.31 707 LYS A N 1
ATOM 5424 C CA . LYS A 1 707 ? -39.469 3.225 7.133 1 63.31 707 LYS A CA 1
ATOM 5425 C C . LYS A 1 707 ? -40.656 2.287 7.227 1 63.31 707 LYS A C 1
ATOM 5427 O O . LYS A 1 707 ? -41.75 2.607 6.73 1 63.31 707 LYS A O 1
ATOM 5432 N N . MET A 1 708 ? -40.438 1.151 7.824 1 58.44 708 MET A N 1
ATOM 5433 C CA . MET A 1 708 ? -41.531 0.199 8.023 1 58.44 708 MET A CA 1
ATOM 5434 C C . MET A 1 708 ? -42.594 0.763 8.977 1 58.44 708 MET A C 1
ATOM 5436 O O . MET A 1 708 ? -43.781 0.599 8.758 1 58.44 708 MET A O 1
ATOM 5440 N N . ASP A 1 709 ? -42.062 1.312 10.031 1 56.84 709 ASP A N 1
ATOM 5441 C CA . ASP A 1 709 ? -42.969 1.969 10.969 1 56.84 709 ASP A CA 1
ATOM 5442 C C . ASP A 1 709 ? -43.719 3.111 10.289 1 56.84 709 ASP A C 1
ATOM 5444 O O . ASP A 1 709 ? -44.906 3.311 10.531 1 56.84 709 ASP A O 1
ATOM 5448 N N . GLY A 1 710 ? -43.031 3.658 9.477 1 57.5 710 GLY A N 1
ATOM 5449 C CA . GLY A 1 710 ? -43.688 4.68 8.688 1 57.5 710 GLY A CA 1
ATOM 5450 C C . GLY A 1 710 ? -44.719 4.113 7.73 1 57.5 710 GLY A C 1
ATOM 5451 O O . GLY A 1 710 ? -45.812 4.664 7.59 1 57.5 710 GLY A O 1
ATOM 5452 N N . GLN A 1 711 ? -44.375 2.971 7.172 1 56.5 711 GLN A N 1
ATOM 5453 C CA . GLN A 1 711 ? -45.312 2.289 6.285 1 56.5 711 GLN A CA 1
ATOM 5454 C C . GLN A 1 711 ? -46.469 1.686 7.074 1 56.5 711 GLN A C 1
ATOM 5456 O O . GLN A 1 711 ? -47.625 1.716 6.621 1 56.5 711 GLN A O 1
ATOM 5461 N N . LEU A 1 712 ? -46.156 1.044 8.195 1 52.03 712 LEU A N 1
ATOM 5462 C CA . LEU A 1 712 ? -47.219 0.496 9.055 1 52.03 712 LEU A CA 1
ATOM 5463 C C . LEU A 1 712 ? -48.094 1.604 9.586 1 52.03 712 LEU A C 1
ATOM 5465 O O . LEU A 1 712 ? -49.312 1.433 9.664 1 52.03 712 LEU A O 1
ATOM 5469 N N . LYS A 1 713 ? -47.469 2.645 9.898 1 54.34 713 LYS A N 1
ATOM 5470 C CA . LYS A 1 713 ? -48.25 3.797 10.305 1 54.34 713 LYS A CA 1
ATOM 5471 C C . LYS A 1 713 ? -49.094 4.324 9.148 1 54.34 713 LYS A C 1
ATOM 5473 O O . LYS A 1 713 ? -50.281 4.66 9.328 1 54.34 713 LYS A O 1
ATOM 5478 N N . SER A 1 714 ? -48.562 4.234 8.086 1 56.84 714 SER A N 1
ATOM 5479 C CA . SER A 1 714 ? -49.312 4.641 6.898 1 56.84 714 SER A CA 1
ATOM 5480 C C . SER A 1 714 ? -50.406 3.629 6.559 1 56.84 714 SER A C 1
ATOM 5482 O O . SER A 1 714 ? -51.5 4.012 6.203 1 56.84 714 SER A O 1
ATOM 5484 N N . ARG A 1 715 ? -50.125 2.357 6.77 1 52 715 ARG A N 1
ATOM 5485 C CA . ARG A 1 715 ? -51.125 1.314 6.527 1 52 715 ARG A CA 1
ATOM 5486 C C . ARG A 1 715 ? -52.188 1.313 7.617 1 52 715 ARG A C 1
ATOM 5488 O O . ARG A 1 715 ? -53.375 1.097 7.336 1 52 715 ARG A O 1
ATOM 5495 N N . ARG A 1 716 ? -51.781 1.494 8.812 1 50.16 716 ARG A N 1
ATOM 5496 C CA . ARG A 1 716 ? -52.719 1.628 9.914 1 50.16 716 ARG A CA 1
ATOM 5497 C C . ARG A 1 716 ? -53.625 2.852 9.727 1 50.16 716 ARG A C 1
ATOM 5499 O O . ARG A 1 716 ? -54.812 2.803 10.008 1 50.16 716 ARG A O 1
ATOM 5506 N N . GLU A 1 717 ? -53 3.768 9.18 1 55.94 717 GLU A N 1
ATOM 5507 C CA . GLU A 1 717 ? -53.781 4.961 8.867 1 55.94 717 GLU A CA 1
ATOM 5508 C C . GLU A 1 717 ? -54.688 4.715 7.676 1 55.94 717 GLU A C 1
ATOM 5510 O O . GLU A 1 717 ? -55.844 5.188 7.66 1 55.94 717 GLU A O 1
ATOM 5515 N N . GLU A 1 718 ? -54.25 3.885 6.777 1 54.03 718 GLU A N 1
ATOM 5516 C CA . GLU A 1 718 ? -55.062 3.473 5.652 1 54.03 718 GLU A CA 1
ATOM 5517 C C . GLU A 1 718 ? -56.156 2.5 6.102 1 54.03 718 GLU A C 1
ATOM 5519 O O . GLU A 1 718 ? -57.312 2.576 5.641 1 54.03 718 GLU A O 1
ATOM 5524 N N . LEU A 1 719 ? -55.844 1.511 6.98 1 44.78 719 LEU A N 1
ATOM 5525 C CA . LEU A 1 719 ? -56.812 0.578 7.527 1 44.78 719 LEU A CA 1
ATOM 5526 C C . LEU A 1 719 ? -57.781 1.291 8.477 1 44.78 719 LEU A C 1
ATOM 5528 O O . LEU A 1 719 ? -58.969 1.01 8.477 1 44.78 719 LEU A O 1
ATOM 5532 N N . LYS A 1 720 ? -57.219 2.199 9.211 1 47.12 720 LYS A N 1
ATOM 5533 C CA . LYS A 1 720 ? -58.094 3.062 10.008 1 47.12 720 LYS A CA 1
ATOM 5534 C C . LYS A 1 720 ? -58.969 3.928 9.117 1 47.12 720 LYS A C 1
ATOM 5536 O O . LYS A 1 720 ? -60.156 4.148 9.43 1 47.12 720 LYS A O 1
ATOM 5541 N N . ALA A 1 721 ? -58.312 4.25 8.023 1 49.91 721 ALA A N 1
ATOM 5542 C CA . ALA A 1 721 ? -59.125 5.008 7.062 1 49.91 721 ALA A CA 1
ATOM 5543 C C . ALA A 1 721 ? -60.156 4.121 6.402 1 49.91 721 ALA A C 1
ATOM 5545 O O . ALA A 1 721 ? -61.281 4.566 6.129 1 49.91 721 ALA A O 1
ATOM 5546 N N . HIS A 1 722 ? -59.781 2.904 6.23 1 44.41 722 HIS A N 1
ATOM 5547 C CA . HIS A 1 722 ? -60.75 1.951 5.676 1 44.41 722 HIS A CA 1
ATOM 5548 C C . HIS A 1 722 ? -61.781 1.527 6.723 1 44.41 722 HIS A C 1
ATOM 5550 O O . HIS A 1 722 ? -62.938 1.317 6.398 1 44.41 722 HIS A O 1
ATOM 5556 N N . ASP A 1 723 ? -61.375 1.357 7.91 1 42.88 723 ASP A N 1
ATOM 5557 C CA . ASP A 1 723 ? -62.344 1.038 8.961 1 42.88 723 ASP A CA 1
ATOM 5558 C C . ASP A 1 723 ? -63.219 2.242 9.273 1 42.88 723 ASP A C 1
ATOM 5560 O O . ASP A 1 723 ? -64.375 2.086 9.586 1 42.88 723 ASP A O 1
ATOM 5564 N N . ASP A 1 724 ? -62.562 3.447 9.273 1 41.12 724 ASP A N 1
ATOM 5565 C CA . ASP A 1 724 ? -63.375 4.637 9.469 1 41.12 724 ASP A CA 1
ATOM 5566 C C . ASP A 1 724 ? -64.375 4.844 8.305 1 41.12 724 ASP A C 1
ATOM 5568 O O . ASP A 1 724 ? -65.438 5.457 8.469 1 41.12 724 ASP A O 1
ATOM 5572 N N . LEU A 1 725 ? -63.969 4.359 7.113 1 38.09 725 LEU A N 1
ATOM 5573 C CA . LEU A 1 725 ? -64.938 4.441 6.023 1 38.09 725 LEU A CA 1
ATOM 5574 C C . LEU A 1 725 ? -66.062 3.484 6.258 1 38.09 725 LEU A C 1
ATOM 5576 O O . LEU A 1 725 ? -67.25 3.758 5.844 1 38.09 725 LEU A O 1
ATOM 5580 N N . LEU A 1 726 ? -65.812 2.307 6.844 1 36.5 726 LEU A N 1
ATOM 5581 C CA . LEU A 1 726 ? -66.938 1.413 7.059 1 36.5 726 LEU A CA 1
ATOM 5582 C C . LEU A 1 726 ? -67.812 1.938 8.172 1 36.5 726 LEU A C 1
ATOM 5584 O O . LEU A 1 726 ? -69.062 1.801 8.094 1 36.5 726 LEU A O 1
ATOM 5588 N N . VAL A 1 727 ? -67.25 2.469 9.273 1 30.83 727 VAL A N 1
ATOM 5589 C CA . VAL A 1 727 ? -68.125 2.906 10.367 1 30.83 727 VAL A CA 1
ATOM 5590 C C . VAL A 1 727 ? -68.75 4.238 10 1 30.83 727 VAL A C 1
ATOM 5592 O O . VAL A 1 727 ? -69.875 4.523 10.422 1 30.83 727 VAL A O 1
ATOM 5595 N N . ALA A 1 728 ? -67.938 5.148 9.289 1 28.23 728 ALA A N 1
ATOM 5596 C CA . ALA A 1 728 ? -68.5 6.496 9.062 1 28.23 728 ALA A CA 1
ATOM 5597 C C . ALA A 1 728 ? -69.688 6.473 8.117 1 28.23 728 ALA A C 1
ATOM 5599 O O . ALA A 1 728 ? -70.312 7.508 7.867 1 28.23 728 ALA A O 1
ATOM 5600 N N . SER A 1 729 ? -69.812 5.305 7.355 1 26.8 729 SER A N 1
ATOM 5601 C CA . SER A 1 729 ? -71 5.406 6.508 1 26.8 729 SER A CA 1
ATOM 5602 C C . SER A 1 729 ? -72.25 5.527 7.344 1 26.8 729 SER A C 1
ATOM 5604 O O . SER A 1 729 ? -73.375 5.832 6.816 1 26.8 729 SER A O 1
ATOM 5606 N N . LYS A 1 730 ? -72.188 4.852 8.492 1 27.42 730 LYS A N 1
ATOM 5607 C CA . LYS A 1 730 ? -73.562 4.809 9.109 1 27.42 730 LYS A CA 1
ATOM 5608 C C . LYS A 1 730 ? -73.938 6.191 9.602 1 27.42 730 LYS A C 1
ATOM 5610 O O . LYS A 1 730 ? -75.125 6.535 9.57 1 27.42 730 LYS A O 1
ATOM 5615 N N . LEU A 1 731 ? -73 6.777 10.469 1 21.94 731 LEU A N 1
ATOM 5616 C CA . LEU A 1 731 ? -73.625 7.707 11.391 1 21.94 731 LEU A CA 1
ATOM 5617 C C . LEU A 1 731 ? -73.938 9.039 10.711 1 21.94 731 LEU A C 1
ATOM 5619 O O . LEU A 1 731 ? -74.25 10.023 11.383 1 21.94 731 LEU A O 1
ATOM 5623 N N . LEU A 1 732 ? -73.562 9.305 9.469 1 22.34 732 LEU A N 1
ATOM 5624 C CA . LEU A 1 732 ? -73.562 10.695 9.023 1 22.34 732 LEU A CA 1
ATOM 5625 C C . LEU A 1 732 ? -75 11.219 8.953 1 22.34 732 LEU A C 1
ATOM 5627 O O . LEU A 1 732 ? -75.25 12.211 8.273 1 22.34 732 LEU A O 1
ATOM 5631 N N . GLU A 1 733 ? -76 10.57 9.516 1 20.14 733 GLU A N 1
ATOM 5632 C CA . GLU A 1 733 ? -77.25 11.227 9.188 1 20.14 733 GLU A CA 1
ATOM 5633 C C . GLU A 1 733 ? -77.312 12.617 9.797 1 20.14 733 GLU A C 1
ATOM 5635 O O . GLU A 1 733 ? -77.938 13.523 9.219 1 20.14 733 GLU A O 1
ATOM 5640 N N . GLY A 1 734 ? -77.188 12.82 11.125 1 18.98 734 GLY A N 1
ATOM 5641 C CA . GLY A 1 734 ? -78.062 13.852 11.648 1 18.98 734 GLY A CA 1
ATOM 5642 C C . GLY A 1 734 ? -77.562 15.258 11.352 1 18.98 734 GLY A C 1
ATOM 5643 O O . GLY A 1 734 ? -76.375 15.469 11.078 1 18.98 734 GLY A O 1
ATOM 5644 N N . LYS A 1 735 ? -78.5 16.422 11.258 1 19.38 735 LYS A N 1
ATOM 5645 C CA . LYS A 1 735 ? -78.75 17.688 10.586 1 19.38 735 LYS A CA 1
ATOM 5646 C C . LYS A 1 735 ? -77.875 18.812 11.172 1 19.38 735 LYS A C 1
ATOM 5648 O O . LYS A 1 735 ? -77.375 19.672 10.438 1 19.38 735 LYS A O 1
ATOM 5653 N N . ARG A 1 736 ? -77.875 19.188 12.516 1 18.8 736 ARG A N 1
ATOM 5654 C CA . ARG A 1 736 ? -78.375 20.547 12.75 1 18.8 736 ARG A CA 1
ATOM 5655 C C . ARG A 1 736 ? -77.312 21.578 12.32 1 18.8 736 ARG A C 1
ATOM 5657 O O . ARG A 1 736 ? -76.188 21.266 12.164 1 18.8 736 ARG A O 1
ATOM 5664 N N . VAL A 1 737 ? -77.5 23.109 12.695 1 17.73 737 VAL A N 1
ATOM 5665 C CA . VAL A 1 737 ? -77.625 24.531 12.367 1 17.73 737 VAL A CA 1
ATOM 5666 C C . VAL A 1 737 ? -76.438 25.312 12.875 1 17.73 737 VAL A C 1
ATOM 5668 O O . VAL A 1 737 ? -76.125 26.391 12.359 1 17.73 737 VAL A O 1
ATOM 5671 N N . THR A 1 738 ? -75.625 24.875 13.859 1 16.3 738 THR A N 1
ATOM 5672 C CA . THR A 1 738 ? -75.375 25.938 14.82 1 16.3 738 THR A CA 1
ATOM 5673 C C . THR A 1 738 ? -74.438 26.984 14.211 1 16.3 738 THR A C 1
ATOM 5675 O O . THR A 1 738 ? -73.75 26.719 13.242 1 16.3 738 THR A O 1
ATOM 5678 N N . GLN A 1 739 ? -74 28.047 15.133 1 17.19 739 GLN A N 1
ATOM 5679 C CA . GLN A 1 739 ? -73.875 29.484 15.344 1 17.19 739 GLN A CA 1
ATOM 5680 C C . GLN A 1 739 ? -72.5 29.953 14.891 1 17.19 739 GLN A C 1
ATOM 5682 O O . GLN A 1 739 ? -71.562 29.156 14.82 1 17.19 739 GLN A O 1
ATOM 5687 N N . LYS A 1 740 ? -72.312 31.266 14.695 1 17.28 740 LYS A N 1
ATOM 5688 C CA . LYS A 1 740 ? -71.75 32.406 13.977 1 17.28 740 LYS A CA 1
ATOM 5689 C C . LYS A 1 740 ? -70.375 32.75 14.547 1 17.28 740 LYS A C 1
ATOM 5691 O O . LYS A 1 740 ? -69.625 33.562 13.953 1 17.28 740 LYS A O 1
ATOM 5696 N N . GLY A 1 741 ? -69.938 32.156 15.617 1 15.86 741 GLY A N 1
ATOM 5697 C CA . GLY A 1 741 ? -69.25 33.25 16.297 1 15.86 741 GLY A CA 1
ATOM 5698 C C . GLY A 1 741 ? -68.062 33.812 15.516 1 15.86 741 GLY A C 1
ATOM 5699 O O . GLY A 1 741 ? -67.688 33.281 14.469 1 15.86 741 GLY A O 1
ATOM 5700 N N . LYS A 1 742 ? -66.875 33.969 16.344 1 16.52 742 LYS A N 1
ATOM 5701 C CA . LYS A 1 742 ? -66.062 35.125 16.688 1 16.52 742 LYS A CA 1
ATOM 5702 C C . LYS A 1 742 ? -64.875 35.25 15.758 1 16.52 742 LYS A C 1
ATOM 5704 O O . LYS A 1 742 ? -64.125 34.281 15.57 1 16.52 742 LYS A O 1
ATOM 5709 N N . GLU A 1 743 ? -64.875 36.312 14.906 1 16.48 743 GLU A N 1
ATOM 5710 C CA . GLU A 1 743 ? -64.062 36.812 13.844 1 16.48 743 GLU A CA 1
ATOM 5711 C C . GLU A 1 743 ? -62.656 37.156 14.367 1 16.48 743 GLU A C 1
ATOM 5713 O O . GLU A 1 743 ? -62.5 38.125 15.117 1 16.48 743 GLU A O 1
ATOM 5718 N N . ILE A 1 744 ? -62 36.281 15.133 1 17.62 744 ILE A N 1
ATOM 5719 C CA . ILE A 1 744 ? -60.875 36.906 15.812 1 17.62 744 ILE A CA 1
ATOM 5720 C C . ILE A 1 744 ? -60 37.625 14.789 1 17.62 744 ILE A C 1
ATOM 5722 O O . ILE A 1 744 ? -59.875 37.156 13.648 1 17.62 744 ILE A O 1
ATOM 5726 N N . LEU A 1 745 ? -59.25 38.594 15.359 1 16.59 745 LEU A N 1
ATOM 5727 C CA . LEU A 1 745 ? -58.594 39.875 15.039 1 16.59 745 LEU A CA 1
ATOM 5728 C C . LEU A 1 745 ? -57.375 39.625 14.156 1 16.59 745 LEU A C 1
ATOM 5730 O O . LEU A 1 745 ? -56.844 38.531 14.094 1 16.59 745 LEU A O 1
ATOM 5734 N N . PHE A 1 746 ? -56.531 40.75 13.953 1 16.42 746 PHE A N 1
ATOM 5735 C CA . PHE A 1 746 ? -55.844 41.5 12.922 1 16.42 746 PHE A CA 1
ATOM 5736 C C . PHE A 1 746 ? -54.406 41 12.742 1 16.42 746 PHE A C 1
ATOM 5738 O O . PHE A 1 746 ? -53.688 40.812 13.719 1 16.42 746 PHE A O 1
ATOM 5745 N N . PRO A 1 747 ? -54.094 40.125 11.867 1 17.64 747 PRO A N 1
ATOM 5746 C CA . PRO A 1 747 ? -52.75 39.625 11.5 1 17.64 747 PRO A CA 1
ATOM 5747 C C . PRO A 1 747 ? -51.812 40.781 11.102 1 17.64 747 PRO A C 1
ATOM 5749 O O . PRO A 1 747 ? -52.156 41.562 10.227 1 17.64 747 PRO A O 1
ATOM 5752 N N . CYS A 1 748 ? -51.062 41.469 12.047 1 16.36 748 CYS A N 1
ATOM 5753 C CA . CYS A 1 748 ? -50.25 42.625 11.727 1 16.36 748 CYS A CA 1
ATOM 5754 C C . CYS A 1 748 ? -49.312 42.312 10.555 1 16.36 748 CYS A C 1
ATOM 5756 O O . CYS A 1 748 ? -48.562 41.344 10.578 1 16.36 748 CYS A O 1
ATOM 5758 N N . TYR A 1 749 ? -49.469 42.906 9.266 1 16.64 749 TYR A N 1
ATOM 5759 C CA . TYR A 1 749 ? -48.969 42.969 7.898 1 16.64 749 TYR A CA 1
ATOM 5760 C C . TYR A 1 749 ? -47.625 43.688 7.848 1 16.64 749 TYR A C 1
ATOM 5762 O O . TYR A 1 749 ? -47.094 43.969 6.762 1 16.64 749 TYR A O 1
ATOM 5770 N N . TYR A 1 750 ? -46.719 43.969 8.836 1 16.72 750 TYR A N 1
ATOM 5771 C CA . TYR A 1 750 ? -45.844 45.062 8.453 1 16.72 750 TYR A CA 1
ATOM 5772 C C . TYR A 1 750 ? -45.188 44.781 7.105 1 16.72 750 TYR A C 1
ATOM 5774 O O . TYR A 1 750 ? -44.594 43.719 6.887 1 16.72 750 TYR A O 1
ATOM 5782 N N . GLY A 1 751 ? -45.531 45.531 5.906 1 17.56 751 GLY A N 1
ATOM 5783 C CA . GLY A 1 751 ? -45.406 45.875 4.5 1 17.56 751 GLY A CA 1
ATOM 5784 C C . GLY A 1 751 ? -44.062 46.5 4.168 1 17.56 751 GLY A C 1
ATOM 5785 O O . GLY A 1 751 ? -43.781 46.812 3.012 1 17.56 751 GLY A O 1
ATOM 5786 N N . VAL A 1 752 ? -43.125 47.094 4.906 1 18.19 752 VAL A N 1
ATOM 5787 C CA . VAL A 1 752 ? -42.469 48.188 4.23 1 18.19 752 VAL A CA 1
ATOM 5788 C C . VAL A 1 752 ? -41.781 47.719 2.955 1 18.19 752 VAL A C 1
ATOM 5790 O O . VAL A 1 752 ? -41.156 46.625 2.947 1 18.19 752 VAL A O 1
ATOM 5793 N N . ASP A 1 753 ? -42.031 48.406 1.696 1 18.8 753 ASP A N 1
ATOM 5794 C CA . ASP A 1 753 ? -41.875 48.625 0.264 1 18.8 753 ASP A CA 1
ATOM 5795 C C . ASP A 1 753 ? -40.469 49.125 -0.054 1 18.8 753 ASP A C 1
ATOM 5797 O O . ASP A 1 753 ? -40.125 49.375 -1.215 1 18.8 753 ASP A O 1
ATOM 5801 N N . THR A 1 754 ? -39.594 49.75 0.746 1 18.38 754 THR A N 1
ATOM 5802 C CA . THR A 1 754 ? -38.719 50.75 0.112 1 18.38 754 THR A CA 1
ATOM 5803 C C . THR A 1 754 ? -38 50.125 -1.079 1 18.38 754 THR A C 1
ATOM 5805 O O . THR A 1 754 ? -37.562 48.969 -1.028 1 18.38 754 THR A O 1
ATOM 5808 N N . GLN A 1 755 ? -37.906 50.906 -2.352 1 18.94 755 GLN A N 1
ATOM 5809 C CA . GLN A 1 755 ? -37.531 51.312 -3.699 1 18.94 755 GLN A CA 1
ATOM 5810 C C . GLN A 1 755 ? -36 51.469 -3.803 1 18.94 755 GLN A C 1
ATOM 5812 O O . GLN A 1 755 ? -35.469 51.812 -4.871 1 18.94 755 GLN A O 1
ATOM 5817 N N . VAL A 1 756 ? -35.25 51.656 -2.814 1 17.47 756 VAL A N 1
ATOM 5818 C CA . VAL A 1 756 ? -33.938 52.188 -3.197 1 17.47 756 VAL A CA 1
ATOM 5819 C C . VAL A 1 756 ? -33.406 51.438 -4.418 1 17.47 756 VAL A C 1
ATOM 5821 O O . VAL A 1 756 ? -33.656 50.25 -4.574 1 17.47 756 VAL A O 1
ATOM 5824 N N . CYS A 1 757 ? -32.406 52.25 -5.059 1 19.06 757 CYS A N 1
ATOM 5825 C CA . CYS A 1 757 ? -31.828 53.156 -6.043 1 19.06 757 CYS A CA 1
ATOM 5826 C C . CYS A 1 757 ? -30.875 52.438 -6.984 1 19.06 757 CYS A C 1
ATOM 5828 O O . CYS A 1 757 ? -30.906 52.656 -8.195 1 19.06 757 CYS A O 1
ATOM 5830 N N . ILE A 1 758 ? -29.594 52.062 -6.754 1 19.77 758 ILE A N 1
ATOM 5831 C CA . ILE A 1 758 ? -28.953 51.906 -8.055 1 19.77 758 ILE A CA 1
ATOM 5832 C C . ILE A 1 758 ? -29.484 50.656 -8.742 1 19.77 758 ILE A C 1
ATOM 5834 O O . ILE A 1 758 ? -29.688 49.625 -8.094 1 19.77 758 ILE A O 1
ATOM 5838 N N . MET B 1 1 ? 6.113 27.703 -50.656 1 20.05 1 MET B N 1
ATOM 5839 C CA . MET B 1 1 ? 6.496 27.422 -52.031 1 20.05 1 MET B CA 1
ATOM 5840 C C . MET B 1 1 ? 6.547 25.922 -52.312 1 20.05 1 MET B C 1
ATOM 5842 O O . MET B 1 1 ? 6.254 25.125 -51.406 1 20.05 1 MET B O 1
ATOM 5846 N N . GLY B 1 2 ? 7.684 25.297 -52.75 1 21.62 2 GLY B N 1
ATOM 5847 C CA . GLY B 1 2 ? 7.504 24.172 -53.656 1 21.62 2 GLY B CA 1
ATOM 5848 C C . GLY B 1 2 ? 6.887 22.969 -53 1 21.62 2 GLY B C 1
ATOM 5849 O O . GLY B 1 2 ? 7.246 22.609 -51.875 1 21.62 2 GLY B O 1
ATOM 5850 N N . SER B 1 3 ? 5.668 22.656 -53.406 1 23.11 3 SER B N 1
ATOM 5851 C CA . SER B 1 3 ? 4.574 21.734 -53.125 1 23.11 3 SER B CA 1
ATOM 5852 C C . SER B 1 3 ? 5.016 20.297 -53.281 1 23.11 3 SER B C 1
ATOM 5854 O O . SER B 1 3 ? 4.809 19.688 -54.344 1 23.11 3 SER B O 1
ATOM 5856 N N . GLN B 1 4 ? 6.41 20.172 -52.969 1 22 4 GLN B N 1
ATOM 5857 C CA . GLN B 1 4 ? 6.922 18.938 -53.562 1 22 4 GLN B CA 1
ATOM 5858 C C . GLN B 1 4 ? 6.062 17.75 -53.188 1 22 4 GLN B C 1
ATOM 5860 O O . GLN B 1 4 ? 5.82 17.516 -52 1 22 4 GLN B O 1
ATOM 5865 N N . GLN B 1 5 ? 5.316 17.312 -54.156 1 23.09 5 GLN B N 1
ATOM 5866 C CA . GLN B 1 5 ? 4.285 16.281 -54.312 1 23.09 5 GLN B CA 1
ATOM 5867 C C . GLN B 1 5 ? 4.836 14.898 -54 1 23.09 5 GLN B C 1
ATOM 5869 O O . GLN B 1 5 ? 5.688 14.391 -54.719 1 23.09 5 GLN B O 1
ATOM 5874 N N . LEU B 1 6 ? 5.148 14.727 -52.688 1 21.23 6 LEU B N 1
ATOM 5875 C CA . LEU B 1 6 ? 5.844 13.508 -52.281 1 21.23 6 LEU B CA 1
ATOM 5876 C C . LEU B 1 6 ? 5.145 12.281 -52.875 1 21.23 6 LEU B C 1
ATOM 5878 O O . LEU B 1 6 ? 3.961 12.055 -52.594 1 21.23 6 LEU B O 1
ATOM 5882 N N . PHE B 1 7 ? 5.609 11.812 -54.031 1 19.7 7 PHE B N 1
ATOM 5883 C CA . PHE B 1 7 ? 5.105 10.836 -55 1 19.7 7 PHE B CA 1
ATOM 5884 C C . PHE B 1 7 ? 4.812 9.508 -54.312 1 19.7 7 PHE B C 1
ATOM 5886 O O . PHE B 1 7 ? 3.734 8.938 -54.469 1 19.7 7 PHE B O 1
ATOM 5893 N N . HIS B 1 8 ? 5.852 8.805 -53.906 1 22.34 8 HIS B N 1
ATOM 5894 C CA . HIS B 1 8 ? 6.055 7.469 -54.438 1 22.34 8 HIS B CA 1
ATOM 5895 C C . HIS B 1 8 ? 5.043 6.477 -53.875 1 22.34 8 HIS B C 1
ATOM 5897 O O . HIS B 1 8 ? 4.398 6.758 -52.844 1 22.34 8 HIS B O 1
ATOM 5903 N N . GLY B 1 9 ? 5.48 5.148 -53.531 1 23.27 9 GLY B N 1
ATOM 5904 C CA . GLY B 1 9 ? 5.324 3.844 -54.125 1 23.27 9 GLY B CA 1
ATOM 5905 C C . GLY B 1 9 ? 4.238 3.002 -53.5 1 23.27 9 GLY B C 1
ATOM 5906 O O . GLY B 1 9 ? 3.83 3.273 -52.344 1 23.27 9 GLY B O 1
ATOM 5907 N N . PRO B 1 10 ? 3.605 2.262 -54.375 1 24.36 10 PRO B N 1
ATOM 5908 C CA . PRO B 1 10 ? 2.354 1.537 -54.125 1 24.36 10 PRO B CA 1
ATOM 5909 C C . PRO B 1 10 ? 2.426 0.61 -52.906 1 24.36 10 PRO B C 1
ATOM 5911 O O . PRO B 1 10 ? 3.512 0.164 -52.531 1 24.36 10 PRO B O 1
ATOM 5914 N N . ALA B 1 11 ? 1.587 0.866 -51.969 1 23.53 11 ALA B N 1
ATOM 5915 C CA . ALA B 1 11 ? 1.272 0.109 -50.75 1 23.53 11 ALA B CA 1
ATOM 5916 C C . ALA B 1 11 ? 1.165 -1.384 -51.062 1 23.53 11 ALA B C 1
ATOM 5918 O O . ALA B 1 11 ? 0.246 -1.818 -51.75 1 23.53 11 ALA B O 1
ATOM 5919 N N . GLU B 1 12 ? 2.436 -1.954 -51.406 1 22.5 12 GLU B N 1
ATOM 5920 C CA . GLU B 1 12 ? 2.416 -3.373 -51.75 1 22.5 12 GLU B CA 1
ATOM 5921 C C . GLU B 1 12 ? 1.487 -4.152 -50.812 1 22.5 12 GLU B C 1
ATOM 5923 O O . GLU B 1 12 ? 1.432 -3.879 -49.594 1 22.5 12 GLU B O 1
ATOM 5928 N N . THR B 1 13 ? 0.492 -4.684 -51.438 1 24.16 13 THR B N 1
ATOM 5929 C CA . THR B 1 13 ? -0.592 -5.547 -50.969 1 24.16 13 THR B CA 1
ATOM 5930 C C . THR B 1 13 ? -0.056 -6.656 -50.062 1 24.16 13 THR B C 1
ATOM 5932 O O . THR B 1 13 ? 0.776 -7.461 -50.5 1 24.16 13 THR B O 1
ATOM 5935 N N . ALA B 1 14 ? 0.246 -6.215 -48.781 1 25.14 14 ALA B N 1
ATOM 5936 C CA . ALA B 1 14 ? 0.646 -7.23 -47.812 1 25.14 14 ALA B CA 1
ATOM 5937 C C . ALA B 1 14 ? -0.075 -8.547 -48.062 1 25.14 14 ALA B C 1
ATOM 5939 O O . ALA B 1 14 ? -1.291 -8.648 -47.906 1 25.14 14 ALA B O 1
ATOM 5940 N N . GLN B 1 15 ? 0.463 -9.211 -49.188 1 21.8 15 GLN B N 1
ATOM 5941 C CA . GLN B 1 15 ? -0.039 -10.555 -49.438 1 21.8 15 GLN B CA 1
ATOM 5942 C C . GLN B 1 15 ? -0.228 -11.344 -48.156 1 21.8 15 GLN B C 1
ATOM 5944 O O . GLN B 1 15 ? 0.666 -11.375 -47.312 1 21.8 15 GLN B O 1
ATOM 5949 N N . THR B 1 16 ? -1.461 -11.461 -47.75 1 26.89 16 THR B N 1
ATOM 5950 C CA . THR B 1 16 ? -1.955 -12.344 -46.719 1 26.89 16 THR B CA 1
ATOM 5951 C C . THR B 1 16 ? -1.224 -13.68 -46.75 1 26.89 16 THR B C 1
ATOM 5953 O O . THR B 1 16 ? -1.126 -14.312 -47.812 1 26.89 16 THR B O 1
ATOM 5956 N N . ALA B 1 17 ? -0.122 -13.672 -45.938 1 29.48 17 ALA B N 1
ATOM 5957 C CA . ALA B 1 17 ? 0.553 -14.969 -45.875 1 29.48 17 ALA B CA 1
ATOM 5958 C C . ALA B 1 17 ? -0.448 -16.109 -46 1 29.48 17 ALA B C 1
ATOM 5960 O O . ALA B 1 17 ? -1.494 -16.094 -45.344 1 29.48 17 ALA B O 1
ATOM 5961 N N . PRO B 1 18 ? -0.358 -16.766 -47.156 1 25.91 18 PRO B N 1
ATOM 5962 C CA . PRO B 1 18 ? -1.309 -17.875 -47.25 1 25.91 18 PRO B CA 1
ATOM 5963 C C . PRO B 1 18 ? -1.406 -18.703 -45.969 1 25.91 18 PRO B C 1
ATOM 5965 O O . PRO B 1 18 ? -0.426 -18.812 -45.219 1 25.91 18 PRO B O 1
ATOM 5968 N N . ASP B 1 19 ? -2.518 -18.516 -45.25 1 30.59 19 ASP B N 1
ATOM 5969 C CA . ASP B 1 19 ? -2.969 -19.375 -44.156 1 30.59 19 ASP B CA 1
ATOM 5970 C C . ASP B 1 19 ? -2.656 -20.828 -44.438 1 30.59 19 ASP B C 1
ATOM 5972 O O . ASP B 1 19 ? -3.447 -21.531 -45.094 1 30.59 19 ASP B O 1
ATOM 5976 N N . THR B 1 20 ? -1.398 -21.031 -44.938 1 29.31 20 THR B N 1
ATOM 5977 C CA . THR B 1 20 ? -1.115 -22.438 -45.219 1 29.31 20 THR B CA 1
ATOM 5978 C C . THR B 1 20 ? -1.319 -23.297 -43.969 1 29.31 20 THR B C 1
ATOM 5980 O O . THR B 1 20 ? -0.374 -23.531 -43.219 1 29.31 20 THR B O 1
ATOM 5983 N N . ARG B 1 21 ? -2.297 -22.922 -43.125 1 37.28 21 ARG B N 1
ATOM 5984 C CA . ARG B 1 21 ? -2.586 -23.906 -42.094 1 37.28 21 ARG B CA 1
ATOM 5985 C C . ARG B 1 21 ? -2.572 -25.328 -42.656 1 37.28 21 ARG B C 1
ATOM 5987 O O . ARG B 1 21 ? -3.104 -25.562 -43.75 1 37.28 21 ARG B O 1
ATOM 5994 N N . PRO B 1 22 ? -1.63 -26.062 -42.219 1 34.56 22 PRO B N 1
ATOM 5995 C CA . PRO B 1 22 ? -1.671 -27.453 -42.688 1 34.56 22 PRO B CA 1
ATOM 5996 C C . PRO B 1 22 ? -3.086 -28.031 -42.688 1 34.56 22 PRO B C 1
ATOM 5998 O O . PRO B 1 22 ? -3.811 -27.938 -41.719 1 34.56 22 PRO B O 1
ATOM 6001 N N . SER B 1 23 ? -3.867 -28.156 -43.719 1 38.53 23 SER B N 1
ATOM 6002 C CA . SER B 1 23 ? -5.242 -28.359 -44.156 1 38.53 23 SER B CA 1
ATOM 6003 C C . SER B 1 23 ? -5.828 -29.641 -43.562 1 38.53 23 SER B C 1
ATOM 6005 O O . SER B 1 23 ? -7.023 -29.906 -43.719 1 38.53 23 SER B O 1
ATOM 6007 N N . GLY B 1 24 ? -5.043 -30.844 -43.25 1 43.69 24 GLY B N 1
ATOM 6008 C CA . GLY B 1 24 ? -5.691 -32.094 -43.594 1 43.69 24 GLY B CA 1
ATOM 6009 C C . GLY B 1 24 ? -6.672 -32.594 -42.562 1 43.69 24 GLY B C 1
ATOM 6010 O O . GLY B 1 24 ? -7.312 -33.625 -42.75 1 43.69 24 GLY B O 1
ATOM 6011 N N . THR B 1 25 ? -6.438 -32.531 -41.281 1 56.56 25 THR B N 1
ATOM 6012 C CA . THR B 1 25 ? -7.383 -33.156 -40.375 1 56.56 25 THR B CA 1
ATOM 6013 C C . THR B 1 25 ? -8.688 -32.375 -40.312 1 56.56 25 THR B C 1
ATOM 6015 O O . THR B 1 25 ? -8.672 -31.141 -40.188 1 56.56 25 THR B O 1
ATOM 6018 N N . PRO B 1 26 ? -9.719 -33.062 -40.719 1 69.06 26 PRO B N 1
ATOM 6019 C CA . PRO B 1 26 ? -11 -32.344 -40.656 1 69.06 26 PRO B CA 1
ATOM 6020 C C . PRO B 1 26 ? -11.273 -31.75 -39.281 1 69.06 26 PRO B C 1
ATOM 6022 O O . PRO B 1 26 ? -10.867 -32.312 -38.25 1 69.06 26 PRO B O 1
ATOM 6025 N N . THR B 1 27 ? -11.766 -30.625 -39.25 1 87.75 27 THR B N 1
ATOM 6026 C CA . THR B 1 27 ? -12.148 -29.922 -38.031 1 87.75 27 THR B CA 1
ATOM 6027 C C . THR B 1 27 ? -13.25 -30.672 -37.312 1 87.75 27 THR B C 1
ATOM 6029 O O . THR B 1 27 ? -14.258 -31.062 -37.906 1 87.75 27 THR B O 1
ATOM 6032 N N . MET B 1 28 ? -12.953 -31.031 -36.031 1 93.12 28 MET B N 1
ATOM 6033 C CA . MET B 1 28 ? -13.891 -31.781 -35.219 1 93.12 28 MET B CA 1
ATOM 6034 C C . MET B 1 28 ? -14.445 -30.906 -34.094 1 93.12 28 MET B C 1
ATOM 6036 O O . MET B 1 28 ? -13.789 -29.969 -33.656 1 93.12 28 MET B O 1
ATOM 6040 N N . LYS B 1 29 ? -15.664 -31.281 -33.688 1 96.31 29 LYS B N 1
ATOM 6041 C CA . LYS B 1 29 ? -16.219 -30.797 -32.438 1 96.31 29 LYS B CA 1
ATOM 6042 C C . LYS B 1 29 ? -15.828 -31.719 -31.281 1 96.31 29 LYS B C 1
ATOM 6044 O O . LYS B 1 29 ? -16.297 -32.844 -31.203 1 96.31 29 LYS B O 1
ATOM 6049 N N . ILE B 1 30 ? -15.062 -31.172 -30.406 1 98.06 30 ILE B N 1
ATOM 6050 C CA . ILE B 1 30 ? -14.516 -32 -29.344 1 98.06 30 ILE B CA 1
ATOM 6051 C C . ILE B 1 30 ? -15.055 -31.547 -28 1 98.06 30 ILE B C 1
ATOM 6053 O O . ILE B 1 30 ? -15.039 -30.344 -27.703 1 98.06 30 ILE B O 1
ATOM 6057 N N . LEU B 1 31 ? -15.531 -32.469 -27.203 1 98.44 31 LEU B N 1
ATOM 6058 C CA . LEU B 1 31 ? -15.938 -32.219 -25.828 1 98.44 31 LEU B CA 1
ATOM 6059 C C . LEU B 1 31 ? -14.922 -32.781 -24.844 1 98.44 31 LEU B C 1
ATOM 6061 O O . LEU B 1 31 ? -14.602 -33.969 -24.922 1 98.44 31 LEU B O 1
ATOM 6065 N N . PHE B 1 32 ? -14.383 -31.938 -23.984 1 98.69 32 PHE B N 1
ATOM 6066 C CA . PHE B 1 32 ? -13.57 -32.375 -22.859 1 98.69 32 PHE B CA 1
ATOM 6067 C C . PHE B 1 32 ? -14.438 -32.719 -21.656 1 98.69 32 PHE B C 1
ATOM 6069 O O . PHE B 1 32 ? -15.312 -31.938 -21.281 1 98.69 32 PHE B O 1
ATOM 6076 N N . LEU B 1 33 ? -14.297 -33.812 -21.125 1 98.25 33 LEU B N 1
ATOM 6077 C CA . LEU B 1 33 ? -14.766 -34.125 -19.766 1 98.25 33 LEU B CA 1
ATOM 6078 C C . LEU B 1 33 ? -13.586 -34.25 -18.797 1 98.25 33 LEU B C 1
ATOM 6080 O O . LEU B 1 33 ? -12.727 -35.094 -18.953 1 98.25 33 LEU B O 1
ATOM 6084 N N . CYS B 1 34 ? -13.562 -33.312 -17.875 1 96.19 34 CYS B N 1
ATOM 6085 C CA . CYS B 1 34 ? -12.43 -33.312 -16.969 1 96.19 34 CYS B CA 1
ATOM 6086 C C . CYS B 1 34 ? -12.875 -33 -15.539 1 96.19 34 CYS B C 1
ATOM 6088 O O . CYS B 1 34 ? -13.867 -32.312 -15.328 1 96.19 34 CYS B O 1
ATOM 6090 N N . THR B 1 35 ? -12.172 -33.531 -14.555 1 95.06 35 THR B N 1
ATOM 6091 C CA . THR B 1 35 ? -12.422 -33.219 -13.156 1 95.06 35 THR B CA 1
ATOM 6092 C C . THR B 1 35 ? -12.141 -31.734 -12.875 1 95.06 35 THR B C 1
ATOM 6094 O O . THR B 1 35 ? -12.867 -31.094 -12.117 1 95.06 35 THR B O 1
ATOM 6097 N N . ALA B 1 36 ? -11.086 -31.25 -13.422 1 94.31 36 ALA B N 1
ATOM 6098 C CA . ALA B 1 36 ? -10.664 -29.844 -13.398 1 94.31 36 ALA B CA 1
ATOM 6099 C C . ALA B 1 36 ? -9.883 -29.484 -14.656 1 94.31 36 ALA B C 1
ATOM 6101 O O . ALA B 1 36 ? -9.305 -30.359 -15.312 1 94.31 36 ALA B O 1
ATOM 6102 N N . HIS B 1 37 ? -9.945 -28.266 -15.023 1 96.06 37 HIS B N 1
ATOM 6103 C CA . HIS B 1 37 ? -9.164 -27.797 -16.172 1 96.06 37 HIS B CA 1
ATOM 6104 C C . HIS B 1 37 ? -7.734 -27.453 -15.758 1 96.06 37 HIS B C 1
ATOM 6106 O O . HIS B 1 37 ? -7.34 -26.297 -15.758 1 96.06 37 HIS B O 1
ATOM 6112 N N . ASN B 1 38 ? -6.949 -28.5 -15.555 1 94.5 38 ASN B N 1
ATOM 6113 C CA . ASN B 1 38 ? -5.613 -28.391 -14.969 1 94.5 38 ASN B CA 1
ATOM 6114 C C . ASN B 1 38 ? -4.547 -28.203 -16.047 1 94.5 38 ASN B C 1
ATOM 6116 O O . ASN B 1 38 ? -4.859 -27.891 -17.188 1 94.5 38 ASN B O 1
ATOM 6120 N N . SER B 1 39 ? -3.273 -28.391 -15.703 1 94.31 39 SER B N 1
ATOM 6121 C CA . SER B 1 39 ? -2.15 -28.094 -16.594 1 94.31 39 SER B CA 1
ATOM 6122 C C . SER B 1 39 ? -2.232 -28.906 -17.875 1 94.31 39 SER B C 1
ATOM 6124 O O . SER B 1 39 ? -2.113 -28.375 -18.969 1 94.31 39 SER B O 1
ATOM 6126 N N . LEU B 1 40 ? -2.449 -30.219 -17.75 1 97.06 40 LEU B N 1
ATOM 6127 C CA . LEU B 1 40 ? -2.516 -31.094 -18.906 1 97.06 40 LEU B CA 1
ATOM 6128 C C . LEU B 1 40 ? -3.721 -30.766 -19.781 1 97.06 40 LEU B C 1
ATOM 6130 O O . LEU B 1 40 ? -3.592 -30.609 -21 1 97.06 40 LEU B O 1
ATOM 6134 N N . SER B 1 41 ? -4.879 -30.641 -19.203 1 97.88 41 SER B N 1
ATOM 6135 C CA . SER B 1 41 ? -6.086 -30.344 -19.969 1 97.88 41 SER B CA 1
ATOM 6136 C C . SER B 1 41 ? -5.973 -29 -20.688 1 97.88 41 SER B C 1
ATOM 6138 O O . SER B 1 41 ? -6.449 -28.859 -21.812 1 97.88 41 SER B O 1
ATOM 6140 N N . GLN B 1 42 ? -5.34 -28.031 -20.016 1 97.88 42 GLN B N 1
ATOM 6141 C CA . GLN B 1 42 ? -5.184 -26.719 -20.641 1 97.88 42 GLN B CA 1
ATOM 6142 C C . GLN B 1 42 ? -4.23 -26.781 -21.828 1 97.88 42 GLN B C 1
ATOM 6144 O O . GLN B 1 42 ? -4.496 -26.188 -22.875 1 97.88 42 GLN B O 1
ATOM 6149 N N . GLN B 1 43 ? -3.135 -27.438 -21.609 1 97.38 43 GLN B N 1
ATOM 6150 C CA . GLN B 1 43 ? -2.188 -27.547 -22.719 1 97.38 43 GLN B CA 1
ATOM 6151 C C . GLN B 1 43 ? -2.811 -28.281 -23.906 1 97.38 43 GLN B C 1
ATOM 6153 O O . GLN B 1 43 ? -2.631 -27.875 -25.047 1 97.38 43 GLN B O 1
ATOM 6158 N N . LEU B 1 44 ? -3.512 -29.344 -23.641 1 98.19 44 LEU B N 1
ATOM 6159 C CA . LEU B 1 44 ? -4.176 -30.094 -24.688 1 98.19 44 LEU B CA 1
ATOM 6160 C C . LEU B 1 44 ? -5.266 -29.266 -25.359 1 98.19 44 LEU B C 1
ATOM 6162 O O . LEU B 1 44 ? -5.418 -29.281 -26.578 1 98.19 44 LEU B O 1
ATOM 6166 N N . TYR B 1 45 ? -6.043 -28.609 -24.531 1 98.25 45 TYR B N 1
ATOM 6167 C CA . TYR B 1 45 ? -7.074 -27.703 -25.031 1 98.25 45 TYR B CA 1
ATOM 6168 C C . TYR B 1 45 ? -6.488 -26.688 -26 1 98.25 45 TYR B C 1
ATOM 6170 O O . TYR B 1 45 ? -7.027 -26.484 -27.094 1 98.25 45 TYR B O 1
ATOM 6178 N N . LEU B 1 46 ? -5.41 -26.047 -25.656 1 98 46 LEU B N 1
ATOM 6179 C CA . LEU B 1 46 ? -4.773 -25.031 -26.469 1 98 46 LEU B CA 1
ATOM 6180 C C . LEU B 1 46 ? -4.234 -25.625 -27.766 1 98 46 LEU B C 1
ATOM 6182 O O . LEU B 1 46 ? -4.34 -25.016 -28.828 1 98 46 LEU B O 1
ATOM 6186 N N . THR B 1 47 ? -3.688 -26.781 -27.672 1 97.19 47 THR B N 1
ATOM 6187 C CA . THR B 1 47 ? -3.133 -27.453 -28.828 1 97.19 47 THR B CA 1
ATOM 6188 C C . THR B 1 47 ? -4.238 -27.828 -29.828 1 97.19 47 THR B C 1
ATOM 6190 O O . THR B 1 47 ? -4.105 -27.578 -31.031 1 97.19 47 THR B O 1
ATOM 6193 N N . LEU B 1 48 ? -5.312 -28.344 -29.359 1 97.62 48 LEU B N 1
ATOM 6194 C CA . LEU B 1 48 ? -6.395 -28.828 -30.203 1 97.62 48 LEU B CA 1
ATOM 6195 C C . LEU B 1 48 ? -7.223 -27.672 -30.75 1 97.62 48 LEU B C 1
ATOM 6197 O O . LEU B 1 48 ? -7.777 -27.766 -31.859 1 97.62 48 LEU B O 1
ATOM 6201 N N . SER B 1 49 ? -7.293 -26.609 -30 1 96.62 49 SER B N 1
ATOM 6202 C CA . SER B 1 49 ? -8.133 -25.469 -30.375 1 96.62 49 SER B CA 1
ATOM 6203 C C . SER B 1 49 ? -7.562 -24.75 -31.594 1 96.62 49 SER B C 1
ATOM 6205 O O . SER B 1 49 ? -8.242 -23.922 -32.188 1 96.62 49 SER B O 1
ATOM 6207 N N . GLN B 1 50 ? -6.371 -25.062 -31.938 1 92.81 50 GLN B N 1
ATOM 6208 C CA . GLN B 1 50 ? -5.785 -24.484 -33.156 1 92.81 50 GLN B CA 1
ATOM 6209 C C . GLN B 1 50 ? -6.484 -24.984 -34.406 1 92.81 50 GLN B C 1
ATOM 6211 O O . GLN B 1 50 ? -6.547 -24.281 -35.406 1 92.81 50 GLN B O 1
ATOM 6216 N N . THR B 1 51 ? -7.02 -26.156 -34.312 1 92.69 51 THR B N 1
ATOM 6217 C CA . THR B 1 51 ? -7.594 -26.781 -35.5 1 92.69 51 THR B CA 1
ATOM 6218 C C . THR B 1 51 ? -9.047 -27.172 -35.25 1 92.69 51 THR B C 1
ATOM 6220 O O . THR B 1 51 ? -9.852 -27.219 -36.188 1 92.69 51 THR B O 1
ATOM 6223 N N . HIS B 1 52 ? -9.359 -27.5 -34.031 1 95.75 52 HIS B N 1
ATOM 6224 C CA . HIS B 1 52 ? -10.664 -28.047 -33.688 1 95.75 52 HIS B CA 1
ATOM 6225 C C . HIS B 1 52 ? -11.445 -27.078 -32.812 1 95.75 52 HIS B C 1
ATOM 6227 O O . HIS B 1 52 ? -10.898 -26.078 -32.344 1 95.75 52 HIS B O 1
ATOM 6233 N N . THR B 1 53 ? -12.727 -27.281 -32.75 1 96.38 53 THR B N 1
ATOM 6234 C CA . THR B 1 53 ? -13.539 -26.609 -31.734 1 96.38 53 THR B CA 1
ATOM 6235 C C . THR B 1 53 ? -13.617 -27.422 -30.453 1 96.38 53 THR B C 1
ATOM 6237 O O . THR B 1 53 ? -14.062 -28.578 -30.469 1 96.38 53 THR B O 1
ATOM 6240 N N . VAL B 1 54 ? -13.164 -26.891 -29.422 1 98.12 54 VAL B N 1
ATOM 6241 C CA . VAL B 1 54 ? -13.078 -27.625 -28.172 1 98.12 54 VAL B CA 1
ATOM 6242 C C . VAL B 1 54 ? -13.883 -26.906 -27.094 1 98.12 54 VAL B C 1
ATOM 6244 O O . VAL B 1 54 ? -13.789 -25.688 -26.953 1 98.12 54 VAL B O 1
ATOM 6247 N N . THR B 1 55 ? -14.711 -27.562 -26.391 1 98.25 55 THR B N 1
ATOM 6248 C CA . THR B 1 55 ? -15.43 -27.062 -25.219 1 98.25 55 THR B CA 1
ATOM 6249 C C . THR B 1 55 ? -15.195 -27.984 -24.016 1 98.25 55 THR B C 1
ATOM 6251 O O . THR B 1 55 ? -14.812 -29.141 -24.188 1 98.25 55 THR B O 1
ATOM 6254 N N . VAL B 1 56 ? -15.312 -27.453 -22.797 1 98.56 56 VAL B N 1
ATOM 6255 C CA . VAL B 1 56 ? -14.922 -28.188 -21.594 1 98.56 56 VAL B CA 1
ATOM 6256 C C . VAL B 1 56 ? -16.109 -28.312 -20.656 1 98.56 56 VAL B C 1
ATOM 6258 O O . VAL B 1 56 ? -16.828 -27.328 -20.422 1 98.56 56 VAL B O 1
ATOM 6261 N N . GLU B 1 57 ? -16.359 -29.438 -20.156 1 98.44 57 GLU B N 1
ATOM 6262 C CA . GLU B 1 57 ? -17.312 -29.719 -19.078 1 98.44 57 GLU B CA 1
ATOM 6263 C C . GLU B 1 57 ? -16.625 -30.422 -17.906 1 98.44 57 GLU B C 1
ATOM 6265 O O . GLU B 1 57 ? -15.945 -31.438 -18.094 1 98.44 57 GLU B O 1
ATOM 6270 N N . TYR B 1 58 ? -16.781 -29.844 -16.75 1 97.81 58 TYR B N 1
ATOM 6271 C CA . TYR B 1 58 ? -16.297 -30.531 -15.562 1 97.81 58 TYR B CA 1
ATOM 6272 C C . TYR B 1 58 ? -17.141 -31.766 -15.258 1 97.81 58 TYR B C 1
ATOM 6274 O O . TYR B 1 58 ? -18.375 -31.719 -15.398 1 97.81 58 TYR B O 1
ATOM 6282 N N . ALA B 1 59 ? -16.5 -32.781 -14.922 1 97.12 59 ALA B N 1
ATOM 6283 C CA . ALA B 1 59 ? -17.172 -34.031 -14.547 1 97.12 59 ALA B CA 1
ATOM 6284 C C . ALA B 1 59 ? -17.688 -33.938 -13.109 1 97.12 59 ALA B C 1
ATOM 6286 O O . ALA B 1 59 ? -17.188 -34.656 -12.227 1 97.12 59 ALA B O 1
ATOM 6287 N N . LEU B 1 60 ? -18.719 -33.219 -12.953 1 95.88 60 LEU B N 1
ATOM 6288 C CA . LEU B 1 60 ? -19.234 -32.938 -11.617 1 95.88 60 LEU B CA 1
ATOM 6289 C C . LEU B 1 60 ? -20.25 -34 -11.203 1 95.88 60 LEU B C 1
ATOM 6291 O O . LEU B 1 60 ? -20.422 -34.281 -10.008 1 95.88 60 LEU B O 1
ATOM 6295 N N . SER B 1 61 ? -21.031 -34.531 -12.195 1 96 61 SER B N 1
ATOM 6296 C CA . SER B 1 61 ? -22.016 -35.562 -12.008 1 96 61 SER B CA 1
ATOM 6297 C C . SER B 1 61 ? -22.297 -36.312 -13.312 1 96 61 SER B C 1
ATOM 6299 O O . SER B 1 61 ? -21.953 -35.844 -14.391 1 96 61 SER B O 1
ATOM 6301 N N . ASP B 1 62 ? -22.906 -37.5 -13.188 1 96.5 62 ASP B N 1
ATOM 6302 C CA . ASP B 1 62 ? -23.297 -38.219 -14.383 1 96.5 62 ASP B CA 1
ATOM 6303 C C . ASP B 1 62 ? -24.266 -37.406 -15.234 1 96.5 62 ASP B C 1
ATOM 6305 O O . ASP B 1 62 ? -24.125 -37.344 -16.453 1 96.5 62 ASP B O 1
ATOM 6309 N N . ALA B 1 63 ? -25.156 -36.781 -14.523 1 96.69 63 ALA B N 1
ATOM 6310 C CA . ALA B 1 63 ? -26.172 -36 -15.211 1 96.69 63 ALA B CA 1
ATOM 6311 C C . ALA B 1 63 ? -25.547 -34.875 -16 1 96.69 63 ALA B C 1
ATOM 6313 O O . ALA B 1 63 ? -25.938 -34.594 -17.125 1 96.69 63 ALA B O 1
ATOM 6314 N N . ALA B 1 64 ? -24.625 -34.219 -15.398 1 96.75 64 ALA B N 1
ATOM 6315 C CA . ALA B 1 64 ? -23.969 -33.094 -16.047 1 96.75 64 ALA B CA 1
ATOM 6316 C C . ALA B 1 64 ? -23.203 -33.531 -17.297 1 96.75 64 ALA B C 1
ATOM 6318 O O . ALA B 1 64 ? -23.203 -32.844 -18.312 1 96.75 64 ALA B O 1
ATOM 6319 N N . MET B 1 65 ? -22.562 -34.656 -17.266 1 97.81 65 MET B N 1
ATOM 6320 C CA . MET B 1 65 ? -21.797 -35.188 -18.406 1 97.81 65 MET B CA 1
ATOM 6321 C C . MET B 1 65 ? -22.719 -35.594 -19.531 1 97.81 65 MET B C 1
ATOM 6323 O O . MET B 1 65 ? -22.438 -35.312 -20.703 1 97.81 65 MET B O 1
ATOM 6327 N N . ILE B 1 66 ? -23.781 -36.25 -19.188 1 97.94 66 ILE B N 1
ATOM 6328 C CA . ILE B 1 66 ? -24.75 -36.688 -20.172 1 97.94 66 ILE B CA 1
ATOM 6329 C C . ILE B 1 66 ? -25.375 -35.469 -20.875 1 97.94 66 ILE B C 1
ATOM 6331 O O . ILE B 1 66 ? -25.484 -35.438 -22.094 1 97.94 66 ILE B O 1
ATOM 6335 N N . GLU B 1 67 ? -25.781 -34.531 -20.062 1 97.81 67 GLU B N 1
ATOM 6336 C CA . GLU B 1 67 ? -26.375 -33.312 -20.594 1 97.81 67 GLU B CA 1
ATOM 6337 C C . GLU B 1 67 ? -25.391 -32.594 -21.516 1 97.81 67 GLU B C 1
ATOM 6339 O O . GLU B 1 67 ? -25.781 -32.094 -22.578 1 97.81 67 GLU B O 1
ATOM 6344 N N . ALA B 1 68 ? -24.172 -32.5 -21.109 1 98.25 68 ALA B N 1
ATOM 6345 C CA . ALA B 1 68 ? -23.156 -31.812 -21.906 1 98.25 68 ALA B CA 1
ATOM 6346 C C . ALA B 1 68 ? -22.984 -32.5 -23.266 1 98.25 68 ALA B C 1
ATOM 6348 O O . ALA B 1 68 ? -22.891 -31.828 -24.297 1 98.25 68 ALA B O 1
ATOM 6349 N N . ALA B 1 69 ? -22.875 -33.75 -23.281 1 97.5 69 ALA B N 1
ATOM 6350 C CA . ALA B 1 69 ? -22.75 -34.5 -24.531 1 97.5 69 ALA B CA 1
ATOM 6351 C C . ALA B 1 69 ? -23.938 -34.25 -25.453 1 97.5 69 ALA B C 1
ATOM 6353 O O . ALA B 1 69 ? -23.766 -34.125 -26.656 1 97.5 69 ALA B O 1
ATOM 6354 N N . SER B 1 70 ? -25.078 -34.188 -24.828 1 96.69 70 SER B N 1
ATOM 6355 C CA . SER B 1 70 ? -26.297 -33.938 -25.594 1 96.69 70 SER B CA 1
ATOM 6356 C C . SER B 1 70 ? -26.297 -32.531 -26.172 1 96.69 70 SER B C 1
ATOM 6358 O O . SER B 1 70 ? -26.812 -32.312 -27.281 1 96.69 70 SER B O 1
ATOM 6360 N N . LEU B 1 71 ? -25.875 -31.609 -25.406 1 96.69 71 LEU B N 1
ATOM 6361 C CA . LEU B 1 71 ? -25.859 -30.219 -25.844 1 96.69 71 LEU B CA 1
ATOM 6362 C C . LEU B 1 71 ? -24.828 -30 -26.953 1 96.69 71 LEU B C 1
ATOM 6364 O O . LEU B 1 71 ? -25.094 -29.297 -27.938 1 96.69 71 LEU B O 1
ATOM 6368 N N . VAL B 1 72 ? -23.656 -30.641 -26.828 1 97.06 72 VAL B N 1
ATOM 6369 C CA . VAL B 1 72 ? -22.547 -30.391 -27.734 1 97.06 72 VAL B CA 1
ATOM 6370 C C . VAL B 1 72 ? -22.703 -31.219 -29 1 97.06 72 VAL B C 1
ATOM 6372 O O . VAL B 1 72 ? -22.359 -30.781 -30.094 1 97.06 72 VAL B O 1
ATOM 6375 N N . GLN B 1 73 ? -23.234 -32.406 -28.828 1 95.5 73 GLN B N 1
ATOM 6376 C CA . GLN B 1 73 ? -23.234 -33.375 -29.906 1 95.5 73 GLN B CA 1
ATOM 6377 C C . GLN B 1 73 ? -21.859 -33.469 -30.562 1 95.5 73 GLN B C 1
ATOM 6379 O O . GLN B 1 73 ? -21.734 -33.281 -31.766 1 95.5 73 GLN B O 1
ATOM 6384 N N . PRO B 1 74 ? -20.906 -33.906 -29.812 1 97.31 74 PRO B N 1
ATOM 6385 C CA . PRO B 1 74 ? -19.516 -33.875 -30.297 1 97.31 74 PRO B CA 1
ATOM 6386 C C . PRO B 1 74 ? -19.203 -34.969 -31.297 1 97.31 74 PRO B C 1
ATOM 6388 O O . PRO B 1 74 ? -19.906 -36 -31.328 1 97.31 74 PRO B O 1
ATOM 6391 N N . ASP B 1 75 ? -18.234 -34.719 -32.094 1 95.44 75 ASP B N 1
ATOM 6392 C CA . ASP B 1 75 ? -17.688 -35.781 -32.938 1 95.44 75 ASP B CA 1
ATOM 6393 C C . ASP B 1 75 ? -16.922 -36.781 -32.094 1 95.44 75 ASP B C 1
ATOM 6395 O O . ASP B 1 75 ? -16.891 -37.969 -32.406 1 95.44 75 ASP B O 1
ATOM 6399 N N . ILE B 1 76 ? -16.297 -36.281 -31.094 1 96.5 76 ILE B N 1
ATOM 6400 C CA . ILE B 1 76 ? -15.477 -37.125 -30.219 1 96.5 76 ILE B CA 1
ATOM 6401 C C . ILE B 1 76 ? -15.375 -36.469 -28.828 1 96.5 76 ILE B C 1
ATOM 6403 O O . ILE B 1 76 ? -15.461 -35.25 -28.703 1 96.5 76 ILE B O 1
ATOM 6407 N N . ILE B 1 77 ? -15.281 -37.312 -27.797 1 98.06 77 ILE B N 1
ATOM 6408 C CA . ILE B 1 77 ? -15.078 -36.875 -26.422 1 98.06 77 ILE B CA 1
ATOM 6409 C C . ILE B 1 77 ? -13.68 -37.281 -25.953 1 98.06 77 ILE B C 1
ATOM 6411 O O . ILE B 1 77 ? -13.227 -38.406 -26.219 1 98.06 77 ILE B O 1
ATOM 6415 N N . ILE B 1 78 ? -12.953 -36.375 -25.328 1 98.44 78 ILE B N 1
ATOM 6416 C CA . ILE B 1 78 ? -11.633 -36.656 -24.766 1 98.44 78 ILE B CA 1
ATOM 6417 C C . ILE B 1 78 ? -11.641 -36.344 -23.281 1 98.44 78 ILE B C 1
ATOM 6419 O O . ILE B 1 78 ? -12.156 -35.312 -22.844 1 98.44 78 ILE B O 1
ATOM 6423 N N . CYS B 1 79 ? -11.086 -37.188 -22.484 1 98.19 79 CYS B N 1
ATOM 6424 C CA . CYS B 1 79 ? -10.977 -37.031 -21.047 1 98.19 79 CYS B CA 1
ATOM 6425 C C . CYS B 1 79 ? -9.523 -36.969 -20.609 1 98.19 79 CYS B C 1
ATOM 6427 O O . CYS B 1 79 ? -8.961 -37.938 -20.141 1 98.19 79 CYS B O 1
ATOM 6429 N N . PRO B 1 80 ? -8.977 -35.781 -20.578 1 97 80 PRO B N 1
ATOM 6430 C CA . PRO B 1 80 ? -7.551 -35.625 -20.281 1 97 80 PRO B CA 1
ATOM 6431 C C . PRO B 1 80 ? -7.227 -35.875 -18.812 1 97 80 PRO B C 1
ATOM 6433 O O . PRO B 1 80 ? -6.105 -36.281 -18.484 1 97 80 PRO B O 1
ATOM 6436 N N . PHE B 1 81 ? -8.125 -35.562 -17.938 1 93.06 81 PHE B N 1
ATOM 6437 C CA . PHE B 1 81 ? -7.949 -35.688 -16.5 1 93.06 81 PHE B CA 1
ATOM 6438 C C . PHE B 1 81 ? -9.266 -36.062 -15.82 1 93.06 81 PHE B C 1
ATOM 6440 O O . PHE B 1 81 ? -10.156 -35.219 -15.672 1 93.06 81 PHE B O 1
ATOM 6447 N N . LEU B 1 82 ? -9.391 -37.25 -15.391 1 91.69 82 LEU B N 1
ATOM 6448 C CA . LEU B 1 82 ? -10.625 -37.719 -14.773 1 91.69 82 LEU B CA 1
ATOM 6449 C C . LEU B 1 82 ? -10.336 -38.5 -13.508 1 91.69 82 LEU B C 1
ATOM 6451 O O . LEU B 1 82 ? -9.406 -39.312 -13.484 1 91.69 82 LEU B O 1
ATOM 6455 N N . THR B 1 83 ? -11.125 -38.219 -12.516 1 87.31 83 THR B N 1
ATOM 6456 C CA . THR B 1 83 ? -11.055 -39 -11.281 1 87.31 83 THR B CA 1
ATOM 6457 C C . THR B 1 83 ? -12.336 -39.812 -11.094 1 87.31 83 THR B C 1
ATOM 6459 O O . THR B 1 83 ? -12.469 -40.531 -10.109 1 87.31 83 THR B O 1
ATOM 6462 N N . THR B 1 84 ? -13.297 -39.656 -12.062 1 88.88 84 THR B N 1
ATOM 6463 C CA . THR B 1 84 ? -14.547 -40.406 -12.023 1 88.88 84 THR B CA 1
ATOM 6464 C C . THR B 1 84 ? -14.781 -41.125 -13.344 1 88.88 84 THR B C 1
ATOM 6466 O O . THR B 1 84 ? -14.188 -40.781 -14.367 1 88.88 84 THR B O 1
ATOM 6469 N N . ARG B 1 85 ? -15.688 -42 -13.305 1 90.62 85 ARG B N 1
ATOM 6470 C CA . ARG B 1 85 ? -16 -42.781 -14.508 1 90.62 85 ARG B CA 1
ATOM 6471 C C . ARG B 1 85 ? -16.938 -42 -15.422 1 90.62 85 ARG B C 1
ATOM 6473 O O . ARG B 1 85 ? -17.797 -41.25 -14.953 1 90.62 85 ARG B O 1
ATOM 6480 N N . VAL B 1 86 ? -16.719 -42.281 -16.703 1 95.31 86 VAL B N 1
ATOM 6481 C CA . VAL B 1 86 ? -17.656 -41.719 -17.688 1 95.31 86 VAL B CA 1
ATOM 6482 C C . VAL B 1 86 ? -18.891 -42.625 -17.781 1 95.31 86 VAL B C 1
ATOM 6484 O O . VAL B 1 86 ? -18.766 -43.844 -17.922 1 95.31 86 VAL B O 1
ATOM 6487 N N . PRO B 1 87 ? -20.078 -42.031 -17.734 1 95.62 87 PRO B N 1
ATOM 6488 C CA . PRO B 1 87 ? -21.281 -42.875 -17.797 1 95.62 87 PRO B CA 1
ATOM 6489 C C . PRO B 1 87 ? -21.422 -43.625 -19.125 1 95.62 87 PRO B C 1
ATOM 6491 O O . PRO B 1 87 ? -21.062 -43.094 -20.172 1 95.62 87 PRO B O 1
ATOM 6494 N N . SER B 1 88 ? -22.078 -44.781 -19.078 1 95.44 88 SER B N 1
ATOM 6495 C CA . SER B 1 88 ? -22.234 -45.625 -20.25 1 95.44 88 SER B CA 1
ATOM 6496 C C . SER B 1 88 ? -23.109 -44.938 -21.297 1 95.44 88 SER B C 1
ATOM 6498 O O . SER B 1 88 ? -22.922 -45.125 -22.5 1 95.44 88 SER B O 1
ATOM 6500 N N . GLU B 1 89 ? -24.031 -44.125 -20.812 1 94.81 89 GLU B N 1
ATOM 6501 C CA . GLU B 1 89 ? -24.906 -43.375 -21.703 1 94.81 89 GLU B CA 1
ATOM 6502 C C . GLU B 1 89 ? -24.109 -42.469 -22.625 1 94.81 89 GLU B C 1
ATOM 6504 O O . GLU B 1 89 ? -24.562 -42.125 -23.719 1 94.81 89 GLU B O 1
ATOM 6509 N N . VAL B 1 90 ? -22.938 -42.156 -22.172 1 96.5 90 VAL B N 1
ATOM 6510 C CA . VAL B 1 90 ? -22.109 -41.25 -22.938 1 96.5 90 VAL B CA 1
ATOM 6511 C C . VAL B 1 90 ? -21.172 -42 -23.859 1 96.5 90 VAL B C 1
ATOM 6513 O O . VAL B 1 90 ? -21.203 -41.844 -25.078 1 96.5 90 VAL B O 1
ATOM 6516 N N . TYR B 1 91 ? -20.422 -42.969 -23.359 1 94.88 91 TYR B N 1
ATOM 6517 C CA . TYR B 1 91 ? -19.359 -43.594 -24.156 1 94.88 91 TYR B CA 1
ATOM 6518 C C . TYR B 1 91 ? -19.938 -44.625 -25.125 1 94.88 91 TYR B C 1
ATOM 6520 O O . TYR B 1 91 ? -19.266 -45.094 -26.047 1 94.88 91 TYR B O 1
ATOM 6528 N N . SER B 1 92 ? -21.219 -45.031 -24.953 1 93.25 92 SER B N 1
ATOM 6529 C CA . SER B 1 92 ? -21.859 -45.906 -25.906 1 93.25 92 SER B CA 1
ATOM 6530 C C . SER B 1 92 ? -22.344 -45.156 -27.125 1 93.25 92 SER B C 1
ATOM 6532 O O . SER B 1 92 ? -22.578 -45.75 -28.188 1 93.25 92 SER B O 1
ATOM 6534 N N . LYS B 1 93 ? -22.547 -43.906 -26.969 1 93.38 93 LYS B N 1
ATOM 6535 C CA . LYS B 1 93 ? -23.094 -43.094 -28.062 1 93.38 93 LYS B CA 1
ATOM 6536 C C . LYS B 1 93 ? -22 -42.281 -28.766 1 93.38 93 LYS B C 1
ATOM 6538 O O . LYS B 1 93 ? -22.062 -42.062 -29.969 1 93.38 93 LYS B O 1
ATOM 6543 N N . TYR B 1 94 ? -21.094 -41.812 -28.031 1 95.44 94 TYR B N 1
ATOM 6544 C CA . TYR B 1 94 ? -20 -41 -28.562 1 95.44 94 TYR B CA 1
ATOM 6545 C C . TYR B 1 94 ? -18.656 -41.688 -28.312 1 95.44 94 TYR B C 1
ATOM 6547 O O . TYR B 1 94 ? -18.375 -42.156 -27.219 1 95.44 94 TYR B O 1
ATOM 6555 N N . LEU B 1 95 ? -17.797 -41.719 -29.359 1 95.5 95 LEU B N 1
ATOM 6556 C CA . LEU B 1 95 ? -16.453 -42.219 -29.141 1 95.5 95 LEU B CA 1
ATOM 6557 C C . LEU B 1 95 ? -15.719 -41.406 -28.094 1 95.5 95 LEU B C 1
ATOM 6559 O O . LEU B 1 95 ? -15.539 -40.188 -28.266 1 95.5 95 LEU B O 1
ATOM 6563 N N . THR B 1 96 ? -15.398 -42.031 -26.984 1 96.94 96 THR B N 1
ATOM 6564 C CA . THR B 1 96 ? -14.82 -41.344 -25.828 1 96.94 96 THR B CA 1
ATOM 6565 C C . THR B 1 96 ? -13.414 -41.875 -25.547 1 96.94 96 THR B C 1
ATOM 6567 O O . THR B 1 96 ? -13.219 -43.062 -25.344 1 96.94 96 THR B O 1
ATOM 6570 N N . LEU B 1 97 ? -12.469 -40.969 -25.516 1 97.5 97 LEU B N 1
ATOM 6571 C CA . LEU B 1 97 ? -11.07 -41.312 -25.297 1 97.5 97 LEU B CA 1
ATOM 6572 C C . LEU B 1 97 ? -10.641 -40.938 -23.875 1 97.5 97 LEU B C 1
ATOM 6574 O O . LEU B 1 97 ? -10.953 -39.844 -23.391 1 97.5 97 LEU B O 1
ATOM 6578 N N . ILE B 1 98 ? -9.93 -41.812 -23.203 1 96.88 98 ILE B N 1
ATOM 6579 C CA . ILE B 1 98 ? -9.336 -41.625 -21.891 1 96.88 98 ILE B CA 1
ATOM 6580 C C . ILE B 1 98 ? -7.82 -41.469 -22.031 1 96.88 98 ILE B C 1
ATOM 6582 O O . ILE B 1 98 ? -7.168 -42.344 -22.625 1 96.88 98 ILE B O 1
ATOM 6586 N N . VAL B 1 99 ? -7.281 -40.438 -21.484 1 97.69 99 VAL B N 1
ATOM 6587 C CA . VAL B 1 99 ? -5.828 -40.281 -21.422 1 97.69 99 VAL B CA 1
ATOM 6588 C C . VAL B 1 99 ? -5.309 -40.844 -20.109 1 97.69 99 VAL B C 1
ATOM 6590 O O . VAL B 1 99 ? -5.441 -40.219 -19.062 1 97.69 99 VAL B O 1
ATOM 6593 N N . HIS B 1 100 ? -4.695 -41.969 -20.156 1 96.62 100 HIS B N 1
ATOM 6594 C CA . HIS B 1 100 ? -4.199 -42.656 -18.969 1 96.62 100 HIS B CA 1
ATOM 6595 C C . HIS B 1 100 ? -2.701 -42.438 -18.797 1 96.62 100 HIS B C 1
ATOM 6597 O O . HIS B 1 100 ? -1.915 -42.719 -19.703 1 96.62 100 HIS B O 1
ATOM 6603 N N . PRO B 1 101 ? -2.277 -41.969 -17.641 1 97 101 PRO B N 1
ATOM 6604 C CA . PRO B 1 101 ? -0.852 -41.719 -17.422 1 97 101 PRO B CA 1
ATOM 6605 C C . PRO B 1 101 ? -0.068 -43 -17.109 1 97 101 PRO B C 1
ATOM 6607 O O . PRO B 1 101 ? 0.638 -43.062 -16.109 1 97 101 PRO B O 1
ATOM 6610 N N . GLY B 1 102 ? -0.137 -43.906 -17.984 1 97.38 102 GLY B N 1
ATOM 6611 C CA . GLY B 1 102 ? 0.546 -45.188 -17.953 1 97.38 102 GLY B CA 1
ATOM 6612 C C . GLY B 1 102 ? 0.643 -45.844 -19.312 1 97.38 102 GLY B C 1
ATOM 6613 O O . GLY B 1 102 ? -0.163 -45.562 -20.203 1 97.38 102 GLY B O 1
ATOM 6614 N N . PRO B 1 103 ? 1.64 -46.719 -19.5 1 97.31 103 PRO B N 1
ATOM 6615 C CA . PRO B 1 103 ? 1.803 -47.406 -20.766 1 97.31 103 PRO B CA 1
ATOM 6616 C C . PRO B 1 103 ? 0.752 -48.5 -20.984 1 97.31 103 PRO B C 1
ATOM 6618 O O . PRO B 1 103 ? -0.026 -48.812 -20.062 1 97.31 103 PRO B O 1
ATOM 6621 N N . PRO B 1 104 ? 0.674 -49.031 -22.203 1 95.94 104 PRO B N 1
ATOM 6622 C CA . PRO B 1 104 ? -0.313 -50.094 -22.438 1 95.94 104 PRO B CA 1
ATOM 6623 C C . PRO B 1 104 ? -0.178 -51.25 -21.469 1 95.94 104 PRO B C 1
ATOM 6625 O O . PRO B 1 104 ? 0.936 -51.719 -21.188 1 95.94 104 PRO B O 1
ATOM 6628 N N . GLY B 1 105 ? -1.233 -51.688 -21 1 93.5 105 GLY B N 1
ATOM 6629 C CA . GLY B 1 105 ? -1.234 -52.781 -20.031 1 93.5 105 GLY B CA 1
ATOM 6630 C C . GLY B 1 105 ? -1.331 -52.281 -18.594 1 93.5 105 GLY B C 1
ATOM 6631 O O . GLY B 1 105 ? -1.721 -53.031 -17.703 1 93.5 105 GLY B O 1
ATOM 6632 N N . ASP B 1 106 ? -0.862 -51.094 -18.375 1 94.38 106 ASP B N 1
ATOM 6633 C CA . ASP B 1 106 ? -1.045 -50.5 -17.062 1 94.38 106 ASP B CA 1
ATOM 6634 C C . ASP B 1 106 ? -2.494 -50.062 -16.844 1 94.38 106 ASP B C 1
ATOM 6636 O O . ASP B 1 106 ? -3.139 -49.562 -17.781 1 94.38 106 ASP B O 1
ATOM 6640 N N . ALA B 1 107 ? -2.998 -50.281 -15.688 1 89.88 107 ALA B N 1
ATOM 6641 C CA . ALA B 1 107 ? -4.352 -49.844 -15.359 1 89.88 107 ALA B CA 1
ATOM 6642 C C . ALA B 1 107 ? -4.48 -49.562 -13.867 1 89.88 107 ALA B C 1
ATOM 6644 O O . ALA B 1 107 ? -3.771 -50.125 -13.047 1 89.88 107 ALA B O 1
ATOM 6645 N N . GLY B 1 108 ? -5.398 -48.625 -13.617 1 88.94 108 GLY B N 1
ATOM 6646 C CA . GLY B 1 108 ? -5.652 -48.25 -12.234 1 88.94 108 GLY B CA 1
ATOM 6647 C C . GLY B 1 108 ? -5.5 -46.75 -11.977 1 88.94 108 GLY B C 1
ATOM 6648 O O . GLY B 1 108 ? -4.879 -46.031 -12.766 1 88.94 108 GLY B O 1
ATOM 6649 N N . PRO B 1 109 ? -5.969 -46.344 -10.805 1 89.88 109 PRO B N 1
ATOM 6650 C CA . PRO B 1 109 ? -6.078 -44.906 -10.547 1 89.88 109 PRO B CA 1
ATOM 6651 C C . PRO B 1 109 ? -4.777 -44.281 -10.031 1 89.88 109 PRO B C 1
ATOM 6653 O O . PRO B 1 109 ? -4.645 -43.062 -9.969 1 89.88 109 PRO B O 1
ATOM 6656 N N . SER B 1 110 ? -3.752 -45.094 -9.672 1 94.62 110 SER B N 1
ATOM 6657 C CA . SER B 1 110 ? -2.529 -44.594 -9.055 1 94.62 110 SER B CA 1
ATOM 6658 C C . SER B 1 110 ? -1.299 -45 -9.859 1 94.62 110 SER B C 1
ATOM 6660 O O . SER B 1 110 ? -0.302 -45.469 -9.297 1 94.62 110 SER B O 1
ATOM 6662 N N . ALA B 1 111 ? -1.413 -44.812 -11.125 1 95.56 111 ALA B N 1
ATOM 6663 C CA . ALA B 1 111 ? -0.366 -45.281 -12.039 1 95.56 111 ALA B CA 1
ATOM 6664 C C . ALA B 1 111 ? 0.968 -44.625 -11.719 1 95.56 111 ALA B C 1
ATOM 6666 O O . ALA B 1 111 ? 1.99 -45.281 -11.578 1 95.56 111 ALA B O 1
ATOM 6667 N N . LEU B 1 112 ? 1.009 -43.344 -11.586 1 96.94 112 LEU B N 1
ATOM 6668 C CA . LEU B 1 112 ? 2.244 -42.594 -11.336 1 96.94 112 LEU B CA 1
ATOM 6669 C C . LEU B 1 112 ? 2.766 -42.875 -9.93 1 96.94 112 LEU B C 1
ATOM 6671 O O . LEU B 1 112 ? 3.979 -42.906 -9.711 1 96.94 112 LEU B O 1
ATOM 6675 N N . ASP B 1 113 ? 1.895 -43 -8.969 1 96.62 113 ASP B N 1
ATOM 6676 C CA . ASP B 1 113 ? 2.301 -43.312 -7.602 1 96.62 113 ASP B CA 1
ATOM 6677 C C . ASP B 1 113 ? 3.113 -44.594 -7.539 1 96.62 113 ASP B C 1
ATOM 6679 O O . ASP B 1 113 ? 4.191 -44.625 -6.941 1 96.62 113 ASP B O 1
ATOM 6683 N N . TRP B 1 114 ? 2.605 -45.594 -8.227 1 96.69 114 TRP B N 1
ATOM 6684 C CA . TRP B 1 114 ? 3.238 -46.906 -8.211 1 96.69 114 TRP B CA 1
ATOM 6685 C C . TRP B 1 114 ? 4.625 -46.875 -8.844 1 96.69 114 TRP B C 1
ATOM 6687 O O . TRP B 1 114 ? 5.594 -47.375 -8.273 1 96.69 114 TRP B O 1
ATOM 6697 N N . VAL B 1 115 ? 4.711 -46.281 -9.984 1 97.56 115 VAL B N 1
ATOM 6698 C CA . VAL B 1 115 ? 5.984 -46.281 -10.695 1 97.56 115 VAL B CA 1
ATOM 6699 C C . VAL B 1 115 ? 7.012 -45.469 -9.914 1 97.56 115 VAL B C 1
ATOM 6701 O O . VAL B 1 115 ? 8.195 -45.812 -9.875 1 97.56 115 VAL B O 1
ATOM 6704 N N . LEU B 1 116 ? 6.645 -44.406 -9.281 1 96.81 116 LEU B N 1
ATOM 6705 C CA . LEU B 1 116 ? 7.559 -43.562 -8.539 1 96.81 116 LEU B CA 1
ATOM 6706 C C . LEU B 1 116 ? 8.008 -44.25 -7.246 1 96.81 116 LEU B C 1
ATOM 6708 O O . LEU B 1 116 ? 9.094 -43.938 -6.734 1 96.81 116 LEU B O 1
ATOM 6712 N N . MET B 1 117 ? 7.152 -45.094 -6.715 1 95.5 117 MET B N 1
ATOM 6713 C CA . MET B 1 117 ? 7.547 -45.875 -5.539 1 95.5 117 MET B CA 1
ATOM 6714 C C . MET B 1 117 ? 8.625 -46.906 -5.898 1 95.5 117 MET B C 1
ATOM 6716 O O . MET B 1 117 ? 9.406 -47.312 -5.035 1 95.5 117 MET B O 1
ATOM 6720 N N . GLY B 1 118 ? 8.641 -47.344 -7.148 1 96.19 118 GLY B N 1
ATOM 6721 C CA . GLY B 1 118 ? 9.664 -48.281 -7.598 1 96.19 118 GLY B CA 1
ATOM 6722 C C . GLY B 1 118 ? 9.094 -49.531 -8.211 1 96.19 118 GLY B C 1
ATOM 6723 O O . GLY B 1 118 ? 9.812 -50.531 -8.414 1 96.19 118 GLY B O 1
ATOM 6724 N N . ASP B 1 119 ? 7.805 -49.531 -8.5 1 96.81 119 ASP B N 1
ATOM 6725 C CA . ASP B 1 119 ? 7.207 -50.688 -9.156 1 96.81 119 ASP B CA 1
ATOM 6726 C C . ASP B 1 119 ? 7.801 -50.906 -10.547 1 96.81 119 ASP B C 1
ATOM 6728 O O . ASP B 1 119 ? 7.652 -50.062 -11.422 1 96.81 119 ASP B O 1
ATOM 6732 N N . ASP B 1 120 ? 8.383 -52.062 -10.758 1 95.75 120 ASP B N 1
ATOM 6733 C CA . ASP B 1 120 ? 8.992 -52.344 -12.055 1 95.75 120 ASP B CA 1
ATOM 6734 C C . ASP B 1 120 ? 8.266 -53.469 -12.773 1 95.75 120 ASP B C 1
ATOM 6736 O O . ASP B 1 120 ? 8.711 -53.938 -13.82 1 95.75 120 ASP B O 1
ATOM 6740 N N . GLY B 1 121 ? 7.184 -54 -12.125 1 95.19 121 GLY B N 1
ATOM 6741 C CA . GLY B 1 121 ? 6.309 -54.969 -12.766 1 95.19 121 GLY B CA 1
ATOM 6742 C C . GLY B 1 121 ? 6.762 -56.406 -12.57 1 95.19 121 GLY B C 1
ATOM 6743 O O . GLY B 1 121 ? 6.078 -57.344 -12.992 1 95.19 121 GLY B O 1
ATOM 6744 N N . ILE B 1 122 ? 7.836 -56.656 -11.93 1 94.62 122 ILE B N 1
ATOM 6745 C CA . ILE B 1 122 ? 8.344 -58.031 -11.719 1 94.62 122 ILE B CA 1
ATOM 6746 C C . ILE B 1 122 ? 7.391 -58.812 -10.82 1 94.62 122 ILE B C 1
ATOM 6748 O O . ILE B 1 122 ? 7.066 -59.969 -11.102 1 94.62 122 ILE B O 1
ATOM 6752 N N . VAL B 1 123 ? 7 -58.094 -9.75 1 95.56 123 VAL B N 1
ATOM 6753 C CA . VAL B 1 123 ? 6.012 -58.719 -8.867 1 95.56 123 VAL B CA 1
ATOM 6754 C C . VAL B 1 123 ? 4.605 -58.438 -9.406 1 95.56 123 VAL B C 1
ATOM 6756 O O . VAL B 1 123 ? 4.168 -57.312 -9.469 1 95.56 123 VAL B O 1
ATOM 6759 N N . THR B 1 124 ? 3.854 -59.469 -9.734 1 94.69 124 THR B N 1
ATOM 6760 C CA . THR B 1 124 ? 2.557 -59.344 -10.383 1 94.69 124 THR B CA 1
ATOM 6761 C C . THR B 1 124 ? 1.477 -58.969 -9.375 1 94.69 124 THR B C 1
ATOM 6763 O O . THR B 1 124 ? 0.615 -58.125 -9.672 1 94.69 124 THR B O 1
ATOM 6766 N N . GLU B 1 125 ? 1.523 -59.594 -8.18 1 94.56 125 GLU B N 1
ATOM 6767 C CA . GLU B 1 125 ? 0.495 -59.375 -7.168 1 94.56 125 GLU B CA 1
ATOM 6768 C C . GLU B 1 125 ? 0.776 -58.094 -6.363 1 94.56 125 GLU B C 1
ATOM 6770 O O . GLU B 1 125 ? 1.77 -58.031 -5.637 1 94.56 125 GLU B O 1
ATOM 6775 N N . PRO B 1 126 ? -0.088 -57.188 -6.445 1 93.75 126 PRO B N 1
ATOM 6776 C CA . PRO B 1 126 ? 0.163 -55.938 -5.746 1 93.75 126 PRO B CA 1
ATOM 6777 C C . PRO B 1 126 ? 0.269 -56.094 -4.234 1 93.75 126 PRO B C 1
ATOM 6779 O O . PRO B 1 126 ? 1.079 -55.438 -3.584 1 93.75 126 PRO B O 1
ATOM 6782 N N . GLY B 1 127 ? -0.613 -56.906 -3.643 1 93 127 GLY B N 1
ATOM 6783 C CA . GLY B 1 127 ? -0.554 -57.188 -2.211 1 93 127 GLY B CA 1
ATOM 6784 C C . GLY B 1 127 ? 0.8 -57.688 -1.751 1 93 127 GLY B C 1
ATOM 6785 O O . GLY B 1 127 ? 1.302 -57.25 -0.705 1 93 127 GLY B O 1
ATOM 6786 N N . LYS B 1 128 ? 1.367 -58.562 -2.531 1 94.44 128 LYS B N 1
ATOM 6787 C CA . LYS B 1 128 ? 2.682 -59.094 -2.207 1 94.44 128 LYS B CA 1
ATOM 6788 C C . LYS B 1 128 ? 3.758 -58.031 -2.275 1 94.44 128 LYS B C 1
ATOM 6790 O O . LYS B 1 128 ? 4.648 -57.969 -1.427 1 94.44 128 LYS B O 1
ATOM 6795 N N . LEU B 1 129 ? 3.678 -57.25 -3.26 1 93.5 129 LEU B N 1
ATOM 6796 C CA . LEU B 1 129 ? 4.637 -56.156 -3.422 1 93.5 129 LEU B CA 1
ATOM 6797 C C . LEU B 1 129 ? 4.574 -55.219 -2.24 1 93.5 129 LEU B C 1
ATOM 6799 O O . LEU B 1 129 ? 5.613 -54.75 -1.742 1 93.5 129 LEU B O 1
ATOM 6803 N N . LEU B 1 130 ? 3.391 -54.875 -1.789 1 92.81 130 LEU B N 1
ATOM 6804 C CA . LEU B 1 130 ? 3.197 -53.938 -0.679 1 92.81 130 LEU B CA 1
ATOM 6805 C C . LEU B 1 130 ? 3.66 -54.562 0.635 1 92.81 130 LEU B C 1
ATOM 6807 O O . LEU B 1 130 ? 4.16 -53.844 1.517 1 92.81 130 LEU B O 1
ATOM 6811 N N . GLU B 1 131 ? 3.482 -55.812 0.755 1 91.12 131 GLU B N 1
ATOM 6812 C CA . GLU B 1 131 ? 3.881 -56.531 1.966 1 91.12 131 GLU B CA 1
ATOM 6813 C C . GLU B 1 131 ? 5.398 -56.656 2.057 1 91.12 131 GLU B C 1
ATOM 6815 O O . GLU B 1 131 ? 5.984 -56.438 3.115 1 91.12 131 GLU B O 1
ATOM 6820 N N . THR B 1 132 ? 6 -57.031 0.935 1 90.56 132 THR B N 1
ATOM 6821 C CA . THR B 1 132 ? 7.434 -57.281 0.939 1 90.56 132 THR B CA 1
ATOM 6822 C C . THR B 1 132 ? 8.219 -56 0.73 1 90.56 132 THR B C 1
ATOM 6824 O O . THR B 1 132 ? 9.422 -55.938 1.014 1 90.56 132 THR B O 1
ATOM 6827 N N . GLN B 1 133 ? 7.562 -55.062 0.142 1 89.5 133 GLN B N 1
ATOM 6828 C CA . GLN B 1 133 ? 8.18 -53.781 -0.209 1 89.5 133 GLN B CA 1
ATOM 6829 C C . GLN B 1 133 ? 9.406 -54 -1.086 1 89.5 133 GLN B C 1
ATOM 6831 O O . GLN B 1 133 ? 10.445 -53.344 -0.866 1 89.5 133 GLN B O 1
ATOM 6836 N N . SER B 1 134 ? 9.344 -54.938 -1.957 1 89.31 134 SER B N 1
ATOM 6837 C CA . SER B 1 134 ? 10.438 -55.25 -2.863 1 89.31 134 SER B CA 1
ATOM 6838 C C . SER B 1 134 ? 10.469 -54.312 -4.051 1 89.31 134 SER B C 1
ATOM 6840 O O . SER B 1 134 ? 10.391 -54.719 -5.203 1 89.31 134 SER B O 1
ATOM 6842 N N . TRP B 1 135 ? 10.656 -53.062 -3.729 1 92.75 135 TRP B N 1
ATOM 6843 C CA . TRP B 1 135 ? 10.727 -52.031 -4.75 1 92.75 135 TRP B CA 1
ATOM 6844 C C . TRP B 1 135 ? 12.039 -52.125 -5.527 1 92.75 135 TRP B C 1
ATOM 6846 O O . TRP B 1 135 ? 13.078 -52.469 -4.961 1 92.75 135 TRP B O 1
ATOM 6856 N N . SER B 1 136 ? 11.984 -51.75 -6.746 1 94.56 136 SER B N 1
ATOM 6857 C CA . SER B 1 136 ? 13.172 -51.781 -7.594 1 94.56 136 SER B CA 1
ATOM 6858 C C . SER B 1 136 ? 14.227 -50.781 -7.102 1 94.56 136 SER B C 1
ATOM 6860 O O . SER B 1 136 ? 13.891 -49.688 -6.668 1 94.56 136 SER B O 1
ATOM 6862 N N . GLN B 1 137 ? 15.469 -51.188 -7.254 1 91.62 137 GLN B N 1
ATOM 6863 C CA . GLN B 1 137 ? 16.562 -50.312 -6.824 1 91.62 137 GLN B CA 1
ATOM 6864 C C . GLN B 1 137 ? 16.781 -49.156 -7.793 1 91.62 137 GLN B C 1
ATOM 6866 O O . GLN B 1 137 ? 17.141 -48.062 -7.383 1 91.62 137 GLN B O 1
ATOM 6871 N N . THR B 1 138 ? 16.484 -49.438 -8.984 1 93.06 138 THR B N 1
ATOM 6872 C CA . THR B 1 138 ? 16.781 -48.406 -9.984 1 93.06 138 THR B CA 1
ATOM 6873 C C . THR B 1 138 ? 15.492 -47.875 -10.609 1 93.06 138 THR B C 1
ATOM 6875 O O . THR B 1 138 ? 15.5 -46.812 -11.258 1 93.06 138 THR B O 1
ATOM 6878 N N . GLY B 1 139 ? 14.375 -48.5 -10.391 1 94.56 139 GLY B N 1
ATOM 6879 C CA . GLY B 1 139 ? 13.133 -48.125 -11.031 1 94.56 139 GLY B CA 1
ATOM 6880 C C . GLY B 1 139 ? 13.07 -48.5 -12.5 1 94.56 139 GLY B C 1
ATOM 6881 O O . GLY B 1 139 ? 14.016 -49.094 -13.031 1 94.56 139 GLY B O 1
ATOM 6882 N N . ARG B 1 140 ? 11.969 -48.219 -13.141 1 96.88 140 ARG B N 1
ATOM 6883 C CA . ARG B 1 140 ? 11.797 -48.438 -14.57 1 96.88 140 ARG B CA 1
ATOM 6884 C C . ARG B 1 140 ? 12.609 -47.469 -15.391 1 96.88 140 ARG B C 1
ATOM 6886 O O . ARG B 1 140 ? 12.828 -46.312 -14.953 1 96.88 140 ARG B O 1
ATOM 6893 N N . SER B 1 141 ? 13.047 -47.906 -16.578 1 97.06 141 SER B N 1
ATOM 6894 C CA . SER B 1 141 ? 13.781 -47 -17.453 1 97.06 141 SER B CA 1
ATOM 6895 C C . SER B 1 141 ? 12.844 -46.062 -18.219 1 97.06 141 SER B C 1
ATOM 6897 O O . SER B 1 141 ? 13.234 -44.969 -18.625 1 97.06 141 SER B O 1
ATOM 6899 N N . HIS B 1 142 ? 11.672 -46.531 -18.469 1 97.88 142 HIS B N 1
ATOM 6900 C CA . HIS B 1 142 ? 10.688 -45.812 -19.234 1 97.88 142 HIS B CA 1
ATOM 6901 C C . HIS B 1 142 ? 9.305 -45.875 -18.594 1 97.88 142 HIS B C 1
ATOM 6903 O O . HIS B 1 142 ? 9.023 -46.812 -17.844 1 97.88 142 HIS B O 1
ATOM 6909 N N . TRP B 1 143 ? 8.555 -44.938 -18.828 1 98.25 143 TRP B N 1
ATOM 6910 C CA . TRP B 1 143 ? 7.117 -44.969 -18.562 1 98.25 143 TRP B CA 1
ATOM 6911 C C . TRP B 1 143 ? 6.34 -44.375 -19.734 1 98.25 143 TRP B C 1
ATOM 6913 O O . TRP B 1 143 ? 6.906 -44.156 -20.812 1 98.25 143 TRP B O 1
ATOM 6923 N N . GLY B 1 144 ? 5 -44.281 -19.625 1 97.88 144 GLY B N 1
ATOM 6924 C CA . GLY B 1 144 ? 4.293 -43.812 -20.812 1 97.88 144 GLY B CA 1
ATOM 6925 C C . GLY B 1 144 ? 2.883 -43.344 -20.516 1 97.88 144 GLY B C 1
ATOM 6926 O O . GLY B 1 144 ? 2.461 -43.312 -19.359 1 97.88 144 GLY B O 1
ATOM 6927 N N . VAL B 1 145 ? 2.283 -42.875 -21.547 1 98.44 145 VAL B N 1
ATOM 6928 C CA . VAL B 1 145 ? 0.892 -42.438 -21.547 1 98.44 145 VAL B CA 1
ATOM 6929 C C . VAL B 1 145 ? 0.12 -43.156 -22.641 1 98.44 145 VAL B C 1
ATOM 6931 O O . VAL B 1 145 ? 0.63 -43.312 -23.75 1 98.44 145 VAL B O 1
ATOM 6934 N N . THR B 1 146 ? -1.08 -43.562 -22.312 1 98 146 THR B N 1
ATOM 6935 C CA . THR B 1 146 ? -1.912 -44.281 -23.281 1 98 146 THR B CA 1
ATOM 6936 C C . THR B 1 146 ? -3.24 -43.562 -23.484 1 98 146 THR B C 1
ATOM 6938 O O . THR B 1 146 ? -3.852 -43.094 -22.531 1 98 146 THR B O 1
ATOM 6941 N N . VAL B 1 147 ? -3.631 -43.406 -24.734 1 98.19 147 VAL B N 1
ATOM 6942 C CA . VAL B 1 147 ? -4.957 -42.938 -25.109 1 98.19 147 VAL B CA 1
ATOM 6943 C C . VAL B 1 147 ? -5.84 -44.094 -25.531 1 98.19 147 VAL B C 1
ATOM 6945 O O . VAL B 1 147 ? -5.621 -44.688 -26.594 1 98.19 147 VAL B O 1
ATOM 6948 N N . LEU B 1 148 ? -6.801 -44.375 -24.734 1 95.94 148 LEU B N 1
ATOM 6949 C CA . LEU B 1 148 ? -7.633 -45.531 -25 1 95.94 148 LEU B CA 1
ATOM 6950 C C . LEU B 1 148 ? -9.109 -45.156 -25.031 1 95.94 148 LEU B C 1
ATOM 6952 O O . LEU B 1 148 ? -9.484 -44.094 -24.547 1 95.94 148 LEU B O 1
ATOM 6956 N N . GLN B 1 149 ? -9.867 -45.969 -25.641 1 95.44 149 GLN B N 1
ATOM 6957 C CA . GLN B 1 149 ? -11.312 -45.75 -25.734 1 95.44 149 GLN B CA 1
ATOM 6958 C C . GLN B 1 149 ? -12.023 -46.188 -24.469 1 95.44 149 GLN B C 1
ATOM 6960 O O . GLN B 1 149 ? -11.688 -47.219 -23.891 1 95.44 149 GLN B O 1
ATOM 6965 N N . ALA B 1 150 ? -12.977 -45.375 -24.031 1 93.62 150 ALA B N 1
ATOM 6966 C CA . ALA B 1 150 ? -13.742 -45.719 -22.828 1 93.62 150 ALA B CA 1
ATOM 6967 C C . ALA B 1 150 ? -14.641 -46.938 -23.062 1 93.62 150 ALA B C 1
ATOM 6969 O O . ALA B 1 150 ? -15.328 -47 -24.094 1 93.62 150 ALA B O 1
ATOM 6970 N N . VAL B 1 151 ? -14.555 -47.844 -22.203 1 89 151 VAL B N 1
ATOM 6971 C CA . VAL B 1 151 ? -15.43 -49.031 -22.156 1 89 151 VAL B CA 1
ATOM 6972 C C . VAL B 1 151 ? -15.891 -49.25 -20.719 1 89 151 VAL B C 1
ATOM 6974 O O . VAL B 1 151 ? -15.641 -48.438 -19.844 1 89 151 VAL B O 1
ATOM 6977 N N . ALA B 1 152 ? -16.609 -50.281 -20.562 1 82 152 ALA B N 1
ATOM 6978 C CA . ALA B 1 152 ? -17.188 -50.531 -19.25 1 82 152 ALA B CA 1
ATOM 6979 C C . ALA B 1 152 ? -16.094 -50.781 -18.219 1 82 152 ALA B C 1
ATOM 6981 O O . ALA B 1 152 ? -16.172 -50.281 -17.094 1 82 152 ALA B O 1
ATOM 6982 N N . GLU B 1 153 ? -15.156 -51.531 -18.672 1 77.31 153 GLU B N 1
ATOM 6983 C CA . GLU B 1 153 ? -14.039 -51.812 -17.766 1 77.31 153 GLU B CA 1
ATOM 6984 C C . GLU B 1 153 ? -13.008 -50.688 -17.828 1 77.31 153 GLU B C 1
ATOM 6986 O O . GLU B 1 153 ? -12.617 -50.25 -18.906 1 77.31 153 GLU B O 1
ATOM 6991 N N . MET B 1 154 ? -12.586 -50.219 -16.703 1 74.81 154 MET B N 1
ATOM 6992 C CA . MET B 1 154 ? -11.68 -49.094 -16.594 1 74.81 154 MET B CA 1
ATOM 6993 C C . MET B 1 154 ? -10.352 -49.375 -17.281 1 74.81 154 MET B C 1
ATOM 6995 O O . MET B 1 154 ? -9.719 -50.406 -17.016 1 74.81 154 MET B O 1
ATOM 6999 N N . ASP B 1 155 ? -9.898 -48.562 -18.172 1 75.56 155 ASP B N 1
ATOM 7000 C CA . ASP B 1 155 ? -8.609 -48.531 -18.844 1 75.56 155 ASP B CA 1
ATOM 7001 C C . ASP B 1 155 ? -8.367 -49.812 -19.641 1 75.56 155 ASP B C 1
ATOM 7003 O O . ASP B 1 155 ? -7.23 -50.281 -19.734 1 75.56 155 ASP B O 1
ATOM 7007 N N . ALA B 1 156 ? -9.422 -50.406 -20.094 1 76.19 156 ALA B N 1
ATOM 7008 C CA . ALA B 1 156 ? -9.281 -51.719 -20.766 1 76.19 156 ALA B CA 1
ATOM 7009 C C . ALA B 1 156 ? -9.719 -51.625 -22.219 1 76.19 156 ALA B C 1
ATOM 7011 O O . ALA B 1 156 ? -9.711 -52.625 -22.953 1 76.19 156 ALA B O 1
ATOM 7012 N N . GLY B 1 157 ? -10.008 -50.531 -22.641 1 87.12 157 GLY B N 1
ATOM 7013 C CA . GLY B 1 157 ? -10.523 -50.375 -23.984 1 87.12 157 GLY B CA 1
ATOM 7014 C C . GLY B 1 157 ? -9.43 -50.406 -25.047 1 87.12 157 GLY B C 1
ATOM 7015 O O . GLY B 1 157 ? -8.25 -50.5 -24.719 1 87.12 157 GLY B O 1
ATOM 7016 N N . PRO B 1 158 ? -9.852 -50.375 -26.266 1 93.69 158 PRO B N 1
ATOM 7017 C CA . PRO B 1 158 ? -8.883 -50.344 -27.375 1 93.69 158 PRO B CA 1
ATOM 7018 C C . PRO B 1 158 ? -7.934 -49.125 -27.281 1 93.69 158 PRO B C 1
ATOM 7020 O O . PRO B 1 158 ? -8.367 -48.031 -26.969 1 93.69 158 PRO B O 1
ATOM 7023 N N . VAL B 1 159 ? -6.641 -49.406 -27.469 1 97.25 159 VAL B N 1
ATOM 7024 C CA . VAL B 1 159 ? -5.617 -48.375 -27.453 1 97.25 159 VAL B CA 1
ATOM 7025 C C . VAL B 1 159 ? -5.504 -47.75 -28.828 1 97.25 159 VAL B C 1
ATOM 7027 O O . VAL B 1 159 ? -5.312 -48.438 -29.828 1 97.25 159 VAL B O 1
ATOM 7030 N N . TRP B 1 160 ? -5.645 -46.469 -28.875 1 97.44 160 TRP B N 1
ATOM 7031 C CA . TRP B 1 160 ? -5.551 -45.75 -30.141 1 97.44 160 TRP B CA 1
ATOM 7032 C C . TRP B 1 160 ? -4.148 -45.188 -30.344 1 97.44 160 TRP B C 1
ATOM 7034 O O . TRP B 1 160 ? -3.725 -44.969 -31.484 1 97.44 160 TRP B O 1
ATOM 7044 N N . ALA B 1 161 ? -3.471 -44.938 -29.266 1 98.31 161 ALA B N 1
ATOM 7045 C CA . ALA B 1 161 ? -2.08 -44.5 -29.328 1 98.31 161 ALA B CA 1
ATOM 7046 C C . ALA B 1 161 ? -1.422 -44.562 -27.953 1 98.31 161 ALA B C 1
ATOM 7048 O O . ALA B 1 161 ? -2.102 -44.469 -26.922 1 98.31 161 ALA B O 1
ATOM 7049 N N . PHE B 1 162 ? -0.177 -44.719 -27.875 1 97.94 162 PHE B N 1
ATOM 7050 C CA . PHE B 1 162 ? 0.578 -44.5 -26.641 1 97.94 162 PHE B CA 1
ATOM 7051 C C . PHE B 1 162 ? 1.967 -43.969 -26.953 1 97.94 162 PHE B C 1
ATOM 7053 O O . PHE B 1 162 ? 2.498 -44.156 -28.031 1 97.94 162 PHE B O 1
ATOM 7060 N N . GLU B 1 163 ? 2.416 -43.188 -26.125 1 98.44 163 GLU B N 1
ATOM 7061 C CA . GLU B 1 163 ? 3.752 -42.594 -26.172 1 98.44 163 GLU B CA 1
ATOM 7062 C C . GLU B 1 163 ? 4.531 -42.906 -24.891 1 98.44 163 GLU B C 1
ATOM 7064 O O . GLU B 1 163 ? 3.941 -43.094 -23.828 1 98.44 163 GLU B O 1
ATOM 7069 N N . GLN B 1 164 ? 5.875 -43.094 -25.016 1 98.44 164 GLN B N 1
ATOM 7070 C CA . GLN B 1 164 ? 6.703 -43.438 -23.859 1 98.44 164 GLN B CA 1
ATOM 7071 C C . GLN B 1 164 ? 7.871 -42.469 -23.719 1 98.44 164 GLN B C 1
ATOM 7073 O O . GLN B 1 164 ? 8.219 -41.781 -24.688 1 98.44 164 GLN B O 1
ATOM 7078 N N . PHE B 1 165 ? 8.445 -42.312 -22.609 1 97.5 165 PHE B N 1
ATOM 7079 C CA . PHE B 1 165 ? 9.547 -41.406 -22.297 1 97.5 165 PHE B CA 1
ATOM 7080 C C . PHE B 1 165 ? 10.445 -42.031 -21.219 1 97.5 165 PHE B C 1
ATOM 7082 O O . PHE B 1 165 ? 10.016 -42.875 -20.469 1 97.5 165 PHE B O 1
ATOM 7089 N N . LYS B 1 166 ? 11.656 -41.562 -21.188 1 96.38 166 LYS B N 1
ATOM 7090 C CA . LYS B 1 166 ? 12.594 -42 -20.156 1 96.38 166 LYS B CA 1
ATOM 7091 C C . LYS B 1 166 ? 12.227 -41.438 -18.797 1 96.38 166 LYS B C 1
ATOM 7093 O O . LYS B 1 166 ? 11.742 -40.312 -18.703 1 96.38 166 LYS B O 1
ATOM 7098 N N . ILE B 1 167 ? 12.414 -42.219 -17.766 1 96.88 167 ILE B N 1
ATOM 7099 C CA . ILE B 1 167 ? 12.133 -41.75 -16.406 1 96.88 167 ILE B CA 1
ATOM 7100 C C . ILE B 1 167 ? 13.266 -42.156 -15.469 1 96.88 167 ILE B C 1
ATOM 7102 O O . ILE B 1 167 ? 13.898 -43.188 -15.664 1 96.88 167 ILE B O 1
ATOM 7106 N N . ASP B 1 168 ? 13.695 -41.281 -14.688 1 96.38 168 ASP B N 1
ATOM 7107 C CA . ASP B 1 168 ? 14.547 -41.531 -13.531 1 96.38 168 ASP B CA 1
ATOM 7108 C C . ASP B 1 168 ? 13.844 -41.125 -12.234 1 96.38 168 ASP B C 1
ATOM 7110 O O . ASP B 1 168 ? 13.75 -39.938 -11.922 1 96.38 168 ASP B O 1
ATOM 7114 N N . ILE B 1 169 ? 13.383 -42.125 -11.484 1 96.44 169 ILE B N 1
ATOM 7115 C CA . ILE B 1 169 ? 12.508 -41.844 -10.352 1 96.44 169 ILE B CA 1
ATOM 7116 C C . ILE B 1 169 ? 13.32 -41.281 -9.195 1 96.44 169 ILE B C 1
ATOM 7118 O O . ILE B 1 169 ? 12.75 -40.75 -8.219 1 96.44 169 ILE B O 1
ATOM 7122 N N . ASP B 1 170 ? 14.664 -41.281 -9.266 1 95.94 170 ASP B N 1
ATOM 7123 C CA . ASP B 1 170 ? 15.508 -40.75 -8.195 1 95.94 170 ASP B CA 1
ATOM 7124 C C . ASP B 1 170 ? 16.172 -39.438 -8.617 1 95.94 170 ASP B C 1
ATOM 7126 O O . ASP B 1 170 ? 16.984 -38.875 -7.875 1 95.94 170 ASP B O 1
ATOM 7130 N N . ALA B 1 171 ? 15.836 -39 -9.812 1 92.25 171 ALA B N 1
ATOM 7131 C CA . ALA B 1 171 ? 16.375 -37.719 -10.258 1 92.25 171 ALA B CA 1
ATOM 7132 C C . ALA B 1 171 ? 15.898 -36.594 -9.367 1 92.25 171 ALA B C 1
ATOM 7134 O O . ALA B 1 171 ? 14.75 -36.562 -8.922 1 92.25 171 ALA B O 1
ATOM 7135 N N . PRO B 1 172 ? 16.812 -35.594 -9.18 1 86.75 172 PRO B N 1
ATOM 7136 C CA . PRO B 1 172 ? 16.391 -34.438 -8.383 1 86.75 172 PRO B CA 1
ATOM 7137 C C . PRO B 1 172 ? 15.164 -33.75 -8.969 1 86.75 172 PRO B C 1
ATOM 7139 O O . PRO B 1 172 ? 15.094 -33.531 -10.172 1 86.75 172 PRO B O 1
ATOM 7142 N N . GLY B 1 173 ? 14.203 -33.5 -8.133 1 87.88 173 GLY B N 1
ATOM 7143 C CA . GLY B 1 173 ? 13.039 -32.75 -8.539 1 87.88 173 GLY B CA 1
ATOM 7144 C C . GLY B 1 173 ? 11.93 -33.625 -9.109 1 87.88 173 GLY B C 1
ATOM 7145 O O . GLY B 1 173 ? 10.836 -33.125 -9.391 1 87.88 173 GLY B O 1
ATOM 7146 N N . THR B 1 174 ? 12.141 -34.875 -9.258 1 93.75 174 THR B N 1
ATOM 7147 C CA . THR B 1 174 ? 11.117 -35.75 -9.789 1 93.75 174 THR B CA 1
ATOM 7148 C C . THR B 1 174 ? 10.047 -36.031 -8.734 1 93.75 174 THR B C 1
ATOM 7150 O O . THR B 1 174 ? 10.273 -36.812 -7.805 1 93.75 174 THR B O 1
ATOM 7153 N N . THR B 1 175 ? 9.008 -35.375 -8.797 1 96.19 175 THR B N 1
ATOM 7154 C CA . THR B 1 175 ? 7.805 -35.625 -8.008 1 96.19 175 THR B CA 1
ATOM 7155 C C . THR B 1 175 ? 6.621 -35.969 -8.906 1 96.19 175 THR B C 1
ATOM 7157 O O . THR B 1 175 ? 6.684 -35.781 -10.117 1 96.19 175 THR B O 1
ATOM 7160 N N . LYS B 1 176 ? 5.613 -36.562 -8.305 1 96.5 176 LYS B N 1
ATOM 7161 C CA . LYS B 1 176 ? 4.41 -36.875 -9.062 1 96.5 176 LYS B CA 1
ATOM 7162 C C . LYS B 1 176 ? 3.9 -35.688 -9.836 1 96.5 176 LYS B C 1
ATOM 7164 O O . LYS B 1 176 ? 3.588 -35.781 -11.031 1 96.5 176 LYS B O 1
ATOM 7169 N N . SER B 1 177 ? 3.838 -34.531 -9.211 1 95.31 177 SER B N 1
ATOM 7170 C CA . SER B 1 177 ? 3.316 -33.312 -9.828 1 95.31 177 SER B CA 1
ATOM 7171 C C . SER B 1 177 ? 4.219 -32.812 -10.961 1 95.31 177 SER B C 1
ATOM 7173 O O . SER B 1 177 ? 3.736 -32.438 -12.023 1 95.31 177 SER B O 1
ATOM 7175 N N . ASN B 1 178 ? 5.5 -32.812 -10.711 1 94.56 178 ASN B N 1
ATOM 7176 C CA . ASN B 1 178 ? 6.43 -32.375 -11.742 1 94.56 178 ASN B CA 1
ATOM 7177 C C . ASN B 1 178 ? 6.414 -33.312 -12.953 1 94.56 178 ASN B C 1
ATOM 7179 O O . ASN B 1 178 ? 6.477 -32.844 -14.094 1 94.56 178 ASN B O 1
ATOM 7183 N N . LEU B 1 179 ? 6.352 -34.594 -12.68 1 95.5 179 LEU B N 1
ATOM 7184 C CA . LEU B 1 179 ? 6.27 -35.562 -13.758 1 95.5 179 LEU B CA 1
ATOM 7185 C C . LEU B 1 179 ? 4.992 -35.375 -14.57 1 95.5 179 LEU B C 1
ATOM 7187 O O . LEU B 1 179 ? 5.023 -35.406 -15.797 1 95.5 179 LEU B O 1
ATOM 7191 N N . TYR B 1 180 ? 3.93 -35.188 -13.891 1 95.69 180 TYR B N 1
ATOM 7192 C CA . TYR B 1 180 ? 2.631 -35 -14.523 1 95.69 180 TYR B CA 1
ATOM 7193 C C . TYR B 1 180 ? 2.637 -33.75 -15.43 1 95.69 180 TYR B C 1
ATOM 7195 O O . TYR B 1 180 ? 2.199 -33.812 -16.578 1 95.69 180 TYR B O 1
ATOM 7203 N N . ARG B 1 181 ? 3.193 -32.625 -15.016 1 93.94 181 ARG B N 1
ATOM 7204 C CA . ARG B 1 181 ? 3.16 -31.359 -15.742 1 93.94 181 ARG B CA 1
ATOM 7205 C C . ARG B 1 181 ? 4.211 -31.344 -16.859 1 93.94 181 ARG B C 1
ATOM 7207 O O . ARG B 1 181 ? 4.125 -30.547 -17.781 1 93.94 181 ARG B O 1
ATOM 7214 N N . GLY B 1 182 ? 5.125 -32.25 -16.719 1 93.69 182 GLY B N 1
ATOM 7215 C CA . GLY B 1 182 ? 6.215 -32.281 -17.672 1 93.69 182 GLY B CA 1
ATOM 7216 C C . GLY B 1 182 ? 6.078 -33.406 -18.688 1 93.69 182 GLY B C 1
ATOM 7217 O O . GLY B 1 182 ? 5.266 -33.312 -19.609 1 93.69 182 GLY B O 1
ATOM 7218 N N . ARG B 1 183 ? 6.723 -34.5 -18.422 1 95.25 183 ARG B N 1
ATOM 7219 C CA . ARG B 1 183 ? 6.863 -35.594 -19.391 1 95.25 183 ARG B CA 1
ATOM 7220 C C . ARG B 1 183 ? 5.52 -36.25 -19.672 1 95.25 183 ARG B C 1
ATOM 7222 O O . ARG B 1 183 ? 5.242 -36.625 -20.812 1 95.25 183 ARG B O 1
ATOM 7229 N N . VAL B 1 184 ? 4.742 -36.375 -18.688 1 97.38 184 VAL B N 1
ATOM 7230 C CA . VAL B 1 184 ? 3.436 -37 -18.875 1 97.38 184 VAL B CA 1
ATOM 7231 C C . VAL B 1 184 ? 2.58 -36.125 -19.797 1 97.38 184 VAL B C 1
ATOM 7233 O O . VAL B 1 184 ? 1.939 -36.625 -20.719 1 97.38 184 VAL B O 1
ATOM 7236 N N . THR B 1 185 ? 2.527 -34.844 -19.531 1 97.06 185 THR B N 1
ATOM 7237 C CA . THR B 1 185 ? 1.749 -33.938 -20.359 1 97.06 185 THR B CA 1
ATOM 7238 C C . THR B 1 185 ? 2.268 -33.938 -21.797 1 97.06 185 THR B C 1
ATOM 7240 O O . THR B 1 185 ? 1.483 -33.969 -22.75 1 97.06 185 THR B O 1
ATOM 7243 N N . GLN B 1 186 ? 3.555 -33.969 -22.016 1 96 186 GLN B N 1
ATOM 7244 C CA . GLN B 1 186 ? 4.141 -33.969 -23.344 1 96 186 GLN B CA 1
ATOM 7245 C C . GLN B 1 186 ? 3.746 -35.25 -24.094 1 96 186 GLN B C 1
ATOM 7247 O O . GLN B 1 186 ? 3.352 -35.188 -25.266 1 96 186 GLN B O 1
ATOM 7252 N N . ALA B 1 187 ? 3.854 -36.312 -23.391 1 98.12 187 ALA B N 1
ATOM 7253 C CA . ALA B 1 187 ? 3.482 -37.594 -23.984 1 98.12 187 ALA B CA 1
ATOM 7254 C C . ALA B 1 187 ? 1.988 -37.625 -24.297 1 98.12 187 ALA B C 1
ATOM 7256 O O . ALA B 1 187 ? 1.577 -38.188 -25.312 1 98.12 187 ALA B O 1
ATOM 7257 N N . ALA B 1 188 ? 1.228 -37.125 -23.391 1 98.5 188 ALA B N 1
ATOM 7258 C CA . ALA B 1 188 ? -0.221 -37.094 -23.578 1 98.5 188 ALA B CA 1
ATOM 7259 C C . ALA B 1 188 ? -0.6 -36.312 -24.844 1 98.5 188 ALA B C 1
ATOM 7261 O O . ALA B 1 188 ? -1.495 -36.719 -25.578 1 98.5 188 ALA B O 1
ATOM 7262 N N . ILE B 1 189 ? 0.009 -35.219 -25.062 1 97.56 189 ILE B N 1
ATOM 7263 C CA . ILE B 1 189 ? -0.27 -34.375 -26.234 1 97.56 189 ILE B CA 1
ATOM 7264 C C . ILE B 1 189 ? 0.069 -35.156 -27.5 1 97.56 189 ILE B C 1
ATOM 7266 O O . ILE B 1 189 ? -0.755 -35.25 -28.422 1 97.56 189 ILE B O 1
ATOM 7270 N N . THR B 1 190 ? 1.232 -35.75 -27.531 1 97.69 190 THR B N 1
ATOM 7271 C CA . THR B 1 190 ? 1.688 -36.531 -28.688 1 97.69 190 THR B CA 1
ATOM 7272 C C . THR B 1 190 ? 0.755 -37.688 -28.969 1 97.69 190 THR B C 1
ATOM 7274 O O . THR B 1 190 ? 0.342 -37.906 -30.109 1 97.69 190 THR B O 1
ATOM 7277 N N . ALA B 1 191 ? 0.446 -38.375 -27.938 1 98.56 191 ALA B N 1
ATOM 7278 C CA . ALA B 1 191 ? -0.402 -39.562 -28.078 1 98.56 191 ALA B CA 1
ATOM 7279 C C . ALA B 1 191 ? -1.812 -39.188 -28.516 1 98.56 191 ALA B C 1
ATOM 7281 O O . ALA B 1 191 ? -2.416 -39.844 -29.359 1 98.56 191 ALA B O 1
ATOM 7282 N N . THR B 1 192 ? -2.361 -38.156 -27.953 1 98.31 192 THR B N 1
ATOM 7283 C CA . THR B 1 192 ? -3.727 -37.75 -28.266 1 98.31 192 THR B CA 1
ATOM 7284 C C . THR B 1 192 ? -3.83 -37.25 -29.719 1 98.31 192 THR B C 1
ATOM 7286 O O . THR B 1 192 ? -4.77 -37.625 -30.422 1 98.31 192 THR B O 1
ATOM 7289 N N . LEU B 1 193 ? -2.947 -36.438 -30.188 1 97.25 193 LEU B N 1
ATOM 7290 C CA . LEU B 1 193 ? -2.957 -35.938 -31.562 1 97.25 193 LEU B CA 1
ATOM 7291 C C . LEU B 1 193 ? -2.881 -37.125 -32.531 1 97.25 193 LEU B C 1
ATOM 7293 O O . LEU B 1 193 ? -3.604 -37.125 -33.531 1 97.25 193 LEU B O 1
ATOM 7297 N N . THR B 1 194 ? -2.029 -38.031 -32.219 1 97.62 194 THR B N 1
ATOM 7298 C CA . THR B 1 194 ? -1.878 -39.219 -33.094 1 97.62 194 THR B CA 1
ATOM 7299 C C . THR B 1 194 ? -3.146 -40.062 -33.094 1 97.62 194 THR B C 1
ATOM 7301 O O . THR B 1 194 ? -3.568 -40.562 -34.125 1 97.62 194 THR B O 1
ATOM 7304 N N . ALA B 1 195 ? -3.701 -40.219 -31.891 1 97.56 195 ALA B N 1
ATOM 7305 C CA . ALA B 1 195 ? -4.949 -40.969 -31.781 1 97.56 195 ALA B CA 1
ATOM 7306 C C . ALA B 1 195 ? -6.039 -40.375 -32.656 1 97.56 195 ALA B C 1
ATOM 7308 O O . ALA B 1 195 ? -6.766 -41.094 -33.344 1 97.56 195 ALA B O 1
ATOM 7309 N N . LEU B 1 196 ? -6.211 -39.094 -32.594 1 96 196 LEU B N 1
ATOM 7310 C CA . LEU B 1 196 ? -7.227 -38.406 -33.406 1 96 196 LEU B CA 1
ATOM 7311 C C . LEU B 1 196 ? -6.992 -38.594 -34.875 1 96 196 LEU B C 1
ATOM 7313 O O . LEU B 1 196 ? -7.941 -38.844 -35.656 1 96 196 LEU B O 1
ATOM 7317 N N . ASN B 1 197 ? -5.762 -38.531 -35.312 1 94 197 ASN B N 1
ATOM 7318 C CA . ASN B 1 197 ? -5.434 -38.75 -36.719 1 94 197 ASN B CA 1
ATOM 7319 C C . ASN B 1 197 ? -5.777 -40.188 -37.156 1 94 197 ASN B C 1
ATOM 7321 O O . ASN B 1 197 ? -6.312 -40.406 -38.219 1 94 197 ASN B O 1
ATOM 7325 N N . ARG B 1 198 ? -5.461 -41.094 -36.375 1 94.31 198 ARG B N 1
ATOM 7326 C CA . ARG B 1 198 ? -5.73 -42.5 -36.625 1 94.31 198 ARG B CA 1
ATOM 7327 C C . ARG B 1 198 ? -7.23 -42.781 -36.688 1 94.31 198 ARG B C 1
ATOM 7329 O O . ARG B 1 198 ? -7.695 -43.531 -37.531 1 94.31 198 ARG B O 1
ATOM 7336 N N . ILE B 1 199 ? -7.934 -42.188 -35.75 1 94 199 ILE B N 1
ATOM 7337 C CA . ILE B 1 199 ? -9.383 -42.375 -35.719 1 94 199 ILE B CA 1
ATOM 7338 C C . ILE B 1 199 ? -10.016 -41.75 -36.969 1 94 199 ILE B C 1
ATOM 7340 O O . ILE B 1 199 ? -10.898 -42.344 -37.562 1 94 199 ILE B O 1
ATOM 7344 N N . ALA B 1 200 ? -9.586 -40.562 -37.312 1 90.5 200 ALA B N 1
ATOM 7345 C CA . ALA B 1 200 ? -10.086 -39.906 -38.5 1 90.5 200 ALA B CA 1
ATOM 7346 C C . ALA B 1 200 ? -9.82 -40.75 -39.75 1 90.5 200 ALA B C 1
ATOM 7348 O O . ALA B 1 200 ? -10.68 -40.875 -40.625 1 90.5 200 ALA B O 1
ATOM 7349 N N . SER B 1 201 ? -8.68 -41.312 -39.812 1 88.12 201 SER B N 1
ATOM 7350 C CA . SER B 1 201 ? -8.305 -42.156 -40.938 1 88.12 201 SER B CA 1
ATOM 7351 C C . SER B 1 201 ? -9.156 -43.406 -41 1 88.12 201 SER B C 1
ATOM 7353 O O . SER B 1 201 ? -9.609 -43.812 -42.062 1 88.12 201 SER B O 1
ATOM 7355 N N . THR B 1 202 ? -9.312 -44.031 -39.844 1 88.44 202 THR B N 1
ATOM 7356 C CA . THR B 1 202 ? -10.102 -45.25 -39.75 1 88.44 202 THR B CA 1
ATOM 7357 C C . THR B 1 202 ? -11.562 -44.969 -40.094 1 88.44 202 THR B C 1
ATOM 7359 O O . THR B 1 202 ? -12.219 -45.781 -40.75 1 88.44 202 THR B O 1
ATOM 7362 N N . ALA B 1 203 ? -12.078 -43.875 -39.656 1 84.5 203 ALA B N 1
ATOM 7363 C CA . ALA B 1 203 ? -13.461 -43.5 -39.938 1 84.5 203 ALA B CA 1
ATOM 7364 C C . ALA B 1 203 ? -13.688 -43.25 -41.406 1 84.5 203 ALA B C 1
ATOM 7366 O O . ALA B 1 203 ? -14.789 -43.469 -41.938 1 84.5 203 ALA B O 1
ATOM 7367 N N . ASN B 1 204 ? -12.719 -42.875 -42.156 1 80.69 204 ASN B N 1
ATOM 7368 C CA . ASN B 1 204 ? -12.82 -42.594 -43.594 1 80.69 204 ASN B CA 1
ATOM 7369 C C . ASN B 1 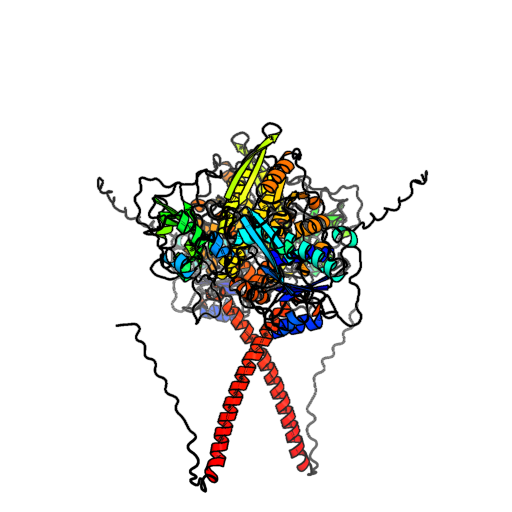204 ? -12.445 -43.812 -44.438 1 80.69 204 ASN B C 1
ATOM 7371 O O . ASN B 1 204 ? -12.336 -43.719 -45.656 1 80.69 204 ASN B O 1
ATOM 7375 N N . GLY B 1 205 ? -12.414 -44.969 -43.906 1 69.69 205 GLY B N 1
ATOM 7376 C CA . GLY B 1 205 ? -12.227 -46.219 -44.625 1 69.69 205 GLY B CA 1
ATOM 7377 C C . GLY B 1 205 ? -10.773 -46.531 -44.906 1 69.69 205 GLY B C 1
ATOM 7378 O O . GLY B 1 205 ? -10.461 -47.438 -45.688 1 69.69 205 GLY B O 1
ATOM 7379 N N . TYR B 1 206 ? -9.875 -45.688 -44.594 1 58.5 206 TYR B N 1
ATOM 7380 C CA . TYR B 1 206 ? -8.477 -45.969 -44.875 1 58.5 206 TYR B CA 1
ATOM 7381 C C . TYR B 1 206 ? -7.801 -46.656 -43.688 1 58.5 206 TYR B C 1
ATOM 7383 O O . TYR B 1 206 ? -7.504 -46 -42.656 1 58.5 206 TYR B O 1
ATOM 7391 N N . SER B 1 207 ? -8.078 -47.75 -43.438 1 49.28 207 SER B N 1
ATOM 7392 C CA . SER B 1 207 ? -7.527 -48.438 -42.25 1 49.28 207 SER B CA 1
ATOM 7393 C C . SER B 1 207 ? -6.004 -48.5 -42.312 1 49.28 207 SER B C 1
ATOM 7395 O O . SER B 1 207 ? -5.359 -48.938 -41.375 1 49.28 207 SER B O 1
ATOM 7397 N N . ASP B 1 208 ? -5.25 -48.375 -43.562 1 44.16 208 ASP B N 1
ATOM 7398 C CA . ASP B 1 208 ? -3.807 -48.594 -43.656 1 44.16 208 ASP B CA 1
ATOM 7399 C C . ASP B 1 208 ? -3.051 -47.375 -43.094 1 44.16 208 ASP B C 1
ATOM 7401 O O . ASP B 1 208 ? -3.24 -46.25 -43.531 1 44.16 208 ASP B O 1
ATOM 7405 N N . PRO B 1 209 ? -2.26 -47.469 -42.062 1 46.12 209 PRO B N 1
ATOM 7406 C CA . PRO B 1 209 ? -1.553 -46.406 -41.344 1 46.12 209 PRO B CA 1
ATOM 7407 C C . PRO B 1 209 ? -0.706 -45.531 -42.25 1 46.12 209 PRO B C 1
ATOM 7409 O O . PRO B 1 209 ? -0.493 -44.344 -41.969 1 46.12 209 PRO B O 1
ATOM 7412 N N . SER B 1 210 ? -0.028 -46 -43.344 1 41.53 210 SER B N 1
ATOM 7413 C CA . SER B 1 210 ? 0.829 -45.312 -44.281 1 41.53 210 SER B CA 1
ATOM 7414 C C . SER B 1 210 ? 0.025 -44.312 -45.125 1 41.53 210 SER B C 1
ATOM 7416 O O . SER B 1 210 ? 0.521 -43.25 -45.5 1 41.53 210 SER B O 1
ATOM 7418 N N . VAL B 1 211 ? -1.121 -44.656 -45.5 1 41.75 211 VAL B N 1
ATOM 7419 C CA . VAL B 1 211 ? -1.969 -43.875 -46.375 1 41.75 211 VAL B CA 1
ATOM 7420 C C . VAL B 1 211 ? -2.713 -42.812 -45.562 1 41.75 211 VAL B C 1
ATOM 7422 O O . VAL B 1 211 ? -3.145 -41.812 -46.125 1 41.75 211 VAL B O 1
ATOM 7425 N N . ALA B 1 212 ? -2.959 -43 -44.375 1 39.53 212 ALA B N 1
ATOM 7426 C CA . ALA B 1 212 ? -3.688 -42.125 -43.438 1 39.53 212 ALA B CA 1
ATOM 7427 C C . ALA B 1 212 ? -2.988 -40.781 -43.281 1 39.53 212 ALA B C 1
ATOM 7429 O O . ALA B 1 212 ? -3.645 -39.719 -43.188 1 39.53 212 ALA B O 1
ATOM 7430 N N . SER B 1 213 ? -1.673 -40.75 -43.281 1 40.25 213 SER B N 1
ATOM 7431 C CA . SER B 1 213 ? -0.948 -39.5 -43.25 1 40.25 213 SER B CA 1
ATOM 7432 C C . SER B 1 213 ? -1.316 -38.625 -44.438 1 40.25 213 SER B C 1
ATOM 7434 O O . SER B 1 213 ? -1.328 -37.406 -44.344 1 40.25 213 SER B O 1
ATOM 7436 N N . ALA B 1 214 ? -1.477 -39.25 -45.625 1 36.59 214 ALA B N 1
ATOM 7437 C CA . ALA B 1 214 ? -1.723 -38.531 -46.844 1 36.59 214 ALA B CA 1
ATOM 7438 C C . ALA B 1 214 ? -3.16 -38.031 -46.906 1 36.59 214 ALA B C 1
ATOM 7440 O O . ALA B 1 214 ? -3.43 -36.969 -47.5 1 36.59 214 ALA B O 1
ATOM 7441 N N . LEU B 1 215 ? -4.145 -38.812 -46.5 1 37.66 215 LEU B N 1
ATOM 7442 C CA . LEU B 1 215 ? -5.543 -38.469 -46.688 1 37.66 215 LEU B CA 1
ATOM 7443 C C . LEU B 1 215 ? -6.059 -37.594 -45.531 1 37.66 215 LEU B C 1
ATOM 7445 O O . LEU B 1 215 ? -7.266 -37.375 -45.438 1 37.66 215 LEU B O 1
ATOM 7449 N N . SER B 1 216 ? -5.316 -37.281 -44.656 1 36.47 216 SER B N 1
ATOM 7450 C CA . SER B 1 216 ? -5.758 -36.375 -43.594 1 36.47 216 SER B CA 1
ATOM 7451 C C . SER B 1 216 ? -6.652 -35.281 -44.125 1 36.47 216 SER B C 1
ATOM 7453 O O . SER B 1 216 ? -7.141 -34.438 -43.375 1 36.47 216 SER B O 1
ATOM 7455 N N . ARG B 1 217 ? -6.688 -35.219 -45.406 1 34.88 217 ARG B N 1
ATOM 7456 C CA . ARG B 1 217 ? -7.465 -34.125 -45.969 1 34.88 217 ARG B CA 1
ATOM 7457 C C . ARG B 1 217 ? -8.953 -34.469 -46 1 34.88 217 ARG B C 1
ATOM 7459 O O . ARG B 1 217 ? -9.773 -33.656 -46.438 1 34.88 217 ARG B O 1
ATOM 7466 N N . LEU B 1 218 ? -9.312 -35.75 -46.031 1 35 218 LEU B N 1
ATOM 7467 C CA . LEU B 1 218 ? -10.703 -36 -46.375 1 35 218 LEU B CA 1
ATOM 7468 C C . LEU B 1 218 ? -11.625 -35.719 -45.188 1 35 218 LEU B C 1
ATOM 7470 O O . LEU B 1 218 ? -11.266 -36 -44.062 1 35 218 LEU B O 1
ATOM 7474 N N . SER B 1 219 ? -12.656 -34.875 -45.312 1 40.31 219 SER B N 1
ATOM 7475 C CA . SER B 1 219 ? -13.773 -34.531 -44.469 1 40.31 219 SER B CA 1
ATOM 7476 C C . SER B 1 219 ? -14.422 -35.781 -43.844 1 40.31 219 SER B C 1
ATOM 7478 O O . SER B 1 219 ? -14.344 -36.875 -44.438 1 40.31 219 SER B O 1
ATOM 7480 N N . LEU B 1 220 ? -14.562 -35.875 -42.531 1 46.62 220 LEU B N 1
ATOM 7481 C CA . LEU B 1 220 ? -15.359 -36.938 -41.906 1 46.62 220 LEU B CA 1
ATOM 7482 C C . LEU B 1 220 ? -16.578 -37.281 -42.75 1 46.62 220 LEU B C 1
ATOM 7484 O O . LEU B 1 220 ? -17.312 -36.406 -43.188 1 46.62 220 LEU B O 1
ATOM 7488 N N . LEU B 1 221 ? -16.531 -38.25 -43.594 1 40.06 221 LEU B N 1
ATOM 7489 C CA . LEU B 1 221 ? -17.672 -38.656 -44.375 1 40.06 221 LEU B CA 1
ATOM 7490 C C . LEU B 1 221 ? -18.953 -38.625 -43.531 1 40.06 221 LEU B C 1
ATOM 7492 O O . LEU B 1 221 ? -18.984 -39.188 -42.438 1 40.06 221 LEU B O 1
ATOM 7496 N N . GLN B 1 222 ? -19.703 -37.594 -43.625 1 39.91 222 GLN B N 1
ATOM 7497 C CA . GLN B 1 222 ? -21.016 -37.406 -43 1 39.91 222 GLN B CA 1
ATOM 7498 C C . GLN B 1 222 ? -21.938 -38.562 -43.375 1 39.91 222 GLN B C 1
ATOM 7500 O O . GLN B 1 222 ? -22.312 -38.719 -44.531 1 39.91 222 GLN B O 1
ATOM 7505 N N . THR B 1 223 ? -21.734 -39.781 -42.906 1 40.12 223 THR B N 1
ATOM 7506 C CA . THR B 1 223 ? -22.891 -40.656 -43.062 1 40.12 223 THR B CA 1
ATOM 7507 C C . THR B 1 223 ? -24.141 -40.031 -42.469 1 40.12 223 THR B C 1
ATOM 7509 O O . THR B 1 223 ? -24.094 -39.531 -41.344 1 40.12 223 THR B O 1
ATOM 7512 N N . PRO B 1 224 ? -25.203 -39.844 -43.219 1 41.53 224 PRO B N 1
ATOM 7513 C CA . PRO B 1 224 ? -26.375 -39.062 -42.844 1 41.53 224 PRO B CA 1
ATOM 7514 C C . PRO B 1 224 ? -26.781 -39.281 -41.375 1 41.53 224 PRO B C 1
ATOM 7516 O O . PRO B 1 224 ? -27.188 -38.344 -40.719 1 41.53 224 PRO B O 1
ATOM 7519 N N . ASP B 1 225 ? -27.016 -40.562 -40.938 1 41.84 225 ASP B N 1
ATOM 7520 C CA . ASP B 1 225 ? -27.719 -40.844 -39.688 1 41.84 225 ASP B CA 1
ATOM 7521 C C . ASP B 1 225 ? -26.75 -40.875 -38.5 1 41.84 225 ASP B C 1
ATOM 7523 O O . ASP B 1 225 ? -27.156 -41.156 -37.375 1 41.84 225 ASP B O 1
ATOM 7527 N N . VAL B 1 226 ? -25.547 -40.969 -38.688 1 47.31 226 VAL B N 1
ATOM 7528 C CA . VAL B 1 226 ? -24.672 -41.094 -37.531 1 47.31 226 VAL B CA 1
ATOM 7529 C C . VAL B 1 226 ? -24.031 -39.75 -37.219 1 47.31 226 VAL B C 1
ATOM 7531 O O . VAL B 1 226 ? -23.312 -39.188 -38.062 1 47.31 226 VAL B O 1
ATOM 7534 N N . CYS B 1 227 ? -24.609 -39.062 -36.281 1 55.56 227 CYS B N 1
ATOM 7535 C CA . CYS B 1 227 ? -24.078 -37.812 -35.719 1 55.56 227 CYS B CA 1
ATOM 7536 C C . CYS B 1 227 ? -22.75 -38.094 -35 1 55.56 227 CYS B C 1
ATOM 7538 O O . CYS B 1 227 ? -22.719 -38.781 -34 1 55.56 227 CYS B O 1
ATOM 7540 N N . GLY B 1 228 ? -21.531 -37.844 -35.656 1 70.69 228 GLY B N 1
ATOM 7541 C CA . GLY B 1 228 ? -20.203 -37.906 -35.062 1 70.69 228 GLY B CA 1
ATOM 7542 C C . GLY B 1 228 ? -19.438 -39.156 -35.469 1 70.69 228 GLY B C 1
ATOM 7543 O O . GLY B 1 228 ? -19.797 -39.812 -36.438 1 70.69 228 GLY B O 1
ATOM 7544 N N . ILE B 1 229 ? -18.344 -39.5 -34.938 1 87.38 229 ILE B N 1
ATOM 7545 C CA . ILE B 1 229 ? -17.5 -40.656 -35.25 1 87.38 229 ILE B CA 1
ATOM 7546 C C . ILE B 1 229 ? -18.062 -41.906 -34.562 1 87.38 229 ILE B C 1
ATOM 7548 O O . ILE B 1 229 ? -18.484 -41.844 -33.406 1 87.38 229 ILE B O 1
ATOM 7552 N N . SER B 1 230 ? -18.094 -42.969 -35.312 1 87.81 230 SER B N 1
ATOM 7553 C CA . SER B 1 230 ? -18.656 -44.188 -34.781 1 87.81 230 SER B CA 1
ATOM 7554 C C . SER B 1 230 ? -17.859 -44.719 -33.594 1 87.81 230 SER B C 1
ATOM 7556 O O . SER B 1 230 ? -16.641 -44.688 -33.594 1 87.81 230 SER B O 1
ATOM 7558 N N . VAL B 1 231 ? -18.578 -45.312 -32.656 1 90.81 231 VAL B N 1
ATOM 7559 C CA . VAL B 1 231 ? -17.953 -45.906 -31.453 1 90.81 231 VAL B CA 1
ATOM 7560 C C . VAL B 1 231 ? -17.453 -47.312 -31.766 1 90.81 231 VAL B C 1
ATOM 7562 O O . VAL B 1 231 ? -16.688 -47.875 -31 1 90.81 231 VAL B O 1
ATOM 7565 N N . HIS B 1 232 ? -17.719 -47.812 -32.938 1 89.25 232 HIS B N 1
ATOM 7566 C CA . HIS B 1 232 ? -17.438 -49.219 -33.25 1 89.25 232 HIS B CA 1
ATOM 7567 C C . HIS B 1 232 ? -16.219 -49.312 -34.188 1 89.25 232 HIS B C 1
ATOM 7569 O O . HIS B 1 232 ? -15.961 -50.375 -34.75 1 89.25 232 HIS B O 1
ATOM 7575 N N . LEU B 1 233 ? -15.547 -48.25 -34.281 1 89.94 233 LEU B N 1
ATOM 7576 C CA . LEU B 1 233 ? -14.305 -48.312 -35.062 1 89.94 233 LEU B CA 1
ATOM 7577 C C . LEU B 1 233 ? -13.336 -49.312 -34.438 1 89.94 233 LEU B C 1
ATOM 7579 O O . LEU B 1 233 ? -13.281 -49.438 -33.188 1 89.94 233 LEU B O 1
ATOM 7583 N N . ILE B 1 234 ? -12.562 -49.969 -35.25 1 89.5 234 ILE B N 1
ATOM 7584 C CA . ILE B 1 234 ? -11.617 -50.938 -34.719 1 89.5 234 ILE B CA 1
ATOM 7585 C C . ILE B 1 234 ? -10.195 -50.375 -34.812 1 89.5 234 ILE B C 1
ATOM 7587 O O . ILE B 1 234 ? -9.711 -50.062 -35.906 1 89.5 234 ILE B O 1
ATOM 7591 N N . ALA B 1 235 ? -9.547 -50.281 -33.75 1 92.69 235 ALA B N 1
ATOM 7592 C CA . ALA B 1 235 ? -8.164 -49.812 -33.688 1 92.69 235 ALA B CA 1
ATOM 7593 C C . ALA B 1 235 ? -7.188 -50.906 -34.125 1 92.69 235 ALA B C 1
ATOM 7595 O O . ALA B 1 235 ? -7.363 -52.062 -33.75 1 92.69 235 ALA B O 1
ATOM 7596 N N . SER B 1 236 ? -6.207 -50.5 -34.844 1 92.75 236 SER B N 1
ATOM 7597 C CA . SER B 1 236 ? -5.16 -51.469 -35.219 1 92.75 236 SER B CA 1
ATOM 7598 C C . SER B 1 236 ? -4.41 -51.969 -34 1 92.75 236 SER B C 1
ATOM 7600 O O . SER B 1 236 ? -4.109 -51.188 -33.062 1 92.75 236 SER B O 1
ATOM 7602 N N . PRO B 1 237 ? -4.062 -53.25 -33.938 1 91.31 237 PRO B N 1
ATOM 7603 C CA . PRO B 1 237 ? -3.295 -53.781 -32.812 1 91.31 237 PRO B CA 1
ATOM 7604 C C . PRO B 1 237 ? -1.917 -53.156 -32.656 1 91.31 237 PRO B C 1
ATOM 7606 O O . PRO B 1 237 ? -1.36 -53.125 -31.562 1 91.31 237 PRO B O 1
ATOM 7609 N N . THR B 1 238 ? -1.426 -52.625 -33.719 1 94.31 238 THR B N 1
ATOM 7610 C CA . THR B 1 238 ? -0.102 -52 -33.719 1 94.31 238 THR B CA 1
ATOM 7611 C C . THR B 1 238 ? -0.108 -50.719 -32.875 1 94.31 238 THR B C 1
ATOM 7613 O O . THR B 1 238 ? 0.939 -50.281 -32.375 1 94.31 238 THR B O 1
ATOM 7616 N N . TYR B 1 239 ? -1.309 -50.188 -32.75 1 96.31 239 TYR B N 1
ATOM 7617 C CA . TYR B 1 239 ? -1.41 -48.938 -32 1 96.31 239 TYR B CA 1
ATOM 7618 C C . TYR B 1 239 ? -1.085 -49.156 -30.516 1 96.31 239 TYR B C 1
ATOM 7620 O O . TYR B 1 239 ? -0.605 -48.25 -29.828 1 96.31 239 TYR B O 1
ATOM 7628 N N . ARG B 1 240 ? -1.296 -50.344 -30.016 1 95.06 240 ARG B N 1
ATOM 7629 C CA . ARG B 1 240 ? -1.011 -50.75 -28.641 1 95.06 240 ARG B CA 1
ATOM 7630 C C . ARG B 1 240 ? 0.432 -51.219 -28.484 1 95.06 240 ARG B C 1
ATOM 7632 O O . ARG B 1 240 ? 1.031 -51.094 -27.422 1 95.06 240 ARG B O 1
ATOM 7639 N N . THR B 1 241 ? 1.011 -51.75 -29.578 1 95.81 241 THR B N 1
ATOM 7640 C CA . THR B 1 241 ? 2.293 -52.438 -29.5 1 95.81 241 THR B CA 1
ATOM 7641 C C . THR B 1 241 ? 3.447 -51.469 -29.734 1 95.81 241 THR B C 1
ATOM 7643 O O . THR B 1 241 ? 4.527 -51.625 -29.156 1 95.81 241 THR B O 1
ATOM 7646 N N . LEU B 1 242 ? 3.178 -50.438 -30.594 1 97.38 242 LEU B N 1
ATOM 7647 C CA . LEU B 1 242 ? 4.266 -49.562 -30.969 1 97.38 242 LEU B CA 1
ATOM 7648 C C . LEU B 1 242 ? 3.967 -48.125 -30.531 1 97.38 242 LEU B C 1
ATOM 7650 O O . LEU B 1 242 ? 2.881 -47.594 -30.781 1 97.38 242 LEU B O 1
ATOM 7654 N N . SER B 1 243 ? 4.973 -47.562 -29.859 1 97.88 243 SER B N 1
ATOM 7655 C CA . SER B 1 243 ? 4.836 -46.188 -29.438 1 97.88 243 SER B CA 1
ATOM 7656 C C . SER B 1 243 ? 4.812 -45.219 -30.641 1 97.88 243 SER B C 1
ATOM 7658 O O . SER B 1 243 ? 5.25 -45.594 -31.734 1 97.88 243 SER B O 1
ATOM 7660 N N . VAL B 1 244 ? 4.301 -44.031 -30.422 1 97.62 244 VAL B N 1
ATOM 7661 C CA . VAL B 1 244 ? 4.059 -43.062 -31.516 1 97.62 244 VAL B CA 1
ATOM 7662 C C . VAL B 1 244 ? 5.391 -42.625 -32.094 1 97.62 244 VAL B C 1
ATOM 7664 O O . VAL B 1 244 ? 5.609 -42.719 -33.312 1 97.62 244 VAL B O 1
ATOM 7667 N N . THR B 1 245 ? 6.297 -42.156 -31.266 1 96.56 245 THR B N 1
ATOM 7668 C CA . THR B 1 245 ? 7.496 -41.469 -31.734 1 96.56 245 THR B CA 1
ATOM 7669 C C . THR B 1 245 ? 8.57 -42.5 -32.125 1 96.56 245 THR B C 1
ATOM 7671 O O . THR B 1 245 ? 9.109 -42.406 -33.25 1 96.56 245 THR B O 1
ATOM 7674 N N . GLN B 1 246 ? 8.82 -43.438 -31.312 1 96.62 246 GLN B N 1
ATOM 7675 C CA . GLN B 1 246 ? 9.93 -44.375 -31.531 1 96.62 246 GLN B CA 1
ATOM 7676 C C . GLN B 1 246 ? 9.484 -45.594 -32.312 1 96.62 246 GLN B C 1
ATOM 7678 O O . GLN B 1 246 ? 10.312 -46.344 -32.844 1 96.62 246 GLN B O 1
ATOM 7683 N N . ARG B 1 247 ? 8.242 -45.875 -32.344 1 96.88 247 ARG B N 1
ATOM 7684 C CA . ARG B 1 247 ? 7.695 -47.031 -33 1 96.88 247 ARG B CA 1
ATOM 7685 C C . ARG B 1 247 ? 8.297 -48.312 -32.438 1 96.88 247 ARG B C 1
ATOM 7687 O O . ARG B 1 247 ? 8.75 -49.188 -33.156 1 96.88 247 ARG B O 1
ATOM 7694 N N . LYS B 1 248 ? 8.375 -48.344 -31.141 1 97.69 248 LYS B N 1
ATOM 7695 C CA . LYS B 1 248 ? 8.883 -49.469 -30.391 1 97.69 248 LYS B CA 1
ATOM 7696 C C . LYS B 1 248 ? 7.895 -49.906 -29.312 1 97.69 248 LYS B C 1
ATOM 7698 O O . LYS B 1 248 ? 7.074 -49.094 -28.859 1 97.69 248 LYS B O 1
ATOM 7703 N N . PRO B 1 249 ? 7.996 -51.188 -28.984 1 97.25 249 PRO B N 1
ATOM 7704 C CA . PRO B 1 249 ? 7.207 -51.594 -27.828 1 97.25 249 PRO B CA 1
ATOM 7705 C C . PRO B 1 249 ? 7.629 -50.875 -26.547 1 97.25 249 PRO B C 1
ATOM 7707 O O . PRO B 1 249 ? 8.688 -50.25 -26.5 1 97.25 249 PRO B O 1
ATOM 7710 N N . PHE B 1 250 ? 6.789 -50.969 -25.594 1 97.56 250 PHE B N 1
ATOM 7711 C CA . PHE B 1 250 ? 7.098 -50.312 -24.328 1 97.56 250 PHE B CA 1
ATOM 7712 C C . PHE B 1 250 ? 8.398 -50.875 -23.75 1 97.56 250 PHE B C 1
ATOM 7714 O O . PHE B 1 250 ? 8.555 -52.094 -23.609 1 97.56 250 PHE B O 1
ATOM 7721 N N . LEU B 1 251 ? 9.25 -50 -23.359 1 97.88 251 LEU B N 1
ATOM 7722 C CA . LEU B 1 251 ? 10.609 -50.344 -22.984 1 97.88 251 LEU B CA 1
ATOM 7723 C C . LEU B 1 251 ? 10.75 -50.438 -21.469 1 97.88 251 LEU B C 1
ATOM 7725 O O . LEU B 1 251 ? 11.789 -50.875 -20.969 1 97.88 251 LEU B O 1
ATOM 7729 N N . GLY B 1 252 ? 9.727 -50.125 -20.719 1 97.25 252 GLY B N 1
ATOM 7730 C CA . GLY B 1 252 ? 9.844 -50 -19.266 1 97.25 252 GLY B CA 1
ATOM 7731 C C . GLY B 1 252 ? 9.539 -51.312 -18.531 1 97.25 252 GLY B C 1
ATOM 7732 O O . GLY B 1 252 ? 9.359 -51.312 -17.312 1 97.25 252 GLY B O 1
ATOM 7733 N N . GLY B 1 253 ? 9.383 -52.375 -19.25 1 95.62 253 GLY B N 1
ATOM 7734 C CA . GLY B 1 253 ? 9.133 -53.656 -18.625 1 95.62 253 GLY B CA 1
ATOM 7735 C C . GLY B 1 253 ? 7.66 -54.031 -18.609 1 95.62 253 GLY B C 1
ATOM 7736 O O . GLY B 1 253 ? 6.852 -53.469 -19.328 1 95.62 253 GLY B O 1
ATOM 7737 N N . VAL B 1 254 ? 7.352 -55 -17.797 1 95.75 254 VAL B N 1
ATOM 7738 C CA . VAL B 1 254 ? 6.004 -55.562 -17.766 1 95.75 254 VAL B CA 1
ATOM 7739 C C . VAL B 1 254 ? 5.074 -54.656 -17 1 95.75 254 VAL B C 1
ATOM 7741 O O . VAL B 1 254 ? 5.461 -54.094 -15.969 1 95.75 254 VAL B O 1
ATOM 7744 N N . THR B 1 255 ? 3.891 -54.469 -17.469 1 95.62 255 THR B N 1
ATOM 7745 C CA . THR B 1 255 ? 2.887 -53.656 -16.812 1 95.62 255 THR B CA 1
ATOM 7746 C C . THR B 1 255 ? 1.743 -54.5 -16.266 1 95.62 255 THR B C 1
ATOM 7748 O O . THR B 1 255 ? 1.524 -55.625 -16.734 1 95.62 255 THR B O 1
ATOM 7751 N N . HIS B 1 256 ? 1.073 -54.031 -15.273 1 94.75 256 HIS B N 1
ATOM 7752 C CA . HIS B 1 256 ? -0.037 -54.719 -14.625 1 94.75 256 HIS B CA 1
ATOM 7753 C C . HIS B 1 256 ? -1.157 -53.75 -14.266 1 94.75 256 HIS B C 1
ATOM 7755 O O . HIS B 1 256 ? -0.953 -52.531 -14.266 1 94.75 256 HIS B O 1
ATOM 7761 N N . ARG B 1 257 ? -2.279 -54.281 -14.023 1 93.56 257 ARG B N 1
ATOM 7762 C CA . ARG B 1 257 ? -3.322 -53.562 -13.328 1 93.56 257 ARG B CA 1
ATOM 7763 C C . ARG B 1 257 ? -2.986 -53.406 -11.844 1 93.56 257 ARG B C 1
ATOM 7765 O O . ARG B 1 257 ? -2.752 -54.375 -11.148 1 93.56 257 ARG B O 1
ATOM 7772 N N . ARG B 1 258 ? -2.896 -52.219 -11.406 1 94.56 258 ARG B N 1
ATOM 7773 C CA . ARG B 1 258 ? -2.611 -51.938 -10.008 1 94.56 258 ARG B CA 1
ATOM 7774 C C . ARG B 1 258 ? -3.785 -51.219 -9.352 1 94.56 258 ARG B C 1
ATOM 7776 O O . ARG B 1 258 ? -4.391 -50.312 -9.953 1 94.56 258 ARG B O 1
ATOM 7783 N N . PRO B 1 259 ? -4.129 -51.562 -8.156 1 92.56 259 PRO B N 1
ATOM 7784 C CA . PRO B 1 259 ? -5.23 -50.906 -7.457 1 92.56 259 PRO B CA 1
ATOM 7785 C C . PRO B 1 259 ? -4.855 -49.5 -6.957 1 92.56 259 PRO B C 1
ATOM 7787 O O . PRO B 1 259 ? -3.703 -49.094 -7.102 1 92.56 259 PRO B O 1
ATOM 7790 N N . LEU B 1 260 ? -5.867 -48.812 -6.445 1 92.56 260 LEU B N 1
ATOM 7791 C CA . LEU B 1 260 ? -5.629 -47.531 -5.773 1 92.56 260 LEU B CA 1
ATOM 7792 C C . LEU B 1 260 ? -4.605 -47.719 -4.652 1 92.56 260 LEU B C 1
ATOM 7794 O O . LEU B 1 260 ? -4.723 -48.625 -3.828 1 92.56 260 LEU B O 1
ATOM 7798 N N . LEU B 1 261 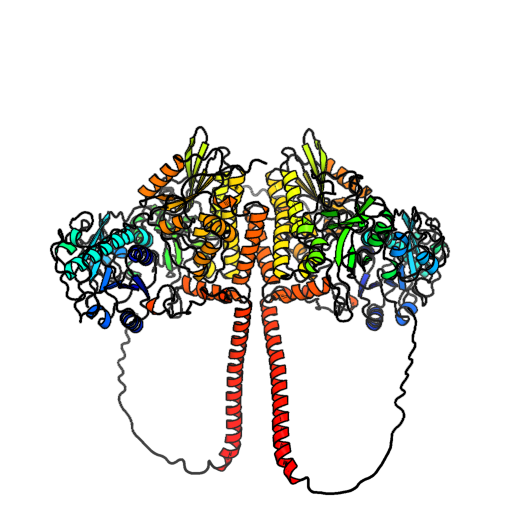? -3.574 -46.969 -4.707 1 93.5 261 LEU B N 1
ATOM 7799 C CA . LEU B 1 261 ? -2.607 -46.938 -3.615 1 93.5 261 LEU B CA 1
ATOM 7800 C C . LEU B 1 261 ? -3.129 -46.125 -2.439 1 93.5 261 LEU B C 1
ATOM 7802 O O . LEU B 1 261 ? -3.125 -44.906 -2.482 1 93.5 261 LEU B O 1
ATOM 7806 N N . LYS B 1 262 ? -3.461 -46.75 -1.399 1 91.75 262 LYS B N 1
ATOM 7807 C CA . LYS B 1 262 ? -4.047 -46.094 -0.233 1 91.75 262 LYS B CA 1
ATOM 7808 C C . LYS B 1 262 ? -2.994 -45.312 0.556 1 91.75 262 LYS B C 1
ATOM 7810 O O . LYS B 1 262 ? -1.795 -45.562 0.409 1 91.75 262 LYS B O 1
ATOM 7815 N N . ALA B 1 263 ? -3.473 -44.438 1.376 1 89.06 263 ALA B N 1
ATOM 7816 C CA . ALA B 1 263 ? -2.58 -43.594 2.178 1 89.06 263 ALA B CA 1
ATOM 7817 C C . ALA B 1 263 ? -1.694 -44.469 3.078 1 89.06 263 ALA B C 1
ATOM 7819 O O . ALA B 1 263 ? -0.505 -44.156 3.242 1 89.06 263 ALA B O 1
ATOM 7820 N N . ALA B 1 264 ? -2.236 -45.406 3.643 1 86.31 264 ALA B N 1
ATOM 7821 C CA . ALA B 1 264 ? -1.523 -46.281 4.57 1 86.31 264 ALA B CA 1
ATOM 7822 C C . ALA B 1 264 ? -0.407 -47.031 3.861 1 86.31 264 ALA B C 1
ATOM 7824 O O . ALA B 1 264 ? 0.617 -47.344 4.469 1 86.31 264 ALA B O 1
ATOM 7825 N N . ASP B 1 265 ? -0.589 -47.219 2.584 1 89.19 265 ASP B N 1
ATOM 7826 C CA . ASP B 1 265 ? 0.382 -48 1.811 1 89.19 265 ASP B CA 1
ATOM 7827 C C . ASP B 1 265 ? 1.573 -47.125 1.409 1 89.19 265 ASP B C 1
ATOM 7829 O O . ASP B 1 265 ? 2.588 -47.625 0.931 1 89.19 265 ASP B O 1
ATOM 7833 N N . ARG B 1 266 ? 1.467 -45.844 1.609 1 87.81 266 ARG B N 1
ATOM 7834 C CA . ARG B 1 266 ? 2.516 -44.906 1.257 1 87.81 266 ARG B CA 1
ATOM 7835 C C . ARG B 1 266 ? 3.375 -44.562 2.471 1 87.81 266 ARG B C 1
ATOM 7837 O O . ARG B 1 266 ? 4.383 -43.875 2.346 1 87.81 266 ARG B O 1
ATOM 7844 N N . ASN B 1 267 ? 3.051 -45.062 3.557 1 87.75 267 ASN B N 1
ATOM 7845 C CA . ASN B 1 267 ? 3.748 -44.719 4.793 1 87.75 267 ASN B CA 1
ATOM 7846 C C . ASN B 1 267 ? 5.164 -45.312 4.809 1 87.75 267 ASN B C 1
ATOM 7848 O O . ASN B 1 267 ? 5.508 -46.156 3.98 1 87.75 267 ASN B O 1
ATOM 7852 N N . PHE B 1 268 ? 5.969 -44.75 5.695 1 92.88 268 PHE B N 1
ATOM 7853 C CA . PHE B 1 268 ? 7.344 -45.219 5.812 1 92.88 268 PHE B CA 1
ATOM 7854 C C . PHE B 1 268 ? 7.723 -45.438 7.273 1 92.88 268 PHE B C 1
ATOM 7856 O O . PHE B 1 268 ? 7.086 -44.875 8.172 1 92.88 268 PHE B O 1
ATOM 7863 N N . ASP B 1 269 ? 8.711 -46.281 7.457 1 92.44 269 ASP B N 1
ATOM 7864 C CA . ASP B 1 269 ? 9.336 -46.5 8.758 1 92.44 269 ASP B CA 1
ATOM 7865 C C . ASP B 1 269 ? 10.75 -45.906 8.797 1 92.44 269 ASP B C 1
ATOM 7867 O O . ASP B 1 269 ? 11.695 -46.531 8.32 1 92.44 269 ASP B O 1
ATOM 7871 N N . VAL B 1 270 ? 10.875 -44.875 9.43 1 93.31 270 VAL B N 1
ATOM 7872 C CA . VAL B 1 270 ? 12.109 -44.094 9.406 1 93.31 270 VAL B CA 1
ATOM 7873 C C . VAL B 1 270 ? 13.234 -44.875 10.07 1 93.31 270 VAL B C 1
ATOM 7875 O O . VAL B 1 270 ? 14.414 -44.625 9.812 1 93.31 270 VAL B O 1
ATOM 7878 N N . ARG B 1 271 ? 12.969 -45.844 10.914 1 92.56 271 ARG B N 1
ATOM 7879 C CA . ARG B 1 271 ? 13.961 -46.594 11.656 1 92.56 271 ARG B CA 1
ATOM 7880 C C . ARG B 1 271 ? 14.578 -47.688 10.789 1 92.56 271 ARG B C 1
ATOM 7882 O O . ARG B 1 271 ? 15.68 -48.156 11.07 1 92.56 271 ARG B O 1
ATOM 7889 N N . HIS B 1 272 ? 13.852 -48.031 9.758 1 92.56 272 HIS B N 1
ATOM 7890 C CA . HIS B 1 272 ? 14.312 -49.219 9.016 1 92.56 272 HIS B CA 1
ATOM 7891 C C . HIS B 1 272 ? 14.5 -48.875 7.539 1 92.56 272 HIS B C 1
ATOM 7893 O O . HIS B 1 272 ? 15.109 -49.656 6.801 1 92.56 272 HIS B O 1
ATOM 7899 N N . GLU B 1 273 ? 13.984 -47.812 7.109 1 94.12 273 GLU B N 1
ATOM 7900 C CA . GLU B 1 273 ? 14.047 -47.5 5.688 1 94.12 273 GLU B CA 1
ATOM 7901 C C . GLU B 1 273 ? 15.094 -46.438 5.41 1 94.12 273 GLU B C 1
ATOM 7903 O O . GLU B 1 273 ? 15.289 -45.5 6.219 1 94.12 273 GLU B O 1
ATOM 7908 N N . SER B 1 274 ? 15.727 -46.562 4.234 1 93.94 274 SER B N 1
ATOM 7909 C CA . SER B 1 274 ? 16.75 -45.594 3.826 1 93.94 274 SER B CA 1
ATOM 7910 C C . SER B 1 274 ? 16.125 -44.281 3.4 1 93.94 274 SER B C 1
ATOM 7912 O O . SER B 1 274 ? 14.93 -44.219 3.129 1 93.94 274 SER B O 1
ATOM 7914 N N . ALA B 1 275 ? 16.953 -43.25 3.348 1 95.75 275 ALA B N 1
ATOM 7915 C CA . ALA B 1 275 ? 16.516 -41.938 2.887 1 95.75 275 ALA B CA 1
ATOM 7916 C C . ALA B 1 275 ? 15.938 -42 1.477 1 95.75 275 ALA B C 1
ATOM 7918 O O . ALA B 1 275 ? 14.945 -41.344 1.168 1 95.75 275 ALA B O 1
ATOM 7919 N N . ARG B 1 276 ? 16.547 -42.75 0.657 1 95.69 276 ARG B N 1
ATOM 7920 C CA . ARG B 1 276 ? 16.109 -42.906 -0.727 1 95.69 276 ARG B CA 1
ATOM 7921 C C . ARG B 1 276 ? 14.703 -43.5 -0.797 1 95.69 276 ARG B C 1
ATOM 7923 O O . ARG B 1 276 ? 13.859 -43 -1.554 1 95.69 276 ARG B O 1
ATOM 7930 N N . SER B 1 277 ? 14.484 -44.531 -0.045 1 94.94 277 SER B N 1
ATOM 7931 C CA . SER B 1 277 ? 13.18 -45.156 -0.012 1 94.94 277 SER B CA 1
ATOM 7932 C C . SER B 1 277 ? 12.109 -44.219 0.497 1 94.94 277 SER B C 1
ATOM 7934 O O . SER B 1 277 ? 11.016 -44.125 -0.076 1 94.94 277 SER B O 1
ATOM 7936 N N . ILE B 1 278 ? 12.414 -43.5 1.531 1 96.62 278 ILE B N 1
ATOM 7937 C CA . ILE B 1 278 ? 11.477 -42.562 2.115 1 96.62 278 ILE B CA 1
ATOM 7938 C C . ILE B 1 278 ? 11.227 -41.406 1.13 1 96.62 278 ILE B C 1
ATOM 7940 O O . ILE B 1 278 ? 10.078 -41 0.945 1 96.62 278 ILE B O 1
ATOM 7944 N N . SER B 1 279 ? 12.258 -40.969 0.56 1 97.5 279 SER B N 1
ATOM 7945 C CA . SER B 1 279 ? 12.141 -39.906 -0.44 1 97.5 279 SER B CA 1
ATOM 7946 C C . SER B 1 279 ? 11.164 -40.281 -1.546 1 97.5 279 SER B C 1
ATOM 7948 O O . SER B 1 279 ? 10.305 -39.5 -1.925 1 97.5 279 SER B O 1
ATOM 7950 N N . ARG B 1 280 ? 11.305 -41.5 -2.074 1 97.06 280 ARG B N 1
ATOM 7951 C CA . ARG B 1 280 ? 10.43 -41.969 -3.139 1 97.06 280 ARG B CA 1
ATOM 7952 C C . ARG B 1 280 ? 8.969 -41.938 -2.705 1 97.06 280 ARG B C 1
ATOM 7954 O O . ARG B 1 280 ? 8.102 -41.5 -3.463 1 97.06 280 ARG B O 1
ATOM 7961 N N . LYS B 1 281 ? 8.727 -42.375 -1.546 1 96.5 281 LYS B N 1
ATOM 7962 C CA . LYS B 1 281 ? 7.359 -42.438 -1.038 1 96.5 281 LYS B CA 1
ATOM 7963 C C . LYS B 1 281 ? 6.75 -41.062 -0.902 1 96.5 281 LYS B C 1
ATOM 7965 O O . LYS B 1 281 ? 5.605 -40.812 -1.302 1 96.5 281 LYS B O 1
ATOM 7970 N N . ILE B 1 282 ? 7.488 -40.125 -0.376 1 97.44 282 ILE B N 1
ATOM 7971 C CA . ILE B 1 282 ? 7.004 -38.781 -0.205 1 97.44 282 ILE B CA 1
ATOM 7972 C C . ILE B 1 282 ? 6.758 -38.125 -1.571 1 97.44 282 ILE B C 1
ATOM 7974 O O . ILE B 1 282 ? 5.699 -37.562 -1.81 1 97.44 282 ILE B O 1
ATOM 7978 N N . ARG B 1 283 ? 7.629 -38.281 -2.482 1 97.44 283 ARG B N 1
ATOM 7979 C CA . ARG B 1 283 ? 7.551 -37.656 -3.797 1 97.44 283 ARG B CA 1
ATOM 7980 C C . ARG B 1 283 ? 6.445 -38.281 -4.637 1 97.44 283 ARG B C 1
ATOM 7982 O O . ARG B 1 283 ? 5.82 -37.594 -5.461 1 97.44 283 ARG B O 1
ATOM 7989 N N . SER B 1 284 ? 6.207 -39.562 -4.449 1 96.94 284 SER B N 1
ATOM 7990 C CA . SER B 1 284 ? 5.164 -40.281 -5.191 1 96.94 284 SER B CA 1
ATOM 7991 C C . SER B 1 284 ? 3.775 -39.781 -4.785 1 96.94 284 SER B C 1
ATOM 7993 O O . SER B 1 284 ? 2.814 -39.906 -5.543 1 96.94 284 SER B O 1
ATOM 7995 N N . ALA B 1 285 ? 3.725 -39.219 -3.609 1 96.31 285 ALA B N 1
ATOM 7996 C CA . ALA B 1 285 ? 2.439 -38.812 -3.057 1 96.31 285 ALA B CA 1
ATOM 7997 C C . ALA B 1 285 ? 2.252 -37.281 -3.184 1 96.31 285 ALA B C 1
ATOM 7999 O O . ALA B 1 285 ? 1.294 -36.75 -2.643 1 96.31 285 ALA B O 1
ATOM 8000 N N . ASP B 1 286 ? 3.07 -36.656 -3.9 1 95.5 286 ASP B N 1
ATOM 8001 C CA . ASP B 1 286 ? 3.045 -35.219 -4.008 1 95.5 286 ASP B CA 1
ATOM 8002 C C . ASP B 1 286 ? 1.726 -34.719 -4.602 1 95.5 286 ASP B C 1
ATOM 8004 O O . ASP B 1 286 ? 1.115 -35.406 -5.422 1 95.5 286 ASP B O 1
ATOM 8008 N N . SER B 1 287 ? 1.259 -33.469 -4.238 1 88.81 287 SER B N 1
ATOM 8009 C CA . SER B 1 287 ? 0.018 -32.781 -4.562 1 88.81 287 SER B CA 1
ATOM 8010 C C . SER B 1 287 ? -1.174 -33.406 -3.857 1 88.81 287 SER B C 1
ATOM 8012 O O . SER B 1 287 ? -1.616 -32.906 -2.814 1 88.81 287 SER B O 1
ATOM 8014 N N . GLN B 1 288 ? -1.663 -34.438 -4.258 1 87 288 GLN B N 1
ATOM 8015 C CA . GLN B 1 288 ? -2.729 -35.156 -3.566 1 87 288 GLN B CA 1
ATOM 8016 C C . GLN B 1 288 ? -2.432 -36.656 -3.504 1 87 288 GLN B C 1
ATOM 8018 O O . GLN B 1 288 ? -2.102 -37.281 -4.52 1 87 288 GLN B O 1
ATOM 8023 N N . PRO B 1 289 ? -2.438 -37.25 -2.391 1 90.38 289 PRO B N 1
ATOM 8024 C CA . PRO B 1 289 ? -2.896 -36.688 -1.109 1 90.38 289 PRO B CA 1
ATOM 8025 C C . PRO B 1 289 ? -1.752 -36.156 -0.246 1 90.38 289 PRO B C 1
ATOM 8027 O O . PRO B 1 289 ? -1.982 -35.406 0.689 1 90.38 289 PRO B O 1
ATOM 8030 N N . GLY B 1 290 ? -0.57 -36.562 -0.452 1 94.81 290 GLY B N 1
ATOM 8031 C CA . GLY B 1 290 ? 0.576 -36.438 0.435 1 94.81 290 GLY B CA 1
ATOM 8032 C C . GLY B 1 290 ? 0.963 -37.75 1.093 1 94.81 290 GLY B C 1
ATOM 8033 O O . GLY B 1 290 ? 0.24 -38.75 0.984 1 94.81 290 GLY B O 1
ATOM 8034 N N . CYS B 1 291 ? 2.09 -37.75 1.63 1 97.12 291 CYS B N 1
ATOM 8035 C CA . CYS B 1 291 ? 2.545 -38.938 2.326 1 97.12 291 CYS B CA 1
ATOM 8036 C C . CYS B 1 291 ? 2.098 -38.906 3.783 1 97.12 291 CYS B C 1
ATOM 8038 O O . CYS B 1 291 ? 2.516 -38.062 4.559 1 97.12 291 CYS B O 1
ATOM 8040 N N . LEU B 1 292 ? 1.299 -39.844 4.102 1 95.88 292 LEU B N 1
ATOM 8041 C CA . LEU B 1 292 ? 0.753 -39.906 5.453 1 95.88 292 LEU B CA 1
ATOM 8042 C C . LEU B 1 292 ? 1.794 -40.438 6.434 1 95.88 292 LEU B C 1
ATOM 8044 O O . LEU B 1 292 ? 2.471 -41.438 6.152 1 95.88 292 LEU B O 1
ATOM 8048 N N . THR B 1 293 ? 1.97 -39.75 7.551 1 95 293 THR B N 1
ATOM 8049 C CA . THR B 1 293 ? 2.928 -40.219 8.555 1 95 293 THR B CA 1
ATOM 8050 C C . THR B 1 293 ? 2.461 -39.812 9.953 1 95 293 THR B C 1
ATOM 8052 O O . THR B 1 293 ? 1.6 -38.938 10.109 1 95 293 THR B O 1
ATOM 8055 N N . THR B 1 294 ? 2.982 -40.5 10.969 1 94.5 294 THR B N 1
ATOM 8056 C CA . THR B 1 294 ? 2.742 -40.156 12.367 1 94.5 294 THR B CA 1
ATOM 8057 C C . THR B 1 294 ? 4.047 -39.781 13.062 1 94.5 294 THR B C 1
ATOM 8059 O O . THR B 1 294 ? 4.141 -39.875 14.289 1 94.5 294 THR B O 1
ATOM 8062 N N . LEU B 1 295 ? 4.953 -39.531 12.32 1 93.69 295 LEU B N 1
ATOM 8063 C CA . LEU B 1 295 ? 6.312 -39.281 12.789 1 93.69 295 LEU B CA 1
ATOM 8064 C C . LEU B 1 295 ? 6.34 -38.156 13.828 1 93.69 295 LEU B C 1
ATOM 8066 O O . LEU B 1 295 ? 7.152 -38.188 14.758 1 93.69 295 LEU B O 1
ATOM 8070 N N . PHE B 1 296 ? 5.512 -37.188 13.609 1 94.06 296 PHE B N 1
ATOM 8071 C CA . PHE B 1 296 ? 5.539 -36.031 14.477 1 94.06 296 PHE B CA 1
ATOM 8072 C C . PHE B 1 296 ? 4.527 -36.156 15.609 1 94.06 296 PHE B C 1
ATOM 8074 O O . PHE B 1 296 ? 3.326 -36 15.398 1 94.06 296 PHE B O 1
ATOM 8081 N N . GLY B 1 297 ? 4.973 -36.469 16.719 1 91 297 GLY B N 1
ATOM 8082 C CA . GLY B 1 297 ? 4.145 -36.5 17.906 1 91 297 GLY B CA 1
ATOM 8083 C C . GLY B 1 297 ? 3.031 -37.531 17.844 1 91 297 GLY B C 1
ATOM 8084 O O . GLY B 1 297 ? 2.027 -37.406 18.547 1 91 297 GLY B O 1
ATOM 8085 N N . GLY B 1 298 ? 3.039 -38.312 16.906 1 91.88 298 GLY B N 1
ATOM 8086 C CA . GLY B 1 298 ? 2.02 -39.344 16.812 1 91.88 298 GLY B CA 1
ATOM 8087 C C . GLY B 1 298 ? 0.769 -38.906 16.094 1 91.88 298 GLY B C 1
ATOM 8088 O O . GLY B 1 298 ? -0.181 -39.656 15.93 1 91.88 298 GLY B O 1
ATOM 8089 N N . VAL B 1 299 ? 0.785 -37.719 15.664 1 93 299 VAL B N 1
ATOM 8090 C CA . VAL B 1 299 ? -0.361 -37.156 14.953 1 93 299 VAL B CA 1
ATOM 8091 C C . VAL B 1 299 ? -0.236 -37.438 13.461 1 93 299 VAL B C 1
ATOM 8093 O O . VAL B 1 299 ? 0.841 -37.281 12.875 1 93 299 VAL B O 1
ATOM 8096 N N . SER B 1 300 ? -1.369 -37.938 12.883 1 93.94 300 SER B N 1
ATOM 8097 C CA . SER B 1 300 ? -1.363 -38.219 11.453 1 93.94 300 SER B CA 1
ATOM 8098 C C . SER B 1 300 ? -1.347 -36.938 10.625 1 93.94 300 SER B C 1
ATOM 8100 O O . SER B 1 300 ? -2.246 -36.094 10.75 1 93.94 300 SER B O 1
ATOM 8102 N N . LEU B 1 301 ? -0.348 -36.812 9.828 1 96.06 301 LEU B N 1
ATOM 8103 C CA . LEU B 1 301 ? -0.187 -35.656 8.938 1 96.06 301 LEU B CA 1
ATOM 8104 C C . LEU B 1 301 ? 0.223 -36.125 7.539 1 96.06 301 LEU B C 1
ATOM 8106 O O . LEU B 1 301 ? 0.88 -37.156 7.379 1 96.06 301 LEU B O 1
ATOM 8110 N N . TYR B 1 302 ? -0.269 -35.375 6.574 1 97.25 302 TYR B N 1
ATOM 8111 C CA . TYR B 1 302 ? 0.325 -35.531 5.25 1 97.25 302 TYR B CA 1
ATOM 8112 C C . TYR B 1 302 ? 1.568 -34.656 5.117 1 97.25 302 TYR B C 1
ATOM 8114 O O . TYR B 1 302 ? 1.57 -33.5 5.543 1 97.25 302 TYR B O 1
ATOM 8122 N N . ILE B 1 303 ? 2.615 -35.219 4.59 1 97.75 303 ILE B N 1
ATOM 8123 C CA . ILE B 1 303 ? 3.85 -34.438 4.453 1 97.75 303 ILE B CA 1
ATOM 8124 C C . ILE B 1 303 ? 4.262 -34.406 2.982 1 97.75 303 ILE B C 1
ATOM 8126 O O . ILE B 1 303 ? 3.863 -35.25 2.189 1 97.75 303 ILE B O 1
ATOM 8130 N N . TYR B 1 304 ? 5.031 -33.375 2.582 1 97.75 304 TYR B N 1
ATOM 8131 C CA . TYR B 1 304 ? 5.508 -33.125 1.229 1 97.75 304 TYR B CA 1
ATOM 8132 C C . TYR B 1 304 ? 6.996 -32.781 1.229 1 97.75 304 TYR B C 1
ATOM 8134 O O . TYR B 1 304 ? 7.574 -32.5 2.279 1 97.75 304 TYR B O 1
ATOM 8142 N N . GLY B 1 305 ? 7.551 -32.75 0.031 1 97.19 305 GLY B N 1
ATOM 8143 C CA . GLY B 1 305 ? 8.984 -32.594 -0.129 1 97.19 305 GLY B CA 1
ATOM 8144 C C . GLY B 1 305 ? 9.695 -33.875 -0.516 1 97.19 305 GLY B C 1
ATOM 8145 O O . GLY B 1 305 ? 9.352 -34.5 -1.521 1 97.19 305 GLY B O 1
ATOM 8146 N N . GLY B 1 306 ? 10.664 -34.281 0.332 1 96.94 306 GLY B N 1
ATOM 8147 C CA . GLY B 1 306 ? 11.32 -35.531 0.09 1 96.94 306 GLY B CA 1
ATOM 8148 C C . GLY B 1 306 ? 12.742 -35.406 -0.413 1 96.94 306 GLY B C 1
ATOM 8149 O O . GLY B 1 306 ? 13.367 -36.375 -0.822 1 96.94 306 GLY B O 1
ATOM 8150 N N . THR B 1 307 ? 13.281 -34.156 -0.409 1 97.06 307 THR B N 1
ATOM 8151 C CA . THR B 1 307 ? 14.672 -33.969 -0.794 1 97.06 307 THR B CA 1
ATOM 8152 C C . THR B 1 307 ? 15.609 -34.625 0.231 1 97.06 307 THR B C 1
ATOM 8154 O O . THR B 1 307 ? 15.422 -34.438 1.438 1 97.06 307 THR B O 1
ATOM 8157 N N . ILE B 1 308 ? 16.609 -35.312 -0.223 1 96.69 308 ILE B N 1
ATOM 8158 C CA . ILE B 1 308 ? 17.562 -36 0.657 1 96.69 308 ILE B CA 1
ATOM 8159 C C . ILE B 1 308 ? 18.641 -35.031 1.119 1 96.69 308 ILE B C 1
ATOM 8161 O O . ILE B 1 308 ? 19.156 -34.219 0.323 1 96.69 308 ILE B O 1
ATOM 8165 N N . GLU B 1 309 ? 18.875 -35.031 2.381 1 94.81 309 GLU B N 1
ATOM 8166 C CA . GLU B 1 309 ? 20 -34.281 2.932 1 94.81 309 GLU B CA 1
ATOM 8167 C C . GLU B 1 309 ? 21.266 -35.156 2.969 1 94.81 309 GLU B C 1
ATOM 8169 O O . GLU B 1 309 ? 21.375 -36.031 3.816 1 94.81 309 GLU B O 1
ATOM 8174 N N . ALA B 1 310 ? 22.219 -34.812 2.129 1 91.5 310 ALA B N 1
ATOM 8175 C CA . ALA B 1 310 ? 23.438 -35.594 2.008 1 91.5 310 ALA B CA 1
ATOM 8176 C C . ALA B 1 310 ? 24.641 -34.875 2.57 1 91.5 310 ALA B C 1
ATOM 8178 O O . ALA B 1 310 ? 25.766 -35.406 2.561 1 91.5 310 ALA B O 1
ATOM 8179 N N . GLY B 1 311 ? 24.516 -33.656 2.969 1 80.25 311 GLY B N 1
ATOM 8180 C CA . GLY B 1 311 ? 25.625 -32.844 3.451 1 80.25 311 GLY B CA 1
ATOM 8181 C C . GLY B 1 311 ? 25.859 -33 4.945 1 80.25 311 GLY B C 1
ATOM 8182 O O . GLY B 1 311 ? 26.594 -32.188 5.539 1 80.25 311 GLY B O 1
ATOM 8183 N N . ARG B 1 312 ? 25.328 -33.906 5.566 1 75.12 312 ARG B N 1
ATOM 8184 C CA . ARG B 1 312 ? 25.438 -34.094 7.012 1 75.12 312 ARG B CA 1
ATOM 8185 C C . ARG B 1 312 ? 26.828 -34.594 7.41 1 75.12 312 ARG B C 1
ATOM 8187 O O . ARG B 1 312 ? 27.469 -35.312 6.652 1 75.12 312 ARG B O 1
ATOM 8194 N N . ASP B 1 313 ? 27.172 -33.906 8.492 1 69.69 313 ASP B N 1
ATOM 8195 C CA . ASP B 1 313 ? 28.422 -34.406 9.07 1 69.69 313 ASP B CA 1
ATOM 8196 C C . ASP B 1 313 ? 28.234 -35.812 9.648 1 69.69 313 ASP B C 1
ATOM 8198 O O . ASP B 1 313 ? 27.328 -36.031 10.461 1 69.69 313 ASP B O 1
ATOM 8202 N N . SER B 1 314 ? 28.906 -36.75 9.164 1 61.34 314 SER B N 1
ATOM 8203 C CA . SER B 1 314 ? 28.812 -38.156 9.523 1 61.34 314 SER B CA 1
ATOM 8204 C C . SER B 1 314 ? 29.078 -38.375 11.016 1 61.34 314 SER B C 1
ATOM 8206 O O . SER B 1 314 ? 28.656 -39.375 11.586 1 61.34 314 SER B O 1
ATOM 8208 N N . ASN B 1 315 ? 29.656 -37.375 11.602 1 62.38 315 ASN B N 1
ATOM 8209 C CA . ASN B 1 315 ? 30.078 -37.594 12.984 1 62.38 315 ASN B CA 1
ATOM 8210 C C . ASN B 1 315 ? 28.938 -37.312 13.953 1 62.38 315 ASN B C 1
ATOM 8212 O O . ASN B 1 315 ? 29.031 -37.594 15.148 1 62.38 315 ASN B O 1
ATOM 8216 N N . CYS B 1 316 ? 27.859 -36.719 13.5 1 64.69 316 CYS B N 1
ATOM 8217 C CA . CYS B 1 316 ? 26.766 -36.375 14.414 1 64.69 316 CYS B CA 1
ATOM 8218 C C . CYS B 1 316 ? 25.719 -37.469 14.438 1 64.69 316 CYS B C 1
ATOM 8220 O O . CYS B 1 316 ? 25.109 -37.781 13.414 1 64.69 316 CYS B O 1
ATOM 8222 N N . LYS B 1 317 ? 25.719 -38.219 15.523 1 73.5 317 LYS B N 1
ATOM 8223 C CA . LYS B 1 317 ? 24.797 -39.344 15.641 1 73.5 317 LYS B CA 1
ATOM 8224 C C . LYS B 1 317 ? 23.406 -38.844 16.078 1 73.5 317 LYS B C 1
ATOM 8226 O O . LYS B 1 317 ? 23.297 -38.094 17.031 1 73.5 317 LYS B O 1
ATOM 8231 N N . HIS B 1 318 ? 22.422 -39.031 15.227 1 84.5 318 HIS B N 1
ATOM 8232 C CA . HIS B 1 318 ? 21.031 -38.719 15.539 1 84.5 318 HIS B CA 1
ATOM 8233 C C . HIS B 1 318 ? 20.156 -39.969 15.375 1 84.5 318 HIS B C 1
ATOM 8235 O O . HIS B 1 318 ? 20.422 -40.812 14.539 1 84.5 318 HIS B O 1
ATOM 8241 N N . GLU B 1 319 ? 19.172 -40.031 16.234 1 89.25 319 GLU B N 1
ATOM 8242 C CA . GLU B 1 319 ? 18.203 -41.094 16.109 1 89.25 319 GLU B CA 1
ATOM 8243 C C . GLU B 1 319 ? 17.297 -40.906 14.906 1 89.25 319 GLU B C 1
ATOM 8245 O O . GLU B 1 319 ? 16.875 -39.781 14.617 1 89.25 319 GLU B O 1
ATOM 8250 N N . PRO B 1 320 ? 17.109 -42 14.234 1 93.19 320 PRO B N 1
ATOM 8251 C CA . PRO B 1 320 ? 16.172 -41.875 13.117 1 93.19 320 PRO B CA 1
ATOM 8252 C C . PRO B 1 320 ? 14.844 -41.25 13.531 1 93.19 320 PRO B C 1
ATOM 8254 O O . PRO B 1 320 ? 14.289 -41.625 14.57 1 93.19 320 PRO B O 1
ATOM 8257 N N . GLY B 1 321 ? 14.422 -40.219 12.719 1 92.69 321 GLY B N 1
ATOM 8258 C CA . GLY B 1 321 ? 13.141 -39.594 13.016 1 92.69 321 GLY B CA 1
ATOM 8259 C C . GLY B 1 321 ? 13.297 -38.281 13.734 1 92.69 321 GLY B C 1
ATOM 8260 O O . GLY B 1 321 ? 12.352 -37.469 13.781 1 92.69 321 GLY B O 1
ATOM 8261 N N . GLN B 1 322 ? 14.391 -38.031 14.242 1 91.62 322 GLN B N 1
ATOM 8262 C CA . GLN B 1 322 ? 14.641 -36.781 14.953 1 91.62 322 GLN B CA 1
ATOM 8263 C C . GLN B 1 322 ? 14.797 -35.625 13.977 1 91.62 322 GLN B C 1
ATOM 8265 O O . GLN B 1 322 ? 15.398 -35.781 12.914 1 91.62 322 GLN B O 1
ATOM 8270 N N . ILE B 1 323 ? 14.219 -34.5 14.438 1 93.06 323 ILE B N 1
ATOM 8271 C CA . ILE B 1 323 ? 14.445 -33.281 13.656 1 93.06 323 ILE B CA 1
ATOM 8272 C C . ILE B 1 323 ? 15.875 -32.781 13.852 1 93.06 323 ILE B C 1
ATOM 8274 O O . ILE B 1 323 ? 16.297 -32.5 14.977 1 93.06 323 ILE B O 1
ATOM 8278 N N . ILE B 1 324 ? 16.609 -32.625 12.82 1 91.12 324 ILE B N 1
ATOM 8279 C CA . ILE B 1 324 ? 18.016 -32.312 12.961 1 91.12 324 ILE B CA 1
ATOM 8280 C C . ILE B 1 324 ? 18.281 -30.891 12.461 1 91.12 324 ILE B C 1
ATOM 8282 O O . ILE B 1 324 ? 19.391 -30.375 12.578 1 91.12 324 ILE B O 1
ATOM 8286 N N . GLY B 1 325 ? 17.219 -30.281 11.883 1 90.75 325 GLY B N 1
ATOM 8287 C CA . GLY B 1 325 ? 17.375 -28.891 11.477 1 90.75 325 GLY B CA 1
ATOM 8288 C C . GLY B 1 325 ? 16.156 -28.344 10.734 1 90.75 325 GLY B C 1
ATOM 8289 O O . GLY B 1 325 ? 15.281 -29.109 10.336 1 90.75 325 GLY B O 1
ATOM 8290 N N . CYS B 1 326 ? 16.078 -27.031 10.633 1 93.25 326 CYS B N 1
ATOM 8291 C CA . CYS B 1 326 ? 15.062 -26.312 9.875 1 93.25 326 CYS B CA 1
ATOM 8292 C C . CYS B 1 326 ? 15.703 -25.328 8.898 1 93.25 326 CYS B C 1
ATOM 8294 O O . CYS B 1 326 ? 16.797 -24.812 9.156 1 93.25 326 CYS B O 1
ATOM 8296 N N . ARG B 1 327 ? 15.125 -25.141 7.816 1 92.75 327 ARG B N 1
ATOM 8297 C CA . ARG B 1 327 ? 15.609 -24.188 6.832 1 92.75 327 ARG B CA 1
ATOM 8298 C C . ARG B 1 327 ? 14.469 -23.703 5.938 1 92.75 327 ARG B C 1
ATOM 8300 O O . ARG B 1 327 ? 13.766 -24.5 5.324 1 92.75 327 ARG B O 1
ATOM 8307 N N . ASP B 1 328 ? 14.273 -22.438 5.887 1 92.69 328 ASP B N 1
ATOM 8308 C CA . ASP B 1 328 ? 13.383 -21.781 4.941 1 92.69 328 ASP B CA 1
ATOM 8309 C C . ASP B 1 328 ? 11.992 -22.422 4.953 1 92.69 328 ASP B C 1
ATOM 8311 O O . ASP B 1 328 ? 11.445 -22.734 3.896 1 92.69 328 ASP B O 1
ATOM 8315 N N . GLY B 1 329 ? 11.523 -22.703 6.062 1 94.38 329 GLY B N 1
ATOM 8316 C CA . GLY B 1 329 ? 10.164 -23.188 6.25 1 94.38 329 GLY B CA 1
ATOM 8317 C C . GLY B 1 329 ? 10.078 -24.703 6.258 1 94.38 329 GLY B C 1
ATOM 8318 O O . GLY B 1 329 ? 9.008 -25.266 6.496 1 94.38 329 GLY B O 1
ATOM 8319 N N . ALA B 1 330 ? 11.195 -25.406 6.023 1 96.31 330 ALA B N 1
ATOM 8320 C CA . ALA B 1 330 ? 11.234 -26.859 5.984 1 96.31 330 ALA B CA 1
ATOM 8321 C C . ALA B 1 330 ? 11.898 -27.422 7.238 1 96.31 330 ALA B C 1
ATOM 8323 O O . ALA B 1 330 ? 12.609 -26.703 7.945 1 96.31 330 ALA B O 1
ATOM 8324 N N . VAL B 1 331 ? 11.609 -28.656 7.523 1 95.69 331 VAL B N 1
ATOM 8325 C CA . VAL B 1 331 ? 12.234 -29.391 8.625 1 95.69 331 VAL B CA 1
ATOM 8326 C C . VAL B 1 331 ? 12.969 -30.609 8.078 1 95.69 331 VAL B C 1
ATOM 8328 O O . VAL B 1 331 ? 12.484 -31.266 7.152 1 95.69 331 VAL B O 1
ATOM 8331 N N . CYS B 1 332 ? 14.125 -30.891 8.617 1 95.12 332 CYS B N 1
ATOM 8332 C CA . CYS B 1 332 ? 14.906 -32.031 8.211 1 95.12 332 CYS B CA 1
ATOM 8333 C C . CYS B 1 332 ? 14.883 -33.125 9.289 1 95.12 332 CYS B C 1
ATOM 8335 O O . CYS B 1 332 ? 15.188 -32.844 10.453 1 95.12 332 CYS B O 1
ATOM 8337 N N . ILE B 1 333 ? 14.555 -34.344 8.898 1 94.75 333 ILE B N 1
ATOM 8338 C CA . ILE B 1 333 ? 14.547 -35.469 9.859 1 94.75 333 ILE B CA 1
ATOM 8339 C C . ILE B 1 333 ? 15.68 -36.438 9.539 1 94.75 333 ILE B C 1
ATOM 8341 O O . ILE B 1 333 ? 16 -36.656 8.367 1 94.75 333 ILE B O 1
ATOM 8345 N N . ALA B 1 334 ? 16.266 -37.031 10.539 1 93.12 334 ALA B N 1
ATOM 8346 C CA . ALA B 1 334 ? 17.344 -38 10.375 1 93.12 334 ALA B CA 1
ATOM 8347 C C . ALA B 1 334 ? 16.797 -39.344 9.938 1 93.12 334 ALA B C 1
ATOM 8349 O O . ALA B 1 334 ? 15.727 -39.781 10.398 1 93.12 334 ALA B O 1
ATOM 8350 N N . THR B 1 335 ? 17.469 -40 9.062 1 93.88 335 THR B N 1
ATOM 8351 C CA . THR B 1 335 ? 17.141 -41.375 8.656 1 93.88 335 THR B CA 1
ATOM 8352 C C . THR B 1 335 ? 18.156 -42.375 9.211 1 93.88 335 THR B C 1
ATOM 8354 O O . THR B 1 335 ? 19.172 -41.969 9.766 1 93.88 335 THR B O 1
ATOM 8357 N N . CYS B 1 336 ? 17.891 -43.688 9.078 1 92.62 336 CYS B N 1
ATOM 8358 C CA . CYS B 1 336 ? 18.688 -44.719 9.703 1 92.62 336 CYS B CA 1
ATOM 8359 C C . CYS B 1 336 ? 20.031 -44.906 8.992 1 92.62 336 CYS B C 1
ATOM 8361 O O . CYS B 1 336 ? 20.969 -45.469 9.555 1 92.62 336 CYS B O 1
ATOM 8363 N N . ASP B 1 337 ? 20.188 -44.469 7.723 1 91.75 337 ASP B N 1
ATOM 8364 C CA . ASP B 1 337 ? 21.406 -44.656 6.949 1 91.75 337 ASP B CA 1
ATOM 8365 C C . ASP B 1 337 ? 22.328 -43.438 7.094 1 91.75 337 ASP B C 1
ATOM 8367 O O . ASP B 1 337 ? 23.234 -43.25 6.285 1 91.75 337 ASP B O 1
ATOM 8371 N N . GLY B 1 338 ? 22.047 -42.594 8.023 1 89.19 338 GLY B N 1
ATOM 8372 C CA . GLY B 1 338 ? 22.922 -41.469 8.336 1 89.19 338 GLY B CA 1
ATOM 8373 C C . GLY B 1 338 ? 22.656 -40.25 7.48 1 89.19 338 GLY B C 1
ATOM 8374 O O . GLY B 1 338 ? 23.391 -39.25 7.57 1 89.19 338 GLY B O 1
ATOM 8375 N N . LEU B 1 339 ? 21.688 -40.281 6.656 1 93 339 LEU B N 1
ATOM 8376 C CA . LEU B 1 339 ? 21.281 -39.125 5.84 1 93 339 LEU B CA 1
ATOM 8377 C C . LEU B 1 339 ? 20.078 -38.406 6.457 1 93 339 LEU B C 1
ATOM 8379 O O . LEU B 1 339 ? 19.844 -38.531 7.664 1 93 339 LEU B O 1
ATOM 8383 N N . GLY B 1 340 ? 19.406 -37.594 5.758 1 93.62 340 GLY B N 1
ATOM 8384 C CA . GLY B 1 340 ? 18.203 -36.906 6.195 1 93.62 340 GLY B CA 1
ATOM 8385 C C . GLY B 1 340 ? 17.203 -36.719 5.082 1 93.62 340 GLY B C 1
ATOM 8386 O O . GLY B 1 340 ? 17.5 -36.938 3.908 1 93.62 340 GLY B O 1
ATOM 8387 N N . ILE B 1 341 ? 16 -36.344 5.469 1 96.31 341 ILE B N 1
ATOM 8388 C CA . ILE B 1 341 ? 14.938 -36.031 4.52 1 96.31 341 ILE B CA 1
ATOM 8389 C C . ILE B 1 341 ? 14.312 -34.688 4.871 1 96.31 341 ILE B C 1
ATOM 8391 O O . ILE B 1 341 ? 13.945 -34.469 6.023 1 96.31 341 ILE B O 1
ATOM 8395 N N . TRP B 1 342 ? 14.18 -33.844 3.887 1 96.75 342 TRP B N 1
ATOM 8396 C CA . TRP B 1 342 ? 13.555 -32.562 4.09 1 96.75 342 TRP B CA 1
ATOM 8397 C C . TRP B 1 342 ? 12.047 -32.625 3.854 1 96.75 342 TRP B C 1
ATOM 8399 O O . TRP B 1 342 ? 11.602 -33.062 2.787 1 96.75 342 TRP B O 1
ATOM 8409 N N . ILE B 1 343 ? 11.281 -32.25 4.816 1 97.75 343 ILE B N 1
ATOM 8410 C CA . ILE B 1 343 ? 9.836 -32.062 4.727 1 97.75 343 ILE B CA 1
ATOM 8411 C C . ILE B 1 343 ? 9.523 -30.562 4.562 1 97.75 343 ILE B C 1
ATOM 8413 O O . ILE B 1 343 ? 9.742 -29.781 5.484 1 97.75 343 ILE B O 1
ATOM 8417 N N . THR B 1 344 ? 9.016 -30.219 3.453 1 97.75 344 THR B N 1
ATOM 8418 C CA . THR B 1 344 ? 8.852 -28.797 3.143 1 97.75 344 THR B CA 1
ATOM 8419 C C . THR B 1 344 ? 7.469 -28.312 3.557 1 97.75 344 THR B C 1
ATOM 8421 O O . THR B 1 344 ? 7.305 -27.156 3.943 1 97.75 344 THR B O 1
ATOM 8424 N N . HIS B 1 345 ? 6.465 -29.188 3.438 1 98.19 345 HIS B N 1
ATOM 8425 C CA . HIS B 1 345 ? 5.098 -28.797 3.77 1 98.19 345 HIS B CA 1
ATOM 8426 C C . HIS B 1 345 ? 4.391 -29.906 4.551 1 98.19 345 HIS B C 1
ATOM 8428 O O . HIS B 1 345 ? 4.793 -31.062 4.492 1 98.19 345 HIS B O 1
ATOM 8434 N N . VAL B 1 346 ? 3.379 -29.484 5.262 1 97.94 346 VAL B N 1
ATOM 8435 C CA . VAL B 1 346 ? 2.518 -30.422 5.98 1 97.94 346 VAL B CA 1
ATOM 8436 C C . VAL B 1 346 ? 1.056 -30.031 5.785 1 97.94 346 VAL B C 1
ATOM 8438 O O . VAL B 1 346 ? 0.751 -28.875 5.473 1 97.94 346 VAL B O 1
ATOM 8441 N N . ARG B 1 347 ? 0.256 -30.938 5.863 1 97.31 347 ARG B N 1
ATOM 8442 C CA . ARG B 1 347 ? -1.188 -30.75 5.793 1 97.31 347 ARG B CA 1
ATOM 8443 C C . ARG B 1 347 ? -1.914 -31.641 6.789 1 97.31 347 ARG B C 1
ATOM 8445 O O . ARG B 1 347 ? -1.625 -32.844 6.887 1 97.31 347 ARG B O 1
ATOM 8452 N N . ARG B 1 348 ? -2.865 -31.094 7.457 1 95.25 348 ARG B N 1
ATOM 8453 C CA . ARG B 1 348 ? -3.705 -31.859 8.375 1 95.25 348 ARG B CA 1
ATOM 8454 C C . ARG B 1 348 ? -4.625 -32.812 7.617 1 95.25 348 ARG B C 1
ATOM 8456 O O . ARG B 1 348 ? -5.055 -32.5 6.504 1 95.25 348 ARG B O 1
ATOM 8463 N N . MET B 1 349 ? -4.926 -33.875 8.234 1 92.75 349 MET B N 1
ATOM 8464 C CA . MET B 1 349 ? -5.895 -34.781 7.656 1 92.75 349 MET B CA 1
ATOM 8465 C C . MET B 1 349 ? -7.309 -34.219 7.746 1 92.75 349 MET B C 1
ATOM 8467 O O . MET B 1 349 ? -7.676 -33.625 8.758 1 92.75 349 MET B O 1
ATOM 8471 N N . LYS B 1 350 ? -7.93 -34.438 6.707 1 90.38 350 LYS B N 1
ATOM 8472 C CA . LYS B 1 350 ? -9.344 -34.062 6.738 1 90.38 350 LYS B CA 1
ATOM 8473 C C . LYS B 1 350 ? -10.156 -35.062 7.539 1 90.38 350 LYS B C 1
ATOM 8475 O O . LYS B 1 350 ? -10.25 -36.25 7.16 1 90.38 350 LYS B O 1
ATOM 8480 N N . ARG B 1 351 ? -10.852 -34.688 8.711 1 81.56 351 ARG B N 1
ATOM 8481 C CA . ARG B 1 351 ? -11.734 -35.531 9.516 1 81.56 351 ARG B CA 1
ATOM 8482 C C . ARG B 1 351 ? -13.148 -35.531 8.945 1 81.56 351 ARG B C 1
ATOM 8484 O O . ARG B 1 351 ? -13.5 -34.688 8.117 1 81.56 351 ARG B O 1
ATOM 8491 N N . LYS B 1 352 ? -13.797 -36.469 9.211 1 84.56 352 LYS B N 1
ATOM 8492 C CA . LYS B 1 352 ? -15.18 -36.594 8.766 1 84.56 352 LYS B CA 1
ATOM 8493 C C . LYS B 1 352 ? -15.977 -35.344 9.086 1 84.56 352 LYS B C 1
ATOM 8495 O O . LYS B 1 352 ? -16.844 -34.938 8.312 1 84.56 352 LYS B O 1
ATOM 8500 N N . VAL B 1 353 ? -15.633 -34.688 10.109 1 85.38 353 VAL B N 1
ATOM 8501 C CA . VAL B 1 353 ? -16.359 -33.531 10.57 1 85.38 353 VAL B CA 1
ATOM 8502 C C . VAL B 1 353 ? -15.922 -32.312 9.781 1 85.38 353 VAL B C 1
ATOM 8504 O O . VAL B 1 353 ? -16.609 -31.266 9.789 1 85.38 353 VAL B O 1
ATOM 8507 N N . ASP B 1 354 ? -14.766 -32.531 9.102 1 86.62 354 ASP B N 1
ATOM 8508 C CA . ASP B 1 354 ? -14.266 -31.406 8.32 1 86.62 354 ASP B CA 1
ATOM 8509 C C . ASP B 1 354 ? -14.969 -31.328 6.969 1 86.62 354 ASP B C 1
ATOM 8511 O O . ASP B 1 354 ? -15.102 -32.344 6.27 1 86.62 354 ASP B O 1
ATOM 8515 N N . ALA B 1 355 ? -15.516 -30.203 6.695 1 85.88 355 ALA B N 1
ATOM 8516 C CA . ALA B 1 355 ? -16.25 -30.031 5.449 1 85.88 355 ALA B CA 1
ATOM 8517 C C . ALA B 1 355 ? -15.297 -29.859 4.266 1 85.88 355 ALA B C 1
ATOM 8519 O O . ALA B 1 355 ? -15.664 -30.141 3.123 1 85.88 355 ALA B O 1
ATOM 8520 N N . MET B 1 356 ? -14.102 -29.422 4.562 1 92.81 356 MET B N 1
ATOM 8521 C CA . MET B 1 356 ? -13.172 -29.094 3.496 1 92.81 356 MET B CA 1
ATOM 8522 C C . MET B 1 356 ? -11.75 -29.516 3.855 1 92.81 356 MET B C 1
ATOM 8524 O O . MET B 1 356 ? -11.453 -29.766 5.023 1 92.81 356 MET B O 1
ATOM 8528 N N . LEU B 1 357 ? -10.883 -29.641 2.85 1 94.56 357 LEU B N 1
ATOM 8529 C CA . LEU B 1 357 ? -9.484 -29.984 3.08 1 94.56 357 LEU B CA 1
ATOM 8530 C C . LEU B 1 357 ? -8.758 -28.859 3.812 1 94.56 357 LEU B C 1
ATOM 8532 O O . LEU B 1 357 ? -9.18 -27.703 3.762 1 94.56 357 LEU B O 1
ATOM 8536 N N . TRP B 1 358 ? -7.707 -29.219 4.457 1 95.81 358 TRP B N 1
ATOM 8537 C CA . TRP B 1 358 ? -6.871 -28.219 5.117 1 95.81 358 TRP B CA 1
ATOM 8538 C C . TRP B 1 358 ? -5.805 -27.688 4.16 1 95.81 358 TRP B C 1
ATOM 8540 O O . TRP B 1 358 ? -5.402 -28.391 3.225 1 95.81 358 TRP B O 1
ATOM 8550 N N . PRO B 1 359 ? -5.355 -26.5 4.359 1 96.94 359 PRO B N 1
ATOM 8551 C CA . PRO B 1 359 ? -4.301 -25.969 3.498 1 96.94 359 PRO B CA 1
ATOM 8552 C C . PRO B 1 359 ? -2.957 -26.656 3.701 1 96.94 359 PRO B C 1
ATOM 8554 O O . PRO B 1 359 ? -2.664 -27.141 4.801 1 96.94 359 PRO B O 1
ATOM 8557 N N . LYS B 1 360 ? -2.162 -26.75 2.684 1 97.06 360 LYS B N 1
ATOM 8558 C CA . LYS B 1 360 ? -0.757 -27.125 2.797 1 97.06 360 LYS B CA 1
ATOM 8559 C C . LYS B 1 360 ? 0.091 -25.953 3.299 1 97.06 360 LYS B C 1
ATOM 8561 O O . LYS B 1 360 ? 0.135 -24.906 2.668 1 97.06 360 LYS B O 1
ATOM 8566 N N . THR B 1 361 ? 0.752 -26.156 4.363 1 97.06 361 THR B N 1
ATOM 8567 C CA . THR B 1 361 ? 1.537 -25.078 4.941 1 97.06 361 THR B CA 1
ATOM 8568 C C . THR B 1 361 ? 3.014 -25.453 5.008 1 97.06 361 THR B C 1
ATOM 8570 O O . THR B 1 361 ? 3.357 -26.625 5.031 1 97.06 361 THR B O 1
ATOM 8573 N N . PRO B 1 362 ? 3.873 -24.438 4.98 1 97.62 362 PRO B N 1
ATOM 8574 C CA . PRO B 1 362 ? 5.266 -24.766 5.277 1 97.62 362 PRO B CA 1
ATOM 8575 C C . PRO B 1 362 ? 5.414 -25.578 6.562 1 97.62 362 PRO B C 1
ATOM 8577 O O . PRO B 1 362 ? 4.699 -25.344 7.539 1 97.62 362 PRO B O 1
ATOM 8580 N N . ALA B 1 363 ? 6.289 -26.5 6.559 1 98 363 ALA B N 1
ATOM 8581 C CA . ALA B 1 363 ? 6.391 -27.484 7.637 1 98 363 ALA B CA 1
ATOM 8582 C C . ALA B 1 363 ? 6.609 -26.797 8.984 1 98 363 ALA B C 1
ATOM 8584 O O . ALA B 1 363 ? 5.953 -27.141 9.969 1 98 363 ALA B O 1
ATOM 8585 N N . THR B 1 364 ? 7.492 -25.844 9.062 1 96.25 364 THR B N 1
ATOM 8586 C CA . THR B 1 364 ? 7.797 -25.188 10.328 1 96.25 364 THR B CA 1
ATOM 8587 C C . THR B 1 364 ? 6.555 -24.5 10.898 1 96.25 364 THR B C 1
ATOM 8589 O O . THR B 1 364 ? 6.215 -24.703 12.062 1 96.25 364 THR B O 1
ATOM 8592 N N . SER B 1 365 ? 5.879 -23.766 10.055 1 95.94 365 SER B N 1
ATOM 8593 C CA . SER B 1 365 ? 4.699 -23.031 10.516 1 95.94 365 SER B CA 1
ATOM 8594 C C . SER B 1 365 ? 3.572 -23.984 10.891 1 95.94 365 SER B C 1
ATOM 8596 O O . SER B 1 365 ? 2.889 -23.781 11.898 1 95.94 365 SER B O 1
ATOM 8598 N N . GLY B 1 366 ? 3.354 -25.016 10.055 1 96.62 366 GLY B N 1
ATOM 8599 C CA . GLY B 1 366 ? 2.299 -25.969 10.328 1 96.62 366 GLY B CA 1
ATOM 8600 C C . GLY B 1 366 ? 2.518 -26.75 11.617 1 96.62 366 GLY B C 1
ATOM 8601 O O . GLY B 1 366 ? 1.589 -26.906 12.406 1 96.62 366 GLY B O 1
ATOM 8602 N N . LEU B 1 367 ? 3.746 -27.188 11.852 1 97.19 367 LEU B N 1
ATOM 8603 C CA . LEU B 1 367 ? 4.059 -27.969 13.039 1 97.19 367 LEU B CA 1
ATOM 8604 C C . LEU B 1 367 ? 3.996 -27.094 14.297 1 97.19 367 LEU B C 1
ATOM 8606 O O . LEU B 1 367 ? 3.572 -27.562 15.352 1 97.19 367 LEU B O 1
ATOM 8610 N N . LEU B 1 368 ? 4.426 -25.891 14.172 1 95.38 368 LEU B N 1
ATOM 8611 C CA . LEU B 1 368 ? 4.34 -24.953 15.289 1 95.38 368 LEU B CA 1
ATOM 8612 C C . LEU B 1 368 ? 2.885 -24.703 15.688 1 95.38 368 LEU B C 1
ATOM 8614 O O . LEU B 1 368 ? 2.551 -24.703 16.875 1 95.38 368 LEU B O 1
ATOM 8618 N N . GLU B 1 369 ? 2.107 -24.469 14.656 1 93.94 369 GLU B N 1
ATOM 8619 C CA . GLU B 1 369 ? 0.693 -24.188 14.891 1 93.94 369 GLU B CA 1
ATOM 8620 C C . GLU B 1 369 ? 0.011 -25.375 15.586 1 93.94 369 GLU B C 1
ATOM 8622 O O . GLU B 1 369 ? -0.884 -25.188 16.406 1 93.94 369 GLU B O 1
ATOM 8627 N N . LEU B 1 370 ? 0.445 -26.578 15.273 1 94.69 370 LEU B N 1
ATOM 8628 C CA . LEU B 1 370 ? -0.147 -27.797 15.836 1 94.69 370 LEU B CA 1
ATOM 8629 C C . LEU B 1 370 ? 0.5 -28.156 17.172 1 94.69 370 LEU B C 1
ATOM 8631 O O . LEU B 1 370 ? 0.112 -29.125 17.812 1 94.69 370 LEU B O 1
ATOM 8635 N N . GLY B 1 371 ? 1.522 -27.359 17.594 1 94.06 371 GLY B N 1
ATOM 8636 C CA . GLY B 1 371 ? 2.207 -27.594 18.859 1 94.06 371 GLY B CA 1
ATOM 8637 C C . GLY B 1 371 ? 3.107 -28.812 18.844 1 94.06 371 GLY B C 1
ATOM 8638 O O . GLY B 1 371 ? 3.385 -29.406 19.875 1 94.06 371 GLY B O 1
ATOM 8639 N N . LEU B 1 372 ? 3.475 -29.203 17.641 1 95.06 372 LEU B N 1
ATOM 8640 C CA . LEU B 1 372 ? 4.258 -30.422 17.5 1 95.06 372 LEU B CA 1
ATOM 8641 C C . LEU B 1 372 ? 5.75 -30.125 17.562 1 95.06 372 LEU B C 1
ATOM 8643 O O . LEU B 1 372 ? 6.562 -31.047 17.734 1 95.06 372 LEU B O 1
ATOM 8647 N N . ILE B 1 373 ? 6.09 -28.859 17.359 1 93.56 373 ILE B N 1
ATOM 8648 C CA . ILE B 1 373 ? 7.449 -28.391 17.594 1 93.56 373 ILE B CA 1
ATOM 8649 C C . ILE B 1 373 ? 7.414 -27.047 18.344 1 93.56 373 ILE B C 1
ATOM 8651 O O . ILE B 1 373 ? 6.359 -26.422 18.453 1 93.56 373 ILE B O 1
ATOM 8655 N N . ASP B 1 374 ? 8.539 -26.703 18.891 1 91.12 374 ASP B N 1
ATOM 8656 C CA . ASP B 1 374 ? 8.633 -25.438 19.609 1 91.12 374 ASP B CA 1
ATOM 8657 C C . ASP B 1 374 ? 9.516 -24.438 18.859 1 91.12 374 ASP B C 1
ATOM 8659 O O . ASP B 1 374 ? 10.195 -24.812 17.906 1 91.12 374 ASP B O 1
ATOM 8663 N N . GLN B 1 375 ? 9.383 -23.234 19.234 1 87.69 375 GLN B N 1
ATOM 8664 C CA . GLN B 1 375 ? 10.133 -22.156 18.609 1 87.69 375 GLN B CA 1
ATOM 8665 C C . GLN B 1 375 ? 11.633 -22.422 18.672 1 87.69 375 GLN B C 1
ATOM 8667 O O . GLN B 1 375 ? 12.375 -22.031 17.766 1 87.69 375 GLN B O 1
ATOM 8672 N N . SER B 1 376 ? 12.07 -23.047 19.672 1 85 376 SER B N 1
ATOM 8673 C CA . SER B 1 376 ? 13.484 -23.344 19.844 1 85 376 SER B CA 1
ATOM 8674 C C . SER B 1 376 ? 13.992 -24.297 18.781 1 85 376 SER B C 1
ATOM 8676 O O . SER B 1 376 ? 15.172 -24.266 18.422 1 85 376 SER B O 1
ATOM 8678 N N . THR B 1 377 ? 13.062 -25.125 18.25 1 83.5 377 THR B N 1
ATOM 8679 C CA . THR B 1 377 ? 13.414 -26.094 17.203 1 83.5 377 THR B CA 1
ATOM 8680 C C . THR B 1 377 ? 13.836 -25.359 15.938 1 83.5 377 THR B C 1
ATOM 8682 O O . THR B 1 377 ? 14.641 -25.891 15.156 1 83.5 377 THR B O 1
ATOM 8685 N N . LEU B 1 378 ? 13.328 -24.172 15.789 1 81 378 LEU B N 1
ATOM 8686 C CA . LEU B 1 378 ? 13.586 -23.422 14.562 1 81 378 LEU B CA 1
ATOM 8687 C C . LEU B 1 378 ? 15.047 -22.984 14.5 1 81 378 LEU B C 1
ATOM 8689 O O . LEU B 1 378 ? 15.57 -22.719 13.414 1 81 378 LEU B O 1
ATOM 8693 N N . PHE B 1 379 ? 15.648 -22.953 15.641 1 74.94 379 PHE B N 1
ATOM 8694 C CA . PHE B 1 379 ? 17.016 -22.469 15.695 1 74.94 379 PHE B CA 1
ATOM 8695 C C . PHE B 1 379 ? 18.016 -23.625 15.766 1 74.94 379 PHE B C 1
ATOM 8697 O O . PHE B 1 379 ? 19.219 -23.406 15.789 1 74.94 379 PHE B O 1
ATOM 8704 N N . LYS B 1 380 ? 17.469 -24.781 15.797 1 66.88 380 LYS B N 1
ATOM 8705 C CA . LYS B 1 380 ? 18.328 -25.953 15.781 1 66.88 380 LYS B CA 1
ATOM 8706 C C . LYS B 1 380 ? 19.016 -26.109 14.43 1 66.88 380 LYS B C 1
ATOM 8708 O O . LYS B 1 380 ? 18.359 -26.312 13.414 1 66.88 380 LYS B O 1
ATOM 8713 N N . THR B 1 381 ? 20.281 -25.594 14.172 1 63 381 THR B N 1
ATOM 8714 C CA . THR B 1 381 ? 21 -25.719 12.914 1 63 381 THR B CA 1
ATOM 8715 C C . THR B 1 381 ? 22.219 -26.609 13.078 1 63 381 THR B C 1
ATOM 8717 O O . THR B 1 381 ? 22.969 -26.828 12.125 1 63 381 THR B O 1
ATOM 8720 N N . GLY B 1 382 ? 22.469 -27.109 14.172 1 60.41 382 GLY B N 1
ATOM 8721 C CA . GLY B 1 382 ? 23.812 -27.578 14.469 1 60.41 382 GLY B CA 1
ATOM 8722 C C . GLY B 1 382 ? 24.234 -28.766 13.617 1 60.41 382 GLY B C 1
ATOM 8723 O O . GLY B 1 382 ? 25.422 -29.016 13.438 1 60.41 382 GLY B O 1
ATOM 8724 N N . SER B 1 383 ? 23.25 -29.484 13.031 1 70.62 383 SER B N 1
ATOM 8725 C CA . SER B 1 383 ? 23.734 -30.672 12.336 1 70.62 383 SER B CA 1
ATOM 8726 C C . SER B 1 383 ? 23.703 -30.469 10.82 1 70.62 383 SER B C 1
ATOM 8728 O O . SER B 1 383 ? 24.094 -31.359 10.07 1 70.62 383 SER B O 1
ATOM 8730 N N . LEU B 1 384 ? 23.297 -29.25 10.43 1 83.69 384 LEU B N 1
ATOM 8731 C CA . LEU B 1 384 ? 23.203 -28.984 9 1 83.69 384 LEU B CA 1
ATOM 8732 C C . LEU B 1 384 ? 24.266 -28 8.555 1 83.69 384 LEU B C 1
ATOM 8734 O O . LEU B 1 384 ? 24.594 -27.047 9.281 1 83.69 384 LEU B O 1
ATOM 8738 N N . ARG B 1 385 ? 24.875 -28.25 7.449 1 81.62 385 ARG B N 1
ATOM 8739 C CA . ARG B 1 385 ? 25.812 -27.297 6.875 1 81.62 385 ARG B CA 1
ATOM 8740 C C . ARG B 1 385 ? 25.109 -26.016 6.434 1 81.62 385 ARG B C 1
ATOM 8742 O O . ARG B 1 385 ? 24.094 -26.078 5.734 1 81.62 385 ARG B O 1
ATOM 8749 N N . PRO B 1 386 ? 25.578 -24.891 6.891 1 81.44 386 PRO B N 1
ATOM 8750 C CA . PRO B 1 386 ? 24.969 -23.641 6.438 1 81.44 386 PRO B CA 1
ATOM 8751 C C . PRO B 1 386 ? 25.234 -23.359 4.957 1 81.44 386 PRO B C 1
ATOM 8753 O O . PRO B 1 386 ? 26.266 -23.75 4.422 1 81.44 386 PRO B O 1
ATOM 8756 N N . LEU B 1 387 ? 24.281 -22.734 4.367 1 86.44 387 LEU B N 1
ATOM 8757 C CA . LEU B 1 387 ? 24.469 -22.266 3 1 86.44 387 LEU B CA 1
ATOM 8758 C C . LEU B 1 387 ? 25.172 -20.906 2.982 1 86.44 387 LEU B C 1
ATOM 8760 O O . LEU B 1 387 ? 24.609 -19.906 3.447 1 86.44 387 LEU B O 1
ATOM 8764 N N . THR B 1 388 ? 26.359 -20.719 2.725 1 82.44 388 THR B N 1
ATOM 8765 C CA . THR B 1 388 ? 27.188 -19.531 2.924 1 82.44 388 THR B CA 1
ATOM 8766 C C . THR B 1 388 ? 27.109 -18.609 1.704 1 82.44 388 THR B C 1
ATOM 8768 O O . THR B 1 388 ? 27.5 -17.438 1.769 1 82.44 388 THR B O 1
ATOM 8771 N N . SER B 1 389 ? 26.594 -19.062 0.613 1 88.56 389 SER B N 1
ATOM 8772 C CA . SER B 1 389 ? 26.531 -18.234 -0.593 1 88.56 389 SER B CA 1
ATOM 8773 C C . SER B 1 389 ? 25.234 -18.5 -1.361 1 88.56 389 SER B C 1
ATOM 8775 O O . SER B 1 389 ? 24.438 -19.359 -0.969 1 88.56 389 SER B O 1
ATOM 8777 N N . TRP B 1 390 ? 25.062 -17.688 -2.408 1 95.5 390 TRP B N 1
ATOM 8778 C CA . TRP B 1 390 ? 23.891 -17.859 -3.256 1 95.5 390 TRP B CA 1
ATOM 8779 C C . TRP B 1 390 ? 24.188 -18.859 -4.383 1 95.5 390 TRP B C 1
ATOM 8781 O O . TRP B 1 390 ? 23.375 -19.016 -5.301 1 95.5 390 TRP B O 1
ATOM 8791 N N . SER B 1 391 ? 25.297 -19.531 -4.262 1 95.81 391 SER B N 1
ATOM 8792 C CA . SER B 1 391 ? 25.641 -20.547 -5.258 1 95.81 391 SER B CA 1
ATOM 8793 C C . SER B 1 391 ? 24.938 -21.859 -4.957 1 95.81 391 SER B C 1
ATOM 8795 O O . SER B 1 391 ? 24.688 -22.188 -3.795 1 95.81 391 SER B O 1
ATOM 8797 N N . LYS B 1 392 ? 24.672 -22.609 -5.977 1 95 392 LYS B N 1
ATOM 8798 C CA . LYS B 1 392 ? 24.094 -23.922 -5.777 1 95 392 LYS B CA 1
ATOM 8799 C C . LYS B 1 392 ? 25.125 -24.891 -5.18 1 95 392 LYS B C 1
ATOM 8801 O O . LYS B 1 392 ? 26.234 -25.016 -5.695 1 95 392 LYS B O 1
ATOM 8806 N N . VAL B 1 393 ? 24.734 -25.531 -4.145 1 93.88 393 VAL B N 1
ATOM 8807 C CA . VAL B 1 393 ? 25.641 -26.469 -3.504 1 93.88 393 VAL B CA 1
ATOM 8808 C C . VAL B 1 393 ? 25.719 -27.766 -4.32 1 93.88 393 VAL B C 1
ATOM 8810 O O . VAL B 1 393 ? 24.797 -28.078 -5.07 1 93.88 393 VAL B O 1
ATOM 8813 N N . THR B 1 394 ? 26.734 -28.594 -4.102 1 90.94 394 THR B N 1
ATOM 8814 C CA . THR B 1 394 ? 27 -29.766 -4.922 1 90.94 394 THR B CA 1
ATOM 8815 C C . THR B 1 394 ? 26.312 -31 -4.34 1 90.94 394 THR B C 1
ATOM 8817 O O . THR B 1 394 ? 26.109 -32 -5.039 1 90.94 394 THR B O 1
ATOM 8820 N N . TYR B 1 395 ? 25.984 -30.984 -3.113 1 91.25 395 TYR B N 1
ATOM 8821 C CA . TYR B 1 395 ? 25.312 -32.125 -2.494 1 91.25 395 TYR B CA 1
ATOM 8822 C C . TYR B 1 395 ? 23.812 -31.891 -2.416 1 91.25 395 TYR B C 1
ATOM 8824 O O . TYR B 1 395 ? 23.344 -30.75 -2.537 1 91.25 395 TYR B O 1
ATOM 8832 N N . SER B 1 396 ? 23.109 -32.969 -2.271 1 94.5 396 SER B N 1
ATOM 8833 C CA . SER B 1 396 ? 21.656 -32.875 -2.189 1 94.5 396 SER B CA 1
ATOM 8834 C C . SER B 1 396 ? 21.219 -32.25 -0.869 1 94.5 396 SER B C 1
ATOM 8836 O O . SER B 1 396 ? 21.594 -32.719 0.203 1 94.5 396 SER B O 1
ATOM 8838 N N . THR B 1 397 ? 20.453 -31.156 -0.906 1 94.81 397 THR B N 1
ATOM 8839 C CA . THR B 1 397 ? 19.922 -30.469 0.271 1 94.81 397 THR B CA 1
ATOM 8840 C C . THR B 1 397 ? 18.766 -29.547 -0.109 1 94.81 397 THR B C 1
ATOM 8842 O O . THR B 1 397 ? 18.438 -29.422 -1.288 1 94.81 397 THR B O 1
ATOM 8845 N N . GLN B 1 398 ? 18.156 -29.031 0.89 1 94.75 398 GLN B N 1
ATOM 8846 C CA . GLN B 1 398 ? 17.094 -28.062 0.667 1 94.75 398 GLN B CA 1
ATOM 8847 C C . GLN B 1 398 ? 17.672 -26.703 0.308 1 94.75 398 GLN B C 1
ATOM 8849 O O . GLN B 1 398 ? 18.312 -26.047 1.138 1 94.75 398 GLN B O 1
ATOM 8854 N N . GLN B 1 399 ? 17.578 -26.312 -0.874 1 95.44 399 GLN B N 1
ATOM 8855 C CA . GLN B 1 399 ? 17.953 -25 -1.411 1 95.44 399 GLN B CA 1
ATOM 8856 C C . GLN B 1 399 ? 17.016 -24.594 -2.547 1 95.44 399 GLN B C 1
ATOM 8858 O O . GLN B 1 399 ? 17.078 -25.156 -3.645 1 95.44 399 GLN B O 1
ATOM 8863 N N . ASP B 1 400 ? 16.234 -23.562 -2.273 1 95.88 400 ASP B N 1
ATOM 8864 C CA . ASP B 1 400 ? 15.234 -23.281 -3.291 1 95.88 400 ASP B CA 1
ATOM 8865 C C . ASP B 1 400 ? 15.57 -21.984 -4.039 1 95.88 400 ASP B C 1
ATOM 8867 O O . ASP B 1 400 ? 14.883 -21.625 -4.992 1 95.88 400 ASP B O 1
ATOM 8871 N N . ILE B 1 401 ? 16.562 -21.203 -3.658 1 97.75 401 ILE B N 1
ATOM 8872 C CA . ILE B 1 401 ? 17.047 -20.047 -4.406 1 97.75 401 ILE B CA 1
ATOM 8873 C C . ILE B 1 401 ? 18.562 -20.156 -4.605 1 97.75 401 ILE B C 1
ATOM 8875 O O . ILE B 1 401 ? 19.297 -20.5 -3.678 1 97.75 401 ILE B O 1
ATOM 8879 N N . TRP B 1 402 ? 19.078 -19.891 -5.734 1 97.75 402 TRP B N 1
ATOM 8880 C CA . TRP B 1 402 ? 20.516 -19.797 -5.969 1 97.75 402 TRP B CA 1
ATOM 8881 C C . TRP B 1 402 ? 20.812 -18.922 -7.191 1 97.75 402 TRP B C 1
ATOM 8883 O O . TRP B 1 402 ? 19.906 -18.594 -7.957 1 97.75 402 TRP B O 1
ATOM 8893 N N . VAL B 1 403 ? 22 -18.484 -7.34 1 98 403 VAL B N 1
ATOM 8894 C CA . VAL B 1 403 ? 22.453 -17.609 -8.422 1 98 403 VAL B CA 1
ATOM 8895 C C . VAL B 1 403 ? 23.641 -18.25 -9.133 1 98 403 VAL B C 1
ATOM 8897 O O . VAL B 1 403 ? 24.562 -18.734 -8.484 1 98 403 VAL B O 1
ATOM 8900 N N . ASP B 1 404 ? 23.547 -18.359 -10.391 1 96.38 404 ASP B N 1
ATOM 8901 C CA . ASP B 1 404 ? 24.656 -18.781 -11.242 1 96.38 404 ASP B CA 1
ATOM 8902 C C . ASP B 1 404 ? 25.141 -17.625 -12.109 1 96.38 404 ASP B C 1
ATOM 8904 O O . ASP B 1 404 ? 24.344 -16.938 -12.742 1 96.38 404 ASP B O 1
ATOM 8908 N N . PHE B 1 405 ? 26.438 -17.391 -12.156 1 95.31 405 PHE B N 1
ATOM 8909 C CA . PHE B 1 405 ? 27 -16.328 -12.984 1 95.31 405 PHE B CA 1
ATOM 8910 C C . PHE B 1 405 ? 27.672 -16.906 -14.219 1 95.31 405 PHE B C 1
ATOM 8912 O O . PHE B 1 405 ? 28.312 -17.953 -14.156 1 95.31 405 PHE B O 1
ATOM 8919 N N . ALA B 1 406 ? 27.453 -16.281 -15.258 1 93.69 406 ALA B N 1
ATOM 8920 C CA . ALA B 1 406 ? 28.156 -16.609 -16.5 1 93.69 406 ALA B CA 1
ATOM 8921 C C . ALA B 1 406 ? 28.891 -15.375 -17.047 1 93.69 406 ALA B C 1
ATOM 8923 O O . ALA B 1 406 ? 28.484 -14.242 -16.781 1 93.69 406 ALA B O 1
ATOM 8924 N N . SER B 1 407 ? 29.922 -15.68 -17.781 1 87.94 407 SER B N 1
ATOM 8925 C CA . SER B 1 407 ? 30.672 -14.594 -18.391 1 87.94 407 SER B CA 1
ATOM 8926 C C . SER B 1 407 ? 29.953 -14.023 -19.609 1 87.94 407 SER B C 1
ATOM 8928 O O . SER B 1 407 ? 29.312 -14.766 -20.359 1 87.94 407 SER B O 1
ATOM 8930 N N . SER B 1 408 ? 30 -12.82 -19.766 1 82.25 408 SER B N 1
ATOM 8931 C CA . SER B 1 408 ? 29.531 -12.109 -20.938 1 82.25 408 SER B CA 1
ATOM 8932 C C . SER B 1 408 ? 30.703 -11.523 -21.734 1 82.25 408 SER B C 1
ATOM 8934 O O . SER B 1 408 ? 31.75 -12.164 -21.859 1 82.25 408 SER B O 1
ATOM 8936 N N . ALA B 1 409 ? 30.656 -10.32 -22.219 1 77.5 409 ALA B N 1
ATOM 8937 C CA . ALA B 1 409 ? 31.766 -9.672 -22.922 1 77.5 409 ALA B CA 1
ATOM 8938 C C . ALA B 1 409 ? 32.75 -9.047 -21.938 1 77.5 409 ALA B C 1
ATOM 8940 O O . ALA B 1 409 ? 32.344 -8.352 -21 1 77.5 409 ALA B O 1
ATOM 8941 N N . GLY B 1 410 ? 34 -9.375 -22.156 1 78.25 410 GLY B N 1
ATOM 8942 C CA . GLY B 1 410 ? 35.031 -8.797 -21.297 1 78.25 410 GLY B CA 1
ATOM 8943 C C . GLY B 1 410 ? 34.906 -9.234 -19.844 1 78.25 410 GLY B C 1
ATOM 8944 O O . GLY B 1 410 ? 34.844 -10.438 -19.562 1 78.25 410 GLY B O 1
ATOM 8945 N N . LYS B 1 411 ? 34.781 -8.234 -18.938 1 82.19 411 LYS B N 1
ATOM 8946 C CA . LYS B 1 411 ? 34.688 -8.469 -17.5 1 82.19 411 LYS B CA 1
ATOM 8947 C C . LYS B 1 411 ? 33.25 -8.453 -17.016 1 82.19 411 LYS B C 1
ATOM 8949 O O . LYS B 1 411 ? 33 -8.523 -15.812 1 82.19 411 LYS B O 1
ATOM 8954 N N . HIS B 1 412 ? 32.312 -8.469 -18.016 1 88.19 412 HIS B N 1
ATOM 8955 C CA . HIS B 1 412 ? 30.938 -8.359 -17.609 1 88.19 412 HIS B CA 1
ATOM 8956 C C . HIS B 1 412 ? 30.297 -9.734 -17.406 1 88.19 412 HIS B C 1
ATOM 8958 O O . HIS B 1 412 ? 30.812 -10.734 -17.938 1 88.19 412 HIS B O 1
ATOM 8964 N N . ARG B 1 413 ? 29.312 -9.75 -16.594 1 93.81 413 ARG B N 1
ATOM 8965 C CA . ARG B 1 413 ? 28.688 -11.016 -16.203 1 93.81 413 ARG B CA 1
ATOM 8966 C C . ARG B 1 413 ? 27.188 -10.953 -16.391 1 93.81 413 ARG B C 1
ATOM 8968 O O . ARG B 1 413 ? 26.609 -9.867 -16.516 1 93.81 413 ARG B O 1
ATOM 8975 N N . ILE B 1 414 ? 26.656 -12.125 -16.562 1 96.5 414 ILE B N 1
ATOM 8976 C CA . ILE B 1 414 ? 25.219 -12.344 -16.531 1 96.5 414 ILE B CA 1
ATOM 8977 C C . ILE B 1 414 ? 24.844 -13.219 -15.328 1 96.5 414 ILE B C 1
ATOM 8979 O O . ILE B 1 414 ? 25.5 -14.234 -15.07 1 96.5 414 ILE B O 1
ATOM 8983 N N . ALA B 1 415 ? 23.906 -12.789 -14.578 1 97.81 415 ALA B N 1
ATOM 8984 C CA . ALA B 1 415 ? 23.453 -13.562 -13.422 1 97.81 415 ALA B CA 1
ATOM 8985 C C . ALA B 1 415 ? 22.172 -14.328 -13.734 1 97.81 415 ALA B C 1
ATOM 8987 O O . ALA B 1 415 ? 21.188 -13.742 -14.195 1 97.81 415 ALA B O 1
ATOM 8988 N N . PHE B 1 416 ? 22.203 -15.617 -13.586 1 97.88 416 PHE B N 1
ATOM 8989 C CA . PHE B 1 416 ? 21.016 -16.453 -13.672 1 97.88 416 PHE B CA 1
ATOM 8990 C C . PHE B 1 416 ? 20.469 -16.781 -12.281 1 97.88 416 PHE B C 1
ATOM 8992 O O . PHE B 1 416 ? 21.141 -17.453 -11.492 1 97.88 416 PHE B O 1
ATOM 8999 N N . VAL B 1 417 ? 19.281 -16.25 -11.945 1 98.56 417 VAL B N 1
ATOM 9000 C CA . VAL B 1 417 ? 18.703 -16.406 -10.617 1 98.56 417 VAL B CA 1
ATOM 9001 C C . VAL B 1 417 ? 17.609 -17.484 -10.648 1 98.56 417 VAL B C 1
ATOM 9003 O O . VAL B 1 417 ? 16.609 -17.328 -11.344 1 98.56 417 VAL B O 1
ATOM 9006 N N . TYR B 1 418 ? 17.797 -18.516 -9.883 1 97.56 418 TYR B N 1
ATOM 9007 C CA . TYR B 1 418 ? 16.844 -19.609 -9.781 1 97.56 418 TYR B CA 1
ATOM 9008 C C . TYR B 1 418 ? 16.047 -19.516 -8.484 1 97.56 418 TYR B C 1
ATOM 9010 O O . TYR B 1 418 ? 16.594 -19.188 -7.43 1 97.56 418 TYR B O 1
ATOM 9018 N N . PHE B 1 419 ? 14.75 -19.734 -8.539 1 97.69 419 PHE B N 1
ATOM 9019 C CA . PHE B 1 419 ? 13.914 -19.844 -7.352 1 97.69 419 PHE B CA 1
ATOM 9020 C C . PHE B 1 419 ? 12.875 -20.953 -7.516 1 97.69 419 PHE B C 1
ATOM 9022 O O . PHE B 1 419 ? 11.805 -20.719 -8.07 1 97.69 419 PHE B O 1
ATOM 9029 N N . GLU B 1 420 ? 13.117 -22.062 -6.945 1 95.38 420 GLU B N 1
ATOM 9030 C CA . GLU B 1 420 ? 12.297 -23.281 -7.027 1 95.38 420 GLU B CA 1
ATOM 9031 C C . GLU B 1 420 ? 11.312 -23.344 -5.867 1 95.38 420 GLU B C 1
ATOM 9033 O O . GLU B 1 420 ? 11.5 -24.141 -4.938 1 95.38 420 GLU B O 1
ATOM 9038 N N . PHE B 1 421 ? 10.25 -22.641 -6 1 96.44 421 PHE B N 1
ATOM 9039 C CA . PHE B 1 421 ? 9.227 -22.594 -4.957 1 96.44 421 PHE B CA 1
ATOM 9040 C C . PHE B 1 421 ? 8.133 -23.625 -5.234 1 96.44 421 PHE B C 1
ATOM 9042 O O . PHE B 1 421 ? 7.762 -23.844 -6.387 1 96.44 421 PHE B O 1
ATOM 9049 N N . TYR B 1 422 ? 7.645 -24.25 -4.207 1 94.81 422 TYR B N 1
ATOM 9050 C CA . TYR B 1 422 ? 6.637 -25.297 -4.289 1 94.81 422 TYR B CA 1
ATOM 9051 C C . TYR B 1 422 ? 5.406 -24.812 -5.043 1 94.81 422 TYR B C 1
ATOM 9053 O O . TYR B 1 422 ? 4.766 -23.844 -4.637 1 94.81 422 TYR B O 1
ATOM 9061 N N . ASN B 1 423 ? 5.137 -25.422 -6.184 1 92.94 423 ASN B N 1
ATOM 9062 C CA . ASN B 1 423 ? 4 -25.141 -7.059 1 92.94 423 ASN B CA 1
ATOM 9063 C C . ASN B 1 423 ? 4.059 -23.719 -7.625 1 92.94 423 ASN B C 1
ATOM 9065 O O . ASN B 1 423 ? 3.037 -23.172 -8.031 1 92.94 423 ASN B O 1
ATOM 9069 N N . GLY B 1 424 ? 5.129 -23.047 -7.531 1 96 424 GLY B N 1
ATOM 9070 C CA . GLY B 1 424 ? 5.348 -21.734 -8.133 1 96 424 GLY B CA 1
ATOM 9071 C C . GLY B 1 424 ? 4.777 -20.609 -7.305 1 96 424 GLY B C 1
ATOM 9072 O O . GLY B 1 424 ? 4.816 -19.438 -7.723 1 96 424 GLY B O 1
ATOM 9073 N N . ALA B 1 425 ? 4.188 -20.906 -6.141 1 96.81 425 ALA B N 1
ATOM 9074 C CA . ALA B 1 425 ? 3.629 -19.891 -5.258 1 96.81 425 ALA B CA 1
ATOM 9075 C C . ALA B 1 425 ? 4.727 -19.203 -4.449 1 96.81 425 ALA B C 1
ATOM 9077 O O . ALA B 1 425 ? 5.676 -19.859 -4.004 1 96.81 425 ALA B O 1
ATOM 9078 N N . MET B 1 426 ? 4.602 -17.938 -4.227 1 98.12 426 MET B N 1
ATOM 9079 C CA . MET B 1 426 ? 5.633 -17.172 -3.535 1 98.12 426 MET B CA 1
ATOM 9080 C C . MET B 1 426 ? 5.078 -16.516 -2.273 1 98.12 426 MET B C 1
ATOM 9082 O O . MET B 1 426 ? 4.355 -15.523 -2.352 1 98.12 426 MET B O 1
ATOM 9086 N N . SER B 1 427 ? 5.488 -17.047 -1.143 1 98.12 427 SER B N 1
ATOM 9087 C CA . SER B 1 427 ? 5.059 -16.484 0.128 1 98.12 427 SER B CA 1
ATOM 9088 C C . SER B 1 427 ? 5.824 -15.195 0.445 1 98.12 427 SER B C 1
ATOM 9090 O O . SER B 1 427 ? 6.805 -14.875 -0.228 1 98.12 427 SER B O 1
ATOM 9092 N N . THR B 1 428 ? 5.359 -14.484 1.435 1 97.56 428 THR B N 1
ATOM 9093 C CA . THR B 1 428 ? 6.02 -13.258 1.874 1 97.56 428 THR B CA 1
ATOM 9094 C C . THR B 1 428 ? 7.488 -13.516 2.197 1 97.56 428 THR B C 1
ATOM 9096 O O . THR B 1 428 ? 8.367 -12.773 1.766 1 97.56 428 THR B O 1
ATOM 9099 N N . SER B 1 429 ? 7.746 -14.57 2.943 1 96.31 429 SER B N 1
ATOM 9100 C CA . SER B 1 429 ? 9.109 -14.914 3.338 1 96.31 429 SER B CA 1
ATOM 9101 C C . SER B 1 429 ? 9.961 -15.289 2.129 1 96.31 429 SER B C 1
ATOM 9103 O O . SER B 1 429 ? 11.141 -14.945 2.061 1 96.31 429 SER B O 1
ATOM 9105 N N . GLN B 1 430 ? 9.375 -15.984 1.26 1 97.62 430 GLN B N 1
ATOM 9106 C CA . GLN B 1 430 ? 10.094 -16.391 0.05 1 97.62 430 GLN B CA 1
ATOM 9107 C C . GLN B 1 430 ? 10.438 -15.172 -0.808 1 97.62 430 GLN B C 1
ATOM 9109 O O . GLN B 1 430 ? 11.539 -15.086 -1.356 1 97.62 430 GLN B O 1
ATOM 9114 N N . CYS B 1 431 ? 9.508 -14.25 -0.964 1 98.31 431 CYS B N 1
ATOM 9115 C CA . CYS B 1 431 ? 9.781 -13.008 -1.68 1 98.31 431 CYS B CA 1
ATOM 9116 C C . CYS B 1 431 ? 10.93 -12.25 -1.029 1 98.31 431 CYS B C 1
ATOM 9118 O O . CYS B 1 431 ? 11.789 -11.695 -1.724 1 98.31 431 CYS B O 1
ATOM 9120 N N . SER B 1 432 ? 10.891 -12.211 0.304 1 97.12 432 SER B N 1
ATOM 9121 C CA . SER B 1 432 ? 11.961 -11.531 1.026 1 97.12 432 SER B CA 1
ATOM 9122 C C . SER B 1 432 ? 13.32 -12.148 0.715 1 97.12 432 SER B C 1
ATOM 9124 O O . SER B 1 432 ? 14.289 -11.43 0.477 1 97.12 432 SER B O 1
ATOM 9126 N N . ARG B 1 433 ? 13.414 -13.438 0.705 1 96.62 433 ARG B N 1
ATOM 9127 C CA . ARG B 1 433 ? 14.672 -14.117 0.412 1 96.62 433 ARG B CA 1
ATOM 9128 C C . ARG B 1 433 ? 15.094 -13.891 -1.037 1 96.62 433 ARG B C 1
ATOM 9130 O O . ARG B 1 433 ? 16.281 -13.758 -1.329 1 96.62 433 ARG B O 1
ATOM 9137 N N . LEU B 1 434 ? 14.133 -13.938 -1.911 1 98.25 434 LEU B N 1
ATOM 9138 C CA . LEU B 1 434 ? 14.445 -13.672 -3.311 1 98.25 434 LEU B CA 1
ATOM 9139 C C . LEU B 1 434 ? 15 -12.258 -3.484 1 98.25 434 LEU B C 1
ATOM 9141 O O . LEU B 1 434 ? 15.938 -12.047 -4.262 1 98.25 434 LEU B O 1
ATOM 9145 N N . ILE B 1 435 ? 14.398 -11.258 -2.801 1 98.19 435 ILE B N 1
ATOM 9146 C CA . ILE B 1 435 ? 14.883 -9.883 -2.84 1 98.19 435 ILE B CA 1
ATOM 9147 C C . ILE B 1 435 ? 16.328 -9.828 -2.348 1 98.19 435 ILE B C 1
ATOM 9149 O O . ILE B 1 435 ? 17.156 -9.141 -2.938 1 98.19 435 ILE B O 1
ATOM 9153 N N . GLU B 1 436 ? 16.625 -10.562 -1.269 1 96.38 436 GLU B N 1
ATOM 9154 C CA . GLU B 1 436 ? 18 -10.617 -0.769 1 96.38 436 GLU B CA 1
ATOM 9155 C C . GLU B 1 436 ? 18.953 -11.148 -1.833 1 96.38 436 GLU B C 1
ATOM 9157 O O . GLU B 1 436 ? 20.047 -10.625 -1.999 1 96.38 436 GLU B O 1
ATOM 9162 N N . ALA B 1 437 ? 18.547 -12.172 -2.514 1 97.94 437 ALA B N 1
ATOM 9163 C CA . ALA B 1 437 ? 19.359 -12.727 -3.596 1 97.94 437 ALA B CA 1
ATOM 9164 C C . ALA B 1 437 ? 19.547 -11.703 -4.711 1 97.94 437 ALA B C 1
ATOM 9166 O O . ALA B 1 437 ? 20.656 -11.57 -5.25 1 97.94 437 ALA B O 1
ATOM 9167 N N . LEU B 1 438 ? 18.531 -11.047 -5.051 1 98.31 438 LEU B N 1
ATOM 9168 C CA . LEU B 1 438 ? 18.594 -10.055 -6.117 1 98.31 438 LEU B CA 1
ATOM 9169 C C . LEU B 1 438 ? 19.469 -8.867 -5.707 1 98.31 438 LEU B C 1
ATOM 9171 O O . LEU B 1 438 ? 20.156 -8.273 -6.543 1 98.31 438 LEU B O 1
ATOM 9175 N N . GLU B 1 439 ? 19.328 -8.469 -4.457 1 95.94 439 GLU B N 1
ATOM 9176 C CA . GLU B 1 439 ? 20.203 -7.414 -3.945 1 95.94 439 GLU B CA 1
ATOM 9177 C C . GLU B 1 439 ? 21.672 -7.824 -4.039 1 95.94 439 GLU B C 1
ATOM 9179 O O . GLU B 1 439 ? 22.516 -7.008 -4.391 1 95.94 439 GLU B O 1
ATOM 9184 N N . PHE B 1 440 ? 21.984 -9.039 -3.719 1 96.81 440 PHE B N 1
ATOM 9185 C CA . PHE B 1 440 ? 23.328 -9.586 -3.891 1 96.81 440 PHE B CA 1
ATOM 9186 C C . PHE B 1 440 ? 23.766 -9.469 -5.344 1 96.81 440 PHE B C 1
ATOM 9188 O O . PHE B 1 440 ? 24.875 -9.008 -5.617 1 96.81 440 PHE B O 1
ATOM 9195 N N . VAL B 1 441 ? 22.922 -9.852 -6.188 1 97.69 441 VAL B N 1
ATOM 9196 C CA . VAL B 1 441 ? 23.219 -9.781 -7.617 1 97.69 441 VAL B CA 1
ATOM 9197 C C . VAL B 1 441 ? 23.469 -8.328 -8.023 1 97.69 441 VAL B C 1
ATOM 9199 O O . VAL B 1 441 ? 24.438 -8.023 -8.727 1 97.69 441 VAL B O 1
ATOM 9202 N N . ALA B 1 442 ? 22.641 -7.398 -7.598 1 96.25 442 ALA B N 1
ATOM 9203 C CA . ALA B 1 442 ? 22.688 -5.984 -7.957 1 96.25 442 ALA B CA 1
ATOM 9204 C C . ALA B 1 442 ? 23.969 -5.332 -7.426 1 96.25 442 ALA B C 1
ATOM 9206 O O . ALA B 1 442 ? 24.391 -4.289 -7.926 1 96.25 442 ALA B O 1
ATOM 9207 N N . SER B 1 443 ? 24.484 -5.898 -6.406 1 93.62 443 SER B N 1
ATOM 9208 C CA . SER B 1 443 ? 25.672 -5.328 -5.785 1 93.62 443 SER B CA 1
ATOM 9209 C C . SER B 1 443 ? 26.922 -5.566 -6.641 1 93.62 443 SER B C 1
ATOM 9211 O O . SER B 1 443 ? 27.953 -4.945 -6.422 1 93.62 443 SER B O 1
ATOM 9213 N N . HIS B 1 444 ? 26.75 -6.371 -7.633 1 91.81 444 HIS B N 1
ATOM 9214 C CA . HIS B 1 444 ? 27.875 -6.621 -8.531 1 91.81 444 HIS B CA 1
ATOM 9215 C C . HIS B 1 444 ? 28.047 -5.477 -9.523 1 91.81 444 HIS B C 1
ATOM 9217 O O . HIS B 1 444 ? 27.078 -5.047 -10.156 1 91.81 444 HIS B O 1
ATOM 9223 N N . GLU B 1 445 ? 29.172 -4.812 -9.727 1 85.5 445 GLU B N 1
ATOM 9224 C CA . GLU B 1 445 ? 29.422 -3.621 -10.539 1 85.5 445 GLU B CA 1
ATOM 9225 C C . GLU B 1 445 ? 29.422 -3.957 -12.031 1 85.5 445 GLU B C 1
ATOM 9227 O O . GLU B 1 445 ? 28.984 -3.152 -12.852 1 85.5 445 GLU B O 1
ATOM 9232 N N . SER B 1 446 ? 29.891 -5.176 -12.422 1 90.19 446 SER B N 1
ATOM 9233 C CA . SER B 1 446 ? 30.016 -5.512 -13.844 1 90.19 446 SER B CA 1
ATOM 9234 C C . SER B 1 446 ? 28.953 -6.535 -14.258 1 90.19 446 SER B C 1
ATOM 9236 O O . SER B 1 446 ? 29.281 -7.59 -14.797 1 90.19 446 SER B O 1
ATOM 9238 N N . LEU B 1 447 ? 27.703 -6.094 -14.117 1 94.81 447 LEU B N 1
ATOM 9239 C CA . LEU B 1 447 ? 26.578 -6.961 -14.477 1 94.81 447 LEU B CA 1
ATOM 9240 C C . LEU B 1 447 ? 25.844 -6.418 -15.695 1 94.81 447 LEU B C 1
ATOM 9242 O O . LEU B 1 447 ? 25.422 -5.262 -15.703 1 94.81 447 LEU B O 1
ATOM 9246 N N . ASP B 1 448 ? 25.75 -7.277 -16.734 1 95.38 448 ASP B N 1
ATOM 9247 C CA . ASP B 1 448 ? 25.062 -6.871 -17.953 1 95.38 448 ASP B CA 1
ATOM 9248 C C . ASP B 1 448 ? 23.562 -7.195 -17.875 1 95.38 448 ASP B C 1
ATOM 9250 O O . ASP B 1 448 ? 22.734 -6.441 -18.391 1 95.38 448 ASP B O 1
ATOM 9254 N N . ALA B 1 449 ? 23.297 -8.344 -17.297 1 97.38 449 ALA B N 1
ATOM 9255 C CA . ALA B 1 449 ? 21.906 -8.797 -17.266 1 97.38 449 ALA B CA 1
ATOM 9256 C C . ALA B 1 449 ? 21.641 -9.703 -16.078 1 97.38 449 ALA B C 1
ATOM 9258 O O . ALA B 1 449 ? 22.562 -10.336 -15.547 1 97.38 449 ALA B O 1
ATOM 9259 N N . VAL B 1 450 ? 20.469 -9.68 -15.625 1 98.31 450 VAL B N 1
ATOM 9260 C CA . VAL B 1 450 ? 19.953 -10.633 -14.648 1 98.31 450 VAL B CA 1
ATOM 9261 C C . VAL B 1 450 ? 18.797 -11.422 -15.258 1 98.31 450 VAL B C 1
ATOM 9263 O O . VAL B 1 450 ? 17.891 -10.844 -15.852 1 98.31 450 VAL B O 1
ATOM 9266 N N . VAL B 1 451 ? 18.875 -12.734 -15.227 1 98.5 451 VAL B N 1
ATOM 9267 C CA . VAL B 1 451 ? 17.875 -13.625 -15.805 1 98.5 451 VAL B CA 1
ATOM 9268 C C . VAL B 1 451 ? 17.141 -14.367 -14.695 1 98.5 451 VAL B C 1
ATOM 9270 O O . VAL B 1 451 ? 17.75 -15.141 -13.945 1 98.5 451 VAL B O 1
ATOM 9273 N N . LEU B 1 452 ? 15.867 -14.086 -14.562 1 98.75 452 LEU B N 1
ATOM 9274 C CA . LEU B 1 452 ? 15.039 -14.852 -13.633 1 98.75 452 LEU B CA 1
ATOM 9275 C C . LEU B 1 452 ? 14.625 -16.188 -14.258 1 98.75 452 LEU B C 1
ATOM 9277 O O . LEU B 1 452 ? 13.859 -16.219 -15.227 1 98.75 452 LEU B O 1
ATOM 9281 N N . MET B 1 453 ? 15.047 -17.234 -13.695 1 97.62 453 MET B N 1
ATOM 9282 C CA . MET B 1 453 ? 14.867 -18.562 -14.281 1 97.62 453 MET B CA 1
ATOM 9283 C C . MET B 1 453 ? 13.633 -19.25 -13.711 1 97.62 453 MET B C 1
ATOM 9285 O O . MET B 1 453 ? 13.109 -20.188 -14.312 1 97.62 453 MET B O 1
ATOM 9289 N N . GLY B 1 454 ? 13.148 -18.797 -12.531 1 95.06 454 GLY B N 1
ATOM 9290 C CA . GLY B 1 454 ? 12.016 -19.438 -11.891 1 95.06 454 GLY B CA 1
ATOM 9291 C C . GLY B 1 454 ? 12.25 -20.922 -11.633 1 95.06 454 GLY B C 1
ATOM 9292 O O . GLY B 1 454 ? 13.391 -21.359 -11.461 1 95.06 454 GLY B O 1
ATOM 9293 N N . SER B 1 455 ? 11.156 -21.641 -11.438 1 87.81 455 SER B N 1
ATOM 9294 C CA . SER B 1 455 ? 11.211 -23.078 -11.25 1 87.81 455 SER B CA 1
ATOM 9295 C C . SER B 1 455 ? 11.07 -23.828 -12.57 1 87.81 455 SER B C 1
ATOM 9297 O O . SER B 1 455 ? 10.734 -23.219 -13.594 1 87.81 455 SER B O 1
ATOM 9299 N N . GLU B 1 456 ? 11.352 -25.078 -12.57 1 86.31 456 GLU B N 1
ATOM 9300 C CA . GLU B 1 456 ? 11.32 -25.875 -13.781 1 86.31 456 GLU B CA 1
ATOM 9301 C C . GLU B 1 456 ? 9.891 -26.156 -14.234 1 86.31 456 GLU B C 1
ATOM 9303 O O . GLU B 1 456 ? 9.594 -26.141 -15.43 1 86.31 456 GLU B O 1
ATOM 9308 N N . SER B 1 457 ? 9.047 -26.406 -13.32 1 89.12 457 SER B N 1
ATOM 9309 C CA . SER B 1 457 ? 7.68 -26.766 -13.68 1 89.12 457 SER B CA 1
ATOM 9310 C C . SER B 1 457 ? 6.777 -25.531 -13.719 1 89.12 457 SER B C 1
ATOM 9312 O O . SER B 1 457 ? 5.879 -25.438 -14.555 1 89.12 457 SER B O 1
ATOM 9314 N N . TYR B 1 458 ? 6.895 -24.688 -12.812 1 94.06 458 TYR B N 1
ATOM 9315 C CA . TYR B 1 458 ? 6.27 -23.359 -12.781 1 94.06 458 TYR B CA 1
ATOM 9316 C C . TYR B 1 458 ? 7.32 -22.266 -12.695 1 94.06 458 TYR B C 1
ATOM 9318 O O . TYR B 1 458 ? 8.227 -22.328 -11.859 1 94.06 458 TYR B O 1
ATOM 9326 N N . PHE B 1 459 ? 7.16 -21.312 -13.555 1 97.06 459 PHE B N 1
ATOM 9327 C CA . PHE B 1 459 ? 7.957 -20.109 -13.328 1 97.06 459 PHE B CA 1
ATOM 9328 C C . PHE B 1 459 ? 7.539 -19.422 -12.031 1 97.06 459 PHE B C 1
ATOM 9330 O O . PHE B 1 459 ? 8.352 -19.281 -11.109 1 97.06 459 PHE B O 1
ATOM 9337 N N . SER B 1 460 ? 6.324 -19.047 -11.977 1 97.75 460 SER B N 1
ATOM 9338 C CA . SER B 1 460 ? 5.699 -18.469 -10.797 1 97.75 460 SER B CA 1
ATOM 9339 C C . SER B 1 460 ? 4.184 -18.406 -10.938 1 97.75 460 SER B C 1
ATOM 9341 O O . SER B 1 460 ? 3.672 -18.188 -12.039 1 97.75 460 SER B O 1
ATOM 9343 N N . ASN B 1 461 ? 3.518 -18.547 -9.812 1 97.31 461 ASN B N 1
ATOM 9344 C CA . ASN B 1 461 ? 2.062 -18.422 -9.805 1 97.31 461 ASN B CA 1
ATOM 9345 C C . ASN B 1 461 ? 1.607 -17.25 -8.945 1 97.31 461 ASN B C 1
ATOM 9347 O O . ASN B 1 461 ? 0.424 -17.125 -8.625 1 97.31 461 ASN B O 1
ATOM 9351 N N . GLY B 1 462 ? 2.582 -16.453 -8.555 1 97.75 462 GLY B N 1
ATOM 9352 C CA . GLY B 1 462 ? 2.219 -15.305 -7.754 1 97.75 462 GLY B CA 1
ATOM 9353 C C . GLY B 1 462 ? 2.15 -15.609 -6.27 1 97.75 462 GLY B C 1
ATOM 9354 O O . GLY B 1 462 ? 2.986 -16.344 -5.742 1 97.75 462 GLY B O 1
ATOM 9355 N N . ILE B 1 463 ? 1.234 -15 -5.551 1 97.69 463 ILE B N 1
ATOM 9356 C CA . ILE B 1 463 ? 1.2 -15.047 -4.09 1 97.69 463 ILE B CA 1
ATOM 9357 C C . ILE B 1 463 ? 0.843 -16.453 -3.629 1 97.69 463 ILE B C 1
ATOM 9359 O O . ILE B 1 463 ? 0.237 -17.234 -4.379 1 97.69 463 ILE B O 1
ATOM 9363 N N . ALA B 1 464 ? 1.189 -16.781 -2.391 1 98.38 464 ALA B N 1
ATOM 9364 C CA . ALA B 1 464 ? 1.022 -18.141 -1.845 1 98.38 464 ALA B CA 1
ATOM 9365 C C . ALA B 1 464 ? -0.321 -18.281 -1.135 1 98.38 464 ALA B C 1
ATOM 9367 O O . ALA B 1 464 ? -0.399 -18.156 0.089 1 98.38 464 ALA B O 1
ATOM 9368 N N . LEU B 1 465 ? -1.319 -18.75 -1.857 1 98.38 465 LEU B N 1
ATOM 9369 C CA . LEU B 1 465 ? -2.695 -18.781 -1.377 1 98.38 465 LEU B CA 1
ATOM 9370 C C . LEU B 1 465 ? -2.846 -19.766 -0.22 1 98.38 465 LEU B C 1
ATOM 9372 O O . LEU B 1 465 ? -3.648 -19.547 0.689 1 98.38 465 LEU B O 1
ATOM 9376 N N . ASN B 1 466 ? -2.076 -20.891 -0.214 1 98.19 466 ASN B N 1
ATOM 9377 C CA . ASN B 1 466 ? -2.146 -21.828 0.893 1 98.19 466 ASN B CA 1
ATOM 9378 C C . ASN B 1 466 ? -1.672 -21.203 2.199 1 98.19 466 ASN B C 1
ATOM 9380 O O . ASN B 1 466 ? -2.303 -21.375 3.242 1 98.19 466 ASN B O 1
ATOM 9384 N N . VAL B 1 467 ? -0.568 -20.484 2.107 1 98.38 467 VAL B N 1
ATOM 9385 C CA . VAL B 1 467 ? -0.038 -19.797 3.281 1 98.38 467 VAL B CA 1
ATOM 9386 C C . VAL B 1 467 ? -1.043 -18.75 3.766 1 98.38 467 VAL B C 1
ATOM 9388 O O . VAL B 1 467 ? -1.276 -18.625 4.969 1 98.38 467 VAL B O 1
ATOM 9391 N N . ILE B 1 468 ? -1.646 -18.062 2.873 1 98.44 468 ILE B N 1
ATOM 9392 C CA . ILE B 1 468 ? -2.613 -17.016 3.176 1 98.44 468 ILE B CA 1
ATOM 9393 C C . ILE B 1 468 ? -3.84 -17.625 3.854 1 98.44 468 ILE B C 1
ATOM 9395 O O . ILE B 1 468 ? -4.285 -17.141 4.895 1 98.44 468 ILE B O 1
ATOM 9399 N N . GLU B 1 469 ? -4.391 -18.719 3.291 1 97.88 469 GLU B N 1
ATOM 9400 C CA . GLU B 1 469 ? -5.59 -19.359 3.82 1 97.88 469 GLU B CA 1
ATOM 9401 C C . GLU B 1 469 ? -5.34 -19.938 5.211 1 97.88 469 GLU B C 1
ATOM 9403 O O . GLU B 1 469 ? -6.25 -19.969 6.043 1 97.88 469 GLU B O 1
ATOM 9408 N N . ALA B 1 470 ? -4.152 -20.328 5.508 1 97.38 470 ALA B N 1
ATOM 9409 C CA . ALA B 1 470 ? -3.801 -20.938 6.785 1 97.38 470 ALA B CA 1
ATOM 9410 C C . ALA B 1 470 ? -3.613 -19.875 7.867 1 97.38 470 ALA B C 1
ATOM 9412 O O . ALA B 1 470 ? -3.617 -20.172 9.062 1 97.38 470 ALA B O 1
ATOM 9413 N N . SER B 1 471 ? -3.498 -18.656 7.445 1 97.06 471 SER B N 1
ATOM 9414 C CA . SER B 1 471 ? -3.238 -17.562 8.383 1 97.06 471 SER B CA 1
ATOM 9415 C C . SER B 1 471 ? -4.469 -17.25 9.227 1 97.06 471 SER B C 1
ATOM 9417 O O . SER B 1 471 ? -5.602 -17.406 8.758 1 97.06 471 SER B O 1
ATOM 9419 N N . SER B 1 472 ? -4.195 -16.812 10.516 1 94.69 472 SER B N 1
ATOM 9420 C CA . SER B 1 472 ? -5.277 -16.344 11.375 1 94.69 472 SER B CA 1
ATOM 9421 C C . SER B 1 472 ? -5.867 -15.039 10.867 1 94.69 472 SER B C 1
ATOM 9423 O O . SER B 1 472 ? -6.977 -14.664 11.242 1 94.69 472 SER B O 1
ATOM 9425 N N . ASP B 1 473 ? -5.164 -14.367 9.992 1 95.06 473 ASP B N 1
ATOM 9426 C CA . ASP B 1 473 ? -5.57 -13.133 9.336 1 95.06 473 ASP B CA 1
ATOM 9427 C C . ASP B 1 473 ? -5.293 -13.188 7.84 1 95.06 473 ASP B C 1
ATOM 9429 O O . ASP B 1 473 ? -4.363 -12.547 7.348 1 95.06 473 ASP B O 1
ATOM 9433 N N . PRO B 1 474 ? -6.141 -13.898 7.125 1 97.06 474 PRO B N 1
ATOM 9434 C CA . PRO B 1 474 ? -5.883 -14.102 5.695 1 97.06 474 PRO B CA 1
ATOM 9435 C C . PRO B 1 474 ? -5.754 -12.789 4.926 1 97.06 474 PRO B C 1
ATOM 9437 O O . PRO B 1 474 ? -4.91 -12.672 4.035 1 97.06 474 PRO B O 1
ATOM 9440 N N . SER B 1 475 ? -6.59 -11.773 5.254 1 95.81 475 SER B N 1
ATOM 9441 C CA . SER B 1 475 ? -6.496 -10.484 4.59 1 95.81 475 SER B CA 1
ATOM 9442 C C . SER B 1 475 ? -5.148 -9.82 4.848 1 95.81 475 SER B C 1
ATOM 9444 O O . SER B 1 475 ? -4.512 -9.312 3.922 1 95.81 475 SER B O 1
ATOM 9446 N N . GLY B 1 476 ? -4.773 -9.836 6.109 1 95.19 476 GLY B N 1
ATOM 9447 C CA . GLY B 1 476 ? -3.475 -9.281 6.461 1 95.19 476 GLY B CA 1
ATOM 9448 C C . GLY B 1 476 ? -2.32 -9.984 5.777 1 95.19 476 GLY B C 1
ATOM 9449 O O . GLY B 1 476 ? -1.382 -9.344 5.305 1 95.19 476 GLY B O 1
ATOM 9450 N N . GLU B 1 477 ? -2.342 -11.305 5.703 1 97.5 477 GLU B N 1
ATOM 9451 C CA . GLU B 1 477 ? -1.289 -12.07 5.047 1 97.5 477 GLU B CA 1
ATOM 9452 C C . GLU B 1 477 ? -1.275 -11.812 3.543 1 97.5 477 GLU B C 1
ATOM 9454 O O . GLU B 1 477 ? -0.208 -11.727 2.932 1 97.5 477 GLU B O 1
ATOM 9459 N N . SER B 1 478 ? -2.461 -11.75 2.963 1 98.38 478 SER B N 1
ATOM 9460 C CA . SER B 1 478 ? -2.539 -11.398 1.55 1 98.38 478 SER B CA 1
ATOM 9461 C C . SER B 1 478 ? -1.844 -10.07 1.274 1 98.38 478 SER B C 1
ATOM 9463 O O . SER B 1 478 ? -1.106 -9.938 0.295 1 98.38 478 SER B O 1
ATOM 9465 N N . TRP B 1 479 ? -2.125 -9.109 2.137 1 97.94 479 TRP B N 1
ATOM 9466 C CA . TRP B 1 479 ? -1.577 -7.766 2.006 1 97.94 479 TRP B CA 1
ATOM 9467 C C . TRP B 1 479 ? -0.056 -7.785 2.111 1 97.94 479 TRP B C 1
ATOM 9469 O O . TRP B 1 479 ? 0.637 -7.195 1.278 1 97.94 479 TRP B O 1
ATOM 9479 N N . ARG B 1 480 ? 0.481 -8.414 3.1 1 97.44 480 ARG B N 1
ATOM 9480 C CA . ARG B 1 480 ? 1.93 -8.516 3.252 1 97.44 480 ARG B CA 1
ATOM 9481 C C . ARG B 1 480 ? 2.561 -9.195 2.041 1 97.44 480 ARG B C 1
ATOM 9483 O O . ARG B 1 480 ? 3.596 -8.75 1.543 1 97.44 480 ARG B O 1
ATOM 9490 N N . ASN B 1 481 ? 1.959 -10.258 1.61 1 98.44 481 ASN B N 1
ATOM 9491 C CA . ASN B 1 481 ? 2.482 -11.031 0.49 1 98.44 481 ASN B CA 1
ATOM 9492 C C . ASN B 1 481 ? 2.486 -10.219 -0.801 1 98.44 481 ASN B C 1
ATOM 9494 O O . ASN B 1 481 ? 3.484 -10.195 -1.523 1 98.44 481 ASN B O 1
ATOM 9498 N N . ILE B 1 482 ? 1.37 -9.539 -1.102 1 98.44 482 ILE B N 1
ATOM 9499 C CA . ILE B 1 482 ? 1.277 -8.789 -2.348 1 98.44 482 ILE B CA 1
ATOM 9500 C C . ILE B 1 482 ? 2.275 -7.637 -2.33 1 98.44 482 ILE B C 1
ATOM 9502 O O . ILE B 1 482 ? 2.873 -7.305 -3.357 1 98.44 482 ILE B O 1
ATOM 9506 N N . ASN B 1 483 ? 2.443 -6.961 -1.211 1 98.12 483 ASN B N 1
ATOM 9507 C CA . ASN B 1 483 ? 3.428 -5.891 -1.106 1 98.12 483 ASN B CA 1
ATOM 9508 C C . ASN B 1 483 ? 4.844 -6.406 -1.346 1 98.12 483 ASN B C 1
ATOM 9510 O O . ASN B 1 483 ? 5.648 -5.738 -1.999 1 98.12 483 ASN B O 1
ATOM 9514 N N . ARG B 1 484 ? 5.105 -7.543 -0.817 1 98.19 484 ARG B N 1
ATOM 9515 C CA . ARG B 1 484 ? 6.48 -8.023 -0.904 1 98.19 484 ARG B CA 1
ATOM 9516 C C . ARG B 1 484 ? 6.809 -8.492 -2.32 1 98.19 484 ARG B C 1
ATOM 9518 O O . ARG B 1 484 ? 7.934 -8.32 -2.789 1 98.19 484 ARG B O 1
ATOM 9525 N N . ILE B 1 485 ? 5.883 -9.172 -2.951 1 98.5 485 ILE B N 1
ATOM 9526 C CA . ILE B 1 485 ? 6.145 -9.547 -4.336 1 98.5 485 ILE B CA 1
ATOM 9527 C C . ILE B 1 485 ? 6.262 -8.289 -5.195 1 98.5 485 ILE B C 1
ATOM 9529 O O . ILE B 1 485 ? 7.043 -8.25 -6.145 1 98.5 485 ILE B O 1
ATOM 9533 N N . ASP B 1 486 ? 5.434 -7.223 -4.922 1 98.56 486 ASP B N 1
ATOM 9534 C CA . ASP B 1 486 ? 5.59 -5.941 -5.598 1 98.56 486 ASP B CA 1
ATOM 9535 C C . ASP B 1 486 ? 7.012 -5.406 -5.441 1 98.56 486 ASP B C 1
ATOM 9537 O O . ASP B 1 486 ? 7.551 -4.777 -6.352 1 98.56 486 ASP B O 1
ATOM 9541 N N . ASP B 1 487 ? 7.59 -5.609 -4.273 1 98.06 487 ASP B N 1
ATOM 9542 C CA . ASP B 1 487 ? 8.969 -5.176 -4.043 1 98.06 487 ASP B CA 1
ATOM 9543 C C . ASP B 1 487 ? 9.938 -5.922 -4.957 1 98.06 487 ASP B C 1
ATOM 9545 O O . ASP B 1 487 ? 10.938 -5.355 -5.402 1 98.06 487 ASP B O 1
ATOM 9549 N N . VAL B 1 488 ? 9.703 -7.219 -5.18 1 98.62 488 VAL B N 1
ATOM 9550 C CA . VAL B 1 488 ? 10.508 -7.973 -6.141 1 98.62 488 VAL B CA 1
ATOM 9551 C C . VAL B 1 488 ? 10.422 -7.316 -7.516 1 98.62 488 VAL B C 1
ATOM 9553 O O . VAL B 1 488 ? 11.445 -7.07 -8.156 1 98.62 488 VAL B O 1
ATOM 9556 N N . VAL B 1 489 ? 9.234 -7.066 -7.934 1 98.81 489 VAL B N 1
ATOM 9557 C CA . VAL B 1 489 ? 9.016 -6.508 -9.266 1 98.81 489 VAL B CA 1
ATOM 9558 C C . VAL B 1 489 ? 9.617 -5.109 -9.344 1 98.81 489 VAL B C 1
ATOM 9560 O O . VAL B 1 489 ? 10.133 -4.707 -10.398 1 98.81 489 VAL B O 1
ATOM 9563 N N . HIS B 1 490 ? 9.508 -4.352 -8.242 1 98.19 490 HIS B N 1
ATOM 9564 C CA . HIS B 1 490 ? 10.102 -3.023 -8.203 1 98.19 490 HIS B CA 1
ATOM 9565 C C . HIS B 1 490 ? 11.594 -3.084 -8.508 1 98.19 490 HIS B C 1
ATOM 9567 O O . HIS B 1 490 ? 12.133 -2.191 -9.172 1 98.19 490 HIS B O 1
ATOM 9573 N N . MET B 1 491 ? 12.328 -4.082 -8.039 1 97.88 491 MET B N 1
ATOM 9574 C CA . MET B 1 491 ? 13.742 -4.227 -8.352 1 97.88 491 MET B CA 1
ATOM 9575 C C . MET B 1 491 ? 13.953 -4.395 -9.852 1 97.88 491 MET B C 1
ATOM 9577 O O . MET B 1 491 ? 14.906 -3.848 -10.414 1 97.88 491 MET B O 1
ATOM 9581 N N . LEU B 1 492 ? 13.062 -5.062 -10.461 1 98.44 492 LEU B N 1
ATOM 9582 C CA . LEU B 1 492 ? 13.164 -5.332 -11.891 1 98.44 492 LEU B CA 1
ATOM 9583 C C . LEU B 1 492 ? 12.867 -4.074 -12.703 1 98.44 492 LEU B C 1
ATOM 9585 O O . LEU B 1 492 ? 13.438 -3.873 -13.781 1 98.44 492 LEU B O 1
ATOM 9589 N N . LEU B 1 493 ? 11.992 -3.242 -12.25 1 98.12 493 LEU B N 1
ATOM 9590 C CA . LEU B 1 493 ? 11.5 -2.084 -12.984 1 98.12 493 LEU B CA 1
ATOM 9591 C C . LEU B 1 493 ? 12.383 -0.864 -12.734 1 98.12 493 LEU B C 1
ATOM 9593 O O . LEU B 1 493 ? 12.438 0.047 -13.562 1 98.12 493 LEU B O 1
ATOM 9597 N N . ASP B 1 494 ? 13.008 -0.878 -11.617 1 96.56 494 ASP B N 1
ATOM 9598 C CA . ASP B 1 494 ? 13.664 0.372 -11.242 1 96.56 494 ASP B CA 1
ATOM 9599 C C . ASP B 1 494 ? 15.109 0.131 -10.82 1 96.56 494 ASP B C 1
ATOM 9601 O O . ASP B 1 494 ? 16.031 0.704 -11.398 1 96.56 494 ASP B O 1
ATOM 9605 N N . THR B 1 495 ? 15.375 -0.773 -9.82 1 95.44 495 THR B N 1
ATOM 9606 C CA . THR B 1 495 ? 16.688 -0.965 -9.219 1 95.44 495 THR B CA 1
ATOM 9607 C C . THR B 1 495 ? 17.719 -1.378 -10.281 1 95.44 495 THR B C 1
ATOM 9609 O O . THR B 1 495 ? 18.781 -0.775 -10.391 1 95.44 495 THR B O 1
ATOM 9612 N N . PHE B 1 496 ? 17.406 -2.375 -11.055 1 97.69 496 PHE B N 1
ATOM 9613 C CA . PHE B 1 496 ? 18.359 -2.891 -12.039 1 97.69 496 PHE B CA 1
ATOM 9614 C C . PHE B 1 496 ? 18.5 -1.923 -13.203 1 97.69 496 PHE B C 1
ATOM 9616 O O . PHE B 1 496 ? 19.625 -1.619 -13.625 1 97.69 496 PHE B O 1
ATOM 9623 N N . PRO B 1 497 ? 17.422 -1.383 -13.719 1 96.38 497 PRO B N 1
ATOM 9624 C CA . PRO B 1 497 ? 17.562 -0.408 -14.805 1 96.38 497 PRO B CA 1
ATOM 9625 C C . PRO B 1 497 ? 18.406 0.803 -14.406 1 96.38 497 PRO B C 1
ATOM 9627 O O . PRO B 1 497 ? 19.188 1.316 -15.219 1 96.38 497 PRO B O 1
ATOM 9630 N N . ARG B 1 498 ? 18.281 1.3 -13.211 1 93.56 498 ARG B N 1
ATOM 9631 C CA . ARG B 1 498 ? 19.078 2.43 -12.734 1 93.56 498 ARG B CA 1
ATOM 9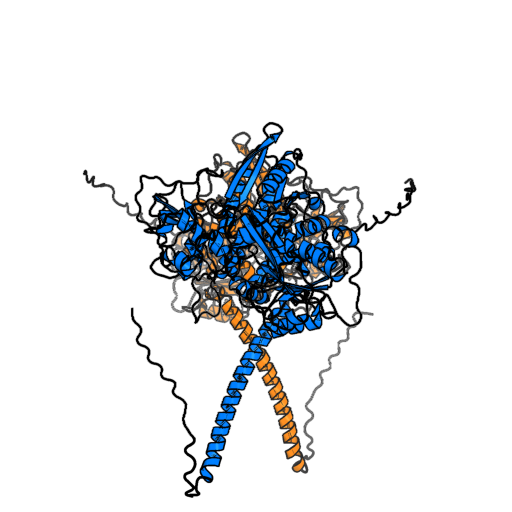632 C C . ARG B 1 498 ? 20.562 2.111 -12.781 1 93.56 498 ARG B C 1
ATOM 9634 O O . ARG B 1 498 ? 21.391 3.016 -12.883 1 93.56 498 ARG B O 1
ATOM 9641 N N . LYS B 1 499 ? 20.891 0.831 -12.75 1 94.81 499 LYS B N 1
ATOM 9642 C CA . LYS B 1 499 ? 22.281 0.375 -12.797 1 94.81 499 LYS B CA 1
ATOM 9643 C C . LYS B 1 499 ? 22.656 -0.076 -14.211 1 94.81 499 LYS B C 1
ATOM 9645 O O . LYS B 1 499 ? 23.703 -0.697 -14.406 1 94.81 499 LYS B O 1
ATOM 9650 N N . ASN B 1 500 ? 21.781 0.173 -15.148 1 95.62 500 ASN B N 1
ATOM 9651 C CA . ASN B 1 500 ? 21.969 -0.184 -16.547 1 95.62 500 ASN B CA 1
ATOM 9652 C C . ASN B 1 500 ? 22.109 -1.694 -16.734 1 95.62 500 ASN B C 1
ATOM 9654 O O . ASN B 1 500 ? 22.953 -2.162 -17.5 1 95.62 500 ASN B O 1
ATOM 9658 N N . VAL B 1 501 ? 21.359 -2.445 -15.93 1 97.25 501 VAL B N 1
ATOM 9659 C CA . VAL B 1 501 ? 21.328 -3.9 -16.031 1 97.25 501 VAL B CA 1
ATOM 9660 C C . VAL B 1 501 ? 20.031 -4.344 -16.703 1 97.25 501 VAL B C 1
ATOM 9662 O O . VAL B 1 501 ? 18.938 -3.986 -16.25 1 97.25 501 VAL B O 1
ATOM 9665 N N . THR B 1 502 ? 20.125 -5.156 -17.75 1 97.88 502 THR B N 1
ATOM 9666 C CA . THR B 1 502 ? 18.953 -5.672 -18.438 1 97.88 502 THR B CA 1
ATOM 9667 C C . THR B 1 502 ? 18.297 -6.781 -17.641 1 97.88 502 THR B C 1
ATOM 9669 O O . THR B 1 502 ? 18.969 -7.66 -17.094 1 97.88 502 THR B O 1
ATOM 9672 N N . THR B 1 503 ? 17 -6.723 -17.5 1 98.56 503 THR B N 1
ATOM 9673 C CA . THR B 1 503 ? 16.266 -7.762 -16.797 1 98.56 503 THR B CA 1
ATOM 9674 C C . THR B 1 503 ? 15.578 -8.703 -17.781 1 98.56 503 THR B C 1
ATOM 9676 O O . THR B 1 503 ? 14.945 -8.258 -18.734 1 98.56 503 THR B O 1
ATOM 9679 N N . VAL B 1 504 ? 15.719 -10.031 -17.547 1 98.56 504 VAL B N 1
ATOM 9680 C CA . VAL B 1 504 ? 15.156 -11.062 -18.422 1 98.56 504 VAL B CA 1
ATOM 9681 C C . VAL B 1 504 ? 14.367 -12.07 -17.578 1 98.56 504 VAL B C 1
ATOM 9683 O O . VAL B 1 504 ? 14.828 -12.5 -16.531 1 98.56 504 VAL B O 1
ATOM 9686 N N . ALA B 1 505 ? 13.172 -12.352 -17.953 1 98.75 505 ALA B N 1
ATOM 9687 C CA . ALA B 1 505 ? 12.438 -13.484 -17.391 1 98.75 505 ALA B CA 1
ATOM 9688 C C . ALA B 1 505 ? 12.461 -14.672 -18.344 1 98.75 505 ALA B C 1
ATOM 9690 O O . ALA B 1 505 ? 12.164 -14.531 -19.531 1 98.75 505 ALA B O 1
ATOM 9691 N N . ALA B 1 506 ? 12.867 -15.781 -17.875 1 98.5 506 ALA B N 1
ATOM 9692 C CA . ALA B 1 506 ? 12.883 -17.016 -18.641 1 98.5 506 ALA B CA 1
ATOM 9693 C C . ALA B 1 506 ? 11.883 -18.031 -18.094 1 98.5 506 ALA B C 1
ATOM 9695 O O . ALA B 1 506 ? 12.172 -18.75 -17.141 1 98.5 506 ALA B O 1
ATOM 9696 N N . LEU B 1 507 ? 10.727 -18.156 -18.766 1 98.12 507 LEU B N 1
ATOM 9697 C CA . LEU B 1 507 ? 9.664 -19.062 -18.344 1 98.12 507 LEU B CA 1
ATOM 9698 C C . LEU B 1 507 ? 9.953 -20.484 -18.812 1 98.12 507 LEU B C 1
ATOM 9700 O O . LEU B 1 507 ? 9.578 -20.859 -19.922 1 98.12 507 LEU B O 1
ATOM 9704 N N . ARG B 1 508 ? 10.469 -21.234 -17.922 1 96.25 508 ARG B N 1
ATOM 9705 C CA . ARG B 1 508 ? 10.82 -22.609 -18.266 1 96.25 508 ARG B CA 1
ATOM 9706 C C . ARG B 1 508 ? 9.633 -23.547 -18.047 1 96.25 508 ARG B C 1
ATOM 9708 O O . ARG B 1 508 ? 9.641 -24.688 -18.516 1 96.25 508 ARG B O 1
ATOM 9715 N N . GLY B 1 509 ? 8.602 -23.109 -17.344 1 95.38 509 GLY B N 1
ATOM 9716 C CA . GLY B 1 509 ? 7.363 -23.828 -17.094 1 95.38 509 GLY B CA 1
ATOM 9717 C C . GLY B 1 509 ? 6.141 -22.938 -17.125 1 95.38 509 GLY B C 1
ATOM 9718 O O . GLY B 1 509 ? 6.203 -21.812 -17.641 1 95.38 509 GLY B O 1
ATOM 9719 N N . ASN B 1 510 ? 4.984 -23.484 -16.688 1 97.38 510 ASN B N 1
ATOM 9720 C CA . ASN B 1 510 ? 3.738 -22.719 -16.672 1 97.38 510 ASN B CA 1
ATOM 9721 C C . ASN B 1 510 ? 3.854 -21.484 -15.797 1 97.38 510 ASN B C 1
ATOM 9723 O O . ASN B 1 510 ? 4.758 -21.375 -14.961 1 97.38 510 ASN B O 1
ATOM 9727 N N . CYS B 1 511 ? 3.064 -20.547 -16.031 1 97.94 511 CYS B N 1
ATOM 9728 C CA . CYS B 1 511 ? 3.08 -19.266 -15.336 1 97.94 511 CYS B CA 1
ATOM 9729 C C . CYS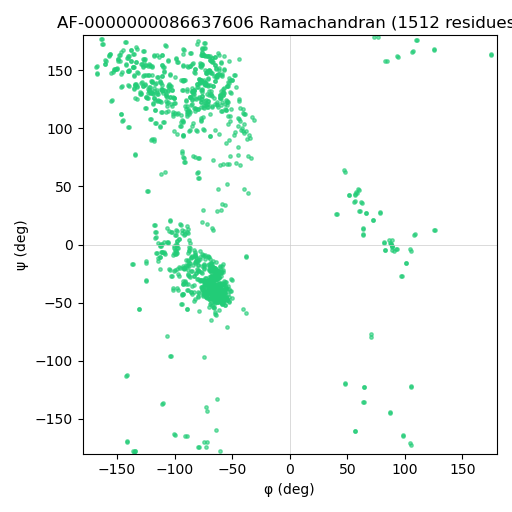 B 1 511 ? 1.672 -18.703 -15.195 1 97.94 511 CYS B C 1
ATOM 9731 O O . CYS B 1 511 ? 0.89 -18.734 -16.141 1 97.94 511 CYS B O 1
ATOM 9733 N N . ALA B 1 512 ? 1.379 -18.203 -13.992 1 97.69 512 ALA B N 1
ATOM 9734 C CA . ALA B 1 512 ? 0.004 -17.734 -13.82 1 97.69 512 ALA B CA 1
ATOM 9735 C C . ALA B 1 512 ? -0.048 -16.469 -12.969 1 97.69 512 ALA B C 1
ATOM 9737 O O . ALA B 1 512 ? 0.863 -16.219 -12.18 1 97.69 512 ALA B O 1
ATOM 9738 N N . ALA B 1 513 ? -1.086 -15.688 -13.141 1 97.44 513 ALA B N 1
ATOM 9739 C CA . ALA B 1 513 ? -1.479 -14.539 -12.328 1 97.44 513 ALA B CA 1
ATOM 9740 C C . ALA B 1 513 ? -0.289 -13.617 -12.07 1 97.44 513 ALA B C 1
ATOM 9742 O O . ALA B 1 513 ? 0.375 -13.172 -13.008 1 97.44 513 ALA B O 1
ATOM 9743 N N . GLY B 1 514 ? 0.02 -13.461 -10.789 1 98 514 GLY B N 1
ATOM 9744 C CA . GLY B 1 514 ? 1.1 -12.555 -10.438 1 98 514 GLY B CA 1
ATOM 9745 C C . GLY B 1 514 ? 2.445 -12.977 -10.992 1 98 514 GLY B C 1
ATOM 9746 O O . GLY B 1 514 ? 3.334 -12.148 -11.188 1 98 514 GLY B O 1
ATOM 9747 N N . GLY B 1 515 ? 2.564 -14.266 -11.266 1 98.44 515 GLY B N 1
ATOM 9748 C CA . GLY B 1 515 ? 3.787 -14.742 -11.891 1 98.44 515 GLY B CA 1
ATOM 9749 C C . GLY B 1 515 ? 3.973 -14.211 -13.305 1 98.44 515 GLY B C 1
ATOM 9750 O O . GLY B 1 515 ? 5.09 -13.875 -13.703 1 98.44 515 GLY B O 1
ATOM 9751 N N . VAL B 1 516 ? 2.875 -14.125 -14.031 1 98.69 516 VAL B N 1
ATOM 9752 C CA . VAL B 1 516 ? 2.943 -13.586 -15.391 1 98.69 516 VAL B CA 1
ATOM 9753 C C . VAL B 1 516 ? 3.273 -12.102 -15.336 1 98.69 516 VAL B C 1
ATOM 9755 O O . VAL B 1 516 ? 4.086 -11.609 -16.125 1 98.69 516 VAL B O 1
ATOM 9758 N N . ALA B 1 517 ? 2.625 -11.422 -14.398 1 98.69 517 ALA B N 1
ATOM 9759 C CA . ALA B 1 517 ? 2.881 -9.992 -14.25 1 98.69 517 ALA B CA 1
ATOM 9760 C C . ALA B 1 517 ? 4.332 -9.727 -13.859 1 98.69 517 ALA B C 1
ATOM 9762 O O . ALA B 1 517 ? 4.949 -8.773 -14.344 1 98.69 517 ALA B O 1
ATOM 9763 N N . LEU B 1 518 ? 4.844 -10.547 -12.969 1 98.69 518 LEU B N 1
ATOM 9764 C CA . LEU B 1 518 ? 6.246 -10.453 -12.578 1 98.69 518 LEU B CA 1
ATOM 9765 C C . LEU B 1 518 ? 7.156 -10.617 -13.789 1 98.69 518 LEU B C 1
ATOM 9767 O O . LEU B 1 518 ? 8.07 -9.82 -14 1 98.69 518 LEU B O 1
ATOM 9771 N N . ALA B 1 519 ? 6.898 -11.57 -14.602 1 98.75 519 ALA B N 1
ATOM 9772 C CA . ALA B 1 519 ? 7.691 -11.805 -15.805 1 98.75 519 ALA B CA 1
ATOM 9773 C C . ALA B 1 519 ? 7.566 -10.648 -16.781 1 98.75 519 ALA B C 1
ATOM 9775 O O . ALA B 1 519 ? 8.562 -10.188 -17.344 1 98.75 519 ALA B O 1
ATOM 9776 N N . ALA B 1 520 ? 6.355 -10.164 -16.969 1 98.81 520 ALA B N 1
ATOM 9777 C CA . ALA B 1 520 ? 6.055 -9.133 -17.953 1 98.81 520 ALA B CA 1
ATOM 9778 C C . ALA B 1 520 ? 6.758 -7.824 -17.609 1 98.81 520 ALA B C 1
ATOM 9780 O O . ALA B 1 520 ? 6.957 -6.973 -18.484 1 98.81 520 ALA B O 1
ATOM 9781 N N . ALA B 1 521 ? 7.121 -7.664 -16.375 1 98.75 521 ALA B N 1
ATOM 9782 C CA . ALA B 1 521 ? 7.762 -6.434 -15.922 1 98.75 521 ALA B CA 1
ATOM 9783 C C . ALA B 1 521 ? 9.211 -6.367 -16.391 1 98.75 521 ALA B C 1
ATOM 9785 O O . ALA B 1 521 ? 9.828 -5.297 -16.375 1 98.75 521 ALA B O 1
ATOM 9786 N N . CYS B 1 522 ? 9.836 -7.461 -16.797 1 98.75 522 CYS B N 1
ATOM 9787 C CA . CYS B 1 522 ? 11.219 -7.5 -17.234 1 98.75 522 CYS B CA 1
ATOM 9788 C C . CYS B 1 522 ? 11.367 -6.832 -18.609 1 98.75 522 CYS B C 1
ATOM 9790 O O . CYS B 1 522 ? 10.391 -6.656 -19.328 1 98.75 522 CYS B O 1
ATOM 9792 N N . ASP B 1 523 ? 12.602 -6.473 -18.969 1 98.5 523 ASP B N 1
ATOM 9793 C CA . ASP B 1 523 ? 12.891 -5.902 -20.281 1 98.5 523 ASP B CA 1
ATOM 9794 C C . ASP B 1 523 ? 12.578 -6.898 -21.406 1 98.5 523 ASP B C 1
ATOM 9796 O O . ASP B 1 523 ? 12.07 -6.52 -22.453 1 98.5 523 ASP B O 1
ATOM 9800 N N . VAL B 1 524 ? 12.953 -8.148 -21.109 1 98.38 524 VAL B N 1
ATOM 9801 C CA . VAL B 1 524 ? 12.773 -9.219 -22.078 1 98.38 524 VAL B CA 1
ATOM 9802 C C . VAL B 1 524 ? 12.141 -10.438 -21.406 1 98.38 524 VAL B C 1
ATOM 9804 O O . VAL B 1 524 ? 12.516 -10.797 -20.297 1 98.38 524 VAL B O 1
ATOM 9807 N N . VAL B 1 525 ? 11.172 -11.016 -22.109 1 98.75 525 VAL B N 1
ATOM 9808 C CA . VAL B 1 525 ? 10.547 -12.242 -21.625 1 98.75 525 VAL B CA 1
ATOM 9809 C C . VAL B 1 525 ? 10.766 -13.367 -22.625 1 98.75 525 VAL B C 1
ATOM 9811 O O . VAL B 1 525 ? 10.383 -13.242 -23.797 1 98.75 525 VAL B O 1
ATOM 9814 N N . ILE B 1 526 ? 11.406 -14.414 -22.172 1 98.56 526 ILE B N 1
ATOM 9815 C CA . ILE B 1 526 ? 11.609 -15.633 -22.938 1 98.56 526 ILE B CA 1
ATOM 9816 C C . ILE B 1 526 ? 10.75 -16.75 -22.375 1 98.56 526 ILE B C 1
ATOM 9818 O O . ILE B 1 526 ? 10.711 -16.969 -21.156 1 98.56 526 ILE B O 1
ATOM 9822 N N . ALA B 1 527 ? 10.008 -17.5 -23.266 1 98.44 527 ALA B N 1
ATOM 9823 C CA . ALA B 1 527 ? 9.172 -18.594 -22.781 1 98.44 527 ALA B CA 1
ATOM 9824 C C . ALA B 1 527 ? 9.453 -19.891 -23.547 1 98.44 527 ALA B C 1
ATOM 9826 O O . ALA B 1 527 ? 9.688 -19.859 -24.766 1 98.44 527 ALA B O 1
ATOM 9827 N N . GLY B 1 528 ? 9.477 -20.969 -22.812 1 97.62 528 GLY B N 1
ATOM 9828 C CA . GLY B 1 528 ? 9.445 -22.25 -23.5 1 97.62 528 GLY B CA 1
ATOM 9829 C C . GLY B 1 528 ? 8.172 -22.469 -24.297 1 97.62 528 GLY B C 1
ATOM 9830 O O . GLY B 1 528 ? 7.086 -22.078 -23.859 1 97.62 528 GLY B O 1
ATOM 9831 N N . SER B 1 529 ? 8.258 -23.141 -25.391 1 96.5 529 SER B N 1
ATOM 9832 C CA . SER B 1 529 ? 7.141 -23.281 -26.312 1 96.5 529 SER B CA 1
ATOM 9833 C C . SER B 1 529 ? 6.012 -24.094 -25.688 1 96.5 529 SER B C 1
ATOM 9835 O O . SER B 1 529 ? 4.855 -23.984 -26.109 1 96.5 529 SER B O 1
ATOM 9837 N N . GLU B 1 530 ? 6.301 -24.844 -24.688 1 94.69 530 GLU B N 1
ATOM 9838 C CA . GLU B 1 530 ? 5.301 -25.719 -24.094 1 94.69 530 GLU B CA 1
ATOM 9839 C C . GLU B 1 530 ? 4.684 -25.094 -22.844 1 94.69 530 GLU B C 1
ATOM 9841 O O . GLU B 1 530 ? 3.793 -25.672 -22.219 1 94.69 530 GLU B O 1
ATOM 9846 N N . SER B 1 531 ? 5.094 -23.906 -22.469 1 95.81 531 SER B N 1
ATOM 9847 C CA . SER B 1 531 ? 4.574 -23.219 -21.297 1 95.81 531 SER B CA 1
ATOM 9848 C C . SER B 1 531 ? 3.17 -22.688 -21.547 1 95.81 531 SER B C 1
ATOM 9850 O O . SER B 1 531 ? 2.871 -22.188 -22.641 1 95.81 531 SER B O 1
ATOM 9852 N N . VAL B 1 532 ? 2.326 -22.844 -20.578 1 97.81 532 VAL B N 1
ATOM 9853 C CA . VAL B 1 532 ? 0.981 -22.266 -20.609 1 97.81 532 VAL B CA 1
ATOM 9854 C C . VAL B 1 532 ? 0.904 -21.078 -19.672 1 97.81 532 VAL B C 1
ATOM 9856 O O . VAL B 1 532 ? 1.347 -21.141 -18.516 1 97.81 532 VAL B O 1
ATOM 9859 N N . LEU B 1 533 ? 0.361 -19.984 -20.125 1 98.31 533 LEU B N 1
ATOM 9860 C CA . LEU B 1 533 ? 0.252 -18.766 -19.328 1 98.31 533 LEU B CA 1
ATOM 9861 C C . LEU B 1 533 ? -1.202 -18.469 -18.969 1 98.31 533 LEU B C 1
ATOM 9863 O O . LEU B 1 533 ? -2.096 -18.625 -19.812 1 98.31 533 LEU B O 1
ATOM 9867 N N . ASN B 1 534 ? -1.45 -18.172 -17.797 1 98.19 534 ASN B N 1
ATOM 9868 C CA . ASN B 1 534 ? -2.719 -17.672 -17.266 1 98.19 534 ASN B CA 1
ATOM 9869 C C . ASN B 1 534 ? -2.559 -16.297 -16.625 1 98.19 534 ASN B C 1
ATOM 9871 O O . ASN B 1 534 ? -2.414 -16.203 -15.406 1 98.19 534 ASN B O 1
ATOM 9875 N N . PRO B 1 535 ? -2.711 -15.211 -17.344 1 97.81 535 PRO B N 1
ATOM 9876 C CA . PRO B 1 535 ? -2.297 -13.891 -16.859 1 97.81 535 PRO B CA 1
ATOM 9877 C C . PRO B 1 535 ? -3.328 -13.258 -15.922 1 97.81 535 PRO B C 1
ATOM 9879 O O . PRO B 1 535 ? -3.016 -12.297 -15.211 1 97.81 535 PRO B O 1
ATOM 9882 N N . ALA B 1 536 ? -4.508 -13.727 -15.852 1 96.5 536 ALA B N 1
ATOM 9883 C CA . ALA B 1 536 ? -5.59 -13.023 -15.164 1 96.5 536 ALA B CA 1
ATOM 9884 C C . ALA B 1 536 ? -5.605 -13.359 -13.672 1 96.5 536 ALA B C 1
ATOM 9886 O O . ALA B 1 536 ? -5.219 -14.461 -13.281 1 96.5 536 ALA B O 1
ATOM 9887 N N . TYR B 1 537 ? -6.152 -12.406 -12.844 1 92.94 537 TYR B N 1
ATOM 9888 C CA . TYR B 1 537 ? -6.348 -12.5 -11.398 1 92.94 537 TYR B CA 1
ATOM 9889 C C . TYR B 1 537 ? -7.812 -12.75 -11.062 1 92.94 537 TYR B C 1
ATOM 9891 O O . TYR B 1 537 ? -8.133 -13.273 -9.992 1 92.94 537 TYR B O 1
ATOM 9899 N N . ARG B 1 538 ? -8.555 -12.391 -11.984 1 94.81 538 ARG B N 1
ATOM 9900 C CA . ARG B 1 538 ? -9.961 -12.078 -11.781 1 94.81 538 ARG B CA 1
ATOM 9901 C C . ARG B 1 538 ? -10.75 -13.32 -11.359 1 94.81 538 ARG B C 1
ATOM 9903 O O . ARG B 1 538 ? -11.703 -13.219 -10.586 1 94.81 538 ARG B O 1
ATOM 9910 N N . ALA B 1 539 ? -10.344 -14.477 -11.781 1 95.38 539 ALA B N 1
ATOM 9911 C CA . ALA B 1 539 ? -11.023 -15.719 -11.438 1 95.38 539 ALA B CA 1
ATOM 9912 C C . ALA B 1 539 ? -10.969 -15.977 -9.938 1 95.38 539 ALA B C 1
ATOM 9914 O O . ALA B 1 539 ? -11.836 -16.656 -9.383 1 95.38 539 ALA B O 1
ATOM 9915 N N . LEU B 1 540 ? -10 -15.375 -9.25 1 96.88 540 LEU B N 1
ATOM 9916 C CA . LEU B 1 540 ? -9.859 -15.508 -7.805 1 96.88 540 LEU B CA 1
ATOM 9917 C C . LEU B 1 540 ? -10.477 -14.32 -7.082 1 96.88 540 LEU B C 1
ATOM 9919 O O . LEU B 1 540 ? -10.406 -14.227 -5.855 1 96.88 540 LEU B O 1
ATOM 9923 N N . GLY B 1 541 ? -11.055 -13.445 -7.855 1 97.31 541 GLY B N 1
ATOM 9924 C CA . GLY B 1 541 ? -11.664 -12.273 -7.25 1 97.31 541 GLY B CA 1
ATOM 9925 C C . GLY B 1 541 ? -10.656 -11.211 -6.867 1 97.31 541 GLY B C 1
ATOM 9926 O O . GLY B 1 541 ? -10.859 -10.469 -5.906 1 97.31 541 GLY B O 1
ATOM 9927 N N . LEU B 1 542 ? -9.562 -11.172 -7.562 1 97.88 542 LEU B N 1
ATOM 9928 C CA . LEU B 1 542 ? -8.523 -10.188 -7.281 1 97.88 542 LEU B CA 1
ATOM 9929 C C . LEU B 1 542 ? -8.359 -9.227 -8.453 1 97.88 542 LEU B C 1
ATOM 9931 O O . LEU B 1 542 ? -8.469 -9.625 -9.617 1 97.88 542 LEU B O 1
ATOM 9935 N N . HIS B 1 543 ? -8.086 -7.977 -8.156 1 97.31 543 HIS B N 1
ATOM 9936 C CA . HIS B 1 543 ? -7.684 -7.004 -9.164 1 97.31 543 HIS B CA 1
ATOM 9937 C C . HIS B 1 543 ? -6.281 -7.293 -9.688 1 97.31 543 HIS B C 1
ATOM 9939 O O . HIS B 1 543 ? -6.023 -7.18 -10.891 1 97.31 543 HIS B O 1
ATOM 9945 N N . GLY B 1 544 ? -5.469 -7.66 -8.805 1 97.38 544 GLY B N 1
ATOM 9946 C CA . GLY B 1 544 ? -4.078 -7.898 -9.156 1 97.38 544 GLY B CA 1
ATOM 9947 C C . GLY B 1 544 ? -3.189 -6.691 -8.938 1 97.38 544 GLY B C 1
ATOM 9948 O O . GLY B 1 544 ? -3.676 -5.559 -8.867 1 97.38 544 GLY B O 1
ATOM 9949 N N . SER B 1 545 ? -1.871 -6.867 -8.852 1 97.75 545 SER B N 1
ATOM 9950 C CA . SER B 1 545 ? -0.882 -5.809 -8.68 1 97.75 545 SER B CA 1
ATOM 9951 C C . SER B 1 545 ? 0.375 -6.09 -9.5 1 97.75 545 SER B C 1
ATOM 9953 O O . SER B 1 545 ? 0.312 -6.211 -10.727 1 97.75 545 SER B O 1
ATOM 9955 N N . GLU B 1 546 ? 1.496 -6.363 -8.836 1 98.5 546 GLU B N 1
ATOM 9956 C CA . GLU B 1 546 ? 2.762 -6.664 -9.5 1 98.5 546 GLU B CA 1
ATOM 9957 C C . GLU B 1 546 ? 2.977 -5.762 -10.711 1 98.5 546 GLU B C 1
ATOM 9959 O O . GLU B 1 546 ? 3.592 -6.172 -11.695 1 98.5 546 GLU B O 1
ATOM 9964 N N . TYR B 1 547 ? 2.402 -4.547 -10.766 1 98.62 547 TYR B N 1
ATOM 9965 C CA . TYR B 1 547 ? 2.584 -3.496 -11.758 1 98.62 547 TYR B CA 1
ATOM 9966 C C . TYR B 1 547 ? 2.045 -3.93 -13.117 1 98.62 547 TYR B C 1
ATOM 9968 O O . TYR B 1 547 ? 2.572 -3.531 -14.156 1 98.62 547 TYR B O 1
ATOM 9976 N N . HIS B 1 548 ? 1.04 -4.844 -13.125 1 98.38 548 HIS B N 1
ATOM 9977 C CA . HIS B 1 548 ? 0.486 -5.316 -14.383 1 98.38 548 HIS B CA 1
ATOM 9978 C C . HIS B 1 548 ? -0.135 -4.172 -15.18 1 98.38 548 HIS B C 1
ATOM 9980 O O . HIS B 1 548 ? -0.185 -4.219 -16.406 1 98.38 548 HIS B O 1
ATOM 9986 N N . SER B 1 549 ? -0.611 -3.119 -14.5 1 97.88 549 SER B N 1
ATOM 9987 C CA . SER B 1 549 ? -1.225 -1.971 -15.156 1 97.88 549 SER B CA 1
ATOM 9988 C C . SER B 1 549 ? -0.218 -1.231 -16.031 1 97.88 549 SER B C 1
ATOM 9990 O O . SER B 1 549 ? -0.602 -0.481 -16.922 1 97.88 549 SER B O 1
ATOM 9992 N N . LEU B 1 550 ? 1.061 -1.372 -15.719 1 98.38 550 LEU B N 1
ATOM 9993 C CA . LEU B 1 550 ? 2.111 -0.825 -16.578 1 98.38 550 LEU B CA 1
ATOM 9994 C C . LEU B 1 550 ? 2.535 -1.836 -17.625 1 98.38 550 LEU B C 1
ATOM 9996 O O . LEU B 1 550 ? 2.438 -1.563 -18.828 1 98.38 550 LEU B O 1
ATOM 10000 N N . SER B 1 551 ? 2.926 -3.012 -17.188 1 98.56 551 SER B N 1
ATOM 10001 C CA . SER B 1 551 ? 3.574 -3.967 -18.078 1 98.56 551 SER B CA 1
ATOM 10002 C C . SER B 1 551 ? 2.588 -4.527 -19.109 1 98.56 551 SER B C 1
ATOM 10004 O O . SER B 1 551 ? 2.918 -4.66 -20.281 1 98.56 551 SER B O 1
ATOM 10006 N N . TYR B 1 552 ? 1.358 -4.961 -18.625 1 98.5 552 TYR B N 1
ATOM 10007 C CA . TYR B 1 552 ? 0.396 -5.488 -19.594 1 98.5 552 TYR B CA 1
ATOM 10008 C C . TYR B 1 552 ? 0.03 -4.438 -20.625 1 98.5 552 TYR B C 1
ATOM 10010 O O . TYR B 1 552 ? -0.033 -4.734 -21.828 1 98.5 552 TYR B O 1
ATOM 10018 N N . VAL B 1 553 ? -0.184 -3.182 -20.188 1 98.31 553 VAL B N 1
ATOM 10019 C CA . VAL B 1 553 ? -0.572 -2.104 -21.094 1 98.31 553 VAL B CA 1
ATOM 10020 C C . VAL B 1 553 ? 0.586 -1.775 -22.031 1 98.31 553 VAL B C 1
ATOM 10022 O O . VAL B 1 553 ? 0.385 -1.588 -23.234 1 98.31 553 VAL B O 1
ATOM 10025 N N . GLY B 1 554 ? 1.734 -1.663 -21.484 1 98.69 554 GLY B N 1
ATOM 10026 C CA . GLY B 1 554 ? 2.896 -1.363 -22.312 1 98.69 554 GLY B CA 1
ATOM 10027 C C . GLY B 1 554 ? 3.191 -2.438 -23.344 1 98.69 554 GLY B C 1
ATOM 10028 O O . GLY B 1 554 ? 3.582 -2.131 -24.469 1 98.69 554 GLY B O 1
ATOM 10029 N N . ARG B 1 555 ? 2.982 -3.691 -23.016 1 98.5 555 ARG B N 1
ATOM 10030 C CA . ARG B 1 555 ? 3.34 -4.816 -23.875 1 98.5 555 ARG B CA 1
ATOM 10031 C C . ARG B 1 555 ? 2.232 -5.109 -24.875 1 98.5 555 ARG B C 1
ATOM 10033 O O . ARG B 1 555 ? 2.504 -5.363 -26.047 1 98.5 555 ARG B O 1
ATOM 10040 N N . CYS B 1 556 ? 0.973 -5.031 -24.391 1 97.94 556 CYS B N 1
ATOM 10041 C CA . CYS B 1 556 ? -0.114 -5.559 -25.203 1 97.94 556 CYS B CA 1
ATOM 10042 C C . CYS B 1 556 ? -1.027 -4.441 -25.688 1 97.94 556 CYS B C 1
ATOM 10044 O O . CYS B 1 556 ? -1.86 -4.652 -26.578 1 97.94 556 CYS B O 1
ATOM 10046 N N . GLY B 1 557 ? -0.879 -3.229 -25.172 1 97.31 557 GLY B N 1
ATOM 10047 C CA . GLY B 1 557 ? -1.854 -2.176 -25.422 1 97.31 557 GLY B CA 1
ATOM 10048 C C . GLY B 1 557 ? -3.039 -2.234 -24.469 1 97.31 557 GLY B C 1
ATOM 10049 O O . GLY B 1 557 ? -3.309 -3.275 -23.875 1 97.31 557 GLY B O 1
ATOM 10050 N N . PRO B 1 558 ? -3.727 -1.165 -24.281 1 95.56 558 PRO B N 1
ATOM 10051 C CA . PRO B 1 558 ? -4.812 -1.078 -23.297 1 95.56 558 PRO B CA 1
ATOM 10052 C C . PRO B 1 558 ? -5.945 -2.061 -23.578 1 95.56 558 PRO B C 1
ATOM 10054 O O . PRO B 1 558 ? -6.473 -2.689 -22.656 1 95.56 558 PRO B O 1
ATOM 10057 N N . ASP B 1 559 ? -6.34 -2.248 -24.812 1 95.5 559 ASP B N 1
ATOM 10058 C CA . ASP B 1 559 ? -7.465 -3.109 -25.156 1 95.5 559 ASP B CA 1
ATOM 10059 C C . ASP B 1 559 ? -7.141 -4.574 -24.891 1 95.5 559 ASP B C 1
ATOM 10061 O O . ASP B 1 559 ? -7.918 -5.285 -24.25 1 95.5 559 ASP B O 1
ATOM 10065 N N . ASN B 1 560 ? -6.004 -5.02 -25.406 1 96.25 560 ASN B N 1
ATOM 10066 C CA . ASN B 1 560 ? -5.602 -6.41 -25.203 1 96.25 560 ASN B CA 1
ATOM 10067 C C . ASN B 1 560 ? -5.383 -6.719 -23.719 1 96.25 560 ASN B C 1
ATOM 10069 O O . ASN B 1 560 ? -5.672 -7.828 -23.266 1 96.25 560 ASN B O 1
ATOM 10073 N N . SER B 1 561 ? -4.828 -5.754 -23.031 1 96.44 561 SER B N 1
ATOM 10074 C CA . SER B 1 561 ? -4.637 -5.938 -21.594 1 96.44 561 SER B CA 1
ATOM 10075 C C . SER B 1 561 ? -5.965 -6.176 -20.891 1 96.44 561 SER B C 1
ATOM 10077 O O . SER B 1 561 ? -6.059 -7.035 -20 1 96.44 561 SER B O 1
ATOM 10079 N N . ARG B 1 562 ? -6.957 -5.426 -21.219 1 94.69 562 ARG B N 1
ATOM 10080 C CA . ARG B 1 562 ? -8.281 -5.602 -20.641 1 94.69 562 ARG B CA 1
ATOM 10081 C C . ARG B 1 562 ? -8.852 -6.977 -20.984 1 94.69 562 ARG B C 1
ATOM 10083 O O . ARG B 1 562 ? -9.422 -7.648 -20.125 1 94.69 562 ARG B O 1
ATOM 10090 N N . HIS B 1 563 ? -8.656 -7.387 -22.188 1 94 563 HIS B N 1
ATOM 10091 C CA . HIS B 1 563 ? -9.172 -8.672 -22.641 1 94 563 HIS B CA 1
ATOM 10092 C C . HIS B 1 563 ? -8.5 -9.828 -21.906 1 94 563 HIS B C 1
ATOM 10094 O O . HIS B 1 563 ? -9.172 -10.773 -21.469 1 94 563 HIS B O 1
ATOM 10100 N N . ILE B 1 564 ? -7.234 -9.758 -21.781 1 94.44 564 ILE B N 1
ATOM 10101 C CA . ILE B 1 564 ? -6.5 -10.852 -21.156 1 94.44 564 ILE B CA 1
ATOM 10102 C C . ILE B 1 564 ? -6.941 -10.992 -19.703 1 94.44 564 ILE B C 1
ATOM 10104 O O . ILE B 1 564 ? -7.059 -12.109 -19.188 1 94.44 564 ILE B O 1
ATOM 10108 N N . LEU B 1 565 ? -7.227 -9.867 -19.047 1 95.25 565 LEU B N 1
ATOM 10109 C CA . LEU B 1 565 ? -7.605 -9.875 -17.641 1 95.25 565 LEU B CA 1
ATOM 10110 C C . LEU B 1 565 ? -9.055 -10.305 -17.484 1 95.25 565 LEU B C 1
ATOM 10112 O O . LEU B 1 565 ? -9.406 -10.969 -16.5 1 95.25 565 LEU B O 1
ATOM 10116 N N . GLN B 1 566 ? -9.883 -10.016 -18.406 1 95.31 566 GLN B N 1
ATOM 10117 C CA . GLN B 1 566 ? -11.32 -10.25 -18.25 1 95.31 566 GLN B CA 1
ATOM 10118 C C . GLN B 1 566 ? -11.711 -11.617 -18.797 1 95.31 566 GLN B C 1
ATOM 10120 O O . GLN B 1 566 ? -12.648 -12.242 -18.281 1 95.31 566 GLN B O 1
ATOM 10125 N N . ASP B 1 567 ? -11.016 -12.055 -19.797 1 94.19 567 ASP B N 1
ATOM 10126 C CA . ASP B 1 567 ? -11.383 -13.32 -20.422 1 94.19 567 ASP B CA 1
ATOM 10127 C C . ASP B 1 567 ? -11.016 -14.508 -19.547 1 94.19 567 ASP B C 1
ATOM 10129 O O . ASP B 1 567 ? -11.711 -15.523 -19.531 1 94.19 567 ASP B O 1
ATOM 10133 N N . MET B 1 568 ? -9.93 -14.398 -18.844 1 96.88 568 MET B N 1
ATOM 10134 C CA . MET B 1 568 ? -9.477 -15.422 -17.906 1 96.88 568 MET B CA 1
ATOM 10135 C C . MET B 1 568 ? -9.305 -16.766 -18.609 1 96.88 568 MET B C 1
ATOM 10137 O O . MET B 1 568 ? -9.734 -17.797 -18.094 1 96.88 568 MET B O 1
ATOM 10141 N N . LEU B 1 569 ? -8.742 -16.766 -19.766 1 96.88 569 LEU B N 1
ATOM 10142 C CA . LEU B 1 569 ? -8.469 -17.969 -20.531 1 96.88 569 LEU B CA 1
ATOM 10143 C C . LEU B 1 569 ? -6.969 -18.25 -20.578 1 96.88 569 LEU B C 1
ATOM 10145 O O . LEU B 1 569 ? -6.152 -17.328 -20.531 1 96.88 569 LEU B O 1
ATOM 10149 N N . PRO B 1 570 ? -6.586 -19.562 -20.656 1 97.56 570 PRO B N 1
ATOM 10150 C CA . PRO B 1 570 ? -5.168 -19.891 -20.859 1 97.56 570 PRO B CA 1
ATOM 10151 C C . PRO B 1 570 ? -4.66 -19.484 -22.234 1 97.56 570 PRO B C 1
ATOM 10153 O O . PRO B 1 570 ? -5.449 -19.312 -23.172 1 97.56 570 PRO B O 1
ATOM 10156 N N . MET B 1 571 ? -3.334 -19.312 -22.328 1 97.31 571 MET B N 1
ATOM 10157 C CA . MET B 1 571 ? -2.742 -18.969 -23.609 1 97.31 571 MET B CA 1
ATOM 10158 C C . MET B 1 571 ? -1.423 -19.703 -23.828 1 97.31 571 MET B C 1
ATOM 10160 O O . MET B 1 571 ? -0.71 -20 -22.875 1 97.31 571 MET B O 1
ATOM 10164 N N . THR B 1 572 ? -1.122 -19.984 -25.062 1 97.38 572 THR B N 1
ATOM 10165 C CA . THR B 1 572 ? 0.164 -20.578 -25.406 1 97.38 572 THR B CA 1
ATOM 10166 C C . THR B 1 572 ? 1.271 -19.516 -25.359 1 97.38 572 THR B C 1
ATOM 10168 O O . THR B 1 572 ? 0.996 -18.328 -25.375 1 97.38 572 THR B O 1
ATOM 10171 N N . ALA B 1 573 ? 2.484 -19.984 -25.359 1 97.88 573 ALA B N 1
ATOM 10172 C CA . ALA B 1 573 ? 3.629 -19.078 -25.453 1 97.88 573 ALA B CA 1
ATOM 10173 C C . ALA B 1 573 ? 3.596 -18.281 -26.75 1 97.88 573 ALA B C 1
ATOM 10175 O O . ALA B 1 573 ? 3.934 -17.094 -26.766 1 97.88 573 ALA B O 1
ATOM 10176 N N . TYR B 1 574 ? 3.123 -18.859 -27.797 1 97.44 574 TYR B N 1
ATOM 10177 C CA . TYR B 1 574 ? 3.072 -18.203 -29.109 1 97.44 574 TYR B CA 1
ATOM 10178 C C . TYR B 1 574 ? 1.985 -17.141 -29.125 1 97.44 574 TYR B C 1
ATOM 10180 O O . TYR B 1 574 ? 2.191 -16.047 -29.672 1 97.44 574 TYR B O 1
ATOM 10188 N N . GLN B 1 575 ? 0.848 -17.469 -28.609 1 97 575 GLN B N 1
ATOM 10189 C CA . GLN B 1 575 ? -0.212 -16.469 -28.516 1 97 575 GLN B CA 1
ATOM 10190 C C . GLN B 1 575 ? 0.24 -15.266 -27.688 1 97 575 GLN B C 1
ATOM 10192 O O . GLN B 1 575 ? -0.057 -14.125 -28.031 1 97 575 GLN B O 1
ATOM 10197 N N . ALA B 1 576 ? 0.935 -15.562 -26.594 1 98.31 576 ALA B N 1
ATOM 10198 C CA . ALA B 1 576 ? 1.45 -14.5 -25.719 1 98.31 576 ALA B CA 1
ATOM 10199 C C . ALA B 1 576 ? 2.451 -13.625 -26.469 1 98.31 576 ALA B C 1
ATOM 10201 O O . ALA B 1 576 ? 2.48 -12.406 -26.281 1 98.31 576 ALA B O 1
ATOM 10202 N N . ARG B 1 577 ? 3.287 -14.25 -27.25 1 98.19 577 ARG B N 1
ATOM 10203 C CA . ARG B 1 577 ? 4.23 -13.5 -28.062 1 98.19 577 ARG B CA 1
ATOM 10204 C C . ARG B 1 577 ? 3.5 -12.594 -29.062 1 98.19 577 ARG B C 1
ATOM 10206 O O . ARG B 1 577 ? 3.857 -11.43 -29.219 1 98.19 577 ARG B O 1
ATOM 10213 N N . ASP B 1 578 ? 2.498 -13.156 -29.703 1 97.12 578 ASP B N 1
ATOM 10214 C CA . ASP B 1 578 ? 1.734 -12.398 -30.688 1 97.12 578 ASP B CA 1
ATOM 10215 C C . ASP B 1 578 ? 1.048 -11.195 -30.047 1 97.12 578 ASP B C 1
ATOM 10217 O O . ASP B 1 578 ? 0.893 -10.156 -30.688 1 97.12 578 ASP B O 1
ATOM 10221 N N . MET B 1 579 ? 0.738 -11.352 -28.766 1 96.56 579 MET B N 1
ATOM 10222 C CA . MET B 1 579 ? 0.061 -10.273 -28.047 1 96.56 579 MET B CA 1
ATOM 10223 C C . MET B 1 579 ? 1.07 -9.297 -27.469 1 96.56 579 MET B C 1
ATOM 10225 O O . MET B 1 579 ? 0.698 -8.211 -27.016 1 96.56 579 MET B O 1
ATOM 10229 N N . GLY B 1 580 ? 2.287 -9.742 -27.375 1 97.5 580 GLY B N 1
ATOM 10230 C CA . GLY B 1 580 ? 3.34 -8.867 -26.891 1 97.5 580 GLY B CA 1
ATOM 10231 C C . GLY B 1 580 ? 3.762 -9.172 -25.469 1 97.5 580 GLY B C 1
ATOM 10232 O O . GLY B 1 580 ? 4.73 -8.602 -24.969 1 97.5 580 GLY B O 1
ATOM 10233 N N . LEU B 1 581 ? 3.123 -10.094 -24.781 1 97.56 581 LEU B N 1
ATOM 10234 C CA . LEU B 1 581 ? 3.424 -10.445 -23.391 1 97.56 581 LEU B CA 1
ATOM 10235 C C . LEU B 1 581 ? 4.766 -11.164 -23.297 1 97.56 581 LEU B C 1
ATOM 10237 O O . LEU B 1 581 ? 5.438 -11.094 -22.266 1 97.56 581 LEU B O 1
ATOM 10241 N N . VAL B 1 582 ? 5.105 -11.875 -24.344 1 98.38 582 VAL B N 1
ATOM 10242 C CA . VAL B 1 582 ? 6.355 -12.617 -24.469 1 98.38 582 VAL B CA 1
ATOM 10243 C C . VAL B 1 582 ? 7.145 -12.109 -25.672 1 98.38 582 VAL B C 1
ATOM 10245 O O . VAL B 1 582 ? 6.566 -11.758 -26.703 1 98.38 582 VAL B O 1
ATOM 10248 N N . ASP B 1 583 ? 8.445 -12.023 -25.516 1 98.19 583 ASP B N 1
ATOM 10249 C CA . ASP B 1 583 ? 9.273 -11.5 -26.594 1 98.19 583 ASP B CA 1
ATOM 10250 C C . ASP B 1 583 ? 9.812 -12.633 -27.469 1 98.19 583 ASP B C 1
ATOM 10252 O O . ASP B 1 583 ? 9.875 -12.492 -28.688 1 98.19 583 ASP B O 1
ATOM 10256 N N . HIS B 1 584 ? 10.258 -13.719 -26.844 1 98.12 584 HIS B N 1
ATOM 10257 C CA . HIS B 1 584 ? 10.844 -14.836 -27.562 1 98.12 584 HIS B CA 1
ATOM 10258 C C . HIS B 1 584 ? 10.289 -16.172 -27.062 1 98.12 584 HIS B C 1
ATOM 10260 O O . HIS B 1 584 ? 10.062 -16.344 -25.859 1 98.12 584 HIS B O 1
ATOM 10266 N N . VAL B 1 585 ? 9.992 -17.078 -27.984 1 98.5 585 VAL B N 1
ATOM 10267 C CA . VAL B 1 585 ? 9.578 -18.438 -27.656 1 98.5 585 VAL B CA 1
ATOM 10268 C C . VAL B 1 585 ? 10.641 -19.422 -28.141 1 98.5 585 VAL B C 1
ATOM 10270 O O . VAL B 1 585 ? 11.047 -19.406 -29.312 1 98.5 585 VAL B O 1
ATOM 10273 N N . LEU B 1 586 ? 11.141 -20.219 -27.266 1 97.88 586 LEU B N 1
ATOM 10274 C CA . LEU B 1 586 ? 12.156 -21.219 -27.609 1 97.88 586 LEU B CA 1
ATOM 10275 C C . LEU B 1 586 ? 11.602 -22.625 -27.469 1 97.88 586 LEU B C 1
ATOM 10277 O O . LEU B 1 586 ? 10.859 -22.922 -26.531 1 97.88 586 LEU B O 1
ATOM 10281 N N . PRO B 1 587 ? 11.945 -23.5 -28.375 1 95.44 587 PRO B N 1
ATOM 10282 C CA . PRO B 1 587 ? 11.469 -24.891 -28.281 1 95.44 587 PRO B CA 1
ATOM 10283 C C . PRO B 1 587 ? 12.219 -25.703 -27.25 1 95.44 587 PRO B C 1
ATOM 10285 O O . PRO B 1 587 ? 13.375 -25.422 -26.938 1 95.44 587 PRO B O 1
ATOM 10288 N N . GLY B 1 588 ? 11.523 -26.703 -26.766 1 88.81 588 GLY B N 1
ATOM 10289 C CA . GLY B 1 588 ? 12.141 -27.641 -25.844 1 88.81 588 GLY B CA 1
ATOM 10290 C C . GLY B 1 588 ? 11.625 -27.516 -24.422 1 88.81 588 GLY B C 1
ATOM 10291 O O . GLY B 1 588 ? 10.781 -26.672 -24.141 1 88.81 588 GLY B O 1
ATOM 10292 N N . SER B 1 589 ? 12.156 -28.484 -23.578 1 88.94 589 SER B N 1
ATOM 10293 C CA . SER B 1 589 ? 11.828 -28.516 -22.156 1 88.94 589 SER B CA 1
ATOM 10294 C C . SER B 1 589 ? 13 -29.031 -21.328 1 88.94 589 SER B C 1
ATOM 10296 O O . SER B 1 589 ? 13.984 -29.531 -21.875 1 88.94 589 SER B O 1
ATOM 10298 N N . GLY B 1 590 ? 12.945 -28.781 -20.078 1 88.81 590 GLY B N 1
ATOM 10299 C CA . GLY B 1 590 ? 13.953 -29.312 -19.188 1 88.81 590 GLY B CA 1
ATOM 10300 C C . GLY B 1 590 ? 15.344 -28.781 -19.469 1 88.81 590 GLY B C 1
ATOM 10301 O O . GLY B 1 590 ? 15.523 -27.594 -19.703 1 88.81 590 GLY B O 1
ATOM 10302 N N . ALA B 1 591 ? 16.297 -29.688 -19.469 1 88.06 591 ALA B N 1
ATOM 10303 C CA . ALA B 1 591 ? 17.703 -29.312 -19.594 1 88.06 591 ALA B CA 1
ATOM 10304 C C . ALA B 1 591 ? 17.984 -28.672 -20.953 1 88.06 591 ALA B C 1
ATOM 10306 O O . ALA B 1 591 ? 18.797 -27.766 -21.062 1 88.06 591 ALA B O 1
ATOM 10307 N N . ILE B 1 592 ? 17.328 -29.156 -21.953 1 91.62 592 ILE B N 1
ATOM 10308 C CA . ILE B 1 592 ? 17.531 -28.641 -23.297 1 91.62 592 ILE B CA 1
ATOM 10309 C C . ILE B 1 592 ? 17.062 -27.188 -23.359 1 91.62 592 ILE B C 1
ATOM 10311 O O . ILE B 1 592 ? 17.719 -26.344 -23.969 1 91.62 592 ILE B O 1
ATOM 10315 N N . LEU B 1 593 ? 15.93 -26.922 -22.828 1 94.75 593 LEU B N 1
ATOM 10316 C CA . LEU B 1 593 ? 15.422 -25.547 -22.812 1 94.75 593 LEU B CA 1
ATOM 10317 C C . LEU B 1 593 ? 16.359 -24.641 -22.016 1 94.75 593 LEU B C 1
ATOM 10319 O O . LEU B 1 593 ? 16.578 -23.5 -22.406 1 94.75 593 LEU B O 1
ATOM 10323 N N . ASP B 1 594 ? 16.891 -25.109 -20.922 1 94.25 594 ASP B N 1
ATOM 10324 C CA . ASP B 1 594 ? 17.844 -24.344 -20.109 1 94.25 594 ASP B CA 1
ATOM 10325 C C . ASP B 1 594 ? 19.047 -23.922 -20.938 1 94.25 594 ASP B C 1
ATOM 10327 O O . ASP B 1 594 ? 19.484 -22.766 -20.875 1 94.25 594 ASP B O 1
ATOM 10331 N N . ILE B 1 595 ? 19.531 -24.828 -21.656 1 93.5 595 ILE B N 1
ATOM 10332 C CA . ILE B 1 595 ? 20.703 -24.578 -22.484 1 93.5 595 ILE B CA 1
ATOM 10333 C C . ILE B 1 595 ? 20.359 -23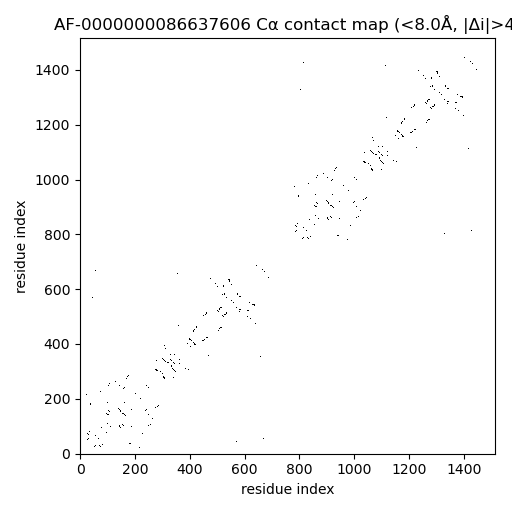.547 -23.562 1 93.5 595 ILE B C 1
ATOM 10335 O O . ILE B 1 595 ? 21.125 -22.625 -23.812 1 93.5 595 ILE B O 1
ATOM 10339 N N . ARG B 1 596 ? 19.234 -23.703 -24.125 1 95.56 596 ARG B N 1
ATOM 10340 C CA . ARG B 1 596 ? 18.812 -22.797 -25.188 1 95.56 596 ARG B CA 1
ATOM 10341 C C . ARG B 1 596 ? 18.625 -21.375 -24.641 1 95.56 596 ARG B C 1
ATOM 10343 O O . ARG B 1 596 ? 18.984 -20.406 -25.312 1 95.56 596 ARG B O 1
ATOM 10350 N N . ILE B 1 597 ? 18.078 -21.266 -23.5 1 96.38 597 ILE B N 1
ATOM 10351 C CA . ILE B 1 597 ? 17.891 -19.953 -22.875 1 96.38 597 ILE B CA 1
ATOM 10352 C C . ILE B 1 597 ? 19.234 -19.312 -22.609 1 96.38 597 ILE B C 1
ATOM 10354 O O . ILE B 1 597 ? 19.438 -18.125 -22.922 1 96.38 597 ILE B O 1
ATOM 10358 N N . ARG B 1 598 ? 20.172 -20.031 -22.016 1 94.88 598 ARG B N 1
ATOM 10359 C CA . ARG B 1 598 ? 21.484 -19.516 -21.719 1 94.88 598 ARG B CA 1
ATOM 10360 C C . ARG B 1 598 ? 22.203 -19.062 -22.984 1 94.88 598 ARG B C 1
ATOM 10362 O O . ARG B 1 598 ? 22.859 -18.016 -23.016 1 94.88 598 ARG B O 1
ATOM 10369 N N . TYR B 1 599 ? 22.062 -19.875 -24.016 1 93.25 599 TYR B N 1
ATOM 10370 C CA . TYR B 1 599 ? 22.672 -19.531 -25.297 1 93.25 599 TYR B CA 1
ATOM 10371 C C . TYR B 1 599 ? 22.078 -18.25 -25.859 1 93.25 599 TYR B C 1
ATOM 10373 O O . TYR B 1 599 ? 22.797 -17.391 -26.344 1 93.25 599 TYR B O 1
ATOM 10381 N N . HIS B 1 600 ? 20.781 -18.25 -25.859 1 95.06 600 HIS B N 1
ATOM 10382 C CA . HIS B 1 600 ? 20.078 -17.078 -26.375 1 95.06 600 HIS B CA 1
ATOM 10383 C C . HIS B 1 600 ? 20.484 -15.82 -25.625 1 95.06 600 HIS B C 1
ATOM 10385 O O . HIS B 1 600 ? 20.766 -14.789 -26.25 1 95.06 600 HIS B O 1
ATOM 10391 N N . VAL B 1 601 ? 20.531 -15.859 -24.297 1 95.19 601 VAL B N 1
ATOM 10392 C CA . VAL B 1 601 ? 20.844 -14.711 -23.453 1 95.19 601 VAL B CA 1
ATOM 10393 C C . VAL B 1 601 ? 22.297 -14.281 -23.688 1 95.19 601 VAL B C 1
ATOM 10395 O O . VAL B 1 601 ? 22.578 -13.086 -23.797 1 95.19 601 VAL B O 1
ATOM 10398 N N . ARG B 1 602 ? 23.156 -15.172 -23.766 1 90.38 602 ARG B N 1
ATOM 10399 C CA . ARG B 1 602 ? 24.578 -14.867 -23.953 1 90.38 602 ARG B CA 1
ATOM 10400 C C . ARG B 1 602 ? 24.844 -14.289 -25.328 1 90.38 602 ARG B C 1
ATOM 10402 O O . ARG B 1 602 ? 25.781 -13.508 -25.516 1 90.38 602 ARG B O 1
ATOM 10409 N N . GLY B 1 603 ? 24 -14.672 -26.266 1 87.62 603 GLY B N 1
ATOM 10410 C CA . GLY B 1 603 ? 24.172 -14.203 -27.625 1 87.62 603 GLY B CA 1
ATOM 10411 C C . GLY B 1 603 ? 23.594 -12.828 -27.859 1 87.62 603 GLY B C 1
ATOM 10412 O O . GLY B 1 603 ? 23.797 -12.234 -28.922 1 87.62 603 GLY B O 1
ATOM 10413 N N . THR B 1 604 ? 22.922 -12.359 -26.953 1 88.88 604 THR B N 1
ATOM 10414 C CA . THR B 1 604 ? 22.281 -11.055 -27.062 1 88.88 604 THR B CA 1
ATOM 10415 C C . THR B 1 604 ? 23.188 -9.969 -26.484 1 88.88 604 THR B C 1
ATOM 10417 O O . THR B 1 604 ? 23.875 -10.18 -25.484 1 88.88 604 THR B O 1
ATOM 10420 N N . CYS B 1 605 ? 23.25 -8.805 -27.078 1 82.56 605 CYS B N 1
ATOM 10421 C CA . CYS B 1 605 ? 24.047 -7.672 -26.609 1 82.56 605 CYS B CA 1
ATOM 10422 C C . CYS B 1 605 ? 23.266 -6.836 -25.594 1 82.56 605 CYS B C 1
ATOM 10424 O O . CYS B 1 605 ? 22.156 -6.375 -25.891 1 82.56 605 CYS B O 1
ATOM 10426 N N . TYR B 1 606 ? 23.859 -6.621 -24.453 1 88.44 606 TYR B N 1
ATOM 10427 C CA . TYR B 1 606 ? 23.156 -5.906 -23.391 1 88.44 606 TYR B CA 1
ATOM 10428 C C . TYR B 1 606 ? 23.844 -4.578 -23.094 1 88.44 606 TYR B C 1
ATOM 10430 O O . TYR B 1 606 ? 23.359 -3.785 -22.281 1 88.44 606 TYR B O 1
ATOM 10438 N N . ASN B 1 607 ? 24.969 -4.383 -23.703 1 85.25 607 ASN B N 1
ATOM 10439 C CA . ASN B 1 607 ? 25.734 -3.158 -23.469 1 85.25 607 ASN B CA 1
ATOM 10440 C C . ASN B 1 607 ? 25.859 -2.326 -24.75 1 85.25 607 ASN B C 1
ATOM 10442 O O . ASN B 1 607 ? 26.469 -2.768 -25.719 1 85.25 607 ASN B O 1
ATOM 10446 N N . PRO B 1 608 ? 25.312 -1.116 -24.828 1 89.88 608 PRO B N 1
ATOM 10447 C CA . PRO B 1 608 ? 24.703 -0.373 -23.719 1 89.88 608 PRO B CA 1
ATOM 10448 C C . PRO B 1 608 ? 23.297 -0.87 -23.359 1 89.88 608 PRO B C 1
ATOM 10450 O O . PRO B 1 608 ? 22.641 -1.503 -24.188 1 89.88 608 PRO B O 1
ATOM 10453 N N . TYR B 1 609 ? 22.938 -0.625 -22.156 1 93.75 609 TYR B N 1
ATOM 10454 C CA . TYR B 1 609 ? 21.594 -0.969 -21.688 1 93.75 609 TYR B CA 1
ATOM 10455 C C . TYR B 1 609 ? 20.531 -0.295 -22.531 1 93.75 609 TYR B C 1
ATOM 10457 O O . TYR B 1 609 ? 20.609 0.903 -22.812 1 93.75 609 TYR B O 1
ATOM 10465 N N . LYS B 1 610 ? 19.594 -1.115 -23 1 94.06 610 LYS B N 1
ATOM 10466 C CA . LYS B 1 610 ? 18.406 -0.632 -23.688 1 94.06 610 LYS B CA 1
ATOM 10467 C C . LYS B 1 610 ? 17.141 -1.149 -23.031 1 94.06 610 LYS B C 1
ATOM 10469 O O . LYS B 1 610 ? 16.906 -2.359 -22.984 1 94.06 610 LYS B O 1
ATOM 10474 N N . PRO B 1 611 ? 16.312 -0.226 -22.516 1 95.81 611 PRO B N 1
ATOM 10475 C CA . PRO B 1 611 ? 15.055 -0.665 -21.906 1 95.81 611 PRO B CA 1
ATOM 10476 C C . PRO B 1 611 ? 14.156 -1.418 -22.891 1 95.81 611 PRO B C 1
ATOM 10478 O O . PRO B 1 611 ? 14.195 -1.157 -24.094 1 95.81 611 PRO B O 1
ATOM 10481 N N . GLY B 1 612 ? 13.414 -2.406 -22.391 1 96.44 612 GLY B N 1
ATOM 10482 C CA . GLY B 1 612 ? 12.438 -3.066 -23.234 1 96.44 612 GLY B CA 1
ATOM 10483 C C . GLY B 1 612 ? 11.555 -2.096 -24 1 96.44 612 GLY B C 1
ATOM 10484 O O . GLY B 1 612 ? 11.203 -1.033 -23.484 1 96.44 612 GLY B O 1
ATOM 10485 N N . LYS B 1 613 ? 11.164 -2.4 -25.156 1 95.81 613 LYS B N 1
ATOM 10486 C CA . LYS B 1 613 ? 10.398 -1.521 -26.031 1 95.81 613 LYS B CA 1
ATOM 10487 C C . LYS B 1 613 ? 9.086 -1.104 -25.391 1 95.81 613 LYS B C 1
ATOM 10489 O O . LYS B 1 613 ? 8.617 0.019 -25.594 1 95.81 613 LYS B O 1
ATOM 10494 N N . TRP B 1 614 ? 8.508 -1.966 -24.609 1 97.81 614 TRP B N 1
ATOM 10495 C CA . TRP B 1 614 ? 7.199 -1.711 -24.016 1 97.81 614 TRP B CA 1
ATOM 10496 C C . TRP B 1 614 ? 7.266 -0.546 -23.031 1 97.81 614 TRP B C 1
ATOM 10498 O O . TRP B 1 614 ? 6.27 0.141 -22.797 1 97.81 614 TRP B O 1
ATOM 10508 N N . LYS B 1 615 ? 8.422 -0.294 -22.453 1 97.88 615 LYS B N 1
ATOM 10509 C CA . LYS B 1 615 ? 8.594 0.722 -21.406 1 97.88 615 LYS B CA 1
ATOM 10510 C C . LYS B 1 615 ? 8.477 2.127 -22 1 97.88 615 LYS B C 1
ATOM 10512 O O . LYS B 1 615 ? 8.266 3.094 -21.266 1 97.88 615 LYS B O 1
ATOM 10517 N N . SER B 1 616 ? 8.609 2.275 -23.297 1 97.12 616 SER B N 1
ATOM 10518 C CA . SER B 1 616 ? 8.453 3.576 -23.938 1 97.12 616 SER B CA 1
ATOM 10519 C C . SER B 1 616 ? 6.98 3.947 -24.094 1 97.12 616 SER B C 1
ATOM 10521 O O . SER B 1 616 ? 6.652 5.109 -24.344 1 97.12 616 SER B O 1
ATOM 10523 N N . ARG B 1 617 ? 6.09 3.035 -23.859 1 97 617 ARG B N 1
ATOM 10524 C CA . ARG B 1 617 ? 4.668 3.24 -24.109 1 97 617 ARG B CA 1
ATOM 10525 C C . ARG B 1 617 ? 3.924 3.58 -22.828 1 97 617 ARG B C 1
ATOM 10527 O O . ARG B 1 617 ? 2.74 3.918 -22.859 1 97 617 ARG B O 1
ATOM 10534 N N . VAL B 1 618 ? 4.562 3.482 -21.719 1 97.75 618 VAL B N 1
ATOM 10535 C CA . VAL B 1 618 ? 3.982 3.775 -20.422 1 97.75 618 VAL B CA 1
ATOM 10536 C C . VAL B 1 618 ? 4.98 4.562 -19.578 1 97.75 618 VAL B C 1
ATOM 10538 O O . VAL B 1 618 ? 6.152 4.684 -19.938 1 97.75 618 VAL B O 1
ATOM 10541 N N . ASP B 1 619 ? 4.535 5.137 -18.469 1 96.75 619 ASP B N 1
ATOM 10542 C CA . ASP B 1 619 ? 5.395 5.93 -17.594 1 96.75 619 ASP B CA 1
ATOM 10543 C C . ASP B 1 619 ? 6.109 5.043 -16.578 1 96.75 619 ASP B C 1
ATOM 10545 O O . ASP B 1 619 ? 5.578 4.773 -15.5 1 96.75 619 ASP B O 1
ATOM 10549 N N . VAL B 1 620 ? 7.355 4.691 -16.859 1 96.88 620 VAL B N 1
ATOM 10550 C CA . VAL B 1 620 ? 8.117 3.846 -15.953 1 96.88 620 VAL B CA 1
ATOM 10551 C C . VAL B 1 620 ? 9.141 4.691 -15.188 1 96.88 620 VAL B C 1
ATOM 10553 O O . VAL B 1 620 ? 10.172 4.184 -14.742 1 96.88 620 VAL B O 1
ATOM 10556 N N . SER B 1 621 ? 8.883 6.039 -15.133 1 94.5 621 SER B N 1
ATOM 10557 C CA . SER B 1 621 ? 9.664 6.871 -14.227 1 94.5 621 SER B CA 1
ATOM 10558 C C . SER B 1 621 ? 9.398 6.5 -12.773 1 94.5 621 SER B C 1
ATOM 10560 O O . SER B 1 621 ? 8.43 5.812 -12.469 1 94.5 621 SER B O 1
ATOM 10562 N N . PRO B 1 622 ? 10.281 6.891 -11.867 1 90 622 PRO B N 1
ATOM 10563 C CA . PRO B 1 622 ? 10.031 6.605 -10.453 1 90 622 PRO B CA 1
ATOM 10564 C C . PRO B 1 622 ? 8.648 7.062 -9.992 1 90 622 PRO B C 1
ATOM 10566 O O . PRO B 1 622 ? 7.973 6.352 -9.25 1 90 622 PRO B O 1
ATOM 10569 N N . SER B 1 623 ? 8.219 8.211 -10.453 1 90.44 623 SER B N 1
ATOM 10570 C CA . SER B 1 623 ? 6.895 8.711 -10.109 1 90.44 623 SER B CA 1
ATOM 10571 C C . SER B 1 623 ? 5.801 7.84 -10.719 1 90.44 623 SER B C 1
ATOM 10573 O O . SER B 1 623 ? 4.773 7.59 -10.086 1 90.44 623 SER B O 1
ATOM 10575 N N . GLY B 1 624 ? 6.035 7.469 -12 1 94.12 624 GLY B N 1
ATOM 10576 C CA . GLY B 1 624 ? 5.07 6.594 -12.656 1 94.12 624 GLY B CA 1
ATOM 10577 C C . GLY B 1 624 ? 4.941 5.242 -11.984 1 94.12 624 GLY B C 1
ATOM 10578 O O . GLY B 1 624 ? 3.83 4.734 -11.805 1 94.12 624 GLY B O 1
ATOM 10579 N N . ILE B 1 625 ? 6.047 4.66 -11.594 1 96.88 625 ILE B N 1
ATOM 10580 C CA . ILE B 1 625 ? 6.07 3.375 -10.906 1 96.88 625 ILE B CA 1
ATOM 10581 C C . ILE B 1 625 ? 5.355 3.492 -9.562 1 96.88 625 ILE B C 1
ATOM 10583 O O . ILE B 1 625 ? 4.539 2.639 -9.211 1 96.88 625 ILE B O 1
ATOM 10587 N N . ALA B 1 626 ? 5.609 4.551 -8.867 1 93.56 626 ALA B N 1
ATOM 10588 C CA . ALA B 1 626 ? 4.973 4.789 -7.574 1 93.56 626 ALA B CA 1
ATOM 10589 C C . ALA B 1 626 ? 3.463 4.941 -7.723 1 93.56 626 ALA B C 1
ATOM 10591 O O . ALA B 1 626 ? 2.697 4.422 -6.91 1 93.56 626 ALA B O 1
ATOM 10592 N N . ALA B 1 627 ? 3.062 5.691 -8.695 1 94.38 627 ALA B N 1
ATOM 10593 C CA . ALA B 1 627 ? 1.64 5.91 -8.945 1 94.38 627 ALA B CA 1
ATOM 10594 C C . ALA B 1 627 ? 0.934 4.594 -9.273 1 94.38 627 ALA B C 1
ATOM 10596 O O . ALA B 1 627 ? -0.172 4.34 -8.789 1 94.38 627 ALA B O 1
ATOM 10597 N N . ALA B 1 628 ? 1.552 3.787 -10.117 1 97.25 628 ALA B N 1
ATOM 10598 C CA . ALA B 1 628 ? 0.973 2.5 -10.492 1 97.25 628 ALA B CA 1
ATOM 10599 C C . ALA B 1 628 ? 0.817 1.593 -9.273 1 97.25 628 ALA B C 1
ATOM 10601 O O . ALA B 1 628 ? -0.219 0.946 -9.102 1 97.25 628 ALA B O 1
ATOM 10602 N N . ARG B 1 629 ? 1.861 1.521 -8.445 1 97.25 629 ARG B N 1
ATOM 10603 C CA . ARG B 1 629 ? 1.802 0.714 -7.23 1 97.25 629 ARG B CA 1
ATOM 10604 C C . ARG B 1 629 ? 0.666 1.173 -6.32 1 97.25 629 ARG B C 1
ATOM 10606 O O . ARG B 1 629 ? -0.103 0.352 -5.816 1 97.25 629 ARG B O 1
ATOM 10613 N N . ALA B 1 630 ? 0.596 2.463 -6.098 1 94.5 630 ALA B N 1
ATOM 10614 C CA . ALA B 1 630 ? -0.446 3.018 -5.238 1 94.5 630 ALA B CA 1
ATOM 10615 C C . ALA B 1 630 ? -1.835 2.678 -5.77 1 94.5 630 ALA B C 1
ATOM 10617 O O . ALA B 1 630 ? -2.725 2.301 -5.004 1 94.5 630 ALA B O 1
ATOM 10618 N N . GLN B 1 631 ? -2.014 2.824 -7.043 1 95.88 631 GLN B N 1
ATOM 10619 C CA . GLN B 1 631 ? -3.314 2.568 -7.652 1 95.88 631 GLN B CA 1
ATOM 10620 C C . GLN B 1 631 ? -3.699 1.097 -7.531 1 95.88 631 GLN B C 1
ATOM 10622 O O . GLN B 1 631 ? -4.82 0.774 -7.133 1 95.88 631 GLN B O 1
ATOM 10627 N N . GLU B 1 632 ? -2.807 0.216 -7.902 1 97.94 632 GLU B N 1
ATOM 10628 C CA . GLU B 1 632 ? -3.098 -1.213 -7.828 1 97.94 632 GLU B CA 1
ATOM 10629 C C . GLU B 1 632 ? -3.375 -1.644 -6.391 1 97.94 632 GLU B C 1
ATOM 10631 O O . GLU B 1 632 ? -4.289 -2.432 -6.137 1 97.94 632 GLU B O 1
ATOM 10636 N N . LEU B 1 633 ? -2.604 -1.121 -5.469 1 97.56 633 LEU B N 1
ATOM 10637 C CA . LEU B 1 633 ? -2.77 -1.5 -4.07 1 97.56 633 LEU B CA 1
ATOM 10638 C C . LEU B 1 633 ? -4.066 -0.933 -3.506 1 97.56 633 LEU B C 1
ATOM 10640 O O . LEU B 1 633 ? -4.656 -1.514 -2.59 1 97.56 633 LEU B O 1
ATOM 10644 N N . SER B 1 634 ? -4.539 0.248 -3.996 1 95.94 634 SER B N 1
ATOM 10645 C CA . SER B 1 634 ? -5.848 0.741 -3.586 1 95.94 634 SER B CA 1
ATOM 10646 C C . SER B 1 634 ? -6.949 -0.247 -3.957 1 95.94 634 SER B C 1
ATOM 10648 O O . SER B 1 634 ? -7.871 -0.48 -3.17 1 95.94 634 SER B O 1
ATOM 10650 N N . GLU B 1 635 ? -6.855 -0.831 -5.172 1 97.06 635 GLU B N 1
ATOM 10651 C CA . GLU B 1 635 ? -7.824 -1.831 -5.609 1 97.06 635 GLU B CA 1
ATOM 10652 C C . GLU B 1 635 ? -7.695 -3.115 -4.793 1 97.06 635 GLU B C 1
ATOM 10654 O O . GLU B 1 635 ? -8.703 -3.713 -4.406 1 97.06 635 GLU B O 1
ATOM 10659 N N . MET B 1 636 ? -6.465 -3.537 -4.527 1 97.94 636 MET B N 1
ATOM 10660 C CA . MET B 1 636 ? -6.242 -4.738 -3.729 1 97.94 636 MET B CA 1
ATOM 10661 C C . MET B 1 636 ? -6.77 -4.555 -2.311 1 97.94 636 MET B C 1
ATOM 10663 O O . MET B 1 636 ? -7.289 -5.5 -1.71 1 97.94 636 MET B O 1
ATOM 10667 N N . ALA B 1 637 ? -6.586 -3.35 -1.723 1 95.88 637 ALA B N 1
ATOM 10668 C CA . ALA B 1 637 ? -7.117 -3.055 -0.395 1 95.88 637 ALA B CA 1
ATOM 10669 C C . ALA B 1 637 ? -8.625 -3.256 -0.351 1 95.88 637 ALA B C 1
ATOM 10671 O O . ALA B 1 637 ? -9.164 -3.783 0.627 1 95.88 637 ALA B O 1
ATOM 10672 N N . LYS B 1 638 ? -9.312 -2.822 -1.378 1 95.81 638 LYS B N 1
ATOM 10673 C CA . LYS B 1 638 ? -10.758 -3.041 -1.464 1 95.81 638 LYS B CA 1
ATOM 10674 C C . LYS B 1 638 ? -11.086 -4.531 -1.494 1 95.81 638 LYS B C 1
ATOM 10676 O O . LYS B 1 638 ? -12.086 -4.961 -0.92 1 95.81 638 LYS B O 1
ATOM 10681 N N . ASP B 1 639 ? -10.227 -5.352 -2.193 1 97.31 639 ASP B N 1
ATOM 10682 C CA . ASP B 1 639 ? -10.43 -6.797 -2.275 1 97.31 639 ASP B CA 1
ATOM 10683 C C . ASP B 1 639 ? -10.234 -7.457 -0.91 1 97.31 639 ASP B C 1
ATOM 10685 O O . ASP B 1 639 ? -10.719 -8.562 -0.675 1 97.31 639 ASP B O 1
ATOM 10689 N N . PHE B 1 640 ? -9.523 -6.828 0.006 1 96.88 640 PHE B N 1
ATOM 10690 C CA . PHE B 1 640 ? -9.156 -7.48 1.257 1 96.88 640 PHE B CA 1
ATOM 10691 C C . PHE B 1 640 ? -10.039 -6.996 2.398 1 96.88 640 PHE B C 1
ATOM 10693 O O . PHE B 1 640 ? -10.281 -7.73 3.361 1 96.88 640 PHE B O 1
ATOM 10700 N N . TRP B 1 641 ? -10.594 -5.723 2.311 1 93.12 641 TRP B N 1
ATOM 10701 C CA . TRP B 1 641 ? -11.18 -5.219 3.545 1 93.12 641 TRP B CA 1
ATOM 10702 C C . TRP B 1 641 ? -12.516 -4.535 3.268 1 93.12 641 TRP B C 1
ATOM 10704 O O . TRP B 1 641 ? -13.273 -4.238 4.195 1 93.12 641 TRP B O 1
ATOM 10714 N N . SER B 1 642 ? -12.859 -4.152 2.02 1 92.81 642 SER B N 1
ATOM 10715 C CA . SER B 1 642 ? -14.164 -3.568 1.718 1 92.81 642 SER B CA 1
ATOM 10716 C C . SER B 1 642 ? -15.234 -4.645 1.607 1 92.81 642 SER B C 1
ATOM 10718 O O . SER B 1 642 ? -14.969 -5.824 1.854 1 92.81 642 SER B O 1
ATOM 10720 N N . ALA B 1 643 ? -16.453 -4.234 1.214 1 90.19 643 ALA B N 1
ATOM 10721 C CA . ALA B 1 643 ? -17.516 -5.195 0.98 1 90.19 643 ALA B CA 1
ATOM 10722 C C . ALA B 1 643 ? -17.172 -6.141 -0.165 1 90.19 643 ALA B C 1
ATOM 10724 O O . ALA B 1 643 ? -17.641 -7.285 -0.199 1 90.19 643 ALA B O 1
ATOM 10725 N N . ARG B 1 644 ? -16.359 -5.734 -1.025 1 94.62 644 ARG B N 1
ATOM 10726 C CA . ARG B 1 644 ? -15.938 -6.504 -2.193 1 94.62 644 ARG B CA 1
ATOM 10727 C C . ARG B 1 644 ? -15.047 -7.672 -1.789 1 94.62 644 ARG B C 1
ATOM 10729 O O . ARG B 1 644 ? -14.812 -8.586 -2.582 1 94.62 644 ARG B O 1
ATOM 10736 N N . SER B 1 645 ? -14.602 -7.723 -0.548 1 94.81 645 SER B N 1
ATOM 10737 C CA . SER B 1 645 ? -13.68 -8.742 -0.065 1 94.81 645 SER B CA 1
ATOM 10738 C C . SER B 1 645 ? -14.32 -10.133 -0.113 1 94.81 645 SER B C 1
ATOM 10740 O O . SER B 1 645 ? -13.617 -11.141 -0.165 1 94.81 645 SER B O 1
ATOM 10742 N N . GLU B 1 646 ? -15.57 -10.188 -0.157 1 94.38 646 GLU B N 1
ATOM 10743 C CA . GLU B 1 646 ? -16.281 -11.461 -0.172 1 94.38 646 GLU B CA 1
ATOM 10744 C C . GLU B 1 646 ? -15.914 -12.281 -1.405 1 94.38 646 GLU B C 1
ATOM 10746 O O . GLU B 1 646 ? -15.797 -13.508 -1.329 1 94.38 646 GLU B O 1
ATOM 10751 N N . ARG B 1 647 ? -15.742 -11.617 -2.529 1 96.19 647 ARG B N 1
ATOM 10752 C CA . ARG B 1 647 ? -15.484 -12.344 -3.77 1 96.19 647 ARG B CA 1
ATOM 10753 C C . ARG B 1 647 ? -14.141 -13.062 -3.711 1 96.19 647 ARG B C 1
ATOM 10755 O O . ARG B 1 647 ? -14.008 -14.18 -4.211 1 96.19 647 ARG B O 1
ATOM 10762 N N . TYR B 1 648 ? -13.18 -12.469 -3.064 1 98 648 TYR B N 1
ATOM 10763 C CA . TYR B 1 648 ? -11.867 -13.078 -2.932 1 98 648 TYR B CA 1
ATOM 10764 C C . TYR B 1 648 ? -11.859 -14.133 -1.831 1 98 648 TYR B C 1
ATOM 10766 O O . TYR B 1 648 ? -11.312 -15.227 -2.01 1 98 648 TYR B O 1
ATOM 10774 N N . THR B 1 649 ? -12.438 -13.836 -0.725 1 96.75 649 THR B N 1
ATOM 10775 C CA . THR B 1 649 ? -12.414 -14.703 0.447 1 96.75 649 THR B CA 1
ATOM 10776 C C . THR B 1 649 ? -13.023 -16.062 0.127 1 96.75 649 THR B C 1
ATOM 10778 O O . THR B 1 649 ? -12.445 -17.094 0.435 1 96.75 649 THR B O 1
ATOM 10781 N N . SER B 1 650 ? -14.172 -16.062 -0.448 1 96.5 650 SER B N 1
ATOM 10782 C CA . SER B 1 650 ? -14.859 -17.312 -0.766 1 96.5 650 SER B CA 1
ATOM 10783 C C . SER B 1 650 ? -14.102 -18.109 -1.828 1 96.5 650 SER B C 1
ATOM 10785 O O . SER B 1 650 ? -13.922 -19.328 -1.698 1 96.5 650 SER B O 1
ATOM 10787 N N . ARG B 1 651 ? -13.633 -17.469 -2.822 1 97.5 651 ARG B N 1
ATOM 10788 C CA . ARG B 1 651 ? -12.945 -18.125 -3.926 1 97.5 651 ARG B CA 1
ATOM 10789 C C . ARG B 1 651 ? -11.594 -18.672 -3.479 1 97.5 651 ARG B C 1
ATOM 10791 O O . ARG B 1 651 ? -11.195 -19.766 -3.891 1 97.5 651 ARG B O 1
ATOM 10798 N N . ARG B 1 652 ? -10.859 -17.891 -2.666 1 97.81 652 ARG B N 1
ATOM 10799 C CA . ARG B 1 652 ? -9.602 -18.375 -2.105 1 97.81 652 ARG B CA 1
ATOM 10800 C C . ARG B 1 652 ? -9.812 -19.641 -1.286 1 97.81 652 ARG B C 1
ATOM 10802 O O . ARG B 1 652 ? -9.102 -20.625 -1.465 1 97.81 652 ARG B O 1
ATOM 10809 N N . ARG B 1 653 ? -10.789 -19.594 -0.416 1 97.19 653 ARG B N 1
ATOM 10810 C CA . ARG B 1 653 ? -11.133 -20.75 0.408 1 97.19 653 ARG B CA 1
ATOM 10811 C C . ARG B 1 653 ? -11.445 -21.969 -0.457 1 97.19 653 ARG B C 1
ATOM 10813 O O . ARG B 1 653 ? -10.883 -23.047 -0.253 1 97.19 653 ARG B O 1
ATOM 10820 N N . ASP B 1 654 ? -12.352 -21.781 -1.427 1 96.69 654 ASP B N 1
ATOM 10821 C CA . ASP B 1 654 ? -12.797 -22.875 -2.277 1 96.69 654 ASP B CA 1
ATOM 10822 C C . ASP B 1 654 ? -11.625 -23.453 -3.074 1 96.69 654 ASP B C 1
ATOM 10824 O O . ASP B 1 654 ? -11.539 -24.672 -3.262 1 96.69 654 ASP B O 1
ATOM 10828 N N . PHE B 1 655 ? -10.766 -22.641 -3.541 1 96.44 655 PHE B N 1
ATOM 10829 C CA . PHE B 1 655 ? -9.609 -23.062 -4.316 1 96.44 655 PHE B CA 1
ATOM 10830 C C . PHE B 1 655 ? -8.648 -23.875 -3.451 1 96.44 655 PHE B C 1
ATOM 10832 O O . PHE B 1 655 ? -8.258 -24.984 -3.812 1 96.44 655 PHE B O 1
ATOM 10839 N N . VAL B 1 656 ? -8.219 -23.297 -2.297 1 96.88 656 VAL B N 1
ATOM 10840 C CA . VAL B 1 656 ? -7.195 -23.891 -1.446 1 96.88 656 VAL B CA 1
ATOM 10841 C C . VAL B 1 656 ? -7.742 -25.172 -0.796 1 96.88 656 VAL B C 1
ATOM 10843 O O . VAL B 1 656 ? -7.035 -26.172 -0.698 1 96.88 656 VAL B O 1
ATOM 10846 N N . ARG B 1 657 ? -8.969 -25.109 -0.402 1 96.19 657 ARG B N 1
ATOM 10847 C CA . ARG B 1 657 ? -9.531 -26.203 0.374 1 96.19 657 ARG B CA 1
ATOM 10848 C C . ARG B 1 657 ? -10.281 -27.172 -0.525 1 96.19 657 ARG B C 1
ATOM 10850 O O . ARG B 1 657 ? -10.938 -28.094 -0.037 1 96.19 657 ARG B O 1
ATOM 10857 N N . LYS B 1 658 ? -10.242 -26.953 -1.809 1 93.44 658 LYS B N 1
ATOM 10858 C CA . LYS B 1 658 ? -10.711 -27.859 -2.857 1 93.44 658 LYS B CA 1
ATOM 10859 C C . LYS B 1 658 ? -12.203 -28.156 -2.705 1 93.44 658 LYS B C 1
ATOM 10861 O O . LYS B 1 658 ? -12.617 -29.312 -2.717 1 93.44 658 LYS B O 1
ATOM 10866 N N . VAL B 1 659 ? -12.906 -27.078 -2.512 1 93.69 659 VAL B N 1
ATOM 10867 C CA . VAL B 1 659 ? -14.359 -27.219 -2.514 1 93.69 659 VAL B CA 1
ATOM 10868 C C . VAL B 1 659 ? -14.844 -27.531 -3.926 1 93.69 659 VAL B C 1
ATOM 10870 O O . VAL B 1 659 ? -14.375 -26.922 -4.898 1 93.69 659 VAL B O 1
ATOM 10873 N N . LYS B 1 660 ? -15.664 -28.5 -4.07 1 91.69 660 LYS B N 1
ATOM 10874 C CA . LYS B 1 660 ? -16.188 -28.922 -5.375 1 91.69 660 LYS B CA 1
ATOM 10875 C C . LYS B 1 660 ? -16.953 -27.781 -6.039 1 91.69 660 LYS B C 1
ATOM 10877 O O . LYS B 1 660 ? -17.828 -27.172 -5.418 1 91.69 660 LYS B O 1
ATOM 10882 N N . PRO B 1 661 ? -16.594 -27.5 -7.277 1 93.75 661 PRO B N 1
ATOM 10883 C CA . PRO B 1 661 ? -17.359 -26.469 -7.969 1 93.75 661 PRO B CA 1
ATOM 10884 C C . PRO B 1 661 ? -18.812 -26.875 -8.203 1 93.75 661 PRO B C 1
ATOM 10886 O O . PRO B 1 661 ? -19.125 -28.062 -8.273 1 93.75 661 PRO B O 1
ATOM 10889 N N . THR B 1 662 ? -19.641 -25.875 -8.32 1 92.88 662 THR B N 1
ATOM 10890 C CA . THR B 1 662 ? -21.062 -26.141 -8.523 1 92.88 662 THR B CA 1
ATOM 10891 C C . THR B 1 662 ? -21.406 -26.172 -10.008 1 92.88 662 THR B C 1
ATOM 10893 O O . THR B 1 662 ? -22.438 -26.719 -10.398 1 92.88 662 THR B O 1
ATOM 10896 N N . ARG B 1 663 ? -20.609 -25.609 -10.797 1 95.25 663 ARG B N 1
ATOM 10897 C CA . ARG B 1 663 ? -20.781 -25.594 -12.242 1 95.25 663 ARG B CA 1
ATOM 10898 C C . ARG B 1 663 ? -19.469 -25.297 -12.961 1 95.25 663 ARG B C 1
ATOM 10900 O O . ARG B 1 663 ? -18.531 -24.797 -12.352 1 95.25 663 ARG B O 1
ATOM 10907 N N . THR B 1 664 ? -19.422 -25.703 -14.242 1 97.19 664 THR B N 1
ATOM 10908 C CA . THR B 1 664 ? -18.297 -25.297 -15.078 1 97.19 664 THR B CA 1
ATOM 10909 C C . THR B 1 664 ? -18.438 -23.844 -15.5 1 97.19 664 THR B C 1
ATOM 10911 O O . THR B 1 664 ? -19.484 -23.422 -15.984 1 97.19 664 THR B O 1
ATOM 10914 N N . PRO B 1 665 ? -17.422 -23.016 -15.297 1 96.69 665 PRO B N 1
ATOM 10915 C CA . PRO B 1 665 ? -17.516 -21.641 -15.781 1 96.69 665 PRO B CA 1
ATOM 10916 C C . PRO B 1 665 ? -17.891 -21.547 -17.25 1 96.69 665 PRO B C 1
ATOM 10918 O O . PRO B 1 665 ? -17.422 -22.344 -18.062 1 96.69 665 PRO B O 1
ATOM 10921 N N . LEU B 1 666 ? -18.688 -20.609 -17.625 1 97.19 666 LEU B N 1
ATOM 10922 C CA . LEU B 1 666 ? -19.188 -20.453 -18.984 1 97.19 666 LEU B CA 1
ATOM 10923 C C . LEU B 1 666 ? -18.047 -20.188 -19.953 1 97.19 666 LEU B C 1
ATOM 10925 O O . LEU B 1 666 ? -18.109 -20.594 -21.125 1 97.19 666 LEU B O 1
ATOM 10929 N N . ARG B 1 667 ? -17 -19.578 -19.516 1 95.88 667 ARG B N 1
ATOM 10930 C CA . ARG B 1 667 ? -15.867 -19.266 -20.391 1 95.88 667 ARG B CA 1
ATOM 10931 C C . ARG B 1 667 ? -15.211 -20.531 -20.922 1 95.88 667 ARG B C 1
ATOM 10933 O O . ARG B 1 667 ? -14.562 -20.516 -21.969 1 95.88 667 ARG B O 1
ATOM 10940 N N . PHE B 1 668 ? -15.359 -21.641 -20.219 1 97.44 668 PHE B N 1
ATOM 10941 C CA . PHE B 1 668 ? -14.836 -22.938 -20.672 1 97.44 668 PHE B CA 1
ATOM 10942 C C . PHE B 1 668 ? -15.93 -23.75 -21.359 1 97.44 668 PHE B C 1
ATOM 10944 O O . PHE B 1 668 ? -15.664 -24.438 -22.344 1 97.44 668 PHE B O 1
ATOM 10951 N N . ALA B 1 669 ? -17.141 -23.641 -20.766 1 97.81 669 ALA B N 1
ATOM 10952 C CA . ALA B 1 669 ? -18.281 -24.391 -21.281 1 97.81 669 ALA B CA 1
ATOM 10953 C C . ALA B 1 669 ? -19.062 -23.578 -22.312 1 97.81 669 ALA B C 1
ATOM 10955 O O . ALA B 1 669 ? -20.203 -23.203 -22.078 1 97.81 669 ALA B O 1
ATOM 10956 N N . SER B 1 670 ? -18.516 -23.469 -23.438 1 95.75 670 SER B N 1
ATOM 10957 C CA . SER B 1 670 ? -19.141 -22.656 -24.469 1 95.75 670 SER B CA 1
ATOM 10958 C C . SER B 1 670 ? -20.484 -23.219 -24.891 1 95.75 670 SER B C 1
ATOM 10960 O O . SER B 1 670 ? -21.375 -22.469 -25.297 1 95.75 670 SER B O 1
ATOM 10962 N N . HIS B 1 671 ? -20.734 -24.469 -24.766 1 96.25 671 HIS B N 1
ATOM 10963 C CA . HIS B 1 671 ? -21.969 -25.125 -25.156 1 96.25 671 HIS B CA 1
ATOM 10964 C C . HIS B 1 671 ? -23.109 -24.734 -24.234 1 96.25 671 HIS B C 1
ATOM 10966 O O . HIS B 1 671 ? -24.281 -24.938 -24.547 1 96.25 671 HIS B O 1
ATOM 10972 N N . ARG B 1 672 ? -22.734 -24.188 -23.094 1 96.69 672 ARG B N 1
ATOM 10973 C CA . ARG B 1 672 ? -23.75 -23.766 -22.141 1 96.69 672 ARG B CA 1
ATOM 10974 C C . ARG B 1 672 ? -23.953 -22.25 -22.203 1 96.69 672 ARG B C 1
ATOM 10976 O O . ARG B 1 672 ? -24.844 -21.719 -21.547 1 96.69 672 ARG B O 1
ATOM 10983 N N . ARG B 1 673 ? -23.109 -21.594 -22.922 1 95.12 673 ARG B N 1
ATOM 10984 C CA . ARG B 1 673 ? -23.094 -20.125 -22.938 1 95.12 673 ARG B CA 1
ATOM 10985 C C . ARG B 1 673 ? -24.062 -19.594 -23.984 1 95.12 673 ARG B C 1
ATOM 10987 O O . ARG B 1 673 ? -23.875 -19.797 -25.188 1 95.12 673 ARG B O 1
ATOM 10994 N N . CYS B 1 674 ? -25.094 -18.906 -23.531 1 91.44 674 CYS B N 1
ATOM 10995 C CA . CYS B 1 674 ? -26.016 -18.219 -24.438 1 91.44 674 CYS B CA 1
ATOM 10996 C C . CYS B 1 674 ? -25.5 -16.828 -24.781 1 91.44 674 CYS B C 1
ATOM 10998 O O . CYS B 1 674 ? -24.594 -16.312 -24.141 1 91.44 674 CYS B O 1
ATOM 11000 N N . GLU B 1 675 ? -26.094 -16.328 -25.797 1 90.88 675 GLU B N 1
ATOM 11001 C CA . GLU B 1 675 ? -25.703 -14.984 -26.203 1 90.88 675 GLU B CA 1
ATOM 11002 C C . GLU B 1 675 ? -25.969 -13.969 -25.094 1 90.88 675 GLU B C 1
ATOM 11004 O O . GLU B 1 675 ? -27.062 -13.93 -24.531 1 90.88 675 GLU B O 1
ATOM 11009 N N . GLY B 1 676 ? -25.031 -13.273 -24.766 1 89.69 676 GLY B N 1
ATOM 11010 C CA . GLY B 1 676 ? -25.156 -12.234 -23.766 1 89.69 676 GLY B CA 1
ATOM 11011 C C . GLY B 1 676 ? -24.922 -12.734 -22.344 1 89.69 676 GLY B C 1
ATOM 11012 O O . GLY B 1 676 ? -24.969 -11.961 -21.391 1 89.69 676 GLY B O 1
ATOM 11013 N N . GLU B 1 677 ? -24.641 -14.039 -22.281 1 93.38 677 GLU B N 1
ATOM 11014 C CA . GLU B 1 677 ? -24.406 -14.602 -20.953 1 93.38 677 GLU B CA 1
ATOM 11015 C C . GLU B 1 677 ? -22.922 -14.602 -20.625 1 93.38 677 GLU B C 1
ATOM 11017 O O . GLU B 1 677 ? -22.078 -14.922 -21.469 1 93.38 677 GLU B O 1
ATOM 11022 N N . PHE B 1 678 ? -22.609 -14.117 -19.375 1 94.19 678 PHE B N 1
ATOM 11023 C CA . PHE B 1 678 ? -21.219 -14.031 -18.938 1 94.19 678 PHE B CA 1
ATOM 11024 C C . PHE B 1 678 ? -21.062 -14.617 -17.531 1 94.19 678 PHE B C 1
ATOM 11026 O O . PHE B 1 678 ? -22.031 -14.672 -16.766 1 94.19 678 PHE B O 1
ATOM 11033 N N . ASP B 1 679 ? -19.891 -15.172 -17.312 1 95.69 679 ASP B N 1
ATOM 11034 C CA . ASP B 1 679 ? -19.531 -15.383 -15.914 1 95.69 679 ASP B CA 1
ATOM 11035 C C . ASP B 1 679 ? -19.562 -14.07 -15.141 1 95.69 679 ASP B C 1
ATOM 11037 O O . ASP B 1 679 ? -19.312 -13 -15.703 1 95.69 679 ASP B O 1
ATOM 11041 N N . GLU B 1 680 ? -19.859 -14.102 -13.836 1 94.38 680 GLU B N 1
ATOM 11042 C CA . GLU B 1 680 ? -19.922 -12.883 -13.031 1 94.38 680 GLU B CA 1
ATOM 11043 C C . GLU B 1 680 ? -18.609 -12.109 -13.102 1 94.38 680 GLU B C 1
ATOM 11045 O O . GLU B 1 680 ? -18.594 -10.883 -13.117 1 94.38 680 GLU B O 1
ATOM 11050 N N . GLU B 1 681 ? -17.516 -12.891 -13.188 1 95.75 681 GLU B N 1
ATOM 11051 C CA . GLU B 1 681 ? -16.188 -12.297 -13.18 1 95.75 681 GLU B CA 1
ATOM 11052 C C . GLU B 1 681 ? -15.938 -11.492 -14.453 1 95.75 681 GLU B C 1
ATOM 11054 O O . GLU B 1 681 ? -15.023 -10.664 -14.5 1 95.75 681 GLU B O 1
ATOM 11059 N N . GLU B 1 682 ? -16.688 -11.711 -15.484 1 95.25 682 GLU B N 1
ATOM 11060 C CA . GLU B 1 682 ? -16.453 -11.062 -16.781 1 95.25 682 GLU B CA 1
ATOM 11061 C C . GLU B 1 682 ? -17.156 -9.719 -16.859 1 95.25 682 GLU B C 1
ATOM 11063 O O . GLU B 1 682 ? -16.938 -8.945 -17.797 1 95.25 682 GLU B O 1
ATOM 11068 N N . THR B 1 683 ? -17.922 -9.398 -15.859 1 93.56 683 THR B N 1
ATOM 11069 C CA . THR B 1 683 ? -18.75 -8.203 -15.922 1 93.56 683 THR B CA 1
ATOM 11070 C C . THR B 1 683 ? -18.062 -7.031 -15.227 1 93.56 683 THR B C 1
ATOM 11072 O O . THR B 1 683 ? -17.234 -7.238 -14.336 1 93.56 683 THR B O 1
ATOM 11075 N N . ASP B 1 684 ? -18.422 -5.832 -15.57 1 90.5 684 ASP B N 1
ATOM 11076 C CA . ASP B 1 684 ? -17.859 -4.629 -14.961 1 90.5 684 ASP B CA 1
ATOM 11077 C C . ASP B 1 684 ? -18.328 -4.477 -13.516 1 90.5 684 ASP B C 1
ATOM 11079 O O . ASP B 1 684 ? -17.594 -3.943 -12.68 1 90.5 684 ASP B O 1
ATOM 11083 N N . GLY B 1 685 ? -19.516 -4.875 -13.281 1 92.62 685 GLY B N 1
ATOM 11084 C CA . GLY B 1 685 ? -20.047 -4.805 -11.93 1 92.62 685 GLY B CA 1
ATOM 11085 C C . GLY B 1 685 ? -19.25 -5.621 -10.93 1 92.62 685 GLY B C 1
ATOM 11086 O O . GLY B 1 685 ? -19.328 -5.383 -9.719 1 92.62 685 GLY B O 1
ATOM 11087 N N . PHE B 1 686 ? -18.484 -6.527 -11.453 1 95.62 686 PHE B N 1
ATOM 11088 C CA . PHE B 1 686 ? -17.672 -7.387 -10.602 1 95.62 686 PHE B CA 1
ATOM 11089 C C . PHE B 1 686 ? -16.656 -6.566 -9.812 1 95.62 686 PHE B C 1
ATOM 11091 O O . PHE B 1 686 ? -16.25 -6.965 -8.727 1 95.62 686 PHE B O 1
ATOM 11098 N N . ASP B 1 687 ? -16.297 -5.359 -10.305 1 94.19 687 ASP B N 1
ATOM 11099 C CA . ASP B 1 687 ? -15.273 -4.535 -9.68 1 94.19 687 ASP B CA 1
ATOM 11100 C C . ASP B 1 687 ? -15.898 -3.451 -8.805 1 94.19 687 ASP B C 1
ATOM 11102 O O . ASP B 1 687 ? -15.195 -2.762 -8.062 1 94.19 687 ASP B O 1
ATOM 11106 N N . ASP B 1 688 ? -17.172 -3.326 -8.828 1 92.81 688 ASP B N 1
ATOM 11107 C CA . ASP B 1 688 ? -17.859 -2.225 -8.156 1 92.81 688 ASP B CA 1
ATOM 11108 C C . ASP B 1 688 ? -18.172 -2.582 -6.707 1 92.81 688 ASP B C 1
ATOM 11110 O O . ASP B 1 688 ? -19.031 -3.426 -6.441 1 92.81 688 ASP B O 1
ATOM 11114 N N . VAL B 1 689 ? -17.562 -1.912 -5.758 1 91.88 689 VAL B N 1
ATOM 11115 C CA . VAL B 1 689 ? -17.734 -2.164 -4.332 1 91.88 689 VAL B CA 1
ATOM 11116 C C . VAL B 1 689 ? -19.203 -1.993 -3.955 1 91.88 689 VAL B C 1
ATOM 11118 O O . VAL B 1 689 ? -19.719 -2.709 -3.092 1 91.88 689 VAL B O 1
ATOM 11121 N N . ALA B 1 690 ? -19.922 -1.08 -4.574 1 88.75 690 ALA B N 1
ATOM 11122 C CA . ALA B 1 690 ? -21.312 -0.761 -4.262 1 88.75 690 ALA B CA 1
ATOM 11123 C C . ALA B 1 690 ? -22.203 -1.973 -4.477 1 88.75 690 ALA B C 1
ATOM 11125 O O . ALA B 1 690 ? -23.188 -2.162 -3.748 1 88.75 690 ALA B O 1
ATOM 11126 N N . VAL B 1 691 ? -21.891 -2.766 -5.457 1 90.88 691 VAL B N 1
ATOM 11127 C CA . VAL B 1 691 ? -22.656 -3.967 -5.758 1 90.88 691 VAL B CA 1
ATOM 11128 C C . VAL B 1 691 ? -22.609 -4.93 -4.574 1 90.88 691 VAL B C 1
ATOM 11130 O O . VAL B 1 691 ? -23.625 -5.52 -4.195 1 90.88 691 VAL B O 1
ATOM 11133 N N . TYR B 1 692 ? -21.5 -5.066 -3.977 1 92 692 TYR B N 1
ATOM 11134 C CA . TYR B 1 692 ? -21.312 -5.984 -2.859 1 92 692 TYR B CA 1
ATOM 11135 C C . TYR B 1 692 ? -21.922 -5.418 -1.579 1 92 692 TYR B C 1
ATOM 11137 O O . TYR B 1 692 ? -22.391 -6.172 -0.725 1 92 692 TYR B O 1
ATOM 11145 N N . GLU B 1 693 ? -21.812 -4.098 -1.415 1 85.56 693 GLU B N 1
ATOM 11146 C CA . GLU B 1 693 ? -22.469 -3.463 -0.279 1 85.56 693 GLU B CA 1
ATOM 11147 C C . GLU B 1 693 ? -23.969 -3.713 -0.303 1 85.56 693 GLU B C 1
ATOM 11149 O O . GLU B 1 693 ? -24.578 -4.012 0.73 1 85.56 693 GLU B O 1
ATOM 11154 N N . GLU B 1 694 ? -24.531 -3.59 -1.463 1 84.38 694 GLU B N 1
ATOM 11155 C CA . GLU B 1 694 ? -25.953 -3.842 -1.628 1 84.38 694 GLU B CA 1
ATOM 11156 C C . GLU B 1 694 ? -26.297 -5.301 -1.34 1 84.38 694 GLU B C 1
ATOM 11158 O O . GLU B 1 694 ? -27.312 -5.594 -0.699 1 84.38 694 GLU B O 1
ATOM 11163 N N . ARG B 1 695 ? -25.516 -6.16 -1.805 1 85.06 695 ARG B N 1
ATOM 11164 C CA . ARG B 1 695 ? -25.719 -7.582 -1.565 1 85.06 695 ARG B CA 1
ATOM 11165 C C . ARG B 1 695 ? -25.656 -7.902 -0.077 1 85.06 695 ARG B C 1
ATOM 11167 O O . ARG B 1 695 ? -26.438 -8.711 0.425 1 85.06 695 ARG B O 1
ATOM 11174 N N . ALA B 1 696 ? -24.703 -7.332 0.583 1 81.69 696 ALA B N 1
ATOM 11175 C CA . ALA B 1 696 ? -24.547 -7.551 2.02 1 81.69 696 ALA B CA 1
ATOM 11176 C C . ALA B 1 696 ? -25.766 -7.047 2.783 1 81.69 696 ALA B C 1
ATOM 11178 O O . ALA B 1 696 ? -26.219 -7.684 3.74 1 81.69 696 ALA B O 1
ATOM 11179 N N . LEU B 1 697 ? -26.234 -5.957 2.357 1 76.88 697 LEU B N 1
ATOM 11180 C CA . LEU B 1 697 ? -27.438 -5.395 2.977 1 76.88 697 LEU B CA 1
ATOM 11181 C C . LEU B 1 697 ? -28.641 -6.293 2.748 1 76.88 697 LEU B C 1
ATOM 11183 O O . LEU B 1 697 ? -29.438 -6.527 3.666 1 76.88 697 LEU B O 1
ATOM 11187 N N . GLN B 1 698 ? -28.75 -6.773 1.581 1 77.38 698 GLN B N 1
ATOM 11188 C CA . GLN B 1 698 ? -29.859 -7.656 1.244 1 77.38 698 GLN B CA 1
ATOM 11189 C C . GLN B 1 698 ? -29.797 -8.953 2.045 1 77.38 698 GLN B C 1
ATOM 11191 O O . GLN B 1 698 ? -30.828 -9.477 2.477 1 77.38 698 GLN B O 1
ATOM 11196 N N . LYS B 1 699 ? -28.656 -9.453 2.232 1 78.44 699 LYS B N 1
ATOM 11197 C CA . LYS B 1 699 ? -28.469 -10.672 3.01 1 78.44 699 LYS B CA 1
ATOM 11198 C C . LYS B 1 699 ? -28.891 -10.469 4.465 1 78.44 699 LYS B C 1
ATOM 11200 O O . LYS B 1 699 ? -29.531 -11.344 5.062 1 78.44 699 LYS B O 1
ATOM 11205 N N . VAL B 1 700 ? -28.5 -9.359 4.996 1 72.5 700 VAL B N 1
ATOM 11206 C CA . VAL B 1 700 ? -28.844 -9.055 6.383 1 72.5 700 VAL B CA 1
ATOM 11207 C C . VAL B 1 700 ? -30.344 -8.883 6.527 1 72.5 700 VAL B C 1
ATOM 11209 O O . VAL B 1 700 ? -30.953 -9.383 7.48 1 72.5 700 VAL B O 1
ATOM 11212 N N . ILE B 1 701 ? -30.859 -8.211 5.598 1 68 701 ILE B N 1
ATOM 11213 C CA . ILE B 1 701 ? -32.312 -8 5.598 1 68 701 ILE B CA 1
ATOM 11214 C C . ILE B 1 701 ? -33.031 -9.344 5.461 1 68 701 ILE B C 1
ATOM 11216 O O . ILE B 1 701 ? -34 -9.617 6.18 1 68 701 ILE B O 1
ATOM 11220 N N . GLY B 1 702 ? -32.531 -10.094 4.59 1 68.19 702 GLY B N 1
ATOM 11221 C CA . GLY B 1 702 ? -33.094 -11.406 4.383 1 68.19 702 GLY B CA 1
ATOM 11222 C C . GLY B 1 702 ? -33.031 -12.289 5.617 1 68.19 702 GLY B C 1
ATOM 11223 O O . GLY B 1 702 ? -34.031 -12.938 5.973 1 68.19 702 GLY B O 1
ATOM 11224 N N . GLU B 1 703 ? -31.953 -12.273 6.27 1 71.12 703 GLU B N 1
ATOM 11225 C CA . GLU B 1 703 ? -31.766 -13.07 7.477 1 71.12 703 GLU B CA 1
ATOM 11226 C C . GLU B 1 703 ? -32.656 -12.57 8.609 1 71.12 703 GLU B C 1
ATOM 11228 O O . GLU B 1 703 ? -33.219 -13.375 9.359 1 71.12 703 GLU B O 1
ATOM 11233 N N . ARG B 1 704 ? -32.781 -11.344 8.758 1 61.97 704 ARG B N 1
ATOM 11234 C CA . ARG B 1 704 ? -33.594 -10.773 9.812 1 61.97 704 ARG B CA 1
ATOM 11235 C C . ARG B 1 704 ? -35.094 -11.016 9.539 1 61.97 704 ARG B C 1
ATOM 11237 O O . ARG B 1 704 ? -35.844 -11.297 10.461 1 61.97 704 ARG B O 1
ATOM 11244 N N . LEU B 1 705 ? -35.344 -10.867 8.242 1 63.34 705 LEU B N 1
ATOM 11245 C CA . LEU B 1 705 ? -36.719 -11.18 7.859 1 63.34 705 LEU B CA 1
ATOM 11246 C C . LEU B 1 705 ? -37.062 -12.641 8.141 1 63.34 705 LEU B C 1
ATOM 11248 O O . LEU B 1 705 ? -38.156 -12.961 8.602 1 63.34 705 LEU B O 1
ATOM 11252 N N . LEU B 1 706 ? -36.094 -13.359 7.871 1 64.94 706 LEU B N 1
ATOM 11253 C CA . LEU B 1 706 ? -36.25 -14.781 8.156 1 64.94 706 LEU B CA 1
ATOM 11254 C C . LEU B 1 706 ? -36.375 -15.016 9.664 1 64.94 706 LEU B C 1
ATOM 11256 O O . LEU B 1 706 ? -37.188 -15.828 10.102 1 64.94 706 LEU B O 1
ATOM 11260 N N . LYS B 1 707 ? -35.625 -14.195 10.391 1 63.81 707 LYS B N 1
ATOM 11261 C CA . LYS B 1 707 ? -35.719 -14.297 11.852 1 63.81 707 LYS B CA 1
ATOM 11262 C C . LYS B 1 707 ? -37.031 -13.727 12.367 1 63.81 707 LYS B C 1
ATOM 11264 O O . LYS B 1 707 ? -37.625 -14.289 13.289 1 63.81 707 LYS B O 1
ATOM 11269 N N . MET B 1 708 ? -37.438 -12.625 11.789 1 58.84 708 MET B N 1
ATOM 11270 C CA . MET B 1 708 ? -38.719 -12.031 12.164 1 58.84 708 MET B CA 1
ATOM 11271 C C . MET B 1 708 ? -39.875 -12.938 11.781 1 58.84 708 MET B C 1
ATOM 11273 O O . MET B 1 708 ? -40.812 -13.086 12.539 1 58.84 708 MET B O 1
ATOM 11277 N N . ASP B 1 709 ? -39.75 -13.422 10.586 1 57.12 709 ASP B N 1
ATOM 11278 C CA . ASP B 1 709 ? -40.781 -14.383 10.148 1 57.12 709 ASP B CA 1
ATOM 11279 C C . ASP B 1 709 ? -40.781 -15.625 11.047 1 57.12 709 ASP B C 1
ATOM 11281 O O . ASP B 1 709 ? -41.812 -16.172 11.367 1 57.12 709 ASP B O 1
ATOM 11285 N N . GLY B 1 710 ? -39.656 -15.859 11.43 1 58.22 710 GLY B N 1
ATOM 11286 C CA . GLY B 1 710 ? -39.562 -16.953 12.383 1 58.22 710 GLY B CA 1
ATOM 11287 C C . GLY B 1 710 ? -40.156 -16.594 13.734 1 58.22 710 GLY B C 1
ATOM 11288 O O . GLY B 1 710 ? -40.844 -17.422 14.344 1 58.22 710 GLY B O 1
ATOM 11289 N N . GLN B 1 711 ? -39.906 -15.359 14.133 1 56.97 711 GLN B N 1
ATOM 11290 C CA . GLN B 1 711 ? -40.5 -14.883 15.391 1 56.97 711 GLN B CA 1
ATOM 11291 C C . GLN B 1 711 ? -42 -14.695 15.266 1 56.97 711 GLN B C 1
ATOM 11293 O O . GLN B 1 711 ? -42.75 -15 16.188 1 56.97 711 GLN B O 1
ATOM 11298 N N . LEU B 1 712 ? -42.438 -14.062 14.18 1 51.09 712 LEU B N 1
ATOM 11299 C CA . LEU B 1 712 ? -43.875 -13.898 13.938 1 51.09 712 LEU B CA 1
ATOM 11300 C C . LEU B 1 712 ? -44.562 -15.258 13.828 1 51.09 712 LEU B C 1
ATOM 11302 O O . LEU B 1 712 ? -45.656 -15.43 14.328 1 51.09 712 LEU B O 1
ATOM 11306 N N . LYS B 1 713 ? -43.844 -16.141 13.195 1 53.97 713 LYS B N 1
ATOM 11307 C CA . LYS B 1 713 ? -44.406 -17.484 13.141 1 53.97 713 LYS B CA 1
ATOM 11308 C C . LYS B 1 713 ? -44.406 -18.125 14.531 1 53.97 713 LYS B C 1
ATOM 11310 O O . LYS B 1 713 ? -45.406 -18.781 14.891 1 53.97 713 LYS B O 1
ATOM 11315 N N . SER B 1 714 ? -43.5 -17.766 15.242 1 57.12 714 SER B N 1
ATOM 11316 C CA . SER B 1 714 ? -43.469 -18.25 16.609 1 57.12 714 SER B CA 1
ATOM 11317 C C . SER B 1 714 ? -44.531 -17.547 17.469 1 57.12 714 SER B C 1
ATOM 11319 O O . SER B 1 714 ? -45.219 -18.188 18.281 1 57.12 714 SER B O 1
ATOM 11321 N N . ARG B 1 715 ? -44.75 -16.266 17.203 1 52.84 715 ARG B N 1
ATOM 11322 C CA . ARG B 1 715 ? -45.781 -15.516 17.938 1 52.84 715 ARG B CA 1
ATOM 11323 C C . ARG B 1 715 ? -47.188 -15.906 17.469 1 52.84 715 ARG B C 1
ATOM 11325 O O . ARG B 1 715 ? -48.094 -15.992 18.281 1 52.84 715 ARG B O 1
ATOM 11332 N N . ARG B 1 716 ? -47.312 -16.031 16.219 1 49.72 716 ARG B N 1
ATOM 11333 C CA . ARG B 1 716 ? -48.594 -16.516 15.664 1 49.72 716 ARG B CA 1
ATOM 11334 C C . ARG B 1 716 ? -48.906 -17.906 16.188 1 49.72 716 ARG B C 1
ATOM 11336 O O . ARG B 1 716 ? -50.062 -18.219 16.484 1 49.72 716 ARG B O 1
ATOM 11343 N N . GLU B 1 717 ? -47.906 -18.578 16.312 1 55.47 717 GLU B N 1
ATOM 11344 C CA . GLU B 1 717 ? -48.094 -19.906 16.891 1 55.47 717 GLU B CA 1
ATOM 11345 C C . GLU B 1 717 ? -48.375 -19.812 18.375 1 55.47 717 GLU B C 1
ATOM 11347 O O . GLU B 1 717 ? -49.188 -20.562 18.906 1 55.47 717 GLU B O 1
ATOM 11352 N N . GLU B 1 718 ? -47.812 -18.797 19 1 53.88 718 GLU B N 1
ATOM 11353 C CA . GLU B 1 718 ? -48.125 -18.531 20.406 1 53.88 718 GLU B CA 1
ATOM 11354 C C . GLU B 1 718 ? -49.5 -17.922 20.547 1 53.88 718 GLU B C 1
ATOM 11356 O O . GLU B 1 718 ? -50.25 -18.266 21.484 1 53.88 718 GLU B O 1
ATOM 11361 N N . LEU B 1 719 ? -49.875 -16.953 19.672 1 44.12 719 LEU B N 1
ATOM 11362 C CA . LEU B 1 719 ? -51.219 -16.359 19.688 1 44.12 719 LEU B CA 1
ATOM 11363 C C . LEU B 1 719 ? -52.281 -17.375 19.234 1 44.12 719 LEU B C 1
ATOM 11365 O O . LEU B 1 719 ? -53.375 -17.422 19.797 1 44.12 719 LEU B O 1
ATOM 11369 N N . LYS B 1 720 ? -51.875 -18.141 18.25 1 47 720 LYS B N 1
ATOM 11370 C CA . LYS B 1 720 ? -52.75 -19.25 17.891 1 47 720 LYS B CA 1
ATOM 11371 C C . LYS B 1 720 ? -52.875 -20.25 19.031 1 47 720 LYS B C 1
ATOM 11373 O O . LYS B 1 720 ? -53.938 -20.797 19.281 1 47 720 LYS B O 1
ATOM 11378 N N . ALA B 1 721 ? -51.719 -20.297 19.656 1 49.78 721 ALA B N 1
ATOM 11379 C CA . ALA B 1 721 ? -51.781 -21.156 20.844 1 49.78 721 ALA B CA 1
ATOM 11380 C C . ALA B 1 721 ? -52.594 -20.531 21.953 1 49.78 721 ALA B C 1
ATOM 11382 O O . ALA B 1 721 ? -53.281 -21.219 22.688 1 49.78 721 ALA B O 1
ATOM 11383 N N . HIS B 1 722 ? -52.531 -19.203 22 1 43.88 722 HIS B N 1
ATOM 11384 C CA . HIS B 1 722 ? -53.344 -18.484 22.969 1 43.88 722 HIS B CA 1
ATOM 11385 C C . HIS B 1 722 ? -54.781 -18.422 22.531 1 43.88 722 HIS B C 1
ATOM 11387 O O . HIS B 1 722 ? -55.688 -18.484 23.359 1 43.88 722 HIS B O 1
ATOM 11393 N N . ASP B 1 723 ? -55.031 -18.234 21.297 1 42.19 723 ASP B N 1
ATOM 11394 C CA . ASP B 1 723 ? -56.406 -18.25 20.812 1 42.19 723 ASP B CA 1
ATOM 11395 C C . ASP B 1 723 ? -57 -19.656 20.844 1 42.19 723 ASP B C 1
ATOM 11397 O O . ASP B 1 723 ? -58.188 -19.844 21.125 1 42.19 723 ASP B O 1
ATOM 11401 N N . ASP B 1 724 ? -56.156 -20.625 20.422 1 41.47 724 ASP B N 1
ATOM 11402 C CA . ASP B 1 724 ? -56.625 -22 20.547 1 41.47 724 ASP B CA 1
ATOM 11403 C C . ASP B 1 724 ? -56.844 -22.375 22 1 41.47 724 ASP B C 1
ATOM 11405 O O . ASP B 1 724 ? -57.688 -23.234 22.297 1 41.47 724 ASP B O 1
ATOM 11409 N N . LEU B 1 725 ? -56.094 -21.688 22.891 1 37.84 725 LEU B N 1
ATOM 11410 C CA . LEU B 1 725 ? -56.406 -21.938 24.281 1 37.84 725 LEU B CA 1
ATOM 11411 C C . LEU B 1 725 ? -57.75 -21.312 24.672 1 37.84 725 LEU B C 1
ATOM 11413 O O . LEU B 1 725 ? -58.438 -21.828 25.547 1 37.84 725 LEU B O 1
ATOM 11417 N N . LEU B 1 726 ? -58.094 -20.156 24.047 1 36.09 726 LEU B N 1
ATOM 11418 C CA . LEU B 1 726 ? -59.406 -19.609 24.438 1 36.09 726 LEU B CA 1
ATOM 11419 C C . LEU B 1 726 ? -60.531 -20.406 23.812 1 36.09 726 LEU B C 1
ATOM 11421 O O . LEU B 1 726 ? -61.562 -20.625 24.453 1 36.09 726 LEU B O 1
ATOM 11425 N N . VAL B 1 727 ? -60.469 -20.781 22.5 1 31.58 727 VAL B N 1
ATOM 11426 C CA . VAL B 1 727 ? -61.594 -21.516 21.922 1 31.58 727 VAL B CA 1
ATOM 11427 C C . VAL B 1 727 ? -61.562 -22.953 22.406 1 31.58 727 VAL B C 1
ATOM 11429 O O . VAL B 1 727 ? -62.625 -23.562 22.609 1 31.58 727 VAL B O 1
ATOM 11432 N N . ALA B 1 728 ? -60.344 -23.578 22.516 1 29.48 728 ALA B N 1
ATOM 11433 C CA . ALA B 1 728 ? -60.281 -25 22.828 1 29.48 728 ALA B CA 1
ATOM 11434 C C . ALA B 1 728 ? -60.781 -25.266 24.234 1 29.48 728 ALA B C 1
ATOM 11436 O O . ALA B 1 728 ? -60.906 -26.422 24.656 1 29.48 728 ALA B O 1
ATOM 11437 N N . SER B 1 729 ? -60.906 -24.125 25.094 1 27.53 729 SER B N 1
ATOM 11438 C CA . SER B 1 729 ? -61.469 -24.562 26.375 1 27.53 729 SER B CA 1
ATOM 11439 C C . SER B 1 729 ? -62.875 -25.109 26.219 1 27.53 729 SER B C 1
ATOM 11441 O O . SER B 1 729 ? -63.438 -25.672 27.156 1 27.53 729 SER B O 1
ATOM 11443 N N . LYS B 1 730 ? -63.594 -24.484 25.188 1 27.73 730 LYS B N 1
ATOM 11444 C CA . LYS B 1 730 ? -65 -24.969 25.25 1 27.73 730 LYS B CA 1
ATOM 11445 C C . LYS B 1 730 ? -65.062 -26.438 24.859 1 27.73 730 LYS B C 1
ATOM 11447 O O . LYS B 1 730 ? -65.812 -27.203 25.469 1 27.73 730 LYS B O 1
ATOM 11452 N N . LEU B 1 731 ? -64.688 -26.625 23.5 1 22.31 731 LEU B N 1
ATOM 11453 C CA . LEU B 1 731 ? -65.312 -27.781 22.875 1 22.31 731 LEU B CA 1
ATOM 11454 C C . LEU B 1 731 ? -64.625 -29.078 23.359 1 22.31 731 LEU B C 1
ATOM 11456 O O . LEU B 1 731 ? -65 -30.172 22.859 1 22.31 731 LEU B O 1
ATOM 11460 N N . LEU B 1 732 ? -63.531 -29.047 24.094 1 22.86 732 LEU B N 1
ATOM 11461 C CA . LEU B 1 732 ? -62.75 -30.281 24.188 1 22.86 732 LEU B CA 1
ATOM 11462 C C . LEU B 1 732 ? -63.531 -31.344 24.938 1 22.86 732 LEU B C 1
ATOM 11464 O O . LEU B 1 732 ? -62.938 -32.281 25.484 1 22.86 732 LEU B O 1
ATOM 11468 N N . GLU B 1 733 ? -64.875 -31.156 25.188 1 21.89 733 GLU B N 1
ATOM 11469 C CA . GLU B 1 733 ? -65.312 -32.25 26.031 1 21.89 733 GLU B CA 1
ATOM 11470 C C . GLU B 1 733 ? -65.125 -33.594 25.328 1 21.89 733 GLU B C 1
ATOM 11472 O O . GLU B 1 733 ? -64.75 -34.594 25.953 1 21.89 733 GLU B O 1
ATOM 11477 N N . GLY B 1 734 ? -65.75 -33.688 24.125 1 18.27 734 GLY B N 1
ATOM 11478 C CA . GLY B 1 734 ? -66.375 -35 23.969 1 18.27 734 GLY B CA 1
ATOM 11479 C C . GLY B 1 734 ? -65.375 -36.125 23.688 1 18.27 734 GLY B C 1
ATOM 11480 O O . GLY B 1 734 ? -65.375 -37.156 24.375 1 18.27 734 GLY B O 1
ATOM 11481 N N . LYS B 1 735 ? -65.188 -36.469 22.422 1 19.41 735 LYS B N 1
ATOM 11482 C CA . LYS B 1 735 ? -65.375 -37.781 21.828 1 19.41 735 LYS B CA 1
ATOM 11483 C C . LYS B 1 735 ? -64.062 -38.594 21.797 1 19.41 735 LYS B C 1
ATOM 11485 O O . LYS B 1 735 ? -64 -39.656 21.141 1 19.41 735 LYS B O 1
ATOM 11490 N N . ARG B 1 736 ? -62.938 -38.312 22.375 1 19.14 736 ARG B N 1
ATOM 11491 C CA . ARG B 1 736 ? -61.812 -38.969 21.734 1 19.14 736 ARG B CA 1
ATOM 11492 C C . ARG B 1 736 ? -61.844 -40.469 21.891 1 19.14 736 ARG B C 1
ATOM 11494 O O . ARG B 1 736 ? -61.594 -41 22.984 1 19.14 736 ARG B O 1
ATOM 11501 N N . VAL B 1 737 ? -62.75 -41.188 21.188 1 17.23 737 VAL B N 1
ATOM 11502 C CA . VAL B 1 737 ? -62.75 -42.625 21.344 1 17.23 737 VAL B CA 1
ATOM 11503 C C . VAL B 1 737 ? -61.406 -43.219 20.906 1 17.23 737 VAL B C 1
ATOM 11505 O O . VAL B 1 737 ? -60.656 -42.562 20.172 1 17.23 737 VAL B O 1
ATOM 11508 N N . THR B 1 738 ? -61.188 -44.688 20.922 1 16.73 738 THR B N 1
ATOM 11509 C CA . THR B 1 738 ? -60.312 -45.75 21.438 1 16.73 738 THR B CA 1
ATOM 11510 C C . THR B 1 738 ? -59.344 -46.188 20.359 1 16.73 738 THR B C 1
ATOM 11512 O O . THR B 1 738 ? -58.219 -46.625 20.656 1 16.73 738 THR B O 1
ATOM 11515 N N . GLN B 1 739 ? -59.531 -46.031 19 1 16.73 739 GLN B N 1
ATOM 11516 C CA . GLN B 1 739 ? -59.406 -47.312 18.328 1 16.73 739 GLN B CA 1
ATOM 11517 C C . GLN B 1 739 ? -57.938 -47.719 18.188 1 16.73 739 GLN B C 1
ATOM 11519 O O . GLN B 1 739 ? -57.062 -46.844 18.172 1 16.73 739 GLN B O 1
ATOM 11524 N N . LYS B 1 740 ? -57.625 -49.125 17.891 1 16.86 740 LYS B N 1
ATOM 11525 C CA . LYS B 1 740 ? -56.781 -50.312 18.047 1 16.86 740 LYS B CA 1
ATOM 11526 C C . LYS B 1 740 ? -55.656 -50.312 17 1 16.86 740 LYS B C 1
ATOM 11528 O O . LYS B 1 740 ? -54.594 -50.906 17.219 1 16.86 740 LYS B O 1
ATOM 11533 N N . GLY B 1 741 ? -55.719 -49.656 15.914 1 16.02 741 GLY B N 1
ATOM 11534 C CA . GLY B 1 741 ? -55.25 -50.562 14.898 1 16.02 741 GLY B CA 1
ATOM 11535 C C . GLY B 1 741 ? -53.812 -50.969 15.07 1 16.02 741 GLY B C 1
ATOM 11536 O O . GLY B 1 741 ? -53.062 -50.344 15.844 1 16.02 741 GLY B O 1
ATOM 11537 N N . LYS B 1 742 ? -53.219 -51.469 13.867 1 16.44 742 LYS B N 1
ATOM 11538 C CA . LYS B 1 742 ? -52.469 -52.594 13.367 1 16.44 742 LYS B CA 1
ATOM 11539 C C . LYS B 1 742 ? -50.969 -52.344 13.477 1 16.44 742 LYS B C 1
ATOM 11541 O O . LYS B 1 742 ? -50.5 -51.219 13.297 1 16.44 742 LYS B O 1
ATOM 11546 N N . GLU B 1 743 ? -50.188 -53.438 13.844 1 16.12 743 GLU B N 1
ATOM 11547 C CA . GLU B 1 743 ? -48.906 -53.906 14.375 1 16.12 743 GLU B CA 1
ATOM 11548 C C . GLU B 1 743 ? -47.812 -53.812 13.32 1 16.12 743 GLU B C 1
ATOM 11550 O O . GLU B 1 743 ? -46.656 -54.031 13.617 1 16.12 743 GLU B O 1
ATOM 11555 N N . ILE B 1 744 ? -47.75 -52.938 12.344 1 17.59 744 ILE B N 1
ATOM 11556 C CA . ILE B 1 744 ? -46.906 -53.531 11.32 1 17.59 744 ILE B CA 1
ATOM 11557 C C . ILE B 1 744 ? -45.531 -53.875 11.922 1 17.59 744 ILE B C 1
ATOM 11559 O O . ILE B 1 744 ? -45.062 -53.219 12.852 1 17.59 744 ILE B O 1
ATOM 11563 N N . LEU B 1 745 ? -44.812 -54.781 11.141 1 16.23 745 LEU B N 1
ATOM 11564 C CA . LEU B 1 745 ? -43.844 -55.875 11.25 1 16.23 745 LEU B CA 1
ATOM 11565 C C . LEU B 1 745 ? -42.469 -55.375 11.641 1 16.23 745 LEU B C 1
ATOM 11567 O O . LEU B 1 745 ? -42.188 -54.188 11.531 1 16.23 745 LEU B O 1
ATOM 11571 N N . PHE B 1 746 ? -41.406 -56.062 11.016 1 16.91 746 PHE B N 1
ATOM 11572 C CA . PHE B 1 746 ? -40.281 -56.875 11.508 1 16.91 746 PHE B CA 1
ATOM 11573 C C . PHE B 1 746 ? -39.031 -56 11.719 1 16.91 746 PHE B C 1
ATOM 11575 O O . PHE B 1 746 ? -38.844 -55.031 11.008 1 16.91 746 PHE B O 1
ATOM 11582 N N . PRO B 1 747 ? -38.25 -56.25 12.781 1 17.16 747 PRO B N 1
ATOM 11583 C CA . PRO B 1 747 ? -37.125 -55.75 13.578 1 17.16 747 PRO B CA 1
ATOM 11584 C C . PRO B 1 747 ? -35.781 -55.969 12.898 1 17.16 747 PRO B C 1
ATOM 11586 O O . PRO B 1 747 ? -34.719 -55.625 13.453 1 17.16 747 PRO B O 1
ATOM 11589 N N . CYS B 1 748 ? -35.531 -56.219 11.555 1 16.81 748 CYS B N 1
ATOM 11590 C CA . CYS B 1 748 ? -34.344 -57.062 11.461 1 16.81 748 CYS B CA 1
ATOM 11591 C C . CYS B 1 748 ? -33.156 -56.406 12.172 1 16.81 748 CYS B C 1
ATOM 11593 O O . CYS B 1 748 ? -32.875 -55.25 11.953 1 16.81 748 CYS B O 1
ATOM 11595 N N . TYR B 1 749 ? -32.469 -57.062 13.266 1 16.02 749 TYR B N 1
ATOM 11596 C CA . TYR B 1 749 ? -31.516 -56.969 14.383 1 16.02 749 TYR B CA 1
ATOM 11597 C C . TYR B 1 749 ? -30.078 -56.938 13.883 1 16.02 749 TYR B C 1
ATOM 11599 O O . TYR B 1 749 ? -29.156 -56.719 14.672 1 16.02 749 TYR B O 1
ATOM 11607 N N . TYR B 1 750 ? -29.562 -57.312 12.688 1 16.97 750 TYR B N 1
ATOM 11608 C CA . TYR B 1 750 ? -28.266 -57.938 12.812 1 16.97 750 TYR B CA 1
ATOM 11609 C C . TYR B 1 750 ? -27.25 -57.031 13.477 1 16.97 750 TYR B C 1
ATOM 11611 O O . TYR B 1 750 ? -27.188 -55.844 13.156 1 16.97 750 TYR B O 1
ATOM 11619 N N . GLY B 1 751 ? -26.547 -57.406 14.68 1 17.78 751 GLY B N 1
ATOM 11620 C CA . GLY B 1 751 ? -25.719 -57.094 15.828 1 17.78 751 GLY B CA 1
ATOM 11621 C C . GLY B 1 751 ? -24.25 -56.875 15.469 1 17.78 751 GLY B C 1
ATOM 11622 O O . GLY B 1 751 ? -23.453 -56.5 16.328 1 17.78 751 GLY B O 1
ATOM 11623 N N . VAL B 1 752 ? -23.562 -57.188 14.406 1 18.23 752 VAL B N 1
ATOM 11624 C CA . VAL B 1 752 ? -22.203 -57.656 14.656 1 18.23 752 VAL B CA 1
ATOM 11625 C C . VAL B 1 752 ? -21.422 -56.562 15.375 1 18.23 752 VAL B C 1
ATOM 11627 O O . VAL B 1 752 ? -21.438 -55.375 14.969 1 18.23 752 VAL B O 1
ATOM 11630 N N . ASP B 1 753 ? -20.891 -56.844 16.641 1 18.25 753 ASP B N 1
ATOM 11631 C CA . ASP B 1 753 ? -20.094 -56.5 17.812 1 18.25 753 ASP B CA 1
ATOM 11632 C C . ASP B 1 753 ? -18.625 -56.344 17.453 1 18.25 753 ASP B C 1
ATOM 11634 O O . ASP B 1 753 ? -17.812 -55.938 18.297 1 18.25 753 ASP B O 1
ATOM 11638 N N . THR B 1 754 ? -18.016 -56.719 16.406 1 18.83 754 THR B N 1
ATOM 11639 C CA . THR B 1 754 ? -16.641 -57.094 16.672 1 18.83 754 THR B CA 1
ATOM 11640 C C . THR B 1 754 ? -15.867 -55.969 17.344 1 18.83 754 THR B C 1
ATOM 11642 O O . THR B 1 754 ? -15.945 -54.812 16.891 1 18.83 754 THR B O 1
ATOM 11645 N N . GLN B 1 755 ? -15.406 -56.25 18.625 1 18.02 755 GLN B N 1
ATOM 11646 C CA . GLN B 1 755 ? -14.539 -55.531 19.562 1 18.02 755 GLN B CA 1
ATOM 11647 C C . GLN B 1 755 ? -13.18 -55.25 18.938 1 18.02 755 GLN B C 1
ATOM 11649 O O . GLN B 1 755 ? -12.57 -56.125 18.328 1 18.02 755 GLN B O 1
ATOM 11654 N N . VAL B 1 756 ? -12.938 -54.562 18.125 1 17.45 756 VAL B N 1
ATOM 11655 C CA . VAL B 1 756 ? -11.477 -54.625 18.188 1 17.45 756 VAL B CA 1
ATOM 11656 C C . VAL B 1 756 ? -11.008 -54.531 19.641 1 17.45 756 VAL B C 1
ATOM 11658 O O . VAL B 1 756 ? -11.422 -53.625 20.375 1 17.45 756 VAL B O 1
ATOM 11661 N N . CYS B 1 757 ? -10.484 -55.719 20.219 1 16.27 757 CYS B N 1
ATOM 11662 C CA . CYS B 1 757 ? -9.812 -56.562 21.188 1 16.27 757 CYS B CA 1
ATOM 11663 C C . CYS B 1 757 ? -8.719 -55.812 21.922 1 16.27 757 CYS B C 1
ATOM 11665 O O . CYS B 1 757 ? -7.883 -55.156 21.281 1 16.27 757 CYS B O 1
ATOM 11667 N N . ILE B 1 758 ? -9.023 -55.531 23.141 1 13.64 758 ILE B N 1
ATOM 11668 C CA . ILE B 1 758 ? -9.43 -56.625 24.016 1 13.64 758 ILE B CA 1
ATOM 11669 C C . ILE B 1 758 ? -10.852 -57.094 23.656 1 13.64 758 ILE B C 1
ATOM 11671 O O . ILE B 1 758 ? -11.703 -56.25 23.344 1 13.64 758 ILE B O 1
#

Sequence (1516 aa):
MGSQQLFHGPAETAQTAPDTRPSGTPTMKILFLCTAHNSLSQQLYLTLSQTHTVTVEYALSDAAMIEAASLVQPDIIICPFLTTRVPSEVYSKYLTLIVHPGPPGDAGPSALDWVLMGDDGIVTEPGKLLETQSWSQTGRSHWGVTVLQAVAEMDAGPVWAFEQFKIDIDAPGTTKSNLYRGRVTQAAITATLTALNRIASTANGYSDPSVASALSRLSLLQTPDVCGISVHLIASPTYRTLSVTQRKPFLGGVTHRRPLLKAADRNFDVRHESARSISRKIRSADSQPGCLTTLFGGVSLYIYGGTIEAGRDSNCKHEPGQIIGCRDGAVCIATCDGLGIWITHVRRMKRKVDAMLWPKTPATSGLLELGLIDQSTLFKTGSLRPLTSWSKVTYSTQQDIWVDFASSAGKHRIAFVYFEFYNGAMSTSQCSRLIEALEFVASHESLDAVVLMGSESYFSNGIALNVIEASSDPSGESWRNINRIDDVVHMLLDTFPRKNVTTVAALRGNCAAGGVALAAACDVVIAGSESVLNPAYRALGLHGSEYHSLSYVGRCGPDNSRHILQDMLPMTAYQARDMGLVDHVLPGSGAILDIRIRYHVRGTCYNPYKPGKWKSRVDVSPSGIAAARAQELSEMAKDFWSARSERYTSRRRDFVRKVKPTRTPLRFASHRRCEGEFDEEETDGFDDVAVYEERALQKVIGERLLKMDGQLKSRREELKAHDDLLVASKLLEGKRVTQKGKEILFPCYYGVDTQVCIMGSQQLFHGPAETAQTAPDTRPSGTPTMKILFLCTAHNSLSQQLYLTLSQTHTVTVEYALSDAAMIEAASLVQPDIIICPFLTTRVPSEVYSKYLTLIVHPGPPGDAGPSALDWVLMGDDGIVTEPGKLLETQSWSQTGRSHWGVTVLQAVAEMDAGPVWAFEQFKIDIDAPGTTKSNLYRGRVTQAAITATLTALNRIASTANGYSDPSVASALSRLSLLQTPDVCGISVHLIASPTYRTLSVTQRKPFLGGVTHRRPLLKAADRNFDVRHESARSISRKIRSADSQPGCLTTLFGGVSLYIYGGTIEAGRDSNCKHEPGQIIGCRDGAVCIATCDGLGIWITHVRRMKRKVDAMLWPKTPATSGLLELGLIDQSTLFKTGSLRPLTSWSKVTYSTQQDIWVDFASSAGKHRIAFVYFEFYNGAMSTSQCSRLIEALEFVASHESLDAVVLMGSESYFSNGIALNVIEASSDPSGESWRNINRIDDVVHMLLDTFPRKNVTTVAALRGNCAAGGVALAAACDVVIAGSESVLNPAYRALGLHGSEYHSLSYVGRCGPDNSRHILQDMLPMTAYQARDMGLVDHVLPGSGAILDIRIRYHVRGTCYNPYKPGKWKSRVDVSPSGIAAARAQELSEMAKDFWSARSERYTSRRRDFVRKVKPTRTPLRFASHRRCEGEFDEEETDGFDDVAVYEERALQKVIGERLLKMDGQLKSRREELKAHDDLLVASKLLEGKRVTQKGKEILFPCYYGVDTQVCI

pLDDT: mean 85.82, std 21.94, range [13.64, 98.81]

Nearest PDB structures (foldseek):
  2fbm-assembly1_C  TM=8.220E-01  e=4.656E-12  Homo sapiens
  2f6q-assembly1_C  TM=8.159E-01  e=6.500E-12  Homo sapiens
  5ve2-assembly3_I  TM=7.690E-01  e=2.759E-11  Paraglaciecola sp. T6c
  4u18-assembly1_B  TM=7.266E-01  e=1.014E-11  Homo sapiens
  5ve2-assembly1_A  TM=7.584E-01  e=3.447E-11  Paraglaciecola sp. T6c

Solvent-accessible surface area (backbone atoms only — not comparable to full-atom values): 79978 Å² total; per-residue (Å²): 132,80,74,75,74,76,76,74,67,76,78,70,73,75,72,69,72,77,80,73,60,86,75,30,66,55,70,45,42,35,36,34,41,18,60,55,86,44,71,50,41,44,53,44,50,59,62,45,46,75,66,28,50,67,33,39,39,47,57,80,43,66,65,53,46,47,50,48,47,66,66,57,61,33,32,33,33,41,24,62,40,64,89,68,83,80,51,64,82,42,37,71,64,31,28,27,35,36,50,40,70,27,37,74,61,36,29,55,84,31,46,57,37,42,45,34,52,7,53,42,42,81,67,75,52,62,70,58,40,66,72,66,60,75,50,42,90,71,39,29,58,29,49,26,17,22,28,23,35,56,52,90,52,80,75,64,33,62,34,48,17,21,20,68,47,80,46,56,54,81,43,89,80,53,26,41,55,47,39,45,68,39,63,48,30,54,28,41,47,56,15,47,58,49,23,53,53,51,48,55,23,44,73,62,71,42,73,53,76,80,55,31,74,73,48,33,54,58,62,75,71,74,52,88,86,55,84,46,44,69,60,78,66,80,64,56,71,58,27,57,47,28,24,69,84,78,60,38,56,80,77,30,60,55,59,51,69,41,69,72,73,50,57,78,74,39,42,77,52,43,73,79,37,44,42,67,58,48,21,24,30,21,14,26,17,30,86,71,78,28,18,36,41,42,79,59,84,65,44,68,28,24,33,28,54,30,49,43,31,62,62,47,56,82,82,65,86,65,59,46,59,36,76,48,25,42,57,97,41,18,36,28,27,26,18,56,75,71,36,18,36,33,33,38,27,28,26,58,66,66,48,90,86,45,91,52,47,52,43,56,24,43,22,48,62,43,33,41,74,69,64,65,45,54,78,69,54,61,67,36,43,86,55,49,72,80,80,88,61,52,52,75,70,91,57,49,54,94,71,46,62,31,44,47,76,41,78,51,71,84,86,25,26,31,39,40,36,38,38,53,42,75,88,13,32,37,38,43,68,52,30,51,51,49,39,53,52,48,51,58,56,66,68,46,89,48,44,33,32,39,32,40,38,30,12,69,63,24,26,20,38,20,58,27,61,33,55,21,68,65,39,97,46,37,49,61,44,44,50,47,20,52,53,35,47,30,51,45,38,44,39,48,56,43,58,35,48,76,65,43,24,40,30,32,22,36,28,52,16,29,27,22,20,48,21,36,26,44,34,39,46,26,46,37,25,37,28,21,53,77,19,44,37,31,64,27,36,34,90,44,37,37,78,52,47,44,49,30,82,46,29,38,29,27,35,37,33,64,67,52,34,50,46,49,39,44,60,62,57,77,38,47,30,64,58,33,33,76,47,35,61,24,74,41,68,42,76,57,55,69,71,61,26,51,52,50,50,53,51,53,58,66,71,49,85,40,80,73,57,67,80,27,75,34,55,77,70,42,65,67,46,73,67,38,47,50,50,46,48,47,52,28,48,53,51,38,42,34,33,51,52,20,60,36,14,56,53,19,53,54,41,47,49,34,60,56,23,62,51,80,73,92,67,60,58,39,85,48,17,50,78,76,45,50,92,92,59,71,47,69,64,58,41,75,65,64,76,38,47,66,58,35,44,52,49,52,50,49,49,53,50,49,52,47,47,51,49,46,50,47,46,48,51,49,45,49,47,46,48,46,46,50,49,46,51,63,57,54,65,66,68,70,67,82,78,91,83,86,87,77,79,82,82,76,84,82,80,87,65,96,66,94,72,91,74,89,75,135,126,87,76,75,69,84,70,84,76,80,79,70,70,76,67,69,70,73,80,70,59,87,72,28,67,54,70,42,42,34,36,34,42,18,59,55,86,44,71,50,41,45,53,46,48,58,62,45,45,75,66,27,50,69,34,42,40,46,57,79,42,66,65,53,46,47,50,48,47,64,66,58,59,34,34,33,33,40,24,62,41,65,88,68,82,79,50,64,83,42,38,71,63,31,28,29,35,36,49,40,70,28,35,76,62,35,29,55,84,32,47,56,37,43,42,35,53,7,52,45,42,80,66,74,52,62,70,57,40,68,71,66,59,74,50,44,91,71,38,30,57,28,49,27,16,21,26,22,35,57,52,91,52,79,76,63,33,60,33,48,17,21,18,68,47,78,45,57,57,82,41,88,81,52,26,42,54,47,40,44,67,39,63,48,32,55,26,42,46,55,15,46,56,49,23,53,53,51,48,54,22,45,73,62,71,40,74,54,75,83,57,31,73,72,49,30,55,58,61,74,71,76,51,89,86,54,84,45,45,70,60,79,68,81,65,57,72,58,27,58,47,28,25,68,86,80,59,38,55,80,78,28,60,54,58,50,70,42,69,73,74,50,56,78,75,39,44,76,54,45,73,79,37,43,41,66,59,48,21,25,30,21,14,25,18,31,88,70,79,27,18,36,41,42,81,61,83,64,45,68,30,23,33,30,56,29,48,43,31,64,62,49,56,81,83,65,87,65,58,45,60,38,76,47,25,44,56,96,41,19,36,28,26,26,19,55,74,68,37,18,36,33,31,39,27,28,26,57,66,66,49,90,86,46,90,49,47,51,42,58,22,43,22,46,60,43,34,42,74,70,63,66,46,57,78,70,54,62,68,36,42,86,54,48,72,77,80,89,61,53,52,74,70,92,57,50,55,95,73,46,62,29,44,46,76,41,80,52,71,86,84,24,26,31,38,41,37,37,39,52,43,78,88,13,30,36,39,41,68,53,30,52,52,50,41,52,52,50,50,57,59,66,70,47,88,50,44,34,32,41,32,40,37,30,13,68,64,25,26,19,38,20,59,30,60,32,56,21,68,65,38,98,46,37,49,60,43,45,51,47,19,52,53,34,46,31,51,46,38,43,38,49,58,42,59,35,47,77,65,46,24,41,32,33,21,37,28,53,15,29,28,22,21,49,21,35,25,44,35,39,46,26,47,37,25,36,28,21,50,78,20,43,38,31,63,27,35,35,90,45,37,36,76,50,48,45,51,32,83,48,30,38,29,25,35,37,34,66,67,52,33,50,46,49,39,44,60,61,57,76,39,47,31,63,57,32,32,75,46,36,61,26,73,44,68,42,74,56,57,67,71,59,27,52,52,50,50,52,51,53,58,66,70,48,86,40,83,74,57,68,80,28,74,35,56,77,69,40,66,67,46,74,68,37,47,51,50,47,47,48,52,28,48,55,50,39,41,33,32,50,51,21,58,38,14,55,53,19,54,56,39,47,49,34,62,55,22,62,52,79,74,90,67,62,58,40,85,48,18,49,78,75,46,51,92,90,59,71,46,66,66,57,41,75,65,64,75,40,47,64,57,34,43,50,49,53,50,50,50,52,50,49,51,48,46,51,46,45,50,47,45,50,49,48,44,47,49,47,48,47,46,50,48,45,51,62,56,50,65,66,69,68,70,72,72,88,77,85,84,78,82,83,76,82,86,84,74,91,68,95,67,94,66,84,59,87,73,119

Radius of gyration: 41.72 Å; Cα contacts (8 Å, |Δi|>4): 2935; chains: 2; bounding box: 116×118×108 Å

Organism: NCBI:txid1208366